Protein AF-S9V7A7-F1 (afdb_monomer)

Mean predicted aligned error: 20.31 Å

InterPro domains:
  IPR019026 Peptidase M64, IgA [PF09471] (30-205)
  IPR024079 Metallopeptidase, catalytic domain superfamily [G3DSA:3.40.390.10] (25-281)

Radius of gyration: 42.37 Å; Cα contacts (8 Å, |Δi|>4): 1374; chains: 1; bounding box: 94×101×123 Å

Nearest PDB structures (foldseek):
  8jj5-assembly1_A  TM=6.395E-01  e=7.047E-01  Sus scrofa
  4z36-assembly1_A  TM=2.264E-01  e=4.208E-02  Homo sapiens
  4wpc-assembly1_A  TM=1.582E-01  e=2.625E+00  Saccharomyces cerevisiae S288C

Structure (mmCIF, N/CA/C/O backbone):
data_AF-S9V7A7-F1
#
_entry.id   AF-S9V7A7-F1
#
loop_
_atom_site.group_PDB
_atom_site.id
_atom_site.type_symbol
_atom_site.label_atom_id
_atom_site.label_alt_id
_atom_site.label_comp_id
_atom_site.label_asym_id
_atom_site.label_entity_id
_atom_site.label_seq_id
_atom_site.pdbx_PDB_ins_code
_atom_site.Cartn_x
_atom_site.Cartn_y
_atom_site.Cartn_z
_atom_site.occupancy
_atom_site.B_iso_or_equiv
_atom_site.auth_seq_id
_atom_site.auth_comp_id
_atom_site.auth_asym_id
_atom_site.auth_atom_id
_atom_site.pdbx_PDB_model_num
ATOM 1 N N . MET A 1 1 ? -18.822 -24.108 35.065 1.00 36.00 1 MET A N 1
ATOM 2 C CA . MET A 1 1 ? -19.272 -23.096 34.082 1.00 36.00 1 MET A CA 1
ATOM 3 C C . MET A 1 1 ? -18.111 -22.284 33.508 1.00 36.00 1 MET A C 1
ATOM 5 O O . MET A 1 1 ? -17.996 -22.257 32.295 1.00 36.00 1 MET A O 1
ATOM 9 N N . SER A 1 2 ? -17.196 -21.731 34.315 1.00 33.19 2 SER A N 1
ATOM 10 C CA . SER A 1 2 ? -16.080 -20.902 33.811 1.00 33.19 2 SER A CA 1
ATOM 11 C C . SER A 1 2 ? -15.108 -21.592 32.840 1.00 33.19 2 SER A C 1
ATOM 13 O O . SER A 1 2 ? -14.665 -20.948 31.905 1.00 33.19 2 SER A O 1
ATOM 15 N N . CYS A 1 3 ? -14.848 -22.901 32.973 1.00 29.91 3 CYS A N 1
ATOM 16 C CA . CYS A 1 3 ? -13.953 -23.624 32.052 1.00 29.91 3 CYS A CA 1
ATOM 17 C C . CYS A 1 3 ? -14.520 -23.736 30.617 1.00 29.91 3 CYS A C 1
ATOM 19 O O . CYS A 1 3 ? -13.778 -23.681 29.643 1.00 29.91 3 CYS A O 1
ATOM 21 N N . LYS A 1 4 ? -15.854 -23.800 30.468 1.00 35.62 4 LYS A N 1
ATOM 22 C CA . LYS A 1 4 ? -16.508 -23.814 29.148 1.00 35.62 4 LYS A CA 1
ATOM 23 C C . LYS A 1 4 ? -16.469 -22.442 28.470 1.00 35.62 4 LYS A C 1
ATOM 25 O O . LYS A 1 4 ? -16.398 -22.386 27.254 1.00 35.62 4 LYS A O 1
ATOM 30 N N . ILE A 1 5 ? -16.472 -21.356 29.246 1.00 45.75 5 ILE A N 1
ATOM 31 C CA . ILE A 1 5 ? -16.416 -19.984 28.721 1.00 45.75 5 ILE A CA 1
ATOM 32 C C . ILE A 1 5 ? -15.007 -19.664 28.210 1.00 45.75 5 ILE A C 1
ATOM 34 O O . ILE A 1 5 ? -14.874 -19.069 27.151 1.00 45.75 5 ILE A O 1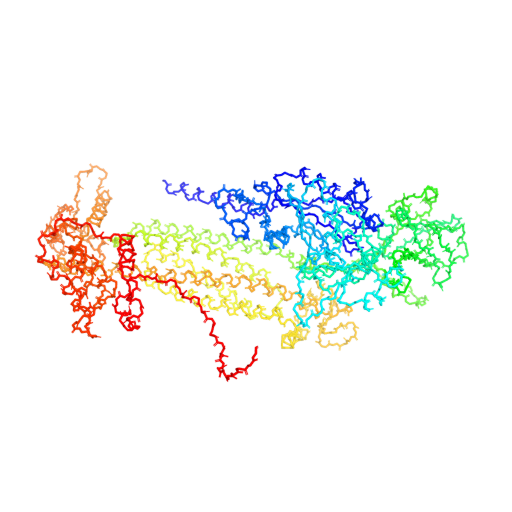
ATOM 38 N N . THR A 1 6 ? -13.950 -20.114 28.892 1.00 43.34 6 THR A N 1
ATOM 39 C CA . THR A 1 6 ? -12.568 -19.878 28.441 1.00 43.34 6 THR A CA 1
ATOM 40 C C . THR A 1 6 ? -12.225 -20.670 27.178 1.00 43.34 6 THR A C 1
ATOM 42 O O . THR A 1 6 ? -11.616 -20.114 26.272 1.00 43.34 6 THR A O 1
ATOM 45 N N . VAL A 1 7 ? -12.672 -21.929 27.068 1.00 50.16 7 VAL A N 1
ATOM 46 C CA . VAL A 1 7 ? -12.518 -22.718 25.830 1.00 50.16 7 VAL A CA 1
ATOM 47 C C . VAL A 1 7 ? -13.327 -22.106 24.686 1.00 50.16 7 VAL A C 1
ATOM 49 O O . VAL A 1 7 ? -12.831 -22.058 23.569 1.00 50.16 7 VAL A O 1
ATOM 52 N N . LEU A 1 8 ? -14.523 -21.570 24.960 1.00 48.81 8 LEU A N 1
ATOM 53 C CA . LEU A 1 8 ? -15.322 -20.860 23.958 1.00 48.81 8 LEU A CA 1
ATOM 54 C C . LEU A 1 8 ? -14.648 -19.555 23.507 1.00 48.81 8 LEU A C 1
ATOM 56 O O . LEU A 1 8 ? -14.650 -19.277 22.321 1.00 48.81 8 LEU A O 1
ATOM 60 N N . ILE A 1 9 ? -14.039 -18.785 24.418 1.00 52.78 9 ILE A N 1
ATOM 61 C CA . ILE A 1 9 ? -13.325 -17.539 24.088 1.00 52.78 9 ILE A CA 1
ATOM 62 C C . ILE A 1 9 ? -12.051 -17.833 23.294 1.00 52.78 9 ILE A C 1
ATOM 64 O O . ILE A 1 9 ? -11.796 -17.142 22.320 1.00 52.78 9 ILE A O 1
ATOM 68 N N . VAL A 1 10 ? -11.281 -18.865 23.655 1.00 49.06 10 VAL A N 1
ATOM 69 C CA . VAL A 1 10 ? -10.080 -19.272 22.903 1.00 49.06 10 VAL A CA 1
ATOM 70 C C . VAL A 1 10 ? -10.458 -19.864 21.543 1.00 49.06 10 VAL A C 1
ATOM 72 O O . VAL A 1 10 ? -9.814 -19.544 20.553 1.00 49.06 10 VAL A O 1
ATOM 75 N N . ALA A 1 11 ? -11.535 -20.651 21.456 1.00 47.72 11 ALA A N 1
ATOM 76 C CA . ALA A 1 11 ? -12.056 -21.152 20.185 1.00 47.72 11 ALA A CA 1
ATOM 77 C C . ALA A 1 11 ? -12.638 -20.029 19.309 1.00 47.72 11 ALA A C 1
ATOM 79 O O . ALA A 1 11 ? -12.420 -20.051 18.106 1.00 47.72 11 ALA A O 1
ATOM 80 N N . LEU A 1 12 ? -13.305 -19.026 19.894 1.00 47.62 12 LEU A N 1
ATOM 81 C CA . LEU A 1 12 ? -13.750 -17.810 19.200 1.00 47.62 12 LEU A CA 1
ATOM 82 C C . LEU A 1 12 ? -12.565 -16.948 18.755 1.00 47.62 12 LEU A C 1
ATOM 84 O O . LEU A 1 12 ? -12.621 -16.385 17.674 1.00 47.62 12 LEU A O 1
ATOM 88 N N . PHE A 1 13 ? -11.479 -16.882 19.531 1.00 46.88 13 PHE A N 1
ATOM 89 C CA . PHE A 1 13 ? -10.256 -16.175 19.139 1.00 46.88 13 PHE A CA 1
ATOM 90 C C . PHE A 1 13 ? -9.528 -16.898 18.000 1.00 46.88 13 PHE A C 1
ATOM 92 O O . PHE A 1 13 ? -9.123 -16.262 17.037 1.00 46.88 13 PHE A O 1
ATOM 99 N N . ILE A 1 14 ? -9.407 -18.228 18.054 1.00 43.44 14 ILE A N 1
ATOM 100 C CA . ILE A 1 14 ? -8.794 -19.024 16.978 1.00 43.44 14 ILE A CA 1
ATOM 101 C C . ILE A 1 14 ? -9.679 -18.992 15.720 1.00 43.44 14 ILE A C 1
ATOM 103 O O . ILE A 1 14 ? -9.168 -18.801 14.621 1.00 43.44 14 ILE A O 1
ATOM 107 N N . ALA A 1 15 ? -11.004 -19.080 15.867 1.00 43.41 15 ALA A N 1
ATOM 108 C CA . ALA A 1 15 ? -11.950 -18.959 14.757 1.00 43.41 15 ALA A CA 1
ATOM 109 C C . ALA A 1 15 ? -12.073 -17.527 14.202 1.00 43.41 15 ALA A C 1
ATOM 111 O O . ALA A 1 15 ? -12.492 -17.377 13.061 1.00 43.41 15 ALA A O 1
ATOM 112 N N . ALA A 1 16 ? -11.696 -16.491 14.961 1.00 44.34 16 ALA A N 1
ATOM 113 C CA . ALA A 1 16 ? -11.644 -15.104 14.490 1.00 44.34 16 ALA A CA 1
ATOM 114 C C . ALA A 1 16 ? -10.287 -14.725 13.873 1.00 44.34 16 ALA A C 1
ATOM 116 O O . ALA A 1 16 ? -10.241 -13.865 13.002 1.00 44.34 16 ALA A O 1
ATOM 117 N N . VAL A 1 17 ? -9.184 -15.362 14.278 1.00 42.03 17 VAL A N 1
ATOM 118 C CA . VAL A 1 17 ? -7.837 -15.045 13.766 1.00 42.03 17 VAL A CA 1
ATOM 119 C C . VAL A 1 17 ? -7.506 -15.813 12.480 1.00 42.03 17 VAL A C 1
ATOM 121 O O . VAL A 1 17 ? -6.776 -15.298 11.639 1.00 42.03 17 VAL A O 1
ATOM 124 N N . VAL A 1 18 ? -8.070 -17.008 12.271 1.00 38.97 18 VAL A N 1
ATOM 125 C CA . VAL A 1 18 ? -7.814 -17.811 11.057 1.00 38.97 18 VAL A CA 1
ATOM 126 C C . VAL A 1 18 ? -8.439 -17.221 9.772 1.00 38.97 18 VAL A C 1
ATOM 128 O O . VAL A 1 18 ? -7.773 -17.282 8.740 1.00 38.97 18 VAL A O 1
ATOM 131 N N . PRO A 1 19 ? -9.628 -16.580 9.777 1.00 39.31 19 PRO A N 1
ATOM 132 C CA . PRO A 1 19 ? -10.147 -15.886 8.594 1.00 39.31 19 PRO A CA 1
ATOM 133 C C . PRO A 1 19 ? -9.424 -14.566 8.292 1.00 39.31 19 PRO A C 1
ATOM 135 O O . PRO A 1 19 ? -9.436 -14.122 7.152 1.00 39.31 19 PRO A O 1
ATOM 138 N N . LEU A 1 20 ? -8.760 -13.947 9.278 1.00 37.41 20 LEU A N 1
ATOM 139 C CA . LEU A 1 20 ? -8.085 -12.652 9.102 1.00 37.41 20 LEU A CA 1
ATOM 140 C C . LEU A 1 20 ? -6.773 -12.726 8.295 1.00 37.41 20 LEU A C 1
ATOM 142 O O . LEU A 1 20 ? -6.173 -11.690 8.020 1.00 37.41 20 LEU A O 1
ATOM 146 N N . LEU A 1 21 ? -6.323 -13.925 7.909 1.00 38.72 21 LEU A N 1
ATOM 147 C CA . LEU A 1 21 ? -5.131 -14.129 7.072 1.00 38.72 21 LEU A CA 1
ATOM 148 C C . LEU A 1 21 ? -5.449 -14.622 5.653 1.00 38.72 21 LEU A C 1
ATOM 150 O O . LEU A 1 21 ? -4.530 -14.789 4.855 1.00 38.72 21 LEU A O 1
ATOM 154 N N . ALA A 1 22 ? -6.726 -14.821 5.319 1.00 38.47 22 ALA A N 1
ATOM 155 C CA . ALA A 1 22 ? -7.161 -15.034 3.946 1.00 38.47 22 ALA A CA 1
ATOM 156 C C . ALA A 1 22 ? -7.785 -13.730 3.437 1.00 38.47 22 ALA A C 1
ATOM 158 O O . ALA A 1 22 ? -8.997 -13.544 3.509 1.00 38.47 22 ALA A O 1
ATOM 159 N N . THR A 1 23 ? -6.958 -12.799 2.957 1.00 51.06 23 THR A N 1
ATOM 160 C CA . THR A 1 23 ? -7.456 -11.671 2.163 1.00 51.06 23 THR A CA 1
ATOM 161 C C . THR A 1 23 ? -8.184 -12.249 0.948 1.00 51.06 23 THR A C 1
ATOM 163 O O . THR A 1 23 ? -7.574 -12.899 0.104 1.00 51.06 23 THR A O 1
ATOM 166 N N . GLY A 1 24 ? -9.508 -12.079 0.893 1.00 70.31 24 GLY A N 1
ATOM 167 C CA . GLY A 1 24 ? -10.409 -12.677 -0.102 1.00 70.31 24 GLY A CA 1
ATOM 168 C C . GLY A 1 24 ? -10.296 -12.098 -1.518 1.00 70.31 24 GLY A C 1
ATOM 169 O O . GLY A 1 24 ? -11.250 -12.201 -2.288 1.00 70.31 24 GLY A O 1
ATOM 170 N N . ALA A 1 25 ? -9.164 -11.478 -1.856 1.00 89.00 25 ALA A N 1
ATOM 171 C CA . ALA A 1 25 ? -8.913 -10.895 -3.163 1.00 89.00 25 ALA A CA 1
ATOM 172 C C . ALA A 1 25 ? -8.370 -11.948 -4.141 1.00 89.00 25 ALA A C 1
ATOM 174 O O . ALA A 1 25 ? -7.433 -12.686 -3.831 1.00 89.00 25 ALA A O 1
ATOM 175 N N . ASN A 1 26 ? -8.937 -11.998 -5.344 1.00 94.00 26 ASN A N 1
ATOM 176 C CA . ASN A 1 26 ? -8.552 -12.931 -6.402 1.00 94.00 26 ASN A CA 1
ATOM 177 C C . ASN A 1 26 ? -7.945 -12.175 -7.588 1.00 94.00 26 ASN A C 1
ATOM 179 O O . ASN A 1 26 ? -8.522 -11.198 -8.060 1.00 94.00 26 ASN A O 1
ATOM 183 N N . LEU A 1 27 ? -6.802 -12.648 -8.089 1.00 95.56 27 LEU A N 1
ATOM 184 C CA . LEU A 1 27 ? -6.152 -12.133 -9.296 1.00 95.56 27 LEU A CA 1
ATOM 185 C C . LEU A 1 27 ? -6.562 -12.966 -10.517 1.00 95.56 27 LEU A C 1
ATOM 187 O O . LEU A 1 27 ? -6.441 -14.191 -10.511 1.00 95.56 27 LEU A O 1
ATOM 191 N N . TYR A 1 28 ? -6.950 -12.290 -11.593 1.00 96.25 28 TYR A N 1
ATOM 192 C CA . TYR A 1 28 ? -7.256 -12.876 -12.893 1.00 96.25 28 TYR A CA 1
ATOM 193 C C . TYR A 1 28 ? -6.355 -12.267 -13.964 1.00 96.25 28 TYR A C 1
ATOM 195 O O . TYR A 1 28 ? -6.323 -11.050 -14.146 1.00 96.25 28 TYR A O 1
ATOM 203 N N . THR A 1 29 ? -5.656 -13.113 -14.716 1.00 94.88 29 THR A N 1
ATOM 204 C CA . THR A 1 29 ? -4.895 -12.689 -15.896 1.00 94.88 29 THR A CA 1
ATOM 205 C C . THR A 1 29 ? -5.805 -12.741 -17.116 1.00 94.88 29 THR A C 1
ATOM 207 O O . THR A 1 29 ? -6.263 -13.816 -17.500 1.00 94.88 29 THR A O 1
ATOM 210 N N . LEU A 1 30 ? -6.081 -11.585 -17.721 1.00 93.50 30 LEU A N 1
ATOM 211 C CA . LEU A 1 30 ? -6.915 -11.475 -18.923 1.00 93.50 30 LEU A CA 1
ATOM 212 C C . LEU A 1 30 ? -6.074 -11.476 -20.198 1.00 93.50 30 LEU A C 1
ATOM 214 O O . LEU A 1 30 ? -6.485 -12.039 -21.209 1.00 93.50 30 LEU A O 1
ATOM 218 N N . GLN A 1 31 ? -4.892 -10.866 -20.132 1.00 90.69 31 GLN A N 1
ATOM 219 C CA . GLN A 1 31 ? -3.911 -10.841 -21.209 1.00 90.69 31 GLN A CA 1
ATOM 220 C C . GLN A 1 31 ? -2.520 -10.933 -20.576 1.00 90.69 31 GLN A C 1
ATOM 222 O O . GLN A 1 31 ? -2.130 -10.048 -19.823 1.00 90.69 31 GLN A O 1
ATOM 227 N N . GLY A 1 32 ? -1.794 -12.020 -20.831 1.00 81.19 32 GLY A N 1
ATOM 228 C CA . GLY A 1 32 ? -0.416 -12.211 -20.373 1.00 81.19 32 GLY A CA 1
ATOM 229 C C . GLY A 1 32 ? 0.481 -12.372 -21.587 1.00 81.19 32 GLY A C 1
ATOM 230 O O . GLY A 1 32 ? 0.605 -13.477 -22.105 1.00 81.19 32 GLY A O 1
ATOM 231 N N . THR A 1 33 ? 1.026 -11.268 -22.085 1.00 63.53 33 THR A N 1
ATOM 232 C CA . THR A 1 33 ? 1.845 -11.248 -23.300 1.00 63.53 33 THR A CA 1
ATOM 233 C C . THR A 1 33 ? 3.302 -11.573 -22.998 1.00 63.53 33 THR A C 1
ATOM 235 O O . THR A 1 33 ? 3.931 -12.210 -23.835 1.00 63.53 33 THR A O 1
ATOM 238 N N . ASN A 1 34 ? 3.821 -11.195 -21.814 1.00 65.56 34 ASN A N 1
ATOM 239 C CA . ASN A 1 34 ? 5.222 -11.391 -21.390 1.00 65.56 34 ASN A CA 1
ATOM 240 C C . ASN A 1 34 ? 5.424 -11.363 -19.875 1.00 65.56 34 ASN A C 1
ATOM 242 O O . ASN A 1 34 ? 4.511 -11.023 -19.118 1.00 65.56 34 ASN A O 1
ATOM 246 N N . SER A 1 35 ? 6.678 -11.584 -19.449 1.00 66.19 35 SER A N 1
ATOM 247 C CA . SER A 1 35 ? 7.138 -11.225 -18.106 1.00 66.19 35 SER A CA 1
ATOM 248 C C . SER A 1 35 ? 6.703 -9.792 -17.743 1.00 66.19 35 SER A C 1
ATOM 250 O O . SER A 1 35 ? 6.994 -8.860 -18.506 1.00 66.19 35 SER A O 1
ATOM 252 N N . PRO A 1 36 ? 6.067 -9.582 -16.573 1.00 61.34 36 PRO A N 1
ATOM 253 C CA . PRO A 1 36 ? 5.636 -8.266 -16.098 1.00 61.34 36 PRO A CA 1
ATOM 254 C C . PRO A 1 36 ? 6.752 -7.216 -16.028 1.00 61.34 36 PRO A C 1
ATOM 256 O O . PRO A 1 36 ? 6.461 -6.030 -16.065 1.00 61.34 36 PRO A O 1
ATOM 259 N N . SER A 1 37 ? 8.021 -7.632 -15.959 1.00 62.69 37 SER A N 1
ATOM 260 C CA . SER A 1 37 ? 9.177 -6.726 -15.958 1.00 62.69 37 SER A CA 1
ATOM 261 C C . SER A 1 37 ? 9.491 -6.112 -17.329 1.00 62.69 37 SER A C 1
ATOM 263 O O . SER A 1 37 ? 10.213 -5.124 -17.407 1.00 62.69 37 SER A O 1
ATOM 265 N N . THR A 1 38 ? 8.971 -6.687 -18.415 1.00 63.28 38 THR A N 1
ATOM 266 C CA . THR A 1 38 ? 9.334 -6.341 -19.808 1.00 63.28 38 THR A CA 1
ATOM 267 C C . THR A 1 38 ? 8.165 -5.790 -20.622 1.00 63.28 38 THR A C 1
ATOM 269 O O . THR A 1 38 ? 8.294 -5.525 -21.817 1.00 63.28 38 THR A O 1
ATOM 272 N N . SER A 1 39 ? 6.988 -5.652 -20.013 1.00 73.00 39 SER A N 1
ATOM 273 C CA . SER A 1 39 ? 5.774 -5.188 -20.684 1.00 73.00 39 SER A CA 1
ATOM 274 C C . SER A 1 39 ? 4.928 -4.347 -19.749 1.00 73.00 39 SER A C 1
ATOM 276 O O . SER A 1 39 ? 4.823 -4.643 -18.562 1.00 73.00 39 SER A O 1
ATOM 278 N N . ARG A 1 40 ? 4.283 -3.329 -20.322 1.00 81.69 40 ARG A N 1
ATOM 279 C CA . ARG A 1 40 ? 3.359 -2.449 -19.606 1.00 81.69 40 ARG A CA 1
ATOM 280 C C . ARG A 1 40 ? 2.186 -3.226 -19.044 1.00 81.69 40 ARG A C 1
ATOM 282 O O . ARG A 1 40 ? 1.734 -4.188 -19.657 1.00 81.69 40 ARG A O 1
ATOM 289 N N . THR A 1 41 ? 1.650 -2.777 -17.919 1.00 88.12 41 THR A N 1
ATOM 290 C CA . THR A 1 41 ? 0.571 -3.466 -17.213 1.00 88.12 41 THR A CA 1
ATOM 291 C C . THR A 1 41 ? -0.640 -2.566 -16.973 1.00 88.12 41 THR A C 1
ATOM 293 O O . THR A 1 41 ? -0.518 -1.412 -16.568 1.00 88.12 41 THR A O 1
ATOM 296 N N . LEU A 1 42 ? -1.831 -3.102 -17.231 1.00 92.88 42 LEU A N 1
ATOM 297 C CA . LEU A 1 42 ? -3.117 -2.462 -16.978 1.00 92.88 42 LEU A CA 1
ATOM 298 C C . LEU A 1 42 ? -3.889 -3.330 -15.985 1.00 92.88 42 LEU A C 1
ATOM 300 O O . LEU A 1 42 ? -4.300 -4.443 -16.314 1.00 92.88 42 LEU A O 1
ATOM 304 N N . THR A 1 43 ? -4.056 -2.845 -14.758 1.00 95.38 43 THR A N 1
ATOM 305 C CA . THR A 1 43 ? -4.721 -3.594 -13.686 1.00 95.38 43 THR A CA 1
ATOM 306 C C . THR A 1 43 ? -6.085 -2.995 -13.383 1.00 95.38 43 THR A C 1
ATOM 308 O O . THR A 1 43 ? -6.176 -1.839 -12.984 1.00 95.38 43 THR A O 1
ATOM 311 N N . PHE A 1 44 ? -7.138 -3.798 -13.504 1.00 98.06 44 PHE A N 1
ATOM 312 C CA . PHE A 1 44 ? -8.491 -3.435 -13.102 1.00 98.06 44 PHE A CA 1
ATOM 313 C C . PHE A 1 44 ? -8.765 -3.858 -11.656 1.00 98.06 44 PHE A C 1
ATOM 315 O O . PHE A 1 44 ? -8.462 -4.992 -11.293 1.00 98.06 44 PHE A O 1
ATOM 322 N N . LEU A 1 45 ? -9.360 -2.986 -10.844 1.00 98.12 45 LEU A N 1
ATOM 323 C CA . LEU A 1 45 ? -9.763 -3.265 -9.461 1.00 98.12 45 LEU A CA 1
ATOM 324 C C . LEU A 1 45 ? -11.284 -3.148 -9.320 1.00 98.12 45 LEU A C 1
ATOM 326 O O . LEU A 1 45 ? -11.892 -2.274 -9.943 1.00 98.12 45 LEU A O 1
ATOM 330 N N . SER A 1 46 ? -11.895 -4.003 -8.500 1.00 98.12 46 SER A N 1
ATOM 331 C CA . SER A 1 46 ? -13.339 -3.972 -8.248 1.00 98.12 46 SER A CA 1
ATOM 332 C C . SER A 1 46 ? -13.717 -3.051 -7.084 1.00 98.12 46 SER A C 1
ATOM 334 O O . SER A 1 46 ? -13.155 -3.164 -5.994 1.00 98.12 46 SER A O 1
ATOM 336 N N . SER A 1 47 ? -14.730 -2.207 -7.299 1.00 97.88 47 SER A N 1
ATOM 337 C CA . SER A 1 47 ? -15.464 -1.481 -6.255 1.00 97.88 47 SER A CA 1
ATOM 338 C C . SER A 1 47 ? -16.976 -1.543 -6.484 1.00 97.88 47 SER A C 1
ATOM 340 O O . SER A 1 47 ? -17.448 -1.414 -7.612 1.00 97.88 47 SER A O 1
ATOM 342 N N . GLY A 1 48 ? -17.756 -1.783 -5.431 1.00 97.38 48 GLY A N 1
ATOM 343 C CA . GLY A 1 48 ? -19.217 -1.917 -5.505 1.00 97.38 48 GLY A CA 1
ATOM 344 C C . GLY A 1 48 ? -19.695 -3.210 -6.186 1.00 97.38 48 GLY A C 1
ATOM 345 O O . GLY A 1 48 ? -20.877 -3.363 -6.492 1.00 97.38 48 GLY A O 1
ATOM 346 N N . TYR A 1 49 ? -18.803 -4.161 -6.471 1.00 98.06 49 TYR A N 1
ATOM 347 C CA . TYR A 1 49 ? -19.173 -5.457 -7.044 1.00 98.06 49 TYR A CA 1
ATOM 348 C C . TYR A 1 49 ? -19.351 -6.492 -5.939 1.00 98.06 49 TYR A C 1
ATOM 350 O O . TYR A 1 49 ? -18.403 -6.823 -5.235 1.00 98.06 49 TYR A O 1
ATOM 358 N N . THR A 1 50 ? -20.549 -7.062 -5.828 1.00 96.44 50 THR A N 1
ATOM 359 C CA . THR A 1 50 ? -20.837 -8.159 -4.888 1.00 96.44 50 THR A CA 1
ATOM 360 C C . THR A 1 50 ? -20.462 -9.536 -5.453 1.00 96.44 50 THR A C 1
ATOM 362 O O . THR A 1 50 ? -20.370 -10.508 -4.708 1.00 96.44 50 THR A O 1
ATOM 365 N N . GLY A 1 51 ? -20.222 -9.638 -6.767 1.00 95.44 51 GLY A N 1
ATOM 366 C CA . GLY A 1 51 ? -19.886 -10.884 -7.457 1.00 95.44 51 GLY A CA 1
ATOM 367 C C . GLY A 1 51 ? -18.886 -10.689 -8.598 1.00 95.44 51 GLY A C 1
ATOM 368 O O . GLY A 1 51 ? -18.907 -9.677 -9.300 1.00 95.44 51 GLY A O 1
ATOM 369 N N . VAL A 1 52 ? -18.018 -11.686 -8.788 1.00 97.19 52 VAL A N 1
ATOM 370 C CA . VAL A 1 52 ? -16.885 -11.624 -9.725 1.00 97.19 52 VAL A CA 1
ATOM 371 C C . VAL A 1 52 ? -17.293 -11.697 -11.196 1.00 97.19 52 VAL A C 1
ATOM 373 O O . VAL A 1 52 ? -16.638 -11.094 -12.042 1.00 97.19 52 VAL A O 1
ATOM 376 N N . ASP A 1 53 ? -18.384 -12.394 -11.520 1.00 97.69 53 ASP A N 1
ATOM 377 C CA . ASP A 1 53 ? -18.789 -12.617 -12.913 1.00 97.69 53 ASP A CA 1
ATOM 378 C C . ASP A 1 53 ? -19.164 -11.314 -13.624 1.00 97.69 53 ASP A C 1
ATOM 380 O O . ASP A 1 53 ? -18.757 -11.096 -14.767 1.00 97.69 53 ASP A O 1
ATOM 384 N N . LEU A 1 54 ? -19.894 -10.429 -12.934 1.00 96.75 54 LEU A N 1
ATOM 385 C CA . LEU A 1 54 ? -20.243 -9.108 -13.455 1.00 96.75 54 LEU A CA 1
ATOM 386 C C . LEU A 1 54 ? -18.989 -8.243 -13.618 1.00 96.75 54 LEU A C 1
ATOM 388 O O . LEU A 1 54 ? -18.766 -7.702 -14.694 1.00 96.75 54 LEU A O 1
ATOM 392 N N . PHE A 1 55 ? -18.115 -8.209 -12.607 1.00 98.25 55 PHE A N 1
ATOM 393 C CA . PHE A 1 55 ? -16.849 -7.479 -12.692 1.00 98.25 55 PHE A CA 1
ATOM 394 C C . PHE A 1 55 ? -16.006 -7.933 -13.892 1.00 98.25 55 PHE A C 1
ATOM 396 O O . PHE A 1 55 ? -15.582 -7.115 -14.701 1.00 98.25 55 PHE A O 1
ATOM 403 N N . LEU A 1 56 ? -15.803 -9.241 -14.075 1.00 98.25 56 LEU A N 1
ATOM 404 C CA . LEU A 1 56 ? -15.022 -9.757 -15.202 1.00 98.25 56 LEU A CA 1
ATOM 405 C C . LEU A 1 56 ? -15.704 -9.525 -16.556 1.00 98.25 56 LEU A C 1
ATOM 407 O O . LEU A 1 56 ? -15.010 -9.365 -17.561 1.00 98.25 56 LEU A O 1
ATOM 411 N N . LYS A 1 57 ? -17.041 -9.520 -16.619 1.00 97.94 57 LYS A N 1
ATOM 412 C CA . LYS A 1 57 ? -17.781 -9.131 -17.828 1.00 97.94 57 LYS A CA 1
ATOM 413 C C . LYS A 1 57 ? -17.482 -7.672 -18.186 1.00 97.94 57 LYS A C 1
ATOM 415 O O . LYS A 1 57 ? -17.126 -7.403 -19.334 1.00 97.94 57 LYS A O 1
ATOM 420 N N . ASP A 1 58 ? -17.553 -6.775 -17.212 1.00 98.06 58 ASP A N 1
ATOM 421 C CA . ASP A 1 58 ? -17.368 -5.339 -17.421 1.00 98.06 58 ASP A CA 1
ATOM 422 C C . ASP A 1 58 ? -15.910 -5.011 -17.752 1.00 98.06 58 ASP A C 1
ATOM 424 O O . ASP A 1 58 ? -15.648 -4.261 -18.691 1.00 98.06 58 ASP A O 1
ATOM 428 N N . VAL A 1 59 ? -14.943 -5.672 -17.101 1.00 97.88 59 VAL A N 1
ATOM 429 C CA . VAL A 1 59 ? -13.525 -5.557 -17.475 1.00 97.88 59 VAL A CA 1
ATOM 430 C C . VAL A 1 59 ? -13.297 -6.022 -18.915 1.00 97.88 59 VAL A C 1
ATOM 432 O O . VAL A 1 59 ? -12.605 -5.347 -19.675 1.00 97.88 59 VAL A O 1
ATOM 435 N N . ARG A 1 60 ? -13.883 -7.146 -19.347 1.00 97.38 60 ARG A N 1
ATOM 436 C CA . ARG A 1 60 ? -13.749 -7.599 -20.746 1.00 97.38 60 ARG A CA 1
ATOM 437 C C . ARG A 1 60 ? -14.365 -6.604 -21.725 1.00 97.38 60 ARG A C 1
ATOM 439 O O . ARG A 1 60 ? -13.781 -6.371 -22.782 1.00 97.38 60 ARG A O 1
ATOM 446 N N . PHE A 1 61 ? -15.502 -6.000 -21.383 1.00 96.38 61 PHE A N 1
ATOM 447 C CA . PHE A 1 61 ? -16.126 -4.971 -22.214 1.00 96.38 61 PHE A CA 1
ATOM 448 C C . PHE A 1 61 ? -15.266 -3.692 -22.278 1.00 96.38 61 PHE A C 1
ATOM 450 O O . PHE A 1 61 ? -15.017 -3.170 -23.371 1.00 96.38 61 PHE A O 1
ATOM 457 N N . ALA A 1 62 ? -14.696 -3.262 -21.150 1.00 96.50 62 ALA A N 1
ATOM 458 C CA . ALA A 1 62 ? -13.725 -2.171 -21.071 1.00 96.50 62 ALA A CA 1
ATOM 459 C C . ALA A 1 62 ? -12.498 -2.442 -21.959 1.00 96.50 62 ALA A C 1
ATOM 461 O O . ALA A 1 62 ? -12.184 -1.651 -22.848 1.00 96.50 62 ALA A O 1
ATOM 462 N N . VAL A 1 63 ? -11.860 -3.606 -21.809 1.00 96.12 63 VAL A N 1
ATOM 463 C CA . VAL A 1 63 ? -10.712 -4.012 -22.637 1.00 96.12 63 VAL A CA 1
ATOM 464 C C . VAL A 1 63 ? -11.092 -4.065 -24.117 1.00 96.12 63 VAL A C 1
ATOM 466 O O . VAL A 1 63 ? -10.360 -3.536 -24.948 1.00 96.12 63 VAL A O 1
ATOM 469 N N . SER A 1 64 ? -12.256 -4.622 -24.468 1.00 95.44 64 SER A N 1
ATOM 470 C CA . SER A 1 64 ? -12.723 -4.672 -25.861 1.00 95.44 64 SER A CA 1
ATOM 471 C C . SER A 1 64 ? -12.890 -3.280 -26.488 1.00 95.44 64 SER A C 1
ATOM 473 O O . SER A 1 64 ? -12.654 -3.110 -27.683 1.00 95.44 64 SER A O 1
ATOM 475 N N . SER A 1 65 ? -13.216 -2.267 -25.681 1.00 95.00 65 SER A N 1
ATOM 476 C CA . SER A 1 65 ? -13.336 -0.879 -26.135 1.00 95.00 65 SER A CA 1
ATOM 477 C C . SER A 1 65 ? -11.985 -0.283 -26.536 1.00 95.00 65 SER A C 1
ATOM 479 O O . SER A 1 65 ? -11.922 0.468 -27.504 1.00 95.00 65 SER A O 1
ATOM 481 N N . LEU A 1 66 ? -10.891 -0.673 -25.870 1.00 95.62 66 LEU A N 1
ATOM 482 C CA . LEU A 1 66 ? -9.526 -0.277 -26.252 1.00 95.62 66 LEU A CA 1
ATOM 483 C C . LEU A 1 66 ? -9.090 -0.892 -27.593 1.00 95.62 66 LEU A C 1
ATOM 485 O O . LEU A 1 66 ? -8.239 -0.337 -28.281 1.00 95.62 66 LEU A O 1
ATOM 489 N N . TYR A 1 67 ? -9.706 -2.009 -27.988 1.00 94.06 67 TYR A N 1
ATOM 490 C CA . TYR A 1 67 ? -9.558 -2.628 -29.308 1.00 94.06 67 TYR A CA 1
ATOM 491 C C . TYR A 1 67 ? -10.511 -2.042 -30.369 1.00 94.06 67 TYR A C 1
ATOM 493 O O . TYR A 1 67 ? -10.651 -2.632 -31.433 1.00 94.06 67 TYR A O 1
ATOM 501 N N . ASN A 1 68 ? -11.195 -0.922 -30.095 1.00 91.69 68 ASN A N 1
ATOM 502 C CA . ASN A 1 68 ? -12.245 -0.338 -30.948 1.00 91.69 68 ASN A CA 1
ATOM 503 C C . ASN A 1 68 ? -13.460 -1.254 -31.209 1.00 91.69 68 ASN A C 1
ATOM 505 O O . ASN A 1 68 ? -14.280 -0.961 -32.078 1.00 91.69 68 ASN A O 1
ATOM 509 N N . ASN A 1 69 ? -13.640 -2.337 -30.445 1.00 90.75 69 ASN A N 1
ATOM 510 C CA . ASN A 1 69 ? -14.715 -3.306 -30.695 1.00 90.75 69 ASN A CA 1
ATOM 511 C C . ASN A 1 69 ? -16.078 -2.882 -30.128 1.00 90.75 69 ASN A C 1
ATOM 513 O O . ASN A 1 69 ? -17.078 -3.547 -30.391 1.00 90.75 69 ASN A O 1
ATOM 517 N N . SER A 1 70 ? -16.149 -1.792 -29.357 1.00 87.06 70 SER A N 1
ATOM 518 C CA . SER A 1 70 ? -17.418 -1.290 -28.816 1.00 87.06 70 SER A CA 1
ATOM 519 C C . SER A 1 70 ? -18.273 -0.569 -29.863 1.00 87.06 70 SER A C 1
ATOM 521 O O . SER A 1 70 ? -19.475 -0.418 -29.666 1.00 87.06 70 SER A O 1
ATOM 523 N N . GLY A 1 71 ? -17.668 -0.095 -30.960 1.00 84.62 71 GLY A N 1
ATOM 524 C CA . GLY A 1 71 ? -18.342 0.646 -32.034 1.00 84.62 71 GLY A CA 1
ATOM 525 C C . GLY A 1 71 ? -18.811 2.061 -31.665 1.00 84.62 71 GLY A C 1
ATOM 526 O O . GLY A 1 71 ? -19.256 2.791 -32.546 1.00 84.62 71 GLY A O 1
ATOM 527 N N . VAL A 1 72 ? -18.703 2.460 -30.392 1.00 87.19 72 VAL A N 1
ATOM 528 C CA . VAL A 1 72 ? -19.187 3.757 -29.882 1.00 87.19 72 VAL A CA 1
ATOM 529 C C . VAL A 1 72 ? -18.062 4.779 -29.693 1.00 87.19 72 VAL A C 1
ATOM 531 O O . VAL A 1 72 ? -18.268 5.973 -29.907 1.00 87.19 72 VAL A O 1
ATOM 534 N N . VAL A 1 73 ? -16.854 4.321 -29.351 1.00 92.88 73 VAL A N 1
ATOM 535 C CA . VAL A 1 73 ? -15.659 5.158 -29.189 1.00 92.88 73 VAL A CA 1
ATOM 536 C C . VAL A 1 73 ? -14.569 4.683 -30.146 1.00 92.88 73 VAL A C 1
ATOM 538 O O . VAL A 1 73 ? -14.293 3.489 -30.247 1.00 92.88 73 VAL A O 1
ATOM 541 N N . ASN A 1 74 ? -13.939 5.624 -30.844 1.00 94.19 74 ASN A N 1
ATOM 542 C CA . ASN A 1 74 ? -12.687 5.399 -31.545 1.00 94.19 74 ASN A CA 1
ATOM 543 C C . ASN A 1 74 ? -11.528 5.648 -30.569 1.00 94.19 74 ASN A C 1
ATOM 545 O O . ASN A 1 74 ? -11.101 6.785 -30.343 1.00 94.19 74 ASN A O 1
ATOM 549 N N . ALA A 1 75 ? -11.028 4.562 -29.994 1.00 92.69 75 ALA A N 1
ATOM 550 C CA . ALA A 1 75 ? -9.908 4.536 -29.072 1.00 92.69 75 ALA A CA 1
ATOM 551 C C . ALA A 1 75 ? -8.538 4.672 -29.763 1.00 92.69 75 ALA A C 1
ATOM 553 O O . ALA A 1 75 ? -7.529 4.640 -29.065 1.00 92.69 75 ALA A O 1
ATOM 554 N N . ASP A 1 76 ? -8.445 4.850 -31.088 1.00 91.44 76 ASP A N 1
ATOM 555 C CA . ASP A 1 76 ? -7.161 5.033 -31.780 1.00 91.44 76 ASP A CA 1
ATOM 556 C C . ASP A 1 76 ? -6.297 6.107 -31.104 1.00 91.44 76 ASP A C 1
ATOM 558 O O . ASP A 1 76 ? -6.738 7.258 -31.043 1.00 91.44 76 ASP A O 1
ATOM 562 N N . PRO A 1 77 ? -5.048 5.802 -30.698 1.00 93.44 77 PRO A N 1
ATOM 563 C CA . PRO A 1 77 ? -4.245 4.655 -31.134 1.00 93.44 77 PRO A CA 1
ATOM 564 C C . PRO A 1 77 ? -4.234 3.413 -30.222 1.00 93.44 77 PRO A C 1
ATOM 566 O O . PRO A 1 77 ? -3.397 2.539 -30.438 1.00 93.44 77 PRO A O 1
ATOM 569 N N . TRP A 1 78 ? -5.102 3.286 -29.215 1.00 93.69 78 TRP A N 1
ATOM 570 C CA . TRP A 1 78 ? -5.080 2.165 -28.260 1.00 93.69 78 TRP A CA 1
ATOM 571 C C . TRP A 1 78 ? -5.027 0.792 -28.918 1.00 93.69 78 TRP A C 1
ATOM 573 O O . TRP A 1 78 ? -4.171 -0.010 -28.556 1.00 93.69 78 TRP A O 1
ATOM 583 N N . MET A 1 79 ? -5.853 0.548 -29.933 1.00 90.31 79 MET A N 1
ATOM 584 C CA . MET A 1 79 ? -5.911 -0.728 -30.655 1.00 90.31 79 MET A CA 1
ATOM 585 C C . MET A 1 79 ? -4.544 -1.162 -31.221 1.00 90.31 79 MET A C 1
ATOM 587 O O . MET A 1 79 ? -4.256 -2.355 -31.310 1.00 90.31 79 MET A O 1
ATOM 591 N N . ARG A 1 80 ? -3.668 -0.201 -31.550 1.00 89.81 80 ARG A N 1
ATOM 592 C CA . ARG A 1 80 ? -2.300 -0.447 -32.023 1.00 89.81 80 ARG A CA 1
ATOM 593 C C . ARG A 1 80 ? -1.375 -0.951 -30.912 1.00 89.81 80 ARG A C 1
ATOM 595 O O . ARG A 1 80 ? -0.461 -1.715 -31.202 1.00 89.81 80 ARG A O 1
ATOM 602 N N . TYR A 1 81 ? -1.571 -0.527 -29.666 1.00 90.44 81 TYR A N 1
ATOM 603 C CA . TYR A 1 81 ? -0.610 -0.742 -28.574 1.00 90.44 81 TYR A CA 1
ATOM 604 C C . TYR A 1 81 ? -1.120 -1.657 -27.465 1.00 90.44 81 TYR A C 1
ATOM 606 O O . TYR A 1 81 ? -0.311 -2.335 -26.841 1.00 90.44 81 TYR A O 1
ATOM 614 N N . ILE A 1 82 ? -2.433 -1.754 -27.253 1.00 90.94 82 ILE A N 1
ATOM 615 C CA . ILE A 1 82 ? -3.028 -2.593 -26.209 1.00 90.94 82 ILE A CA 1
ATOM 616 C C . ILE A 1 82 ? -2.644 -4.085 -26.296 1.00 90.94 82 ILE A C 1
ATOM 618 O O . ILE A 1 82 ? -2.498 -4.686 -25.232 1.00 90.94 82 ILE A O 1
ATOM 622 N N . PRO A 1 83 ? -2.359 -4.699 -27.473 1.00 88.31 83 PRO A N 1
ATOM 623 C CA . PRO A 1 83 ? -1.845 -6.073 -27.523 1.00 88.31 83 PRO A CA 1
ATOM 624 C C . PRO A 1 83 ? -0.478 -6.256 -26.850 1.00 88.31 83 PRO A C 1
ATOM 626 O O . PRO A 1 83 ? -0.079 -7.383 -26.589 1.00 88.31 83 PRO A O 1
ATOM 629 N N . LEU A 1 84 ? 0.260 -5.172 -26.598 1.00 86.31 84 LEU A N 1
ATOM 630 C CA . LEU A 1 84 ? 1.581 -5.196 -25.965 1.00 86.31 84 LEU A CA 1
ATOM 631 C C . LEU A 1 84 ? 1.512 -5.038 -24.434 1.00 86.31 84 LEU A C 1
ATOM 633 O O . LEU A 1 84 ? 2.545 -5.069 -23.768 1.00 86.31 84 LEU A O 1
ATOM 637 N N . PHE A 1 85 ? 0.314 -4.871 -23.864 1.00 88.88 85 PHE A N 1
ATOM 638 C CA . PHE A 1 85 ? 0.113 -4.742 -22.421 1.00 88.88 85 PHE A CA 1
ATOM 639 C C . PHE A 1 85 ? -0.189 -6.106 -21.792 1.00 88.88 85 PHE A C 1
ATOM 641 O O . PHE A 1 85 ? -0.868 -6.944 -22.379 1.00 88.88 85 PHE A O 1
ATOM 648 N N . ASN A 1 86 ? 0.241 -6.311 -20.556 1.00 90.56 86 ASN A N 1
ATOM 649 C CA . ASN A 1 86 ? -0.344 -7.315 -19.682 1.00 90.56 86 ASN A CA 1
ATOM 650 C C . ASN A 1 86 ? -1.588 -6.721 -19.012 1.00 90.56 86 ASN A C 1
ATOM 652 O O . ASN A 1 86 ? -1.537 -5.610 -18.487 1.00 90.56 86 ASN A O 1
ATOM 656 N N . ILE A 1 87 ? -2.698 -7.450 -19.005 1.00 94.12 87 ILE A N 1
ATOM 657 C CA . ILE A 1 87 ? -3.964 -6.988 -18.439 1.00 94.12 87 ILE A CA 1
ATOM 658 C C . ILE A 1 87 ? -4.397 -7.933 -17.325 1.00 94.12 87 ILE A C 1
ATOM 660 O O . ILE A 1 87 ? -4.583 -9.136 -17.545 1.00 94.12 87 ILE A O 1
ATOM 664 N N . TYR A 1 88 ? -4.598 -7.361 -16.143 1.00 96.19 88 TYR A N 1
ATOM 665 C CA . TYR A 1 88 ? -5.004 -8.066 -14.934 1.00 96.19 88 TYR A CA 1
ATOM 666 C C . TYR A 1 88 ? -6.322 -7.516 -14.404 1.00 96.19 88 TYR A C 1
ATOM 668 O O . TYR A 1 88 ? -6.631 -6.340 -14.584 1.00 96.19 88 TYR A O 1
ATOM 676 N N . ALA A 1 89 ? -7.077 -8.351 -13.702 1.00 97.75 89 ALA A N 1
ATOM 677 C CA . ALA A 1 89 ? -8.236 -7.944 -12.924 1.00 97.75 89 ALA A CA 1
ATOM 678 C C . ALA A 1 89 ? -8.100 -8.498 -11.503 1.00 97.75 89 ALA A C 1
ATOM 680 O O . ALA A 1 89 ? -7.896 -9.697 -11.324 1.00 97.75 89 ALA A O 1
ATOM 681 N N . VAL A 1 90 ? -8.195 -7.635 -10.496 1.00 97.50 90 VAL A N 1
ATOM 682 C CA . VAL A 1 90 ? -8.168 -8.008 -9.082 1.00 97.50 90 VAL A CA 1
ATOM 683 C C . VAL A 1 90 ? -9.556 -7.779 -8.510 1.00 97.50 90 VAL A C 1
ATOM 685 O O . VAL A 1 90 ? -10.057 -6.654 -8.500 1.00 97.50 90 VAL A O 1
ATOM 688 N N . PHE A 1 91 ? -10.174 -8.861 -8.055 1.00 97.88 91 PHE A N 1
ATOM 689 C CA . PHE A 1 91 ? -11.517 -8.842 -7.504 1.00 97.88 91 PHE A CA 1
ATOM 690 C C . PHE A 1 91 ? -11.489 -9.034 -5.994 1.00 97.88 91 PHE A C 1
ATOM 692 O O . PHE A 1 91 ? -10.999 -10.052 -5.508 1.00 97.88 91 PHE A O 1
ATOM 699 N N . GLU A 1 92 ? -12.106 -8.105 -5.284 1.00 96.56 92 GLU A N 1
ATOM 700 C CA . GLU A 1 92 ? -12.532 -8.231 -3.898 1.00 96.56 92 GLU A CA 1
ATOM 701 C C . GLU A 1 92 ? -14.009 -7.832 -3.819 1.00 96.56 92 GLU A C 1
ATOM 703 O O . GLU A 1 92 ? -14.422 -6.808 -4.371 1.00 96.56 92 GLU A O 1
ATOM 708 N N . ALA A 1 93 ? -14.816 -8.676 -3.176 1.00 95.75 93 ALA A N 1
ATOM 709 C CA . ALA A 1 93 ? -16.250 -8.448 -3.085 1.00 95.75 93 ALA A CA 1
ATOM 710 C C . ALA A 1 93 ? -16.554 -7.270 -2.148 1.00 95.75 93 ALA A C 1
ATOM 712 O O . ALA A 1 93 ? -16.085 -7.232 -1.012 1.00 95.75 93 ALA A O 1
ATOM 713 N N . SER A 1 94 ? -17.382 -6.337 -2.611 1.00 96.44 94 SER A N 1
ATOM 714 C CA . SER A 1 94 ? -18.033 -5.343 -1.755 1.00 96.44 94 SER A CA 1
ATOM 715 C C . SER A 1 94 ? -19.195 -5.959 -0.982 1.00 96.44 94 SER A C 1
ATOM 717 O O . SER A 1 94 ? -19.831 -6.903 -1.459 1.00 96.44 94 SER A O 1
ATOM 719 N N . VAL A 1 95 ? -19.503 -5.386 0.184 1.00 94.50 95 VAL A N 1
ATOM 720 C CA . VAL A 1 95 ? -20.714 -5.729 0.943 1.00 94.50 95 VAL A CA 1
ATOM 721 C C . VAL A 1 95 ? -21.943 -5.226 0.189 1.00 94.50 95 VAL A C 1
ATOM 723 O O . VAL A 1 95 ? -22.873 -5.994 -0.060 1.00 94.50 95 VAL A O 1
ATOM 726 N N . ASP A 1 96 ? -21.898 -3.966 -0.247 1.00 93.94 96 ASP A N 1
ATOM 727 C CA . ASP A 1 96 ? -22.972 -3.315 -0.987 1.00 93.94 96 ASP A CA 1
ATOM 728 C C . ASP A 1 96 ? -22.607 -3.046 -2.455 1.00 93.94 96 ASP A C 1
ATOM 730 O O . ASP A 1 96 ? -21.450 -2.856 -2.830 1.00 93.94 96 ASP A O 1
ATOM 734 N N . TYR A 1 97 ? -23.637 -2.991 -3.299 1.00 94.38 97 TYR A N 1
ATOM 735 C CA . TYR A 1 97 ? -23.536 -2.525 -4.683 1.00 94.38 97 TYR A CA 1
ATOM 736 C C . TYR A 1 97 ? -23.441 -0.991 -4.755 1.00 94.38 97 TYR A C 1
ATOM 738 O O . TYR A 1 97 ? -24.193 -0.318 -4.049 1.00 94.38 97 TYR A O 1
ATOM 746 N N . GLY A 1 98 ? -22.658 -0.429 -5.679 1.00 93.81 98 GLY A N 1
ATOM 747 C CA . GLY A 1 98 ? -22.631 1.021 -5.935 1.00 93.81 98 GLY A CA 1
ATOM 748 C C . GLY A 1 98 ? -21.540 1.797 -5.202 1.00 93.81 98 GLY A C 1
ATOM 749 O O . GLY A 1 98 ? -20.650 1.224 -4.573 1.00 93.81 98 GLY A O 1
ATOM 750 N N . ALA A 1 99 ? -21.644 3.126 -5.279 1.00 92.94 99 ALA A N 1
ATOM 751 C CA . ALA A 1 99 ? -20.814 4.077 -4.539 1.00 92.94 99 ALA A CA 1
ATOM 752 C C . ALA A 1 99 ? -21.657 4.967 -3.615 1.00 92.94 99 ALA A C 1
ATOM 754 O O . ALA A 1 99 ? -22.859 5.155 -3.818 1.00 92.94 99 ALA A O 1
ATOM 755 N N . SER A 1 100 ? -21.023 5.500 -2.569 1.00 90.50 100 SER A N 1
ATOM 756 C CA . SER A 1 100 ? -21.707 6.317 -1.563 1.00 90.50 100 SER A CA 1
ATOM 757 C C . SER A 1 100 ? -22.053 7.712 -2.094 1.00 90.50 100 SER A C 1
ATOM 759 O O . SER A 1 100 ? -21.302 8.299 -2.867 1.00 90.50 100 SER A O 1
ATOM 761 N N . ARG A 1 101 ? -23.170 8.280 -1.630 1.00 84.62 101 ARG A N 1
ATOM 762 C CA . ARG A 1 101 ? -23.619 9.655 -1.901 1.00 84.62 101 ARG A CA 1
ATOM 763 C C . ARG A 1 101 ? -23.692 10.413 -0.575 1.00 84.62 101 ARG A C 1
ATOM 765 O O . ARG A 1 101 ? -24.656 10.269 0.179 1.00 84.62 101 ARG A O 1
ATOM 772 N N . ALA A 1 102 ? -22.642 11.162 -0.241 1.00 65.81 102 ALA A N 1
ATOM 773 C CA . ALA A 1 102 ? -22.566 11.857 1.041 1.00 65.81 102 ALA A CA 1
ATOM 774 C C . ALA A 1 102 ? -23.524 13.064 1.100 1.00 65.81 102 ALA A C 1
ATOM 776 O O . ALA A 1 102 ? -23.680 13.825 0.151 1.00 65.81 102 ALA A O 1
ATOM 777 N N . HIS A 1 103 ? -24.149 13.255 2.264 1.00 52.19 103 HIS A N 1
ATOM 778 C CA . HIS A 1 103 ? -25.245 14.200 2.523 1.00 52.19 103 HIS A CA 1
ATOM 779 C C . HIS A 1 103 ? -24.876 15.702 2.448 1.00 52.19 103 HIS A C 1
ATOM 781 O O . HIS A 1 103 ? -25.754 16.537 2.662 1.00 52.19 103 HIS A O 1
ATOM 787 N N . LEU A 1 104 ? -23.603 16.060 2.233 1.00 49.03 104 LEU A N 1
ATOM 788 C CA . LEU A 1 104 ? -23.058 17.371 2.635 1.00 49.03 104 LEU A CA 1
ATOM 789 C C . LEU A 1 104 ? -22.242 18.120 1.571 1.00 49.03 104 LEU A C 1
ATOM 791 O O . LEU A 1 104 ? -21.931 19.288 1.782 1.00 49.03 104 LEU A O 1
ATOM 795 N N . THR A 1 105 ? -21.913 17.495 0.446 1.00 45.94 105 THR A N 1
ATOM 796 C CA . THR A 1 105 ? -21.078 18.087 -0.616 1.00 45.94 105 THR A CA 1
ATOM 797 C C . THR A 1 105 ? -21.918 18.829 -1.662 1.00 45.94 105 THR A C 1
ATOM 799 O O . THR A 1 105 ? -21.564 19.883 -2.184 1.00 45.94 105 THR A O 1
ATOM 802 N N . ASN A 1 106 ? -23.153 18.384 -1.891 1.00 44.81 106 ASN A N 1
ATOM 803 C CA . ASN A 1 106 ? -24.014 19.028 -2.871 1.00 44.81 106 ASN A CA 1
ATOM 804 C C . ASN A 1 106 ? -24.596 20.363 -2.349 1.00 44.81 106 ASN A C 1
ATOM 806 O O . ASN A 1 106 ? -25.688 20.410 -1.782 1.00 44.81 106 ASN A O 1
ATOM 810 N N . THR A 1 107 ? -23.894 21.475 -2.589 1.00 47.06 107 THR A N 1
ATOM 811 C CA . THR A 1 107 ? -24.370 22.847 -2.314 1.00 47.06 107 THR A CA 1
ATOM 812 C C . THR A 1 107 ? -25.671 23.208 -3.051 1.00 47.06 107 THR A C 1
ATOM 814 O O . THR A 1 107 ? -26.346 24.166 -2.658 1.00 47.06 107 THR A O 1
ATOM 817 N N . GLN A 1 108 ? -26.082 22.427 -4.061 1.00 44.66 108 GLN A N 1
ATOM 818 C CA . GLN A 1 108 ? -27.385 22.546 -4.725 1.00 44.66 108 GLN A CA 1
ATOM 819 C C . GLN A 1 108 ? -28.504 21.726 -4.042 1.00 44.66 108 GLN A C 1
ATOM 821 O O . GLN A 1 108 ? -29.681 22.022 -4.253 1.00 44.66 108 GLN A O 1
ATOM 826 N N . CYS A 1 109 ? -28.195 20.784 -3.139 1.00 51.25 109 CYS A N 1
ATOM 827 C CA . CYS A 1 109 ? -29.180 20.079 -2.297 1.00 51.25 109 CYS A CA 1
ATOM 828 C C . CYS A 1 109 ? -29.589 20.930 -1.078 1.00 51.25 109 CYS A C 1
ATOM 830 O O . CYS A 1 109 ? -29.394 20.549 0.074 1.00 51.25 109 CYS A O 1
ATOM 832 N N . ARG A 1 110 ? -30.200 22.101 -1.307 1.00 48.81 110 ARG A N 1
ATOM 833 C CA . ARG A 1 110 ? -30.777 22.929 -0.223 1.00 48.81 110 ARG A CA 1
ATOM 834 C C . ARG A 1 110 ? -32.116 22.415 0.313 1.00 48.81 110 ARG A C 1
ATOM 836 O O . ARG A 1 110 ? -32.586 22.915 1.331 1.00 48.81 110 ARG A O 1
ATOM 843 N N . VAL A 1 111 ? -32.739 21.444 -0.357 1.00 49.88 111 VAL A N 1
ATOM 844 C CA . VAL A 1 111 ? -34.047 20.901 0.031 1.00 49.88 111 VAL A CA 1
ATOM 845 C C . VAL A 1 111 ? -33.860 19.508 0.626 1.00 49.88 111 VAL A C 1
ATOM 847 O O . VAL A 1 111 ? -33.747 18.508 -0.083 1.00 49.88 111 VAL A O 1
ATOM 850 N N . THR A 1 112 ? -33.819 19.448 1.954 1.00 45.31 112 THR A N 1
ATOM 851 C CA . THR A 1 112 ? -33.852 18.207 2.731 1.00 45.31 112 THR A CA 1
ATOM 852 C C . THR A 1 112 ? -35.154 17.452 2.432 1.00 45.31 112 THR A C 1
ATOM 854 O O . THR A 1 112 ? -36.234 17.885 2.822 1.00 45.31 112 THR A O 1
ATOM 857 N N . GLY A 1 113 ? -35.064 16.339 1.694 1.00 49.62 113 GLY A N 1
ATOM 858 C CA . GLY A 1 113 ? -36.206 15.461 1.391 1.00 49.62 113 GLY A CA 1
ATOM 859 C C . GLY A 1 113 ? -36.308 14.947 -0.050 1.00 49.62 113 GLY A C 1
ATOM 860 O O . GLY A 1 113 ? -37.126 14.069 -0.299 1.00 49.62 113 GLY A O 1
ATOM 861 N N . ILE A 1 114 ? -35.500 15.463 -0.987 1.00 53.28 114 ILE A N 1
ATOM 862 C CA . ILE A 1 114 ? -35.519 15.043 -2.409 1.00 53.28 114 ILE A CA 1
ATOM 863 C C . ILE A 1 114 ? -34.221 14.321 -2.824 1.00 53.28 114 ILE A C 1
ATOM 865 O O . ILE A 1 114 ? -34.208 13.595 -3.812 1.00 53.28 114 ILE A O 1
ATOM 869 N N . CYS A 1 115 ? -33.129 14.481 -2.071 1.00 59.12 115 CYS A N 1
ATOM 870 C CA . CYS A 1 115 ? -31.830 13.916 -2.434 1.00 59.12 115 CYS A CA 1
ATOM 871 C C . CYS A 1 115 ? -31.690 12.470 -1.923 1.00 59.12 115 CYS A C 1
ATOM 873 O O . CYS A 1 115 ? -31.845 12.222 -0.727 1.00 59.12 115 CYS A O 1
ATOM 875 N N . ASP A 1 116 ? -31.400 11.538 -2.836 1.00 60.16 116 ASP A N 1
ATOM 876 C CA . ASP A 1 116 ? -31.148 10.122 -2.548 1.00 60.16 116 ASP A CA 1
ATOM 877 C C . ASP A 1 116 ? -29.817 9.969 -1.799 1.00 60.16 116 ASP A C 1
ATOM 879 O O . ASP A 1 116 ? -28.730 10.058 -2.379 1.00 60.16 116 ASP A O 1
ATOM 883 N N . THR A 1 117 ? -29.895 9.828 -0.478 1.00 69.19 117 THR A N 1
ATOM 884 C CA . THR A 1 117 ? -28.725 9.724 0.392 1.00 69.19 117 THR A CA 1
ATOM 885 C C . THR A 1 117 ? -28.419 8.273 0.673 1.00 69.19 117 THR A C 1
ATOM 887 O O . THR A 1 117 ? -28.797 7.674 1.680 1.00 69.19 117 THR A O 1
ATOM 890 N N . ARG A 1 118 ? -27.712 7.696 -0.290 1.00 77.75 118 ARG A N 1
ATOM 891 C CA . ARG A 1 118 ? -27.313 6.303 -0.269 1.00 77.75 118 ARG A CA 1
ATOM 892 C C . ARG A 1 118 ? -25.883 6.182 0.247 1.00 77.75 118 ARG A C 1
ATOM 894 O O . ARG A 1 118 ? -24.936 6.454 -0.482 1.00 77.75 118 ARG A O 1
ATOM 901 N N . VAL A 1 119 ? -25.718 5.774 1.501 1.00 83.62 119 VAL A N 1
ATOM 902 C CA . VAL A 1 119 ? -24.417 5.335 2.030 1.00 83.62 119 VAL A CA 1
ATOM 903 C C . VAL A 1 119 ? -24.306 3.837 1.774 1.00 83.62 119 VAL A C 1
ATOM 905 O O . VAL A 1 119 ? -25.193 3.088 2.177 1.00 83.62 119 VAL A O 1
ATOM 908 N N . VAL A 1 120 ? -23.255 3.417 1.075 1.00 86.81 120 VAL A N 1
ATOM 909 C CA . VAL A 1 120 ? -22.988 2.013 0.736 1.00 86.81 120 VAL A CA 1
ATOM 910 C C . VAL A 1 120 ? -21.607 1.611 1.234 1.00 86.81 120 VAL A C 1
ATOM 912 O O . VAL A 1 120 ? -20.642 2.368 1.097 1.00 86.81 120 VAL A O 1
ATOM 915 N N . ASP A 1 121 ? -21.516 0.407 1.782 1.00 88.44 121 ASP A N 1
ATOM 916 C CA . ASP A 1 121 ? -20.270 -0.212 2.222 1.00 88.44 121 ASP A CA 1
ATOM 917 C C . ASP A 1 121 ? -19.605 -0.951 1.047 1.00 88.44 121 ASP A C 1
ATOM 919 O O . ASP A 1 121 ? -19.786 -2.154 0.829 1.00 88.44 121 ASP A O 1
ATOM 923 N N . ASN A 1 122 ? -18.881 -0.197 0.217 1.00 93.81 122 ASN A N 1
ATOM 924 C CA . ASN A 1 122 ? -18.065 -0.765 -0.855 1.00 93.81 122 ASN A CA 1
ATOM 925 C C . ASN A 1 122 ? -16.602 -0.914 -0.408 1.00 93.81 122 ASN A C 1
ATOM 927 O O . ASN A 1 122 ? -16.082 -0.094 0.348 1.00 93.81 122 ASN A O 1
ATOM 931 N N . ASN A 1 123 ? -15.922 -1.951 -0.904 1.00 94.19 123 ASN A N 1
ATOM 932 C CA . ASN A 1 123 ? -14.607 -2.388 -0.412 1.00 94.19 123 ASN A CA 1
ATOM 933 C C . ASN A 1 123 ? -13.485 -1.346 -0.574 1.00 94.19 123 ASN A C 1
ATOM 935 O O . ASN A 1 123 ? -12.478 -1.434 0.125 1.00 94.19 123 ASN A O 1
ATOM 939 N N . LEU A 1 124 ? -13.648 -0.365 -1.471 1.00 96.00 124 LEU A N 1
ATOM 940 C CA . LEU A 1 124 ? -12.663 0.697 -1.707 1.00 96.00 124 LEU A CA 1
ATOM 941 C C . LEU A 1 124 ? -13.106 2.072 -1.178 1.00 96.00 124 LEU A C 1
ATOM 943 O O . LEU A 1 124 ? -12.454 3.076 -1.462 1.00 96.00 124 LEU A O 1
ATOM 947 N N . GLY A 1 125 ? -14.216 2.151 -0.437 1.00 93.94 125 GLY A N 1
ATOM 948 C CA . GLY A 1 125 ? -14.728 3.410 0.116 1.00 93.94 125 GLY A CA 1
ATOM 949 C C . GLY A 1 125 ? -15.095 4.462 -0.938 1.00 93.94 125 GLY A C 1
ATOM 950 O O . GLY A 1 125 ? -15.045 5.655 -0.658 1.00 93.94 125 GLY A O 1
ATOM 951 N N . CYS A 1 126 ? -15.437 4.041 -2.155 1.00 93.62 126 CYS A N 1
ATOM 952 C CA . CYS A 1 126 ? -15.783 4.920 -3.262 1.00 93.62 126 CYS A CA 1
ATOM 953 C C . CYS A 1 126 ? -17.082 5.698 -3.006 1.00 93.62 126 CYS A C 1
ATOM 955 O O . CYS A 1 126 ? -18.087 5.147 -2.540 1.00 93.62 126 CYS A O 1
ATOM 957 N N . SER A 1 127 ? -17.076 6.977 -3.362 1.00 91.50 127 SER A N 1
ATOM 958 C CA . SER A 1 127 ? -18.189 7.906 -3.205 1.00 91.50 127 SER A CA 1
ATOM 959 C C . SER A 1 127 ? -18.197 8.973 -4.300 1.00 91.50 127 SER A C 1
ATOM 961 O O . SER A 1 127 ? -17.187 9.207 -4.960 1.00 91.50 127 SER A O 1
ATOM 963 N N . PHE A 1 128 ? -19.350 9.604 -4.506 1.00 86.25 128 PHE A N 1
ATOM 964 C CA . PHE A 1 128 ? -19.481 10.782 -5.360 1.00 86.25 128 PHE A CA 1
ATOM 965 C C . PHE A 1 128 ? -19.127 12.051 -4.570 1.00 86.25 128 PHE A C 1
ATOM 967 O O . PHE A 1 128 ? -19.731 12.318 -3.525 1.00 86.25 128 PHE A O 1
ATOM 974 N N . GLY A 1 129 ? -18.164 12.818 -5.085 1.00 72.19 129 GLY A N 1
ATOM 975 C CA . GLY A 1 129 ? -17.735 14.123 -4.575 1.00 72.19 129 GLY A CA 1
ATOM 976 C C . GLY A 1 129 ? -18.671 15.277 -4.965 1.00 72.19 129 GLY A C 1
ATOM 977 O O . GLY A 1 129 ? -19.823 15.063 -5.355 1.00 72.19 129 GLY A O 1
ATOM 978 N N . ASP A 1 130 ? -18.188 16.520 -4.835 1.00 61.84 130 ASP A N 1
ATOM 979 C CA . ASP A 1 130 ? -18.941 17.732 -5.203 1.00 61.84 130 ASP A CA 1
ATOM 980 C C . ASP A 1 130 ? -19.416 17.670 -6.675 1.00 61.84 130 ASP A C 1
ATOM 982 O O . ASP A 1 130 ? -18.647 17.288 -7.551 1.00 61.84 130 ASP A O 1
ATOM 986 N N . PRO A 1 131 ? -20.666 18.061 -6.993 1.00 56.44 131 PRO A N 1
ATOM 987 C CA . PRO A 1 131 ? -21.336 17.747 -8.265 1.00 56.44 131 PRO A CA 1
ATOM 988 C C . PRO A 1 131 ? -20.910 18.605 -9.469 1.00 56.44 131 PRO A C 1
ATOM 990 O O . PRO A 1 131 ? -21.680 18.748 -10.418 1.00 56.44 131 PRO A O 1
ATOM 993 N N . ASN A 1 132 ? -19.729 19.224 -9.463 1.00 50.78 132 ASN A N 1
ATOM 994 C CA . ASN A 1 132 ? -19.342 20.097 -10.571 1.00 50.78 132 ASN A CA 1
ATOM 995 C C . ASN A 1 132 ? -17.850 19.999 -10.920 1.00 50.78 132 ASN A C 1
ATOM 997 O O . ASN A 1 132 ? -17.084 20.882 -10.522 1.00 50.78 132 ASN A O 1
ATOM 1001 N N . PRO A 1 133 ? -17.433 18.969 -11.689 1.00 55.09 133 PRO A N 1
ATOM 1002 C CA . PRO A 1 133 ? -18.202 17.821 -12.222 1.00 55.09 133 PRO A CA 1
ATOM 1003 C C . PRO A 1 133 ? -18.364 16.662 -11.214 1.00 55.09 133 PRO A C 1
ATOM 1005 O O . PRO A 1 133 ? -17.716 16.672 -10.180 1.00 55.09 133 PRO A O 1
ATOM 1008 N N . TYR A 1 134 ? -19.203 15.651 -11.504 1.00 66.62 134 TYR A N 1
ATOM 1009 C CA . TYR A 1 134 ? -19.353 14.436 -10.677 1.00 66.62 134 TYR A CA 1
ATOM 1010 C C . TYR A 1 134 ? -18.038 13.639 -10.595 1.00 66.62 134 TYR A C 1
ATOM 1012 O O . TYR A 1 134 ? -17.765 12.768 -11.423 1.00 66.62 134 TYR A O 1
ATOM 1020 N N . VAL A 1 135 ? -17.212 13.950 -9.597 1.00 80.31 135 VAL A N 1
ATOM 1021 C CA . VAL A 1 135 ? -15.929 13.282 -9.348 1.00 80.31 135 VAL A CA 1
ATOM 1022 C C . VAL A 1 135 ? -16.152 12.042 -8.481 1.00 80.31 135 VAL A C 1
ATOM 1024 O O . VAL A 1 135 ? -16.840 12.103 -7.465 1.00 80.31 135 VAL A O 1
ATOM 1027 N N . LEU A 1 136 ? -15.565 10.911 -8.876 1.00 88.69 136 LEU A N 1
ATOM 1028 C CA . LEU A 1 136 ? -15.472 9.729 -8.015 1.00 88.69 136 LEU A CA 1
ATOM 1029 C C . LEU A 1 136 ? -14.278 9.867 -7.071 1.00 88.69 136 LEU A C 1
ATOM 1031 O O . LEU A 1 136 ? -13.159 10.099 -7.517 1.00 88.69 136 LEU A O 1
ATOM 1035 N N . GLU A 1 137 ? -14.494 9.642 -5.783 1.00 89.19 137 GLU A N 1
ATOM 1036 C CA . GLU A 1 137 ? -13.440 9.614 -4.772 1.00 89.19 137 GLU A CA 1
ATOM 1037 C C . GLU A 1 137 ? -13.452 8.264 -4.063 1.00 89.19 137 GLU A C 1
ATOM 1039 O O . GLU A 1 137 ? -14.476 7.869 -3.515 1.00 89.19 137 GLU A O 1
ATOM 1044 N N . CYS A 1 138 ? -12.322 7.558 -4.064 1.00 91.81 138 CYS A N 1
ATOM 1045 C CA . CYS A 1 138 ? -12.137 6.295 -3.349 1.00 91.81 138 CYS A CA 1
ATOM 1046 C C . CYS A 1 138 ? -10.997 6.426 -2.335 1.00 91.81 138 CYS A C 1
ATOM 1048 O O . CYS A 1 138 ? -10.114 7.276 -2.483 1.00 91.81 138 CYS A O 1
ATOM 1050 N N . ASP A 1 139 ? -10.976 5.559 -1.326 1.00 92.19 139 ASP A N 1
ATOM 1051 C CA . ASP A 1 139 ? -9.887 5.522 -0.355 1.00 92.19 139 ASP A CA 1
ATOM 1052 C C . ASP A 1 139 ? -8.615 4.965 -1.015 1.00 92.19 139 ASP A C 1
ATOM 1054 O O . ASP A 1 139 ? -8.484 3.776 -1.309 1.00 92.19 139 ASP A O 1
ATOM 1058 N N . LEU A 1 140 ? -7.636 5.841 -1.239 1.00 88.69 140 LEU A N 1
ATOM 1059 C CA . LEU A 1 140 ? -6.374 5.477 -1.875 1.00 88.69 140 LEU A CA 1
ATOM 1060 C C . LEU A 1 140 ? -5.628 4.363 -1.119 1.00 88.69 140 LEU A C 1
ATOM 1062 O O . LEU A 1 140 ? -4.941 3.549 -1.740 1.00 88.69 140 LEU A O 1
ATOM 1066 N N . GLN A 1 141 ? -5.746 4.297 0.211 1.00 87.75 141 GLN A N 1
ATOM 1067 C CA . GLN A 1 141 ? -5.062 3.280 1.005 1.00 87.75 141 GLN A CA 1
ATOM 1068 C C . GLN A 1 141 ? -5.628 1.883 0.728 1.00 87.75 141 GLN A C 1
ATOM 1070 O O . GLN A 1 141 ? -4.854 0.929 0.599 1.00 87.75 141 GLN A O 1
ATOM 1075 N N . THR A 1 142 ? -6.949 1.754 0.599 1.00 92.06 142 THR A N 1
ATOM 1076 C CA . THR A 1 142 ? -7.604 0.475 0.274 1.00 92.06 142 THR A CA 1
ATOM 1077 C C . THR A 1 142 ? -7.373 0.090 -1.185 1.00 92.06 142 THR A C 1
ATOM 1079 O O . THR A 1 142 ? -7.050 -1.066 -1.460 1.00 92.06 142 THR A O 1
ATOM 1082 N N . VAL A 1 143 ? -7.387 1.061 -2.109 1.00 92.44 143 VAL A N 1
ATOM 1083 C CA . VAL A 1 143 ? -7.000 0.868 -3.521 1.00 92.44 143 VAL A CA 1
ATOM 1084 C C . VAL A 1 143 ? -5.593 0.273 -3.617 1.00 92.44 143 VAL A C 1
ATOM 1086 O O . VAL A 1 143 ? -5.386 -0.742 -4.284 1.00 92.44 143 VAL A O 1
ATOM 1089 N N . MET A 1 144 ? -4.623 0.848 -2.899 1.00 89.94 144 MET A N 1
ATOM 1090 C CA . MET A 1 144 ? -3.246 0.342 -2.863 1.00 89.94 144 MET A CA 1
ATOM 1091 C C . MET A 1 144 ? -3.127 -1.025 -2.187 1.00 89.94 144 MET A C 1
ATOM 1093 O O . MET A 1 144 ? -2.311 -1.852 -2.605 1.00 89.94 144 MET A O 1
ATOM 1097 N N . ALA A 1 145 ? -3.924 -1.276 -1.146 1.00 90.25 145 ALA A N 1
ATOM 1098 C CA . ALA A 1 145 ? -3.963 -2.569 -0.476 1.00 90.25 145 ALA A CA 1
ATOM 1099 C C . ALA A 1 145 ? -4.456 -3.672 -1.423 1.00 90.25 145 ALA A C 1
ATOM 1101 O O . ALA A 1 145 ? -3.804 -4.713 -1.524 1.00 90.25 145 ALA A O 1
ATOM 1102 N N . LEU A 1 146 ? -5.535 -3.425 -2.171 1.00 93.12 146 LEU A N 1
ATOM 1103 C CA . LEU A 1 146 ? -6.065 -4.374 -3.148 1.00 93.12 146 LEU A CA 1
ATOM 1104 C C . LEU A 1 146 ? -5.094 -4.573 -4.318 1.00 93.12 146 LEU A C 1
ATOM 1106 O O . LEU A 1 146 ? -4.784 -5.712 -4.677 1.00 93.12 146 LEU A O 1
ATOM 1110 N N . LEU A 1 147 ? -4.513 -3.485 -4.832 1.00 91.12 147 LEU A N 1
ATOM 1111 C CA . LEU A 1 147 ? -3.504 -3.505 -5.895 1.00 91.12 147 LEU A CA 1
ATOM 1112 C C . LEU A 1 147 ? -2.274 -4.360 -5.550 1.00 91.12 147 LEU A C 1
ATOM 1114 O O . LEU A 1 147 ? -1.606 -4.859 -6.457 1.00 91.12 147 LEU A O 1
ATOM 1118 N N . ASN A 1 148 ? -1.975 -4.585 -4.262 1.00 89.94 148 ASN A N 1
ATOM 1119 C CA . ASN A 1 148 ? -0.853 -5.438 -3.862 1.00 89.94 148 ASN A CA 1
ATOM 1120 C C . ASN A 1 148 ? -0.952 -6.889 -4.346 1.00 89.94 148 ASN A C 1
ATOM 1122 O O . ASN A 1 148 ? 0.071 -7.575 -4.377 1.00 89.94 148 ASN A O 1
ATOM 1126 N N . HIS A 1 149 ? -2.140 -7.334 -4.753 1.00 90.56 149 HIS A N 1
ATOM 1127 C CA . HIS A 1 149 ? -2.365 -8.658 -5.323 1.00 90.56 149 HIS A CA 1
ATOM 1128 C C . HIS A 1 149 ? -2.005 -8.741 -6.818 1.00 90.56 149 HIS A C 1
ATOM 1130 O O . HIS A 1 149 ? -1.950 -9.842 -7.359 1.00 90.56 149 HIS A O 1
ATOM 1136 N N . SER A 1 150 ? -1.739 -7.613 -7.490 1.00 89.19 150 SER A N 1
ATOM 1137 C CA . SER A 1 150 ? -1.304 -7.580 -8.892 1.00 89.19 150 SER A CA 1
ATOM 1138 C C . SER A 1 150 ? 0.226 -7.691 -9.020 1.00 89.19 150 SER A C 1
ATOM 1140 O O . SER A 1 150 ? 0.948 -7.058 -8.238 1.00 89.19 150 SER A O 1
ATOM 1142 N N . PRO A 1 151 ? 0.753 -8.458 -10.000 1.00 81.88 151 PRO A N 1
ATOM 1143 C CA . PRO A 1 151 ? 2.193 -8.657 -10.185 1.00 81.88 151 PRO A CA 1
ATOM 1144 C C . PRO A 1 151 ? 2.940 -7.401 -10.662 1.00 81.88 151 PRO A C 1
ATOM 1146 O O . PRO A 1 151 ? 4.148 -7.314 -10.459 1.00 81.88 151 PRO A O 1
ATOM 1149 N N . ALA A 1 152 ? 2.249 -6.438 -11.277 1.00 75.38 152 ALA A N 1
ATOM 1150 C CA . ALA A 1 152 ? 2.812 -5.171 -11.748 1.00 75.38 152 ALA A CA 1
ATOM 1151 C C . ALA A 1 152 ? 1.731 -4.076 -11.791 1.00 75.38 152 ALA A C 1
ATOM 1153 O O . ALA A 1 152 ? 0.536 -4.369 -11.718 1.00 75.38 152 ALA A O 1
ATOM 1154 N N . ARG A 1 153 ? 2.160 -2.807 -11.782 1.00 77.75 153 ARG A N 1
ATOM 1155 C CA . ARG A 1 153 ? 1.323 -1.672 -11.351 1.00 77.75 153 ARG A CA 1
ATOM 1156 C C . ARG A 1 153 ? 1.565 -0.392 -12.160 1.00 77.75 153 ARG A C 1
ATOM 1158 O O . ARG A 1 153 ? 1.657 0.682 -11.572 1.00 77.75 153 ARG A O 1
ATOM 1165 N N . ASP A 1 154 ? 1.703 -0.496 -13.483 1.00 83.25 154 ASP A N 1
ATOM 1166 C CA . ASP A 1 154 ? 1.933 0.701 -14.312 1.00 83.25 154 ASP A CA 1
ATOM 1167 C C . ASP A 1 154 ? 0.690 1.597 -14.357 1.00 83.25 154 ASP A C 1
ATOM 1169 O O . ASP A 1 154 ? 0.765 2.777 -14.011 1.00 83.25 154 ASP A O 1
ATOM 1173 N N . VAL A 1 155 ? -0.454 1.024 -14.754 1.00 89.69 155 VAL A N 1
ATOM 1174 C CA . VAL A 1 155 ? -1.748 1.713 -14.826 1.00 89.69 155 VAL A CA 1
ATOM 1175 C C . VAL A 1 155 ? -2.805 0.943 -14.058 1.00 89.69 155 VAL A C 1
ATOM 1177 O O . VAL A 1 155 ? -2.944 -0.274 -14.215 1.00 89.69 155 VAL A O 1
ATOM 1180 N N . VAL A 1 156 ? -3.585 1.663 -13.261 1.00 94.06 156 VAL A N 1
ATOM 1181 C CA . VAL A 1 156 ? -4.651 1.104 -12.431 1.00 94.06 156 VAL A CA 1
ATOM 1182 C C . VAL A 1 156 ? -5.987 1.701 -12.847 1.00 94.06 156 VAL A C 1
ATOM 1184 O O . VAL A 1 156 ? -6.119 2.916 -12.952 1.00 94.06 156 VAL A O 1
ATOM 1187 N N . VAL A 1 157 ? -6.987 0.849 -13.057 1.00 97.25 157 VAL A N 1
ATOM 1188 C CA . VAL A 1 157 ? -8.367 1.245 -13.345 1.00 97.25 157 VAL A CA 1
ATOM 1189 C C . VAL A 1 157 ? -9.274 0.655 -12.276 1.00 97.25 157 VAL A C 1
ATOM 1191 O O . VAL A 1 157 ? -9.515 -0.546 -12.238 1.00 97.25 157 VAL A O 1
ATOM 1194 N N . VAL A 1 158 ? -9.804 1.491 -11.399 1.00 97.81 158 VAL A N 1
ATOM 1195 C CA . VAL A 1 158 ? -10.871 1.113 -10.480 1.00 97.81 158 VAL A CA 1
ATOM 1196 C C . VAL A 1 158 ? -12.192 1.211 -11.231 1.00 97.81 158 VAL A C 1
ATOM 1198 O O . VAL A 1 158 ? -12.625 2.302 -11.606 1.00 97.81 158 VAL A O 1
ATOM 1201 N N . LEU A 1 159 ? -12.830 0.063 -11.454 1.00 98.25 159 LEU A N 1
ATOM 1202 C CA . LEU A 1 159 ? -14.204 0.022 -11.938 1.00 98.25 159 LEU A CA 1
ATOM 1203 C C . LEU A 1 159 ? -15.133 0.066 -10.734 1.00 98.25 159 LEU A C 1
ATOM 1205 O O . LEU A 1 159 ? -15.030 -0.763 -9.828 1.00 98.25 159 LEU A O 1
ATOM 1209 N N . VAL A 1 160 ? -16.053 1.018 -10.751 1.00 97.88 160 VAL A N 1
ATOM 1210 C CA . VAL A 1 160 ? -17.105 1.180 -9.754 1.00 97.88 160 VAL A CA 1
ATOM 1211 C C . VAL A 1 160 ? -18.411 0.687 -10.362 1.00 97.88 160 VAL A C 1
ATOM 1213 O O . VAL A 1 160 ? -18.792 1.112 -11.453 1.00 97.88 160 VAL A O 1
ATOM 1216 N N . ASN A 1 161 ? -19.081 -0.233 -9.679 1.00 97.62 161 ASN A N 1
ATOM 1217 C CA . ASN A 1 161 ? -20.334 -0.819 -10.140 1.00 97.62 161 ASN A CA 1
ATOM 1218 C C . ASN A 1 161 ? -21.507 0.148 -9.921 1.00 97.62 161 ASN A C 1
ATOM 1220 O O . ASN A 1 161 ? -22.211 0.060 -8.918 1.00 97.62 161 ASN A O 1
ATOM 1224 N N . GLU A 1 162 ? -21.665 1.114 -10.817 1.00 94.38 162 GLU A N 1
ATOM 1225 C CA . GLU A 1 162 ? -22.628 2.200 -10.729 1.00 94.38 162 GLU A CA 1
ATOM 1226 C C . GLU A 1 162 ? -23.124 2.624 -12.123 1.00 94.38 162 GLU A C 1
ATOM 1228 O O . GLU A 1 162 ? -22.386 2.695 -13.109 1.00 94.38 162 GLU A O 1
ATOM 1233 N N . THR A 1 163 ? -24.420 2.915 -12.197 1.00 90.25 163 THR A N 1
ATOM 1234 C CA . THR A 1 163 ? -25.146 3.217 -13.441 1.00 90.25 163 THR A CA 1
ATOM 1235 C C . THR A 1 163 ? -25.156 4.695 -13.814 1.00 90.25 163 THR A C 1
ATOM 1237 O O . THR A 1 163 ? -25.554 5.042 -14.924 1.00 90.25 163 THR A O 1
ATOM 1240 N N . GLU A 1 164 ? -24.753 5.569 -12.894 1.00 89.19 164 GLU A N 1
ATOM 1241 C CA . GLU A 1 164 ? -24.592 6.993 -13.166 1.00 89.19 164 GLU A CA 1
ATOM 1242 C C . GLU A 1 164 ? -23.185 7.256 -13.721 1.00 89.19 164 GLU A C 1
ATOM 1244 O O . GLU A 1 164 ? -22.215 6.837 -13.092 1.00 89.19 164 GLU A O 1
ATOM 1249 N N . PRO A 1 165 ? -23.042 7.932 -14.876 1.00 90.00 165 PRO A N 1
ATOM 1250 C CA . PRO A 1 165 ? -21.743 8.125 -15.502 1.00 90.00 165 PRO A CA 1
ATOM 1251 C C . PRO A 1 165 ? -20.883 9.104 -14.699 1.00 90.00 165 PRO A C 1
ATOM 1253 O O . PRO A 1 165 ? -21.186 10.295 -14.626 1.00 90.00 165 PRO A O 1
ATOM 1256 N N . ALA A 1 166 ? -19.772 8.615 -14.158 1.00 90.75 166 ALA A N 1
ATOM 1257 C CA . ALA A 1 166 ? -18.765 9.438 -13.505 1.00 90.75 166 ALA A CA 1
ATOM 1258 C C . ALA A 1 166 ? -17.363 8.846 -13.650 1.00 90.75 166 ALA A C 1
ATOM 1260 O O . ALA A 1 166 ? -17.172 7.646 -13.882 1.00 90.75 166 ALA A O 1
ATOM 1261 N N . GLY A 1 167 ? -16.364 9.707 -13.496 1.00 91.06 167 GLY A N 1
ATOM 1262 C CA . GLY A 1 167 ? -14.983 9.278 -13.473 1.00 91.06 167 GLY A CA 1
ATOM 1263 C C . GLY A 1 167 ? -14.021 10.380 -13.075 1.00 91.06 167 GLY A C 1
ATOM 1264 O O . GLY A 1 167 ? -14.363 11.559 -13.031 1.00 91.06 167 GLY A O 1
ATOM 1265 N N . VAL A 1 168 ? -12.802 9.972 -12.760 1.00 90.75 168 VAL A N 1
ATOM 1266 C CA . VAL A 1 168 ? -11.674 10.872 -12.551 1.00 90.75 168 VAL A CA 1
ATOM 1267 C C . VAL A 1 168 ? -10.382 10.116 -12.822 1.00 90.75 168 VAL A C 1
ATOM 1269 O O . VAL A 1 168 ? -10.311 8.892 -12.694 1.00 90.75 168 VAL A O 1
ATOM 1272 N N . ALA A 1 169 ? -9.346 10.852 -13.198 1.00 90.62 169 ALA A N 1
ATOM 1273 C CA . ALA A 1 169 ? -8.010 10.311 -13.351 1.00 90.62 169 ALA A CA 1
ATOM 1274 C C . ALA A 1 169 ? -6.978 11.187 -12.655 1.00 90.62 169 ALA A C 1
ATOM 1276 O O . ALA A 1 169 ? -7.048 12.420 -12.684 1.00 90.62 169 ALA A O 1
ATOM 1277 N N . SER A 1 170 ? -5.989 10.512 -12.094 1.00 85.44 170 SER A N 1
ATOM 1278 C CA . SER A 1 170 ? -4.721 11.061 -11.638 1.00 85.44 170 SER A CA 1
ATOM 1279 C C . SER A 1 170 ? -3.575 10.258 -12.264 1.00 85.44 170 SER A C 1
ATOM 1281 O O . SER A 1 170 ? -3.812 9.315 -13.021 1.00 85.44 170 SER A O 1
ATOM 1283 N N . ASP A 1 171 ? -2.330 10.645 -11.987 1.00 83.25 171 ASP A N 1
ATOM 1284 C CA . ASP A 1 171 ? -1.135 10.025 -12.568 1.00 83.25 171 ASP A CA 1
ATOM 1285 C C . ASP A 1 171 ? -1.122 8.497 -12.365 1.00 83.25 171 ASP A C 1
ATOM 1287 O O . ASP A 1 171 ? -0.869 7.994 -11.270 1.00 83.25 171 ASP A O 1
ATOM 1291 N N . GLY A 1 172 ? -1.407 7.748 -13.434 1.00 86.25 172 GLY A N 1
ATOM 1292 C CA . GLY A 1 172 ? -1.440 6.283 -13.450 1.00 86.25 172 GLY A CA 1
ATOM 1293 C C . GLY A 1 172 ? -2.637 5.605 -12.763 1.00 86.25 172 GLY A C 1
ATOM 1294 O O . GLY A 1 172 ? -2.676 4.371 -12.746 1.00 86.25 172 GLY A O 1
ATOM 1295 N N . VAL A 1 173 ? -3.617 6.347 -12.232 1.00 91.69 173 VAL A N 1
ATOM 1296 C CA . VAL A 1 173 ? -4.816 5.778 -11.583 1.00 91.69 173 VAL A CA 1
ATOM 1297 C C . VAL A 1 173 ? -6.091 6.400 -12.148 1.00 91.69 173 VAL A C 1
ATOM 1299 O O . VAL A 1 173 ? -6.236 7.617 -12.229 1.00 91.69 173 VAL A O 1
ATOM 1302 N N . VAL A 1 174 ? -7.038 5.545 -12.518 1.00 94.94 174 VAL A N 1
ATOM 1303 C CA . VAL A 1 174 ? -8.332 5.909 -13.098 1.00 94.94 174 VAL A CA 1
ATOM 1304 C C . VAL A 1 174 ? -9.446 5.336 -12.236 1.00 94.94 174 VAL A C 1
ATOM 1306 O O . VAL A 1 174 ? -9.404 4.159 -11.894 1.00 94.94 174 VAL A O 1
ATOM 1309 N N . TYR A 1 175 ? -10.469 6.132 -11.947 1.00 95.69 175 TYR A N 1
ATOM 1310 C CA . TYR A 1 175 ? -11.721 5.681 -11.340 1.00 95.69 175 TYR A CA 1
ATOM 1311 C C . TYR A 1 175 ? -12.845 5.955 -12.330 1.00 95.69 175 TYR A C 1
ATOM 1313 O O . TYR A 1 175 ? -12.993 7.093 -12.771 1.00 95.69 175 TYR A O 1
ATOM 1321 N N . ILE A 1 176 ? -13.626 4.941 -12.698 1.00 96.81 176 ILE A N 1
ATOM 1322 C CA . ILE A 1 176 ? -14.779 5.103 -13.597 1.00 96.81 176 ILE A CA 1
ATOM 1323 C C . ILE A 1 176 ? -15.941 4.214 -13.165 1.00 96.81 176 ILE A C 1
ATOM 1325 O O . ILE A 1 176 ? -15.745 3.122 -12.630 1.00 96.81 176 ILE A O 1
ATOM 1329 N N . THR A 1 177 ? -17.156 4.659 -13.454 1.00 96.38 177 THR A N 1
ATOM 1330 C CA . THR A 1 177 ? -18.374 3.851 -13.329 1.00 96.38 177 THR A CA 1
ATOM 1331 C C . THR A 1 177 ? -18.559 2.902 -14.519 1.00 96.38 177 THR A C 1
ATOM 1333 O O . THR A 1 177 ? -18.163 3.222 -15.642 1.00 96.38 177 THR A O 1
ATOM 1336 N N . ASN A 1 178 ? -19.223 1.764 -14.314 1.00 95.25 178 ASN A N 1
ATOM 1337 C CA . ASN A 1 178 ? -19.462 0.730 -15.335 1.00 95.25 178 ASN A CA 1
ATOM 1338 C C . ASN A 1 178 ? -20.742 0.924 -16.167 1.00 95.25 178 ASN A C 1
ATOM 1340 O O . ASN A 1 178 ? -21.295 -0.032 -16.700 1.00 95.25 178 ASN A O 1
ATOM 1344 N N . THR A 1 179 ? -21.234 2.152 -16.299 1.00 91.38 179 THR A N 1
ATOM 1345 C CA . THR A 1 179 ? -22.440 2.437 -17.086 1.00 91.38 179 THR A CA 1
ATOM 1346 C C . THR A 1 179 ? -22.250 2.038 -18.555 1.00 91.38 179 THR A C 1
ATOM 1348 O O . THR A 1 179 ? -21.544 2.734 -19.278 1.00 91.38 179 THR A O 1
ATOM 1351 N N . ASP A 1 180 ? -22.907 0.971 -19.025 1.00 87.38 180 ASP A N 1
ATOM 1352 C CA . ASP A 1 180 ? -22.680 0.355 -20.350 1.00 87.38 180 ASP A CA 1
ATOM 1353 C C . ASP A 1 180 ? -22.561 1.356 -21.521 1.00 87.38 180 ASP A C 1
ATOM 1355 O O . ASP A 1 180 ? -21.652 1.250 -22.344 1.00 87.38 180 ASP A O 1
ATOM 1359 N N . ALA A 1 181 ? -23.448 2.357 -21.592 1.00 89.12 181 ALA A N 1
ATOM 1360 C CA . ALA A 1 181 ? -23.465 3.339 -22.682 1.00 89.12 181 ALA A CA 1
ATOM 1361 C C . ALA A 1 181 ? -22.282 4.327 -22.657 1.00 89.12 181 ALA A C 1
ATOM 1363 O O . ALA A 1 181 ? -21.904 4.860 -23.699 1.00 89.12 181 ALA A O 1
ATOM 1364 N N . TYR A 1 182 ? -21.703 4.577 -21.479 1.00 92.62 182 TYR A N 1
ATOM 1365 C CA . TYR A 1 182 ? -20.674 5.598 -21.264 1.00 92.62 182 TYR A CA 1
ATOM 1366 C C . TYR A 1 182 ? -19.306 5.022 -20.904 1.00 92.62 182 TYR A C 1
ATOM 1368 O O . TYR A 1 182 ? -18.298 5.670 -21.170 1.00 92.62 182 TYR A O 1
ATOM 1376 N N . MET A 1 183 ? -19.241 3.809 -20.354 1.00 94.62 183 MET A N 1
ATOM 1377 C CA . MET A 1 183 ? -18.006 3.191 -19.875 1.00 94.62 183 MET A CA 1
ATOM 1378 C C . MET A 1 183 ? -16.900 3.155 -20.943 1.00 94.62 183 MET A C 1
ATOM 1380 O O . MET A 1 183 ? -15.774 3.507 -20.596 1.00 94.62 183 MET A O 1
ATOM 1384 N N . PRO A 1 184 ? -17.159 2.838 -22.232 1.00 95.56 184 PRO A N 1
ATOM 1385 C CA . PRO A 1 184 ? -16.128 2.933 -23.269 1.00 95.56 184 PRO A CA 1
ATOM 1386 C C . PRO A 1 184 ? -15.533 4.343 -23.402 1.00 95.56 184 PRO A C 1
ATOM 1388 O O . PRO A 1 184 ? -14.318 4.497 -23.521 1.00 95.56 184 PRO A O 1
ATOM 1391 N N . TYR A 1 185 ? -16.378 5.376 -23.349 1.00 95.81 185 TYR A N 1
ATOM 1392 C CA . TYR A 1 185 ? -15.950 6.770 -23.442 1.00 95.81 185 TYR A CA 1
ATOM 1393 C C . TYR A 1 185 ? -15.183 7.209 -22.194 1.00 95.81 185 TYR A C 1
ATOM 1395 O O . TYR A 1 185 ? -14.104 7.782 -22.329 1.00 95.81 185 TYR A O 1
ATOM 1403 N N . LEU A 1 186 ? -15.712 6.905 -21.001 1.00 95.50 186 LEU A N 1
ATOM 1404 C CA . LEU A 1 186 ? -15.087 7.224 -19.714 1.00 95.50 186 LEU A CA 1
ATOM 1405 C C . LEU A 1 186 ? -13.717 6.554 -19.601 1.00 95.50 186 LEU A C 1
ATOM 1407 O O . LEU A 1 186 ? -12.738 7.215 -19.264 1.00 95.50 186 LEU A O 1
ATOM 1411 N N . LEU A 1 187 ? -13.628 5.267 -19.950 1.00 96.25 187 LEU A N 1
ATOM 1412 C CA . LEU A 1 187 ? -12.374 4.524 -19.939 1.00 96.25 187 LEU A CA 1
ATOM 1413 C C . LEU A 1 187 ? -11.330 5.202 -20.815 1.00 96.25 187 LEU A C 1
ATOM 1415 O O . LEU A 1 187 ? -10.267 5.545 -20.315 1.00 96.25 187 LEU A O 1
ATOM 1419 N N . VAL A 1 188 ? -11.615 5.408 -22.103 1.00 96.62 188 VAL A N 1
ATOM 1420 C CA . VAL A 1 188 ? -10.623 5.984 -23.019 1.00 96.62 188 VAL A CA 1
ATOM 1421 C C . VAL A 1 188 ? -10.258 7.401 -22.570 1.00 96.62 188 VAL A C 1
ATOM 1423 O O . VAL A 1 188 ? -9.075 7.706 -22.453 1.00 96.62 188 VAL A O 1
ATOM 1426 N N . HIS A 1 189 ? -11.242 8.243 -22.245 1.00 95.69 189 HIS A N 1
ATOM 1427 C CA . HIS A 1 189 ? -11.026 9.620 -21.793 1.00 95.69 189 HIS A CA 1
ATOM 1428 C C . HIS A 1 189 ? -10.093 9.697 -20.571 1.00 95.69 189 HIS A C 1
ATOM 1430 O O . HIS A 1 189 ? -9.048 10.352 -20.626 1.00 95.69 189 HIS A O 1
ATOM 1436 N N . TYR A 1 190 ? -10.422 8.991 -19.487 1.00 95.44 190 TYR A N 1
ATOM 1437 C CA . TYR A 1 190 ? -9.665 9.072 -18.238 1.00 95.44 190 TYR A CA 1
ATOM 1438 C C . TYR A 1 190 ? -8.344 8.299 -18.284 1.00 95.44 190 TYR A C 1
ATOM 1440 O O . TYR A 1 190 ? -7.361 8.733 -17.685 1.00 95.44 190 TYR A O 1
ATOM 1448 N N . LEU A 1 191 ? -8.261 7.211 -19.052 1.00 95.00 191 LEU A N 1
ATOM 1449 C CA . LEU A 1 191 ? -7.008 6.481 -19.247 1.00 95.00 191 LEU A CA 1
ATOM 1450 C C . LEU A 1 191 ? -5.973 7.325 -19.999 1.00 95.00 191 LEU A C 1
ATOM 1452 O O . LEU A 1 191 ? -4.799 7.333 -19.632 1.00 95.00 191 LEU A O 1
ATOM 1456 N N . ASN A 1 192 ? -6.403 8.102 -20.997 1.00 94.19 192 ASN A N 1
ATOM 1457 C CA . ASN A 1 192 ? -5.506 9.022 -21.697 1.00 94.19 192 ASN A CA 1
ATOM 1458 C C . ASN A 1 192 ? -4.985 10.126 -20.770 1.00 94.19 192 ASN A C 1
ATOM 1460 O O . ASN A 1 192 ? -3.810 10.484 -20.843 1.00 94.19 192 ASN A O 1
ATOM 1464 N N . ARG A 1 193 ? -5.834 10.633 -19.869 1.00 92.00 193 ARG A N 1
ATOM 1465 C CA . ARG A 1 193 ? -5.430 11.590 -18.833 1.00 92.00 193 ARG A CA 1
ATOM 1466 C C . ARG A 1 193 ? -4.397 10.983 -17.879 1.00 92.00 193 ARG A C 1
ATOM 1468 O O . ARG A 1 193 ? -3.338 11.575 -17.699 1.00 92.00 193 ARG A O 1
ATOM 1475 N N . ALA A 1 194 ? -4.659 9.789 -17.347 1.00 90.81 194 ALA A N 1
ATOM 1476 C CA . ALA A 1 194 ? -3.774 9.123 -16.388 1.00 90.81 194 ALA A CA 1
ATOM 1477 C C . ALA A 1 194 ? -2.388 8.772 -16.953 1.00 90.81 194 ALA A C 1
ATOM 1479 O O . ALA A 1 194 ? -1.409 8.749 -16.211 1.00 90.81 194 ALA A O 1
ATOM 1480 N N . ILE A 1 195 ? -2.301 8.466 -18.250 1.00 90.00 195 ILE A N 1
ATOM 1481 C CA . ILE A 1 195 ? -1.068 7.969 -18.880 1.00 90.00 195 ILE A CA 1
ATOM 1482 C C . ILE A 1 195 ? -0.289 9.095 -19.555 1.00 90.00 195 ILE A C 1
ATOM 1484 O O . ILE A 1 195 ? 0.930 9.177 -19.411 1.00 90.00 195 ILE A O 1
ATOM 1488 N N . ALA A 1 196 ? -0.978 9.956 -20.304 1.00 90.94 196 ALA A N 1
ATOM 1489 C CA . ALA A 1 196 ? -0.343 10.967 -21.143 1.00 90.94 196 ALA A CA 1
ATOM 1490 C C . ALA A 1 196 ? -0.395 12.379 -20.542 1.00 90.94 196 ALA A C 1
ATOM 1492 O O . ALA A 1 196 ? 0.048 13.329 -21.188 1.00 90.94 196 ALA A O 1
ATOM 1493 N N . GLY A 1 197 ? -0.934 12.529 -19.325 1.00 89.19 197 GLY A N 1
ATOM 1494 C CA . GLY A 1 197 ? -1.046 13.822 -18.649 1.00 89.19 197 GLY A CA 1
ATOM 1495 C C . GLY A 1 197 ? -1.918 14.817 -19.416 1.00 89.19 197 GLY A C 1
ATOM 1496 O O . GLY A 1 197 ? -1.683 16.024 -19.358 1.00 89.19 197 GLY A O 1
ATOM 1497 N N . LEU A 1 198 ? -2.882 14.315 -20.196 1.00 92.31 198 LEU A N 1
ATOM 1498 C CA . LEU A 1 198 ? -3.818 15.160 -20.930 1.00 92.31 198 LEU A CA 1
ATOM 1499 C C . LEU A 1 198 ? -4.787 15.832 -19.964 1.00 92.31 198 LEU A C 1
ATOM 1501 O O . LEU A 1 198 ? -5.247 15.219 -19.004 1.00 92.31 198 LEU A O 1
ATOM 1505 N N . GLN A 1 199 ? -5.134 17.077 -20.253 1.00 91.50 199 GLN A N 1
ATOM 1506 C CA . GLN A 1 199 ? -6.161 17.812 -19.52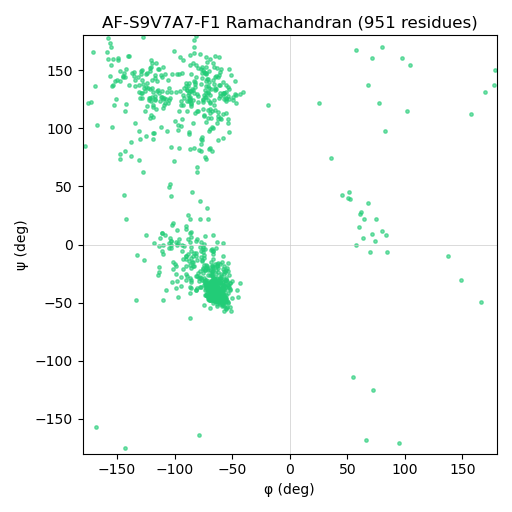9 1.00 91.50 199 GLN A CA 1
ATOM 1507 C C . GLN A 1 199 ? -7.506 17.708 -20.238 1.00 91.50 199 GLN A C 1
ATOM 1509 O O . GLN A 1 199 ? -7.595 17.367 -21.421 1.00 91.50 199 GLN A O 1
ATOM 1514 N N . GLU A 1 200 ? -8.558 17.997 -19.489 1.00 91.00 200 GLU A N 1
ATOM 1515 C CA . GLU A 1 200 ? -9.903 18.112 -20.029 1.00 91.00 200 GLU A CA 1
ATOM 1516 C C . GLU A 1 200 ? -10.004 19.395 -20.869 1.00 91.00 200 GLU A C 1
ATOM 1518 O O . GLU A 1 200 ? -9.497 20.449 -20.488 1.00 91.00 200 GLU A O 1
ATOM 1523 N N . GLU A 1 201 ? -10.634 19.298 -22.038 1.00 92.62 201 GLU A N 1
ATOM 1524 C CA . GLU A 1 201 ? -10.752 20.375 -23.035 1.00 92.62 201 GLU A CA 1
ATOM 1525 C C . GLU A 1 201 ? -12.140 21.049 -22.987 1.00 92.62 201 GLU A C 1
ATOM 1527 O O . GLU A 1 201 ? -12.563 21.659 -23.968 1.00 92.62 201 GLU A O 1
ATOM 1532 N N . TYR A 1 202 ? -12.884 20.886 -21.884 1.00 86.25 202 TYR A N 1
ATOM 1533 C CA . TYR A 1 202 ? -14.233 21.433 -21.712 1.00 86.25 202 TYR A CA 1
ATOM 1534 C C . TYR A 1 202 ? -14.261 22.967 -21.832 1.00 86.25 202 TYR A C 1
ATOM 1536 O O . TYR A 1 202 ? -13.321 23.659 -21.457 1.00 86.25 202 TYR A O 1
ATOM 1544 N N . ASP A 1 203 ? -15.392 23.510 -22.289 1.00 79.62 203 ASP A N 1
ATOM 1545 C CA . ASP A 1 203 ? -15.615 24.966 -22.387 1.00 79.62 203 ASP A CA 1
ATOM 1546 C C . ASP A 1 203 ? -15.952 25.609 -21.027 1.00 79.62 203 ASP A C 1
ATOM 1548 O O . ASP A 1 203 ? -16.161 26.818 -20.926 1.00 79.62 203 ASP A O 1
ATOM 1552 N N . MET A 1 204 ? -16.043 24.789 -19.978 1.00 71.88 204 MET A N 1
ATOM 1553 C CA . MET A 1 204 ? -16.426 25.167 -18.625 1.00 71.88 204 MET A CA 1
ATOM 1554 C C . MET A 1 204 ? -15.292 24.818 -17.662 1.00 71.88 204 MET A C 1
ATOM 1556 O O . MET A 1 204 ? -14.999 23.652 -17.423 1.00 71.88 204 MET A O 1
ATOM 1560 N N . GLY A 1 205 ? -14.660 25.852 -17.116 1.00 68.88 205 GLY A N 1
ATOM 1561 C CA . GLY A 1 205 ? -13.537 25.745 -16.193 1.00 68.88 205 GLY A CA 1
ATOM 1562 C C . GLY A 1 205 ? -13.437 26.992 -15.322 1.00 68.88 205 GLY A C 1
ATOM 1563 O O . GLY A 1 205 ? -14.167 27.966 -15.528 1.00 68.88 205 GLY A O 1
ATOM 1564 N N . PHE A 1 206 ? -12.541 26.972 -14.343 1.00 75.06 206 PHE A N 1
ATOM 1565 C CA . PHE A 1 206 ? -12.260 28.144 -13.511 1.00 75.06 206 PHE A CA 1
ATOM 1566 C C . PHE A 1 206 ? -11.189 29.012 -14.181 1.00 75.06 206 PHE A C 1
ATOM 1568 O O . PHE A 1 206 ? -10.385 28.514 -14.965 1.00 75.06 206 PHE A O 1
ATOM 1575 N N . GLU A 1 207 ? -11.158 30.312 -13.895 1.00 75.31 207 GLU A N 1
ATOM 1576 C CA . GLU A 1 207 ? -10.020 31.134 -14.314 1.00 75.31 207 GLU A CA 1
ATOM 1577 C C . GLU A 1 207 ? -8.816 30.827 -13.419 1.00 75.31 207 GLU A C 1
ATOM 1579 O O . GLU A 1 207 ? -8.917 30.854 -12.190 1.00 75.31 207 GLU A O 1
ATOM 1584 N N . GLU A 1 208 ? -7.669 30.533 -14.028 1.00 74.25 208 GLU A N 1
ATOM 1585 C CA . GLU A 1 208 ? -6.431 30.315 -13.284 1.00 74.25 208 GLU A CA 1
ATOM 1586 C C . GLU A 1 208 ? -5.938 31.641 -12.672 1.00 74.25 208 GLU A C 1
ATOM 1588 O O . GLU A 1 208 ? -5.597 32.600 -13.379 1.00 74.25 208 GLU A O 1
ATOM 1593 N N . ALA A 1 209 ? -5.893 31.709 -11.337 1.00 63.66 209 ALA A N 1
ATOM 1594 C CA . ALA A 1 209 ? -5.346 32.860 -10.626 1.00 63.66 209 ALA A CA 1
ATOM 1595 C C . ALA A 1 209 ? -3.836 32.970 -10.906 1.00 63.66 209 ALA A C 1
ATOM 1597 O O . ALA A 1 209 ? -3.083 32.020 -10.716 1.00 63.66 209 ALA A O 1
ATOM 1598 N N . HIS A 1 210 ? -3.403 34.131 -11.399 1.00 57.56 210 HIS A N 1
ATOM 1599 C CA . HIS A 1 210 ? -2.077 34.331 -11.987 1.00 57.56 210 HIS A CA 1
ATOM 1600 C C . HIS A 1 210 ? -0.917 33.940 -11.047 1.00 57.56 210 HIS A C 1
ATOM 1602 O O . HIS A 1 210 ? -0.795 34.493 -9.954 1.00 57.56 210 HIS A O 1
ATOM 1608 N N . GLY A 1 211 ? -0.017 33.064 -11.517 1.00 58.78 211 GLY A N 1
ATOM 1609 C CA . GLY A 1 211 ? 1.272 32.783 -10.871 1.00 58.78 211 GLY A CA 1
ATOM 1610 C C . GLY A 1 211 ? 1.969 31.522 -11.386 1.00 58.78 211 GLY A C 1
ATOM 1611 O O . GLY A 1 211 ? 3.127 31.593 -11.793 1.00 58.78 211 GLY A O 1
ATOM 1612 N N . ASP A 1 212 ? 1.239 30.409 -11.459 1.00 60.62 212 ASP A N 1
ATOM 1613 C CA . ASP A 1 212 ? 1.780 29.095 -11.818 1.00 60.62 212 ASP A CA 1
ATOM 1614 C C . ASP A 1 212 ? 1.125 28.596 -13.107 1.00 60.62 212 ASP A C 1
ATOM 1616 O O . ASP A 1 212 ? 0.037 28.044 -13.075 1.00 60.62 212 ASP A O 1
ATOM 1620 N N . VAL A 1 213 ? 1.770 28.813 -14.256 1.00 69.62 213 VAL A N 1
ATOM 1621 C CA . VAL A 1 213 ? 1.238 28.351 -15.549 1.00 69.62 213 VAL A CA 1
ATOM 1622 C C . VAL A 1 213 ? 1.278 26.823 -15.599 1.00 69.62 213 VAL A C 1
ATOM 1624 O O . VAL A 1 213 ? 2.355 26.231 -15.740 1.00 69.62 213 VAL A O 1
ATOM 1627 N N . VAL A 1 214 ? 0.115 26.174 -15.529 1.00 73.44 214 VAL A N 1
ATOM 1628 C CA . VAL A 1 214 ? 0.001 24.723 -15.708 1.00 73.44 214 VAL A CA 1
ATOM 1629 C C . VAL A 1 214 ? 0.162 24.376 -17.189 1.00 73.44 214 VAL A C 1
ATOM 1631 O O . VAL A 1 214 ? -0.685 24.675 -18.024 1.00 73.44 214 VAL A O 1
ATOM 1634 N N . PHE A 1 215 ? 1.258 23.710 -17.549 1.00 77.50 215 PHE A N 1
ATOM 1635 C CA . PHE A 1 215 ? 1.460 23.231 -18.917 1.00 77.50 215 PHE A CA 1
ATOM 1636 C C . PHE A 1 215 ? 0.952 21.801 -19.076 1.00 77.50 215 PHE A C 1
ATOM 1638 O O . PHE A 1 215 ? 1.488 20.882 -18.460 1.00 77.50 215 PHE A O 1
ATOM 1645 N N . ALA A 1 216 ? -0.017 21.608 -19.972 1.00 88.12 216 ALA A N 1
ATOM 1646 C CA . ALA A 1 216 ? -0.436 20.288 -20.422 1.00 88.12 216 ALA A CA 1
ATOM 1647 C C . ALA A 1 216 ? -0.278 20.149 -21.944 1.00 88.12 216 ALA A C 1
ATOM 1649 O O . ALA A 1 216 ? -0.373 21.140 -22.673 1.00 88.12 216 ALA A O 1
ATOM 1650 N N . PRO A 1 217 ? -0.052 18.933 -22.471 1.00 91.62 217 PRO A N 1
ATOM 1651 C CA . PRO A 1 217 ? 0.239 18.762 -23.893 1.00 91.62 217 PRO A CA 1
ATOM 1652 C C . PRO A 1 217 ? -0.887 19.227 -24.833 1.00 91.62 217 PRO A C 1
ATOM 1654 O O . PRO A 1 217 ? -0.618 19.691 -25.946 1.00 91.62 217 PRO A O 1
ATOM 1657 N N . ASN A 1 218 ? -2.137 19.121 -24.376 1.00 94.75 218 ASN A N 1
ATOM 1658 C CA . ASN A 1 218 ? -3.348 19.514 -25.094 1.00 94.75 218 ASN A CA 1
ATOM 1659 C C . ASN A 1 218 ? -4.054 20.746 -24.495 1.00 94.75 218 ASN A C 1
ATOM 1661 O O . ASN A 1 218 ? -5.155 21.053 -24.926 1.00 94.75 218 ASN A O 1
ATOM 1665 N N . CYS A 1 219 ? -3.447 21.462 -23.543 1.00 93.12 219 CYS A N 1
ATOM 1666 C CA . CYS A 1 219 ? -4.016 22.696 -22.992 1.00 93.12 219 CYS A CA 1
ATOM 1667 C C . CYS A 1 219 ? -2.914 23.717 -22.711 1.00 93.12 219 CYS A C 1
ATOM 1669 O O . CYS A 1 219 ? -1.995 23.456 -21.932 1.00 93.12 219 CYS A O 1
ATOM 1671 N N . VAL A 1 220 ? -3.002 24.894 -23.335 1.00 91.75 220 VAL A N 1
ATOM 1672 C CA . VAL A 1 220 ? -1.991 25.957 -23.192 1.00 91.75 220 VAL A CA 1
ATOM 1673 C C . VAL A 1 220 ? -2.617 27.330 -22.995 1.00 91.75 220 VAL A C 1
ATOM 1675 O O . VAL A 1 220 ? -3.628 27.652 -23.602 1.00 91.75 220 VAL A O 1
ATOM 1678 N N . HIS A 1 221 ? -1.971 28.176 -22.199 1.00 89.81 221 HIS A N 1
ATOM 1679 C CA . HIS A 1 221 ? -2.479 29.501 -21.826 1.00 89.81 221 HIS A CA 1
ATOM 1680 C C . HIS A 1 221 ? -2.438 30.554 -22.958 1.00 89.81 221 HIS A C 1
ATOM 1682 O O . HIS A 1 221 ? -3.093 31.587 -22.864 1.00 89.81 221 HIS A O 1
ATOM 1688 N N . THR A 1 222 ? -1.653 30.352 -24.028 1.00 89.00 222 THR A N 1
ATOM 1689 C CA . THR A 1 222 ? -1.509 31.334 -25.124 1.00 89.00 222 THR A CA 1
ATOM 1690 C C . THR A 1 222 ? -1.603 30.709 -26.511 1.00 89.00 222 THR A C 1
ATOM 1692 O O . THR A 1 222 ? -1.001 29.673 -26.797 1.00 89.00 222 THR A O 1
ATOM 1695 N N . ALA A 1 223 ? -2.253 31.423 -27.436 1.00 88.50 223 ALA A N 1
ATOM 1696 C CA . ALA A 1 223 ? -2.339 31.040 -28.847 1.00 88.50 223 ALA A CA 1
ATOM 1697 C C . ALA A 1 223 ? -0.962 30.948 -29.541 1.00 88.50 223 ALA A C 1
ATOM 1699 O O . ALA A 1 223 ? -0.779 30.168 -30.477 1.00 88.50 223 ALA A O 1
ATOM 1700 N N . ALA A 1 224 ? 0.027 31.730 -29.089 1.00 90.25 224 ALA A N 1
ATOM 1701 C CA . ALA A 1 224 ? 1.400 31.638 -29.584 1.00 90.25 224 ALA A CA 1
ATOM 1702 C C . ALA A 1 224 ? 2.028 30.279 -29.237 1.00 90.25 224 ALA A C 1
ATOM 1704 O O . ALA A 1 224 ? 2.603 29.634 -30.114 1.00 90.25 224 ALA A O 1
ATOM 1705 N N . LYS A 1 225 ? 1.848 29.809 -27.993 1.00 90.50 225 LYS A N 1
ATOM 1706 C CA . LYS A 1 225 ? 2.333 28.494 -27.566 1.00 90.50 225 LYS A CA 1
ATOM 1707 C C . LYS A 1 225 ? 1.563 27.354 -28.230 1.00 90.50 225 LYS A C 1
ATOM 1709 O O . LYS A 1 225 ? 2.180 26.378 -28.642 1.00 90.50 225 LYS A O 1
ATOM 1714 N N . ALA A 1 226 ? 0.250 27.508 -28.414 1.00 90.88 226 ALA A N 1
ATOM 1715 C CA . ALA A 1 226 ? -0.570 26.578 -29.197 1.00 90.88 226 ALA A CA 1
ATOM 1716 C C . ALA A 1 226 ? -0.008 26.402 -30.614 1.00 90.88 226 ALA A C 1
ATOM 1718 O O . ALA A 1 226 ? 0.214 25.282 -31.069 1.00 90.88 226 ALA A O 1
ATOM 1719 N N . ARG A 1 227 ? 0.326 27.513 -31.284 1.00 90.19 227 ARG A N 1
ATOM 1720 C CA . ARG A 1 227 ? 0.947 27.484 -32.615 1.00 90.19 227 ARG A CA 1
ATOM 1721 C C . ARG A 1 227 ? 2.309 26.803 -32.598 1.00 90.19 227 ARG A C 1
ATOM 1723 O O . ARG A 1 227 ? 2.579 25.984 -33.464 1.00 90.19 227 ARG A O 1
ATOM 1730 N N . GLU A 1 228 ? 3.150 27.109 -31.618 1.00 89.94 228 GLU A N 1
ATOM 1731 C CA . GLU A 1 228 ? 4.464 26.477 -31.479 1.00 89.94 228 GLU A CA 1
ATOM 1732 C C . GLU A 1 228 ? 4.355 24.948 -31.331 1.00 89.94 228 GLU A C 1
ATOM 1734 O O . GLU A 1 228 ? 5.057 24.205 -32.016 1.00 89.94 228 GLU A O 1
ATOM 1739 N N . LEU A 1 229 ? 3.455 24.467 -30.469 1.00 89.88 229 LEU A N 1
ATOM 1740 C CA . LEU A 1 229 ? 3.346 23.042 -30.156 1.00 89.88 229 LEU A CA 1
ATOM 1741 C C . LEU A 1 229 ? 2.564 22.254 -31.216 1.00 89.88 229 LEU A C 1
ATOM 1743 O O . LEU A 1 229 ? 2.914 21.107 -31.522 1.00 89.88 229 LEU A O 1
ATOM 1747 N N . TRP A 1 230 ? 1.515 22.840 -31.794 1.00 93.06 230 TRP A N 1
ATOM 1748 C CA . TRP A 1 230 ? 0.525 22.100 -32.580 1.00 93.06 230 TRP A CA 1
ATOM 1749 C C . TRP A 1 230 ? 0.561 22.377 -34.087 1.00 93.06 230 TRP A C 1
ATOM 1751 O O . TRP A 1 230 ? -0.085 21.642 -34.832 1.00 93.06 230 TRP A O 1
ATOM 1761 N N . ALA A 1 231 ? 1.346 23.354 -34.566 1.00 90.50 231 ALA A N 1
ATOM 1762 C CA . ALA A 1 231 ? 1.390 23.715 -35.991 1.00 90.50 231 ALA A CA 1
ATOM 1763 C C . ALA A 1 231 ? 1.719 22.544 -36.930 1.00 90.50 231 ALA A C 1
ATOM 1765 O O . ALA A 1 231 ? 1.226 22.516 -38.054 1.00 90.50 231 ALA A O 1
ATOM 1766 N N . TYR A 1 232 ? 2.509 21.564 -36.476 1.00 91.88 232 TYR A N 1
ATOM 1767 C CA . TYR A 1 232 ? 2.824 20.368 -37.267 1.00 91.88 232 TYR A CA 1
ATOM 1768 C C . TYR A 1 232 ? 1.566 19.626 -37.746 1.00 91.88 232 TYR A C 1
ATOM 1770 O O . TYR A 1 232 ? 1.532 19.130 -38.867 1.00 91.88 232 TYR A O 1
ATOM 1778 N N . TRP A 1 233 ? 0.519 19.585 -36.920 1.00 93.00 233 TRP A N 1
ATOM 1779 C CA . TRP A 1 233 ? -0.726 18.881 -37.228 1.00 93.00 233 TRP A CA 1
ATOM 1780 C C . TRP A 1 233 ? -1.666 19.674 -38.146 1.00 93.00 233 TRP A C 1
ATOM 1782 O O . TRP A 1 233 ? -2.785 19.232 -38.390 1.00 93.00 233 TRP A O 1
ATOM 1792 N N . GLY A 1 234 ? -1.236 20.838 -38.648 1.00 86.88 234 GLY A N 1
ATOM 1793 C CA . GLY A 1 234 ? -2.025 21.661 -39.567 1.00 86.88 234 GLY A CA 1
ATOM 1794 C C . GLY A 1 234 ? -3.314 22.212 -38.952 1.00 86.88 234 GLY A C 1
ATOM 1795 O O . GLY A 1 234 ? -4.246 22.533 -39.684 1.00 86.88 234 GLY A O 1
ATOM 1796 N N . LEU A 1 235 ? -3.387 22.294 -37.619 1.00 84.62 235 LEU A N 1
ATOM 1797 C CA . LEU A 1 235 ? -4.554 22.827 -36.919 1.00 84.62 235 LEU A CA 1
ATOM 1798 C C . LEU A 1 235 ? -4.672 24.335 -37.195 1.00 84.62 235 LEU A C 1
ATOM 1800 O O . LEU A 1 235 ? -3.675 25.062 -37.163 1.00 84.62 235 LEU A O 1
ATOM 1804 N N . SER A 1 236 ? -5.885 24.794 -37.514 1.00 68.81 236 SER A N 1
ATOM 1805 C CA . SER A 1 236 ? -6.186 26.199 -37.816 1.00 68.81 236 SER A CA 1
ATOM 1806 C C . SER A 1 236 ? -5.886 27.118 -36.630 1.00 68.81 236 SER A C 1
ATOM 1808 O O . SER A 1 236 ? -5.844 26.678 -35.487 1.00 68.81 236 SER A O 1
ATOM 1810 N N . SER A 1 237 ? -5.744 28.424 -36.882 1.00 65.69 237 SER A N 1
ATOM 1811 C CA . SER A 1 237 ? -5.612 29.429 -35.814 1.00 65.69 237 SER A CA 1
ATOM 1812 C C . SER A 1 237 ? -6.831 29.525 -34.888 1.00 65.69 237 SER A C 1
ATOM 1814 O O . SER A 1 237 ? -6.704 30.094 -33.807 1.00 65.69 237 SER A O 1
ATOM 1816 N N . ASP A 1 238 ? -7.973 28.969 -35.299 1.00 71.88 238 ASP A N 1
ATOM 1817 C CA . ASP A 1 238 ? -9.190 28.840 -34.491 1.00 71.88 238 ASP A CA 1
ATOM 1818 C C . ASP A 1 238 ? -9.076 27.639 -33.543 1.00 71.88 238 ASP A C 1
ATOM 1820 O O . ASP A 1 238 ? -9.751 26.618 -33.691 1.00 71.88 238 ASP A O 1
ATOM 1824 N N . TYR A 1 239 ? -8.154 27.744 -32.587 1.00 82.75 239 TYR A N 1
ATOM 1825 C CA . TYR A 1 239 ? -8.062 26.816 -31.464 1.00 82.75 239 TYR A CA 1
ATOM 1826 C C . TYR A 1 239 ? -9.348 26.884 -30.635 1.00 82.75 239 TYR A C 1
ATOM 1828 O O . TYR A 1 239 ? -9.941 27.954 -30.485 1.00 82.75 239 TYR A O 1
ATOM 1836 N N . GLY A 1 240 ? -9.774 25.755 -30.068 1.00 78.25 240 GLY A N 1
ATOM 1837 C CA . GLY A 1 240 ? -10.918 25.768 -29.160 1.00 78.25 240 GLY A CA 1
ATOM 1838 C C . GLY A 1 240 ? -10.577 26.569 -27.903 1.00 78.25 240 GLY A C 1
ATOM 1839 O O . GLY A 1 240 ? -9.496 26.393 -27.348 1.00 78.25 240 GLY A O 1
ATOM 1840 N N . SER A 1 241 ? -11.472 27.444 -27.451 1.00 81.19 241 SER A N 1
ATOM 1841 C CA . SER A 1 241 ? -11.312 28.184 -26.193 1.00 81.19 241 SER A CA 1
ATOM 1842 C C . SER A 1 241 ? -11.752 27.339 -25.003 1.00 81.19 241 SER A C 1
ATOM 1844 O O . SER A 1 241 ? -12.810 26.724 -25.069 1.00 81.19 241 SER A O 1
ATOM 1846 N N . GLY A 1 242 ? -11.009 27.363 -23.907 1.00 79.31 242 GLY A N 1
ATOM 1847 C CA . GLY A 1 242 ? -11.310 26.583 -22.712 1.00 79.31 242 GLY A CA 1
ATOM 1848 C C . GLY A 1 242 ? -10.518 25.281 -22.627 1.00 79.31 242 GLY A C 1
ATOM 1849 O O . GLY A 1 242 ? -9.950 24.805 -23.610 1.00 79.31 242 GLY A O 1
ATOM 1850 N N . CYS A 1 243 ? -10.456 24.780 -21.401 1.00 87.31 243 CYS A N 1
ATOM 1851 C CA . CYS A 1 243 ? -9.901 23.530 -20.897 1.00 87.31 243 CYS A CA 1
ATOM 1852 C C . CYS A 1 243 ? -10.413 23.402 -19.443 1.00 87.31 243 CYS A C 1
ATOM 1854 O O . CYS A 1 243 ? -11.350 24.101 -19.052 1.00 87.31 243 CYS A O 1
ATOM 1856 N N . THR A 1 244 ? -9.734 22.636 -18.583 1.00 82.38 244 THR A N 1
ATOM 1857 C CA . THR A 1 244 ? -9.845 22.761 -17.114 1.00 82.38 244 THR A CA 1
ATOM 1858 C C . THR A 1 244 ? -9.843 24.230 -16.646 1.00 82.38 244 THR A C 1
ATOM 1860 O O . THR A 1 244 ? -10.532 24.582 -15.687 1.00 82.38 244 THR A O 1
ATOM 1863 N N . PHE A 1 245 ? -9.116 25.096 -17.364 1.00 84.81 245 PHE A N 1
ATOM 1864 C CA . PHE A 1 245 ? -9.130 26.545 -17.188 1.00 84.81 245 PHE A CA 1
ATOM 1865 C C . PHE A 1 245 ? -9.774 27.260 -18.382 1.00 84.81 245 PHE A C 1
ATOM 1867 O O . PHE A 1 245 ? -9.426 27.006 -19.537 1.00 84.81 245 PHE A O 1
ATOM 1874 N N . SER A 1 246 ? -10.688 28.195 -18.118 1.00 85.62 246 SER A N 1
ATOM 1875 C CA . SER A 1 246 ? -11.452 28.899 -19.165 1.00 85.62 246 SER A CA 1
ATOM 1876 C C . SER A 1 246 ? -10.590 29.824 -20.037 1.00 85.62 246 SER A C 1
ATOM 1878 O O . SER A 1 246 ? -10.916 30.067 -21.197 1.00 85.62 246 SER A O 1
ATOM 1880 N N . ASN A 1 247 ? -9.462 30.307 -19.510 1.00 86.19 247 ASN A N 1
ATOM 1881 C CA . ASN A 1 247 ? -8.509 31.186 -20.194 1.00 86.19 247 ASN A CA 1
ATOM 1882 C C . ASN A 1 247 ? -7.440 30.438 -21.018 1.00 86.19 247 ASN A C 1
ATOM 1884 O O . ASN A 1 247 ? -6.470 31.052 -21.466 1.00 86.19 247 ASN A O 1
ATOM 1888 N N . TYR A 1 248 ? -7.591 29.126 -21.205 1.00 91.25 248 TYR A N 1
ATOM 1889 C CA . TYR A 1 248 ? -6.670 28.288 -21.972 1.00 91.25 248 TYR A CA 1
ATOM 1890 C C . TYR A 1 248 ? -7.202 27.994 -23.379 1.00 91.25 248 TYR A C 1
ATOM 1892 O O . TYR A 1 248 ? -8.362 28.237 -23.703 1.00 91.25 248 TYR A O 1
ATOM 1900 N N . TYR A 1 249 ? -6.322 27.475 -24.228 1.00 91.44 249 TYR A N 1
ATOM 1901 C CA . TYR A 1 249 ? -6.620 27.002 -25.571 1.00 91.44 249 TYR A CA 1
ATOM 1902 C C . TYR A 1 249 ? -6.487 25.481 -25.615 1.00 91.44 249 TYR A C 1
ATOM 1904 O O . TYR A 1 249 ? -5.559 24.930 -25.017 1.00 91.44 249 TYR A O 1
ATOM 1912 N N . ALA A 1 250 ? -7.356 24.845 -26.395 1.00 93.56 250 ALA A N 1
ATOM 1913 C CA . ALA A 1 250 ? -7.349 23.430 -26.746 1.00 93.56 250 ALA A CA 1
ATOM 1914 C C . ALA A 1 250 ? -7.076 23.243 -28.259 1.00 93.56 250 ALA A C 1
ATOM 1916 O O . ALA A 1 250 ? -7.459 24.104 -29.060 1.00 93.56 250 ALA A O 1
ATOM 1917 N N . PRO A 1 251 ? -6.467 22.120 -28.693 1.00 93.44 251 PRO A N 1
ATOM 1918 C CA . PRO A 1 251 ? -6.083 21.887 -30.084 1.00 93.44 251 PRO A CA 1
ATOM 1919 C C . PRO A 1 251 ? -7.235 22.003 -31.079 1.00 93.44 251 PRO A C 1
ATOM 1921 O O . PRO A 1 251 ? -7.051 22.502 -32.187 1.00 93.44 251 PRO A O 1
ATOM 1924 N N . THR A 1 252 ? -8.418 21.519 -30.699 1.00 90.81 252 THR A N 1
ATOM 1925 C CA . THR A 1 252 ? -9.580 21.411 -31.586 1.00 90.81 252 THR A CA 1
ATOM 1926 C C . THR A 1 252 ? -10.875 21.615 -30.812 1.00 90.81 252 THR A C 1
ATOM 1928 O O . THR A 1 252 ? -10.975 21.187 -29.665 1.00 90.81 252 THR A O 1
ATOM 1931 N N . ALA A 1 253 ? -11.910 22.150 -31.461 1.00 88.19 253 ALA A N 1
ATOM 1932 C CA . ALA A 1 253 ? -13.263 22.203 -30.896 1.00 88.19 253 ALA A CA 1
ATOM 1933 C C . ALA A 1 253 ? -13.933 20.815 -30.771 1.00 88.19 253 ALA A C 1
ATOM 1935 O O . ALA A 1 253 ? -14.936 20.665 -30.081 1.00 88.19 253 ALA A O 1
ATOM 1936 N N . THR A 1 254 ? -13.391 19.788 -31.431 1.00 89.38 254 THR A N 1
ATOM 1937 C CA . THR A 1 254 ? -13.953 18.433 -31.488 1.00 89.38 254 THR A CA 1
ATOM 1938 C C . THR A 1 254 ? -12.926 17.399 -31.029 1.00 89.38 254 THR A C 1
ATOM 1940 O O . THR A 1 254 ? -12.122 16.893 -31.807 1.00 89.38 254 THR A O 1
ATOM 1943 N N . CYS A 1 255 ? -12.957 17.061 -29.741 1.00 93.94 255 CYS A N 1
ATOM 1944 C CA . CYS A 1 255 ? -12.073 16.063 -29.143 1.00 93.94 255 CYS A CA 1
ATOM 1945 C C . CYS A 1 255 ? -12.822 15.277 -28.066 1.00 93.94 255 CYS A C 1
ATOM 1947 O O . CYS A 1 255 ? -13.649 15.842 -27.352 1.00 93.94 255 CYS A O 1
ATOM 1949 N N . LEU A 1 256 ? -12.481 13.999 -27.888 1.00 94.62 256 LEU A N 1
ATOM 1950 C CA . LEU A 1 256 ? -12.950 13.173 -26.772 1.00 94.62 256 LEU A CA 1
ATOM 1951 C C . LEU A 1 256 ? -12.633 13.805 -25.405 1.00 94.62 256 LEU A C 1
ATOM 1953 O O . LEU A 1 256 ? -13.395 13.626 -24.460 1.00 94.62 256 LEU A O 1
ATOM 1957 N N . MET A 1 257 ? -11.534 14.562 -25.305 1.00 94.19 257 MET A N 1
ATOM 1958 C CA . MET A 1 257 ? -11.167 15.289 -24.083 1.00 94.19 257 MET A CA 1
ATOM 1959 C C . MET A 1 257 ? -12.077 16.496 -23.809 1.00 94.19 257 MET A C 1
ATOM 1961 O O . MET A 1 257 ? -12.114 16.966 -22.678 1.00 94.19 257 MET A O 1
ATOM 1965 N N . ARG A 1 258 ? -12.814 16.987 -24.818 1.00 91.75 258 ARG A N 1
ATOM 1966 C CA . ARG A 1 258 ? -13.790 18.088 -24.708 1.00 91.75 258 ARG A CA 1
ATOM 1967 C C . ARG A 1 258 ? -15.219 17.583 -24.582 1.00 91.75 258 ARG A C 1
ATOM 1969 O O . ARG A 1 258 ? -16.041 18.211 -23.935 1.00 91.75 258 ARG A O 1
ATOM 1976 N N . ASN A 1 259 ? -15.577 16.512 -25.278 1.00 90.12 259 ASN A N 1
ATOM 1977 C CA . ASN A 1 259 ? -16.936 15.995 -25.249 1.00 90.12 259 ASN A CA 1
ATOM 1978 C C . ASN A 1 259 ? -16.926 14.497 -25.531 1.00 90.12 259 ASN A C 1
ATOM 1980 O O . ASN A 1 259 ? -16.515 14.060 -26.609 1.00 90.12 259 ASN A O 1
ATOM 1984 N N . LEU A 1 260 ? -17.428 13.717 -24.572 1.00 90.25 260 LEU A N 1
ATOM 1985 C CA . LEU A 1 260 ? -17.501 12.264 -24.687 1.00 90.25 260 LEU A CA 1
ATOM 1986 C C . LEU A 1 260 ? -18.285 11.826 -25.935 1.00 90.25 260 LEU A C 1
ATOM 1988 O O . LEU A 1 260 ? -17.898 10.849 -26.568 1.00 90.25 260 LEU A O 1
ATOM 1992 N N . SER A 1 261 ? -19.304 12.582 -26.367 1.00 88.00 261 SER A N 1
ATOM 1993 C CA . SER A 1 261 ? -20.109 12.238 -27.550 1.00 88.00 261 SER A CA 1
ATOM 1994 C C . SER A 1 261 ? -19.354 12.326 -28.880 1.00 88.00 261 SER A C 1
ATOM 1996 O O . SER A 1 261 ? -19.783 11.722 -29.860 1.00 88.00 261 SER A O 1
ATOM 1998 N N . VAL A 1 262 ? -18.219 13.037 -28.932 1.00 91.69 262 VAL A N 1
ATOM 1999 C CA . VAL A 1 262 ? -17.355 13.079 -30.126 1.00 91.69 262 VAL A CA 1
ATOM 2000 C C . VAL A 1 262 ? -16.708 11.715 -30.365 1.00 91.69 262 VAL A C 1
ATOM 2002 O O . VAL A 1 262 ? -16.434 11.345 -31.507 1.00 91.69 262 VAL A O 1
ATOM 2005 N N . GLY A 1 263 ? -16.432 10.965 -29.294 1.00 91.12 263 GLY A N 1
ATOM 2006 C CA . GLY A 1 263 ? -15.921 9.599 -29.374 1.00 91.12 263 GLY A CA 1
ATOM 2007 C C . GLY A 1 263 ? -14.541 9.438 -30.014 1.00 91.12 263 GLY A C 1
ATOM 2008 O O . GLY A 1 263 ? -14.125 8.307 -30.213 1.00 91.12 263 GLY A O 1
ATOM 2009 N N . THR A 1 264 ? -13.824 10.513 -30.359 1.00 94.25 264 THR A N 1
ATOM 2010 C CA . THR A 1 264 ? -12.531 10.450 -31.067 1.00 94.25 264 THR A CA 1
ATOM 2011 C C . THR A 1 264 ? -11.546 11.480 -30.516 1.00 94.25 264 THR A C 1
ATOM 2013 O O . THR A 1 264 ? -11.906 12.631 -30.280 1.00 94.25 264 THR A O 1
ATOM 2016 N N . MET A 1 265 ? -10.284 11.090 -30.331 1.00 95.06 265 MET A N 1
ATOM 2017 C CA . MET A 1 265 ? -9.205 12.001 -29.921 1.00 95.06 265 MET A CA 1
ATOM 2018 C C . MET A 1 265 ? -8.713 12.902 -31.062 1.00 95.06 265 MET A C 1
ATOM 2020 O O . MET A 1 265 ? -8.626 12.466 -32.212 1.00 95.06 265 MET A O 1
ATOM 2024 N N . CYS A 1 266 ? -8.292 14.127 -30.737 1.00 94.75 266 CYS A N 1
ATOM 2025 C CA . CYS A 1 266 ? -7.602 15.002 -31.686 1.00 94.75 266 CYS A CA 1
ATOM 2026 C C . CYS A 1 266 ? -6.153 14.523 -31.958 1.00 94.75 266 CYS A C 1
ATOM 2028 O O . CYS A 1 266 ? -5.594 13.767 -31.154 1.00 94.75 266 CYS A O 1
ATOM 2030 N N . PRO A 1 267 ? -5.502 14.955 -33.059 1.00 95.44 267 PRO A N 1
ATOM 2031 C CA . PRO A 1 267 ? -4.147 14.509 -33.411 1.00 95.44 267 PRO A CA 1
ATOM 2032 C C . PRO A 1 267 ? -3.093 14.763 -32.324 1.00 95.44 267 PRO A C 1
ATOM 2034 O O . PRO A 1 267 ? -2.222 13.923 -32.109 1.00 95.44 267 PRO A O 1
ATOM 2037 N N . VAL A 1 268 ? -3.206 15.878 -31.593 1.00 95.50 268 VAL A N 1
ATOM 2038 C CA . VAL A 1 268 ? -2.294 16.218 -30.487 1.00 95.50 268 VAL A CA 1
ATOM 2039 C C . VAL A 1 268 ? -2.427 15.211 -29.345 1.00 95.50 268 VAL A C 1
ATOM 2041 O O . VAL A 1 268 ? -1.422 14.676 -28.888 1.00 95.50 268 VAL A O 1
ATOM 2044 N N . CYS A 1 269 ? -3.651 14.894 -28.918 1.00 96.19 269 CYS A N 1
ATOM 2045 C CA . CYS A 1 269 ? -3.893 13.904 -27.866 1.00 96.19 269 CYS A CA 1
ATOM 2046 C C . CYS A 1 269 ? -3.389 12.511 -28.267 1.00 96.19 269 CYS A C 1
ATOM 2048 O O . CYS A 1 269 ? -2.754 11.833 -27.459 1.00 96.19 269 CYS A O 1
ATOM 2050 N N . LYS A 1 270 ? -3.591 12.113 -29.533 1.00 95.94 270 LYS A N 1
ATOM 2051 C CA . LYS A 1 270 ? -3.070 10.842 -30.058 1.00 95.94 270 LYS A CA 1
ATOM 2052 C C . LYS A 1 270 ? -1.540 10.792 -30.024 1.00 95.94 270 LYS A C 1
ATOM 2054 O O . LYS A 1 270 ? -0.986 9.806 -29.549 1.00 95.94 270 LYS A O 1
ATOM 2059 N N . GLU A 1 271 ? -0.860 11.846 -30.480 1.00 94.69 271 GLU A N 1
ATOM 2060 C CA . GLU A 1 271 ? 0.609 11.939 -30.456 1.00 94.69 271 GLU A CA 1
ATOM 2061 C C . GLU A 1 271 ? 1.167 11.771 -29.041 1.00 94.69 271 GLU A C 1
ATOM 2063 O O . GLU A 1 271 ? 2.109 11.010 -28.820 1.00 94.69 271 GLU A O 1
ATOM 2068 N N . GLN A 1 272 ? 0.569 12.466 -28.075 1.00 93.56 272 GLN A N 1
ATOM 2069 C CA . GLN A 1 272 ? 1.041 12.479 -26.692 1.00 93.56 272 GLN A CA 1
ATOM 2070 C C . GLN A 1 272 ? 0.797 11.145 -25.994 1.00 93.56 272 GLN A C 1
ATOM 2072 O O . GLN A 1 272 ? 1.672 10.674 -25.266 1.00 93.56 272 GLN A O 1
ATOM 2077 N N . LEU A 1 273 ? -0.319 10.478 -26.301 1.00 93.31 273 LEU A N 1
ATOM 2078 C CA . LEU A 1 273 ? -0.550 9.111 -25.852 1.00 93.31 273 LEU A CA 1
ATOM 2079 C C . LEU A 1 273 ? 0.537 8.159 -26.359 1.00 93.31 273 LEU A C 1
ATOM 2081 O O . LEU A 1 273 ? 1.143 7.450 -25.560 1.00 93.31 273 LEU A O 1
ATOM 2085 N N . VAL A 1 274 ? 0.867 8.185 -27.653 1.00 92.62 274 VAL A N 1
ATOM 2086 C CA . VAL A 1 274 ? 1.942 7.321 -28.169 1.00 92.62 274 VAL A CA 1
ATOM 2087 C C . VAL A 1 274 ? 3.286 7.661 -27.524 1.00 92.62 274 VAL A C 1
ATOM 2089 O O . VAL A 1 274 ? 4.008 6.761 -27.101 1.00 92.62 274 VAL A O 1
ATOM 2092 N N . LEU A 1 275 ? 3.621 8.948 -27.390 1.00 91.06 275 LEU A N 1
ATOM 2093 C CA . LEU A 1 275 ? 4.862 9.370 -26.735 1.00 91.06 275 LEU A CA 1
ATOM 2094 C C . LEU A 1 275 ? 4.960 8.852 -25.294 1.00 91.06 275 LEU A C 1
ATOM 2096 O O . LEU A 1 275 ? 6.047 8.449 -24.881 1.00 91.06 275 LEU A O 1
ATOM 2100 N N . SER A 1 276 ? 3.850 8.833 -24.552 1.00 88.62 276 SER A N 1
ATOM 2101 C CA . SER A 1 276 ? 3.808 8.349 -23.166 1.00 88.62 276 SER A CA 1
ATOM 2102 C C . SER A 1 276 ? 4.052 6.841 -23.034 1.00 88.62 276 SER A C 1
ATOM 2104 O O . SER A 1 276 ? 4.621 6.392 -22.040 1.00 88.62 276 SER A O 1
ATOM 2106 N N . PHE A 1 277 ? 3.729 6.044 -24.059 1.00 87.56 277 PHE A N 1
ATOM 2107 C CA . PHE A 1 277 ? 4.050 4.616 -24.049 1.00 87.56 277 PHE A CA 1
ATOM 2108 C C . PHE A 1 277 ? 5.570 4.366 -24.081 1.00 87.56 277 PHE A C 1
ATOM 2110 O O . PHE A 1 277 ? 6.059 3.468 -23.382 1.00 87.56 277 PHE A O 1
ATOM 2117 N N . TYR A 1 278 ? 6.320 5.194 -24.820 1.00 83.81 278 TYR A N 1
ATOM 2118 C CA . TYR A 1 278 ? 7.762 5.026 -25.058 1.00 83.81 278 TYR A CA 1
ATOM 2119 C C . TYR A 1 278 ? 8.679 5.865 -24.148 1.00 83.81 278 TYR A C 1
ATOM 2121 O O . TYR A 1 278 ? 9.793 5.439 -23.845 1.00 83.81 278 TYR A O 1
ATOM 2129 N N . LYS A 1 279 ? 8.272 7.059 -23.699 1.00 76.56 279 LYS A N 1
ATOM 2130 C CA . LYS A 1 279 ? 9.118 7.926 -22.856 1.00 76.56 279 LYS A CA 1
ATOM 2131 C C . LYS A 1 279 ? 9.090 7.487 -21.394 1.00 76.56 279 LYS A C 1
ATOM 2133 O O . LYS A 1 279 ? 8.056 7.626 -20.763 1.00 76.56 279 LYS A O 1
ATOM 2138 N N . GLY A 1 280 ? 10.229 7.036 -20.854 1.00 61.66 280 GLY A N 1
ATOM 2139 C CA . GLY A 1 280 ? 10.595 7.083 -19.422 1.00 61.66 280 GLY A CA 1
ATOM 2140 C C . GLY A 1 280 ? 9.677 6.414 -18.391 1.00 61.66 280 GLY A C 1
ATOM 2141 O O . GLY A 1 280 ? 10.001 6.470 -17.212 1.00 61.66 280 GLY A O 1
ATOM 2142 N N . GLY A 1 281 ? 8.562 5.813 -18.810 1.00 57.59 281 GLY A N 1
ATOM 2143 C CA . GLY A 1 281 ? 7.535 5.365 -17.884 1.00 57.59 281 GLY A CA 1
ATOM 2144 C C . GLY A 1 281 ? 6.287 6.231 -17.837 1.00 57.59 281 GLY A C 1
ATOM 2145 O O . GLY A 1 281 ? 6.352 7.428 -18.084 1.00 57.59 281 GLY A O 1
ATOM 2146 N N . ILE A 1 282 ? 5.157 5.635 -17.448 1.00 58.19 282 ILE A N 1
ATOM 2147 C CA . ILE A 1 282 ? 4.054 6.421 -16.881 1.00 58.19 282 ILE A CA 1
ATOM 2148 C C . ILE A 1 282 ? 4.579 6.967 -15.563 1.00 58.19 282 ILE A C 1
ATOM 2150 O O . ILE A 1 282 ? 4.994 6.187 -14.708 1.00 58.19 282 ILE A O 1
ATOM 2154 N N . ASN A 1 283 ? 4.625 8.286 -15.408 1.00 52.91 283 ASN A N 1
ATOM 2155 C CA . ASN A 1 283 ? 5.157 8.911 -14.204 1.00 52.91 283 ASN A CA 1
ATOM 2156 C C . ASN A 1 283 ? 4.161 8.725 -13.048 1.00 52.91 283 ASN A C 1
ATOM 2158 O O . ASN A 1 283 ? 3.429 9.639 -12.694 1.00 52.91 283 ASN A O 1
ATOM 2162 N N . ASN A 1 284 ? 4.069 7.509 -12.513 1.00 58.28 284 ASN A N 1
ATOM 2163 C CA . ASN A 1 284 ? 3.111 7.159 -11.481 1.00 58.28 284 ASN A CA 1
ATOM 2164 C C . ASN A 1 284 ? 3.673 7.578 -10.119 1.00 58.28 284 ASN A C 1
ATOM 2166 O O . ASN A 1 284 ? 4.298 6.797 -9.402 1.00 58.28 284 ASN A O 1
ATOM 2170 N N . THR A 1 285 ? 3.488 8.855 -9.786 1.00 59.44 285 THR A N 1
ATOM 2171 C CA . THR A 1 285 ? 3.909 9.436 -8.502 1.00 59.44 285 THR A CA 1
ATOM 2172 C C . THR A 1 285 ? 3.121 8.866 -7.320 1.00 59.44 285 THR A C 1
ATOM 2174 O O . THR A 1 285 ? 3.578 8.925 -6.178 1.00 59.44 285 THR A O 1
ATOM 2177 N N . ILE A 1 286 ? 1.954 8.280 -7.599 1.00 61.78 286 ILE A N 1
ATOM 2178 C CA . ILE A 1 286 ? 1.011 7.758 -6.614 1.00 61.78 286 ILE A CA 1
ATOM 2179 C C . ILE A 1 286 ? 1.375 6.313 -6.234 1.00 61.78 286 ILE A C 1
ATOM 2181 O O . ILE A 1 286 ? 1.380 5.962 -5.053 1.00 61.78 286 ILE A O 1
ATOM 2185 N N . VAL A 1 287 ? 1.750 5.470 -7.202 1.00 60.28 287 VAL A N 1
ATOM 2186 C CA . VAL A 1 287 ? 2.155 4.074 -6.979 1.00 60.28 287 VAL A CA 1
ATOM 2187 C C . VAL A 1 287 ? 3.653 3.989 -6.683 1.00 60.28 287 VAL A C 1
ATOM 2189 O O . VAL A 1 287 ? 4.503 3.886 -7.566 1.00 60.28 287 VAL A O 1
ATOM 2192 N N . THR A 1 288 ? 3.994 3.965 -5.395 1.00 56.38 288 THR A N 1
ATOM 2193 C CA . THR A 1 288 ? 5.381 3.768 -4.945 1.00 56.38 288 THR A CA 1
ATOM 2194 C C . THR A 1 288 ? 5.968 2.446 -5.475 1.00 56.38 288 THR A C 1
ATOM 2196 O O . THR A 1 288 ? 5.369 1.386 -5.279 1.00 56.38 288 THR A O 1
ATOM 2199 N N . ASN A 1 289 ? 7.173 2.499 -6.062 1.00 55.56 289 ASN A N 1
ATOM 2200 C CA . ASN A 1 289 ? 7.926 1.374 -6.658 1.00 55.56 289 ASN A CA 1
ATOM 2201 C C . ASN A 1 289 ? 7.427 0.850 -8.020 1.00 55.56 289 ASN A C 1
ATOM 2203 O O . ASN A 1 289 ? 7.738 -0.289 -8.370 1.00 55.56 289 ASN A O 1
ATOM 2207 N N . ALA A 1 290 ? 6.679 1.636 -8.798 1.00 56.88 290 ALA A N 1
ATOM 2208 C CA . ALA A 1 290 ? 6.443 1.297 -10.200 1.00 56.88 290 ALA A CA 1
ATOM 2209 C C . ALA A 1 290 ? 7.768 1.389 -10.992 1.00 56.88 290 ALA A C 1
ATOM 2211 O O . ALA A 1 290 ? 8.227 2.479 -11.331 1.00 56.88 290 ALA A O 1
ATOM 2212 N N . GLU A 1 291 ? 8.417 0.250 -11.255 1.00 56.25 291 GLU A N 1
ATOM 2213 C CA . GLU A 1 291 ? 9.504 0.165 -12.237 1.00 56.25 291 GLU A CA 1
ATOM 2214 C C . GLU A 1 291 ? 8.887 0.253 -13.625 1.00 56.25 291 GLU A C 1
ATOM 2216 O O . GLU A 1 291 ? 8.232 -0.673 -14.097 1.00 56.25 291 GLU A O 1
ATOM 2221 N N . THR A 1 292 ? 9.048 1.398 -14.269 1.00 60.19 292 THR A N 1
ATOM 2222 C CA . THR A 1 292 ? 8.357 1.674 -15.515 1.00 60.19 292 THR A CA 1
ATOM 2223 C C . THR A 1 292 ? 9.290 1.429 -16.694 1.00 60.19 292 THR A C 1
ATOM 2225 O O . THR A 1 292 ? 10.193 2.212 -16.982 1.00 60.19 292 THR A O 1
ATOM 2228 N N . THR A 1 293 ? 9.072 0.330 -17.413 1.00 67.62 293 THR A N 1
ATOM 2229 C CA . THR A 1 293 ? 9.836 0.020 -18.627 1.00 67.62 293 THR A CA 1
ATOM 2230 C C . THR A 1 293 ? 9.176 0.638 -19.861 1.00 67.62 293 THR A C 1
ATOM 2232 O O . THR A 1 293 ? 7.950 0.601 -19.981 1.00 67.62 293 THR A O 1
ATOM 2235 N N . PRO A 1 294 ? 9.940 1.255 -20.784 1.00 76.44 294 PRO A N 1
ATOM 2236 C CA . PRO A 1 294 ? 9.416 1.681 -22.079 1.00 76.44 294 PRO A CA 1
ATOM 2237 C C . PRO A 1 294 ? 8.688 0.541 -22.792 1.00 76.44 294 PRO A C 1
ATOM 2239 O O . PRO A 1 294 ? 9.085 -0.619 -22.684 1.00 76.44 294 PRO A O 1
ATOM 2242 N N . LEU A 1 295 ? 7.635 0.869 -23.544 1.00 81.38 295 LEU A N 1
ATOM 2243 C CA . LEU A 1 295 ? 6.954 -0.125 -24.364 1.00 81.38 295 LEU A CA 1
ATOM 2244 C C . LEU A 1 295 ? 7.930 -0.715 -25.394 1.00 81.38 295 LEU A C 1
ATOM 2246 O O . LEU A 1 295 ? 8.557 0.026 -26.148 1.00 81.38 295 LEU A O 1
ATOM 2250 N N . SER A 1 296 ? 8.028 -2.042 -25.443 1.00 82.75 296 SER A N 1
ATOM 2251 C CA . SER A 1 296 ? 8.832 -2.759 -26.433 1.00 82.75 296 SER A CA 1
ATOM 2252 C C . SER A 1 296 ? 7.927 -3.379 -27.498 1.00 82.75 296 SER A C 1
ATOM 2254 O O . SER A 1 296 ? 7.015 -4.144 -27.189 1.00 82.75 296 SER A O 1
ATOM 2256 N N . LEU A 1 297 ? 8.178 -3.059 -28.770 1.00 82.69 297 LEU A N 1
ATOM 2257 C CA . LEU A 1 297 ? 7.405 -3.561 -29.918 1.00 82.69 297 LEU A CA 1
ATOM 2258 C C . LEU A 1 297 ? 7.650 -5.040 -30.208 1.00 82.69 297 LEU A C 1
ATOM 2260 O O . LEU A 1 297 ? 6.838 -5.683 -30.880 1.00 82.69 297 LEU A O 1
ATOM 2264 N N . VAL A 1 298 ? 8.786 -5.555 -29.743 1.00 79.25 298 VAL A N 1
ATOM 2265 C CA . VAL A 1 298 ? 9.136 -6.971 -29.859 1.00 79.25 298 VAL A CA 1
ATOM 2266 C C . VAL A 1 298 ? 8.651 -7.773 -28.658 1.00 79.25 298 VAL A C 1
ATOM 2268 O O . VAL A 1 298 ? 8.667 -8.996 -28.725 1.00 79.25 298 VAL A O 1
ATOM 2271 N N . ALA A 1 299 ? 8.173 -7.131 -27.587 1.00 75.19 299 ALA A N 1
ATOM 2272 C CA . ALA A 1 299 ? 7.676 -7.841 -26.418 1.00 75.19 299 ALA A CA 1
ATOM 2273 C C . ALA A 1 299 ? 6.539 -8.797 -26.815 1.00 75.19 299 ALA A C 1
ATOM 2275 O O . ALA A 1 299 ? 5.547 -8.401 -27.427 1.00 75.19 299 ALA A O 1
ATOM 2276 N N . GLY A 1 300 ? 6.675 -10.077 -26.468 1.00 70.06 300 GLY A N 1
ATOM 2277 C CA . GLY A 1 300 ? 5.667 -11.125 -26.706 1.00 70.06 300 GLY A CA 1
ATOM 2278 C C . GLY A 1 300 ? 5.762 -11.726 -28.091 1.00 70.06 300 GLY A C 1
ATOM 2279 O O . GLY A 1 300 ? 5.087 -12.705 -28.395 1.00 70.06 300 GLY A O 1
ATOM 2280 N N . ARG A 1 301 ? 6.625 -11.143 -28.923 1.00 78.06 301 ARG A N 1
ATOM 2281 C CA . ARG A 1 301 ? 6.899 -11.575 -30.285 1.00 78.06 301 ARG A CA 1
ATOM 2282 C C . ARG A 1 301 ? 8.285 -12.151 -30.380 1.00 78.06 301 ARG A C 1
ATOM 2284 O O . ARG A 1 301 ? 8.413 -13.239 -30.898 1.00 78.06 301 ARG A O 1
ATOM 2291 N N . CYS A 1 302 ? 9.292 -11.478 -29.843 1.00 77.69 302 CYS A N 1
ATOM 2292 C CA . CYS A 1 302 ? 10.654 -11.969 -29.742 1.00 77.69 302 CYS A CA 1
ATOM 2293 C C . CYS A 1 302 ? 11.142 -11.829 -28.294 1.00 77.69 302 CYS A C 1
ATOM 2295 O O . CYS A 1 302 ? 10.729 -10.901 -27.594 1.00 77.69 302 CYS A O 1
ATOM 2297 N N . PRO A 1 303 ? 12.050 -12.709 -27.853 1.00 73.25 303 PRO A N 1
ATOM 2298 C CA . PRO A 1 303 ? 12.817 -12.489 -26.634 1.00 73.25 303 PRO A CA 1
ATOM 2299 C C . PRO A 1 303 ? 13.513 -11.123 -26.694 1.00 73.25 303 PRO A C 1
ATOM 2301 O O . PRO A 1 303 ? 14.061 -10.746 -27.732 1.00 73.25 303 PRO A O 1
ATOM 2304 N N . THR A 1 304 ? 13.466 -10.371 -25.596 1.00 67.06 304 THR A N 1
ATOM 2305 C CA . THR A 1 304 ? 14.226 -9.118 -25.457 1.00 67.06 304 THR A CA 1
ATOM 2306 C C . THR A 1 304 ? 15.689 -9.372 -25.107 1.00 67.06 304 THR A C 1
ATOM 2308 O O . THR A 1 304 ? 16.539 -8.538 -25.409 1.00 67.06 304 THR A O 1
ATOM 2311 N N . ASP A 1 305 ? 15.968 -10.524 -24.499 1.00 73.88 305 ASP A N 1
ATOM 2312 C CA . ASP A 1 305 ? 17.312 -10.990 -24.171 1.00 73.88 305 ASP A CA 1
ATOM 2313 C C . ASP A 1 305 ? 17.928 -11.737 -25.366 1.00 73.88 305 ASP A C 1
ATOM 2315 O O . ASP A 1 305 ? 17.217 -12.134 -26.297 1.00 73.88 305 ASP A O 1
ATOM 2319 N N . SER A 1 306 ? 19.254 -11.918 -25.368 1.00 78.69 306 SER A N 1
ATOM 2320 C CA . SER A 1 306 ? 19.915 -12.681 -26.429 1.00 78.69 306 SER A CA 1
ATOM 2321 C C . SER A 1 306 ? 19.463 -14.139 -26.395 1.00 78.69 306 SER A C 1
ATOM 2323 O O . SER A 1 306 ? 19.424 -14.777 -25.342 1.00 78.69 306 SER A O 1
ATOM 2325 N N . VAL A 1 307 ? 19.111 -14.678 -27.561 1.00 86.44 307 VAL A N 1
ATOM 2326 C CA . VAL A 1 307 ? 18.809 -16.104 -27.702 1.00 86.44 307 VAL A CA 1
ATOM 2327 C C . VAL A 1 307 ? 19.841 -16.770 -28.576 1.00 86.44 307 VAL A C 1
ATOM 2329 O O . VAL A 1 307 ? 20.098 -16.330 -29.699 1.00 86.44 307 VAL A O 1
ATOM 2332 N N . THR A 1 308 ? 20.370 -17.882 -28.078 1.00 90.31 308 THR A N 1
ATOM 2333 C CA . THR A 1 308 ? 21.258 -18.733 -28.848 1.00 90.31 308 THR A CA 1
ATOM 2334 C C . THR A 1 308 ? 20.443 -19.720 -29.679 1.00 90.31 308 THR A C 1
ATOM 2336 O O . THR A 1 308 ? 19.669 -20.527 -29.162 1.00 90.31 308 THR A O 1
ATOM 2339 N N . LEU A 1 309 ? 20.605 -19.642 -30.996 1.00 91.00 309 LEU A N 1
ATOM 2340 C CA . LEU A 1 309 ? 19.972 -20.504 -31.985 1.00 91.00 309 LEU A CA 1
ATOM 2341 C C . LEU A 1 309 ? 20.996 -21.493 -32.527 1.00 91.00 309 LEU A C 1
ATOM 2343 O O . LEU A 1 309 ? 22.084 -21.093 -32.916 1.00 91.00 309 LEU A O 1
ATOM 2347 N N . TYR A 1 310 ? 20.635 -22.763 -32.641 1.00 91.12 310 TYR A N 1
ATOM 2348 C CA . TYR A 1 310 ? 21.449 -23.784 -33.291 1.00 91.12 310 TYR A CA 1
ATOM 2349 C C . TYR A 1 310 ? 20.802 -24.181 -34.611 1.00 91.12 310 TYR A C 1
ATOM 2351 O O . TYR A 1 310 ? 19.663 -24.658 -34.627 1.00 91.12 310 TYR A O 1
ATOM 2359 N N . VAL A 1 311 ? 21.530 -23.995 -35.711 1.00 90.75 311 VAL A N 1
ATOM 2360 C CA . VAL A 1 311 ? 21.034 -24.221 -37.077 1.00 90.75 311 VAL A CA 1
ATOM 2361 C C . VAL A 1 311 ? 21.936 -25.186 -37.841 1.00 90.75 311 VAL A C 1
ATOM 2363 O O . VAL A 1 311 ? 23.149 -25.227 -37.632 1.00 90.75 311 VAL A O 1
ATOM 2366 N N . SER A 1 312 ? 21.341 -25.984 -38.724 1.00 87.12 312 SER A N 1
ATOM 2367 C CA . SER A 1 312 ? 22.080 -26.844 -39.653 1.00 87.12 312 SER A CA 1
ATOM 2368 C C . SER A 1 312 ? 22.733 -26.001 -40.750 1.00 87.12 312 SER A C 1
ATOM 2370 O O . SER A 1 312 ? 22.104 -25.092 -41.298 1.00 87.12 312 SER A O 1
ATOM 2372 N N . ARG A 1 313 ? 23.993 -26.305 -41.085 1.00 86.25 313 ARG A N 1
ATOM 2373 C CA . ARG A 1 313 ? 24.758 -25.549 -42.086 1.00 86.25 313 ARG A CA 1
ATOM 2374 C C . ARG A 1 313 ? 24.121 -25.626 -43.481 1.00 86.25 313 ARG A C 1
ATOM 2376 O O . ARG A 1 313 ? 24.098 -24.624 -44.201 1.00 86.25 313 ARG A O 1
ATOM 2383 N N . ASP A 1 314 ? 23.581 -26.796 -43.812 1.00 84.62 314 ASP A N 1
ATOM 2384 C CA . ASP A 1 314 ? 23.090 -27.140 -45.150 1.00 84.62 314 ASP A CA 1
ATOM 2385 C C . ASP A 1 314 ? 21.608 -26.791 -45.364 1.00 84.62 314 ASP A C 1
ATOM 2387 O O . ASP A 1 314 ? 21.199 -26.539 -46.496 1.00 84.62 314 ASP A O 1
ATOM 2391 N N . ASP A 1 315 ? 20.813 -26.728 -44.291 1.00 82.25 315 ASP A N 1
ATOM 2392 C CA . ASP A 1 315 ? 19.353 -26.556 -44.386 1.00 82.25 315 ASP A CA 1
ATOM 2393 C C . ASP A 1 315 ? 18.902 -25.085 -44.325 1.00 82.25 315 ASP A C 1
ATOM 2395 O O . ASP A 1 315 ? 17.744 -24.772 -44.607 1.00 82.25 315 ASP A O 1
ATOM 2399 N N . GLY A 1 316 ? 19.805 -24.171 -43.950 1.00 82.31 316 GLY A N 1
ATOM 2400 C CA . GLY A 1 316 ? 19.462 -22.771 -43.712 1.00 82.31 316 GLY A CA 1
ATOM 2401 C C . GLY A 1 316 ? 18.529 -22.581 -42.510 1.00 82.31 316 GLY A C 1
ATOM 2402 O O . GLY A 1 316 ? 18.330 -23.482 -41.694 1.00 82.31 316 GLY A O 1
ATOM 2403 N N . PHE A 1 317 ? 17.978 -21.375 -42.364 1.00 87.94 317 PHE A N 1
ATOM 2404 C CA . PHE A 1 317 ? 16.995 -21.066 -41.324 1.00 87.94 317 PHE A CA 1
ATOM 2405 C C . PHE A 1 317 ? 16.151 -19.837 -41.675 1.00 87.94 317 PHE A C 1
ATOM 2407 O O . PHE A 1 317 ? 16.498 -19.041 -42.551 1.00 87.94 317 PHE A O 1
ATOM 2414 N N . ALA A 1 318 ? 15.053 -19.651 -40.944 1.00 87.75 318 ALA A N 1
ATOM 2415 C CA . ALA A 1 318 ? 14.247 -18.442 -41.011 1.00 87.75 318 ALA A CA 1
ATOM 2416 C C . ALA A 1 318 ? 13.988 -17.876 -39.610 1.00 87.75 318 ALA A C 1
ATOM 2418 O O . ALA A 1 318 ? 13.900 -18.628 -38.644 1.00 87.75 318 ALA A O 1
ATOM 2419 N N . LEU A 1 319 ? 13.855 -16.555 -39.498 1.00 87.44 319 LEU A N 1
ATOM 2420 C CA . LEU A 1 319 ? 13.429 -15.862 -38.279 1.00 87.44 319 LEU A CA 1
ATOM 2421 C C . LEU A 1 319 ? 12.264 -14.944 -38.611 1.00 87.44 319 LEU A C 1
ATOM 2423 O O . LEU A 1 319 ? 12.304 -14.273 -39.637 1.00 87.44 319 LEU A O 1
ATOM 2427 N N . SER A 1 320 ? 11.240 -14.880 -37.761 1.00 86.81 320 SER A N 1
ATOM 2428 C CA . SER A 1 320 ? 10.166 -13.898 -37.914 1.00 86.81 320 SER A CA 1
ATOM 2429 C C . SER A 1 320 ? 10.208 -12.874 -36.787 1.00 86.81 320 SER A C 1
ATOM 2431 O O . SER A 1 320 ? 10.547 -13.189 -35.656 1.00 86.81 320 SER A O 1
ATOM 2433 N N . ALA A 1 321 ? 9.852 -11.630 -37.089 1.00 83.25 321 ALA A N 1
ATOM 2434 C CA . ALA A 1 321 ? 9.614 -10.604 -36.076 1.00 83.25 321 ALA A CA 1
ATOM 2435 C C . ALA A 1 321 ? 8.197 -10.709 -35.458 1.00 83.25 321 ALA A C 1
ATOM 2437 O O . ALA A 1 321 ? 7.814 -9.878 -34.635 1.00 83.25 321 ALA A O 1
ATOM 2438 N N . GLY A 1 322 ? 7.417 -11.722 -35.861 1.00 77.25 322 GLY A N 1
ATOM 2439 C CA . GLY A 1 322 ? 6.031 -11.941 -35.455 1.00 77.25 322 GLY A CA 1
ATOM 2440 C C . GLY A 1 322 ? 5.021 -11.067 -36.217 1.00 77.25 322 GLY A C 1
ATOM 2441 O O . GLY A 1 322 ? 5.397 -10.154 -36.961 1.00 77.25 322 GLY A O 1
ATOM 2442 N N . PRO A 1 323 ? 3.711 -11.336 -36.066 1.00 76.31 323 PRO A N 1
ATOM 2443 C CA . PRO A 1 323 ? 2.669 -10.515 -36.667 1.00 76.31 323 PRO A CA 1
ATOM 2444 C C . PRO A 1 323 ? 2.526 -9.184 -35.917 1.00 76.31 323 PRO A C 1
ATOM 2446 O O . PRO A 1 323 ? 2.299 -9.143 -34.705 1.00 76.31 323 PRO A O 1
ATOM 2449 N N . PHE A 1 324 ? 2.596 -8.080 -36.661 1.00 74.56 324 PHE A N 1
ATOM 2450 C CA . PHE A 1 324 ? 2.425 -6.729 -36.117 1.00 74.56 324 PHE A CA 1
ATOM 2451 C C . PHE A 1 324 ? 0.951 -6.299 -36.011 1.00 74.56 324 PHE A C 1
ATOM 2453 O O . PHE A 1 324 ? 0.638 -5.327 -35.325 1.00 74.56 324 PHE A O 1
ATOM 2460 N N . GLY A 1 325 ? 0.026 -7.079 -36.585 1.00 76.56 325 GLY A N 1
ATOM 2461 C CA . GLY A 1 325 ? -1.419 -6.894 -36.433 1.00 76.56 325 GLY A CA 1
ATOM 2462 C C . GLY A 1 325 ? -1.859 -5.485 -36.832 1.00 76.56 325 GLY A C 1
ATOM 2463 O O . GLY A 1 325 ? -1.723 -5.103 -37.985 1.00 76.56 325 GLY A O 1
ATOM 2464 N N . TYR A 1 326 ? -2.349 -4.708 -35.862 1.00 75.31 326 TYR A N 1
ATOM 2465 C CA . TYR A 1 326 ? -2.815 -3.324 -36.035 1.00 75.31 326 TYR A CA 1
ATOM 2466 C C . TYR A 1 326 ? -1.689 -2.279 -36.209 1.00 75.31 326 TYR A C 1
ATOM 2468 O O . TYR A 1 326 ? -1.962 -1.086 -36.339 1.00 75.31 326 TYR A O 1
ATOM 2476 N N . GLN A 1 327 ? -0.417 -2.690 -36.196 1.00 81.19 327 GLN A N 1
ATOM 2477 C CA . GLN A 1 327 ? 0.755 -1.819 -36.338 1.00 81.19 327 GLN A CA 1
ATOM 2478 C C . GLN A 1 327 ? 1.308 -1.871 -37.772 1.00 81.19 327 GLN A C 1
ATOM 2480 O O . GLN A 1 327 ? 2.371 -2.433 -38.020 1.00 81.19 327 GLN A O 1
ATOM 2485 N N . ASN A 1 328 ? 0.586 -1.276 -38.722 1.00 80.12 328 ASN A N 1
ATOM 2486 C CA . ASN A 1 328 ? 0.948 -1.335 -40.147 1.00 80.12 328 ASN A CA 1
ATOM 2487 C C . ASN A 1 328 ? 2.176 -0.480 -40.518 1.00 80.12 328 ASN A C 1
ATOM 2489 O O . ASN A 1 328 ? 2.805 -0.725 -41.541 1.00 80.12 328 ASN A O 1
ATOM 2493 N N . ASP A 1 329 ? 2.533 0.506 -39.692 1.00 87.62 329 ASP A N 1
ATOM 2494 C CA . ASP A 1 329 ? 3.653 1.425 -39.944 1.00 87.62 329 ASP A CA 1
ATOM 2495 C C . ASP A 1 329 ? 4.869 1.063 -39.084 1.00 87.62 329 ASP A C 1
ATOM 2497 O O . ASP A 1 329 ? 5.367 1.895 -38.324 1.00 87.62 329 ASP A O 1
ATOM 2501 N N . VAL A 1 330 ? 5.300 -0.194 -39.112 1.00 89.81 330 VAL A N 1
ATOM 2502 C CA . VAL A 1 330 ? 6.495 -0.644 -38.389 1.00 89.81 330 VAL A CA 1
ATOM 2503 C C . VAL A 1 330 ? 7.574 -0.991 -39.395 1.00 89.81 330 VAL A C 1
ATOM 2505 O O . VAL A 1 330 ? 7.350 -1.779 -40.307 1.00 89.81 330 VAL A O 1
ATOM 2508 N N . HIS A 1 331 ? 8.748 -0.398 -39.217 1.00 92.12 331 HIS A N 1
ATOM 2509 C CA . HIS A 1 331 ? 9.912 -0.666 -40.044 1.00 92.12 331 HIS A CA 1
ATOM 2510 C C . HIS A 1 331 ? 10.776 -1.740 -39.388 1.00 92.12 331 HIS A C 1
ATOM 2512 O O . HIS A 1 331 ? 11.189 -1.582 -38.237 1.00 92.12 331 HIS A O 1
ATOM 2518 N N . ILE A 1 332 ? 11.040 -2.827 -40.110 1.00 92.31 332 ILE A N 1
ATOM 2519 C CA . ILE A 1 332 ? 11.759 -3.993 -39.587 1.00 92.31 332 ILE A CA 1
ATOM 2520 C C . ILE A 1 332 ? 13.032 -4.204 -40.389 1.00 92.31 332 ILE A C 1
ATOM 2522 O O . ILE A 1 332 ? 12.966 -4.516 -41.574 1.00 92.31 332 ILE A O 1
ATOM 2526 N N . THR A 1 333 ? 14.181 -4.111 -39.733 1.00 94.44 333 THR A N 1
ATOM 2527 C CA . THR A 1 333 ? 15.478 -4.310 -40.382 1.00 94.44 333 THR A CA 1
ATOM 2528 C C . THR A 1 333 ? 16.279 -5.370 -39.637 1.00 94.44 333 THR A C 1
ATOM 2530 O O . THR A 1 333 ? 16.419 -5.324 -38.412 1.00 94.44 333 THR A O 1
ATOM 2533 N N . TRP A 1 334 ? 16.827 -6.320 -40.388 1.00 94.31 334 TRP A N 1
ATOM 2534 C CA . TRP A 1 334 ? 17.702 -7.376 -39.892 1.00 94.31 334 TRP A CA 1
ATOM 2535 C C . TRP A 1 334 ? 19.144 -7.041 -40.240 1.00 94.31 334 TRP A C 1
ATOM 2537 O O . TRP A 1 334 ? 19.444 -6.737 -41.393 1.00 94.31 334 TRP A O 1
ATOM 2547 N N . TYR A 1 335 ? 20.034 -7.131 -39.260 1.00 94.06 335 TYR A N 1
ATOM 2548 C CA . TYR A 1 335 ? 21.455 -6.843 -39.415 1.00 94.06 335 TYR A CA 1
ATOM 2549 C C . TYR A 1 335 ? 22.305 -8.057 -39.059 1.00 94.06 335 TYR A C 1
ATOM 2551 O O . TYR A 1 335 ? 21.939 -8.830 -38.169 1.00 94.06 335 TYR A O 1
ATOM 2559 N N . ASN A 1 336 ? 23.460 -8.189 -39.707 1.00 90.06 336 ASN A N 1
ATOM 2560 C CA . ASN A 1 336 ? 24.528 -9.072 -39.241 1.00 90.06 336 ASN A CA 1
ATOM 2561 C C . ASN A 1 336 ? 25.361 -8.391 -38.130 1.00 90.06 336 ASN A C 1
ATOM 2563 O O . ASN A 1 336 ? 25.132 -7.229 -37.784 1.00 90.06 336 ASN A O 1
ATOM 2567 N N . TYR A 1 337 ? 26.362 -9.104 -37.605 1.00 80.50 337 TYR A N 1
ATOM 2568 C CA . TYR A 1 337 ? 27.292 -8.591 -36.591 1.00 80.50 337 TYR A CA 1
ATOM 2569 C C . TYR A 1 337 ? 28.052 -7.325 -37.031 1.00 80.50 337 TYR A C 1
ATOM 2571 O O . TYR A 1 337 ? 28.263 -6.422 -36.226 1.00 80.50 337 TYR A O 1
ATOM 2579 N N . ASN A 1 338 ? 28.403 -7.214 -38.316 1.00 82.19 338 ASN A N 1
ATOM 2580 C CA . ASN A 1 338 ? 29.119 -6.055 -38.862 1.00 82.19 338 ASN A CA 1
ATOM 2581 C C . ASN A 1 338 ? 28.220 -4.817 -39.034 1.00 82.19 338 ASN A C 1
ATOM 2583 O O . ASN A 1 338 ? 28.709 -3.741 -39.378 1.00 82.19 338 ASN A O 1
ATOM 2587 N N . GLY A 1 339 ? 26.910 -4.954 -38.802 1.00 84.56 339 GLY A N 1
ATOM 2588 C CA . GLY A 1 339 ? 25.924 -3.904 -39.029 1.00 84.56 339 GLY A CA 1
ATOM 2589 C C . GLY A 1 339 ? 25.434 -3.807 -40.476 1.00 84.56 339 GLY A C 1
ATOM 2590 O O . GLY A 1 339 ? 24.685 -2.879 -40.784 1.00 84.56 339 GLY A O 1
ATOM 2591 N N . ASP A 1 340 ? 25.795 -4.752 -41.347 1.00 91.50 340 ASP A N 1
ATOM 2592 C CA . ASP A 1 340 ? 25.254 -4.830 -42.703 1.00 91.50 340 ASP A CA 1
ATOM 2593 C C . ASP A 1 340 ? 23.800 -5.301 -42.661 1.00 91.50 340 ASP A C 1
ATOM 2595 O O . ASP A 1 340 ? 23.431 -6.184 -41.880 1.00 91.50 340 ASP A O 1
ATOM 2599 N N . VAL A 1 341 ? 22.971 -4.733 -43.534 1.00 94.38 341 VAL A N 1
ATOM 2600 C CA . VAL A 1 341 ? 21.556 -5.092 -43.645 1.00 94.38 341 VAL A CA 1
ATOM 2601 C C . VAL A 1 341 ? 21.418 -6.433 -44.366 1.00 94.38 341 VAL A C 1
ATOM 2603 O O . VAL A 1 341 ? 21.758 -6.555 -45.540 1.00 94.38 341 VAL A O 1
ATOM 2606 N N . LEU A 1 342 ? 20.891 -7.434 -43.661 1.00 93.31 342 LEU A N 1
ATOM 2607 C CA . LEU A 1 342 ? 20.553 -8.751 -44.206 1.00 93.31 342 LEU A CA 1
ATOM 2608 C C . LEU A 1 342 ? 19.196 -8.740 -44.914 1.00 93.31 342 LEU A C 1
ATOM 2610 O O . LEU A 1 342 ? 19.029 -9.376 -45.951 1.00 93.31 342 LEU A O 1
ATOM 2614 N N . ALA A 1 343 ? 18.226 -8.022 -44.348 1.00 94.62 343 ALA A N 1
ATOM 2615 C CA . ALA A 1 343 ? 16.911 -7.812 -44.936 1.00 94.62 343 ALA A CA 1
ATOM 2616 C C . ALA A 1 343 ? 16.323 -6.497 -44.413 1.00 94.62 343 ALA A C 1
ATOM 2618 O O . ALA A 1 343 ? 16.414 -6.216 -43.216 1.00 94.62 343 ALA A O 1
ATOM 2619 N N . ASP A 1 344 ? 15.714 -5.713 -45.302 1.00 94.00 344 ASP A N 1
ATOM 2620 C CA . ASP A 1 344 ? 15.097 -4.431 -44.964 1.00 94.00 344 ASP A CA 1
ATOM 2621 C C . ASP A 1 344 ? 13.588 -4.460 -45.189 1.00 94.00 344 ASP A C 1
ATOM 2623 O O . ASP A 1 344 ? 13.103 -5.062 -46.148 1.00 94.00 344 ASP A O 1
ATOM 2627 N N . ASN A 1 345 ? 12.857 -3.824 -44.278 1.00 90.94 345 ASN A N 1
ATOM 2628 C CA . ASN A 1 345 ? 11.401 -3.847 -44.178 1.00 90.94 345 ASN A CA 1
ATOM 2629 C C . ASN A 1 345 ? 10.775 -5.254 -44.321 1.00 90.94 345 ASN A C 1
ATOM 2631 O O . ASN A 1 345 ? 9.772 -5.444 -45.013 1.00 90.94 345 ASN A O 1
ATOM 2635 N N . ALA A 1 346 ? 11.386 -6.259 -43.684 1.00 90.44 346 ALA A N 1
ATOM 2636 C CA . ALA A 1 346 ? 11.022 -7.666 -43.847 1.00 90.44 346 ALA A CA 1
ATOM 2637 C C . ALA A 1 346 ? 10.561 -8.303 -42.526 1.00 90.44 346 ALA A C 1
ATOM 2639 O O . ALA A 1 346 ? 11.327 -8.413 -41.570 1.00 90.44 346 ALA A O 1
ATOM 2640 N N . HIS A 1 347 ? 9.323 -8.808 -42.488 1.00 87.31 347 HIS A N 1
ATOM 2641 C CA . HIS A 1 347 ? 8.783 -9.532 -41.324 1.00 87.31 347 HIS A CA 1
ATOM 2642 C C . HIS A 1 347 ? 9.459 -10.882 -41.066 1.00 87.31 347 HIS A C 1
ATOM 2644 O O . HIS A 1 347 ? 9.374 -11.408 -39.954 1.00 87.31 347 HIS A O 1
ATOM 2650 N N . ILE A 1 348 ? 10.077 -11.461 -42.097 1.00 89.06 348 ILE A N 1
ATOM 2651 C CA . ILE A 1 348 ? 10.774 -12.741 -42.039 1.00 89.06 348 ILE A CA 1
ATOM 2652 C C . ILE A 1 348 ? 12.155 -12.555 -42.661 1.00 89.06 348 ILE A C 1
ATOM 2654 O O . ILE A 1 348 ? 12.267 -12.109 -43.802 1.00 89.06 348 ILE A O 1
ATOM 2658 N N . LEU A 1 349 ? 13.193 -12.925 -41.920 1.00 91.38 349 LEU A N 1
ATOM 2659 C CA . LEU A 1 349 ? 14.530 -13.145 -42.447 1.00 91.38 349 LEU A CA 1
ATOM 2660 C C . LEU A 1 349 ? 14.622 -14.597 -42.909 1.00 91.38 349 LEU A C 1
ATOM 2662 O O . LEU A 1 349 ? 14.400 -15.499 -42.108 1.00 91.38 349 LEU A O 1
ATOM 2666 N N . HIS A 1 350 ? 14.960 -14.824 -44.176 1.00 90.25 350 HIS A N 1
ATOM 2667 C CA . HIS A 1 350 ? 15.170 -16.161 -44.725 1.00 90.25 350 HIS A CA 1
ATOM 2668 C C . HIS A 1 350 ? 16.624 -16.314 -45.174 1.00 90.25 350 HIS A C 1
ATOM 2670 O O . HIS A 1 350 ? 17.071 -15.620 -46.087 1.00 90.25 350 HIS A O 1
ATOM 2676 N N . VAL A 1 351 ? 17.358 -17.232 -44.550 1.00 88.69 351 VAL A N 1
ATOM 2677 C CA . VAL A 1 351 ? 18.763 -17.517 -44.853 1.00 88.69 351 VAL A CA 1
ATOM 2678 C C . VAL A 1 351 ? 18.842 -18.911 -45.463 1.00 88.69 351 VAL A C 1
ATOM 2680 O O . VAL A 1 351 ? 18.761 -19.911 -44.761 1.00 88.69 351 VAL A O 1
ATOM 2683 N N . THR A 1 352 ? 18.973 -18.982 -46.789 1.00 83.75 352 THR A N 1
ATOM 2684 C CA . THR A 1 352 ? 18.933 -20.246 -47.553 1.00 83.75 352 THR A CA 1
ATOM 2685 C C . THR A 1 352 ? 20.224 -21.056 -47.493 1.00 83.75 352 THR A C 1
ATOM 2687 O O . THR A 1 352 ? 20.203 -22.240 -47.793 1.00 83.75 352 THR A O 1
ATOM 2690 N N . ASN A 1 353 ? 21.364 -20.425 -47.202 1.00 77.44 353 ASN A N 1
ATOM 2691 C CA . ASN A 1 353 ? 22.653 -21.106 -47.150 1.00 77.44 353 ASN A CA 1
ATOM 2692 C C . ASN A 1 353 ? 23.575 -20.405 -46.146 1.00 77.44 353 ASN A C 1
ATOM 2694 O O . ASN A 1 353 ? 23.829 -19.205 -46.268 1.00 77.44 353 ASN A O 1
ATOM 2698 N N . THR A 1 354 ? 24.089 -21.166 -45.179 1.00 85.38 354 THR A N 1
ATOM 2699 C CA . THR A 1 354 ? 25.043 -20.685 -44.168 1.00 85.38 354 THR A CA 1
ATOM 2700 C C . THR A 1 354 ? 26.442 -21.284 -44.343 1.00 85.38 354 THR A C 1
ATOM 2702 O O . THR A 1 354 ? 27.313 -21.070 -43.507 1.00 85.38 354 THR A O 1
ATOM 2705 N N . SER A 1 355 ? 26.714 -21.977 -45.460 1.00 84.31 355 SER A N 1
ATOM 2706 C CA . SER A 1 355 ? 27.991 -22.654 -45.741 1.00 84.31 355 SER A CA 1
ATOM 2707 C C . SER A 1 355 ? 29.213 -21.744 -45.629 1.00 84.31 355 SER A C 1
ATOM 2709 O O . SER A 1 355 ? 30.296 -22.204 -45.273 1.00 84.31 355 SER A O 1
ATOM 2711 N N . ASN A 1 356 ? 29.028 -20.457 -45.934 1.00 85.88 356 ASN A N 1
ATOM 2712 C CA . ASN A 1 356 ? 30.084 -19.446 -45.952 1.00 85.88 356 ASN A CA 1
ATOM 2713 C C . ASN A 1 356 ? 30.147 -18.624 -44.654 1.00 85.88 356 ASN A C 1
ATOM 2715 O O . ASN A 1 356 ? 30.939 -17.688 -44.573 1.00 85.88 356 ASN A O 1
ATOM 2719 N N . TRP A 1 357 ? 29.293 -18.913 -43.667 1.00 87.69 357 TRP A N 1
ATOM 2720 C CA . TRP A 1 357 ? 29.285 -18.208 -42.388 1.00 87.69 357 TRP A CA 1
ATOM 2721 C C . TRP A 1 357 ? 30.339 -18.798 -41.449 1.00 87.69 357 TRP A C 1
ATOM 2723 O O . TRP A 1 357 ? 30.533 -20.012 -41.378 1.00 87.69 357 TRP A O 1
ATOM 2733 N N . SER A 1 358 ? 31.013 -17.930 -40.700 1.00 89.81 358 SER A N 1
ATOM 2734 C CA . SER A 1 358 ? 31.874 -18.316 -39.584 1.00 89.81 358 SER A CA 1
ATOM 2735 C C . SER A 1 358 ? 31.070 -18.232 -38.287 1.00 89.81 358 SER A C 1
ATOM 2737 O O . SER A 1 358 ? 30.842 -17.135 -37.786 1.00 89.81 358 SER A O 1
ATOM 2739 N N . PHE A 1 359 ? 30.613 -19.371 -37.766 1.00 89.00 359 PHE A N 1
ATOM 2740 C CA . PHE A 1 359 ? 29.878 -19.424 -36.499 1.00 89.00 359 PHE A CA 1
ATOM 2741 C C . PHE A 1 359 ? 30.802 -19.193 -35.280 1.00 89.00 359 PHE A C 1
ATOM 2743 O O . PHE A 1 359 ? 31.951 -19.643 -35.320 1.00 89.00 359 PHE A O 1
ATOM 2750 N N . PRO A 1 360 ? 30.312 -18.566 -34.187 1.00 91.19 360 PRO A N 1
ATOM 2751 C CA . PRO A 1 360 ? 28.962 -18.016 -34.019 1.00 91.19 360 PRO A CA 1
ATOM 2752 C C . PRO A 1 360 ? 28.743 -16.697 -34.777 1.00 91.19 360 PRO A C 1
ATOM 2754 O O . PRO A 1 360 ? 29.669 -15.912 -34.961 1.00 91.19 360 PRO A O 1
ATOM 2757 N N . VAL A 1 361 ? 27.503 -16.445 -35.205 1.00 90.31 361 VAL A N 1
ATOM 2758 C CA . VAL A 1 361 ? 27.097 -15.203 -35.888 1.00 90.31 361 VAL A CA 1
ATOM 2759 C C . VAL A 1 361 ? 25.975 -14.531 -35.112 1.00 90.31 361 VAL A C 1
ATOM 2761 O O . VAL A 1 361 ? 24.933 -15.139 -34.889 1.00 90.31 361 VAL A O 1
ATOM 2764 N N . THR A 1 362 ? 26.134 -13.257 -34.763 1.00 91.94 362 THR A N 1
ATOM 2765 C CA . THR A 1 362 ? 25.050 -12.472 -34.161 1.00 91.94 362 THR A CA 1
ATOM 2766 C C . THR A 1 362 ? 24.184 -11.827 -35.237 1.00 91.94 362 THR A C 1
ATOM 2768 O O . THR A 1 362 ? 24.681 -11.153 -36.143 1.00 91.94 362 THR A O 1
ATOM 2771 N N . ILE A 1 363 ? 22.873 -11.998 -35.110 1.00 92.94 363 ILE A N 1
ATOM 2772 C CA . ILE A 1 363 ? 21.854 -11.332 -35.915 1.00 92.94 363 ILE A CA 1
ATOM 2773 C C . ILE A 1 363 ? 21.098 -10.372 -35.013 1.00 92.94 363 ILE A C 1
ATOM 2775 O O . ILE A 1 363 ? 20.572 -10.763 -33.971 1.00 92.94 363 ILE A O 1
ATOM 2779 N N . ARG A 1 364 ? 21.015 -9.110 -35.427 1.00 92.56 364 ARG A N 1
ATOM 2780 C CA . ARG A 1 364 ? 20.239 -8.086 -34.729 1.00 92.56 364 ARG A CA 1
ATOM 2781 C C . ARG A 1 364 ? 18.966 -7.794 -35.506 1.00 92.56 364 ARG A C 1
ATOM 2783 O O . ARG A 1 364 ? 19.022 -7.341 -36.647 1.00 92.56 364 ARG A O 1
ATOM 2790 N N . LEU A 1 365 ? 17.827 -7.981 -34.861 1.00 92.12 365 LEU A N 1
ATOM 2791 C CA . LEU A 1 365 ? 16.534 -7.481 -35.309 1.00 92.12 365 LEU A CA 1
ATOM 2792 C C . LEU A 1 365 ? 16.340 -6.066 -34.760 1.00 92.12 365 LEU A C 1
ATOM 2794 O O . LEU A 1 365 ? 16.478 -5.860 -33.559 1.00 92.12 365 LEU A O 1
ATOM 2798 N N . SER A 1 366 ? 16.004 -5.106 -35.617 1.00 91.31 366 SER A N 1
ATOM 2799 C CA . SER A 1 366 ? 15.558 -3.765 -35.232 1.00 91.31 366 SER A CA 1
ATOM 2800 C C . SER A 1 366 ? 14.133 -3.548 -35.716 1.00 91.31 366 SER A C 1
ATOM 2802 O O . SER A 1 366 ? 13.838 -3.749 -36.893 1.00 91.31 366 SER A O 1
ATOM 2804 N N . VAL A 1 367 ? 13.257 -3.129 -34.812 1.00 90.12 367 VAL A N 1
ATOM 2805 C CA . VAL A 1 367 ? 11.841 -2.878 -35.076 1.00 90.12 367 VAL A CA 1
ATOM 2806 C C . VAL A 1 367 ? 11.530 -1.461 -34.636 1.00 90.12 367 VAL A C 1
ATOM 2808 O O . VAL A 1 367 ? 11.621 -1.165 -33.450 1.00 90.12 367 VAL A O 1
ATOM 2811 N N . VAL A 1 368 ? 11.176 -0.584 -35.572 1.00 90.19 368 VAL A N 1
ATOM 2812 C CA . VAL A 1 368 ? 10.954 0.843 -35.310 1.00 90.19 368 VAL A CA 1
ATOM 2813 C C . VAL A 1 368 ? 9.525 1.230 -35.656 1.00 90.19 368 VAL A C 1
ATOM 2815 O O . VAL A 1 368 ? 9.060 1.010 -36.774 1.00 90.19 368 VAL A O 1
ATOM 2818 N N . ASP A 1 369 ? 8.830 1.849 -34.708 1.00 90.44 369 ASP A N 1
ATOM 2819 C CA . ASP A 1 369 ? 7.501 2.406 -34.927 1.00 90.44 369 ASP A CA 1
ATOM 2820 C C . ASP A 1 369 ? 7.577 3.703 -35.753 1.00 90.44 369 ASP A C 1
ATOM 2822 O O . ASP A 1 369 ? 8.044 4.747 -35.292 1.00 90.44 369 ASP A O 1
ATOM 2826 N N . MET A 1 370 ? 7.084 3.632 -36.990 1.00 89.75 370 MET A N 1
ATOM 2827 C CA . MET A 1 370 ? 7.027 4.732 -37.954 1.00 89.75 370 MET A CA 1
ATOM 2828 C C . MET A 1 370 ? 5.629 5.351 -38.070 1.00 89.75 370 MET A C 1
ATOM 2830 O O . MET A 1 370 ? 5.367 6.091 -39.024 1.00 89.75 370 MET A O 1
ATOM 2834 N N . SER A 1 371 ? 4.755 5.095 -37.088 1.00 87.38 371 SER A N 1
ATOM 2835 C CA . SER A 1 371 ? 3.380 5.593 -37.033 1.00 87.38 371 SER A CA 1
ATOM 2836 C C . SER A 1 371 ? 3.264 7.066 -37.432 1.00 87.38 371 SER A C 1
ATOM 2838 O O . SER A 1 371 ? 3.940 7.915 -36.837 1.00 87.38 371 SER A O 1
ATOM 2840 N N . PRO A 1 372 ? 2.355 7.427 -38.359 1.00 89.69 372 PRO A N 1
ATOM 2841 C CA . PRO A 1 372 ? 2.099 8.823 -38.709 1.00 89.69 372 PRO A CA 1
ATOM 2842 C C . PRO A 1 372 ? 1.473 9.621 -37.555 1.00 89.69 372 PRO A C 1
ATOM 2844 O O . PRO A 1 372 ? 1.317 10.829 -37.680 1.00 89.69 372 PRO A O 1
ATOM 2847 N N . ILE A 1 373 ? 1.137 8.965 -36.438 1.00 92.06 373 ILE A N 1
ATOM 2848 C CA . ILE A 1 373 ? 0.520 9.549 -35.237 1.00 92.06 373 ILE A CA 1
ATOM 2849 C C . ILE A 1 373 ? 1.525 10.351 -34.403 1.00 92.06 373 ILE A C 1
ATOM 2851 O O . ILE A 1 373 ? 1.128 11.214 -33.628 1.00 92.06 373 ILE A O 1
ATOM 2855 N N . VAL A 1 374 ? 2.827 10.111 -34.580 1.00 92.69 374 VAL A N 1
ATOM 2856 C CA . VAL A 1 374 ? 3.886 10.906 -33.948 1.00 92.69 374 VAL A CA 1
ATOM 2857 C C . VAL A 1 374 ? 4.682 11.621 -35.020 1.00 92.69 374 VAL A C 1
ATOM 2859 O O . VAL A 1 374 ? 5.117 11.003 -36.000 1.00 92.69 374 VAL A O 1
ATOM 2862 N N . ARG A 1 375 ? 4.909 12.924 -34.835 1.00 93.00 375 ARG A N 1
ATOM 2863 C CA . ARG A 1 375 ? 5.705 13.706 -35.780 1.00 93.00 375 ARG A CA 1
ATOM 2864 C C . ARG A 1 375 ? 7.148 13.190 -35.862 1.00 93.00 375 ARG A C 1
ATOM 2866 O O . ARG A 1 375 ? 7.716 12.825 -34.830 1.00 93.00 375 ARG A O 1
ATOM 2873 N N . PRO A 1 376 ? 7.788 13.209 -37.045 1.00 90.38 376 PRO A N 1
ATOM 2874 C CA . PRO A 1 376 ? 9.134 12.668 -37.233 1.00 90.38 376 PRO A CA 1
ATOM 2875 C C . PRO A 1 376 ? 10.173 13.198 -36.242 1.00 90.38 376 PRO A C 1
ATOM 2877 O O . PRO A 1 376 ? 10.978 12.425 -35.737 1.00 90.38 376 PRO A O 1
ATOM 2880 N N . SER A 1 377 ? 10.120 14.488 -35.890 1.00 88.56 377 SER A N 1
ATOM 2881 C CA . SER A 1 377 ? 11.086 15.106 -34.970 1.00 88.56 377 SER A CA 1
ATOM 2882 C C . SER A 1 377 ? 11.036 14.562 -33.539 1.00 88.56 377 SER A C 1
ATOM 2884 O O . SER A 1 377 ? 11.960 14.810 -32.770 1.00 88.56 377 SER A O 1
ATOM 2886 N N . TYR A 1 378 ? 9.960 13.870 -33.150 1.00 87.81 378 TYR A N 1
ATOM 2887 C CA . TYR A 1 378 ? 9.787 13.297 -31.810 1.00 87.81 378 TYR A CA 1
ATOM 2888 C C . TYR A 1 378 ? 9.985 11.780 -31.766 1.00 87.81 378 TYR A C 1
ATOM 2890 O O . TYR A 1 378 ? 9.963 11.201 -30.678 1.00 87.81 378 TYR A O 1
ATOM 2898 N N . ARG A 1 379 ? 10.220 11.139 -32.915 1.00 86.88 379 ARG A N 1
ATOM 2899 C CA . ARG A 1 379 ? 10.557 9.715 -32.992 1.00 86.88 379 ARG A CA 1
ATOM 2900 C C . ARG A 1 379 ? 12.022 9.543 -32.598 1.00 86.88 379 ARG A C 1
ATOM 2902 O O . ARG A 1 379 ? 12.925 9.686 -33.416 1.00 86.88 379 ARG A O 1
ATOM 2909 N N . THR A 1 380 ? 12.259 9.321 -31.311 1.00 81.56 380 THR A N 1
ATOM 2910 C CA . THR A 1 380 ? 13.595 9.027 -30.779 1.00 81.56 380 THR A CA 1
ATOM 2911 C C . THR A 1 380 ? 13.922 7.542 -30.942 1.00 81.56 380 THR A C 1
ATOM 2913 O O . THR A 1 380 ? 13.066 6.748 -31.330 1.00 81.56 380 THR A O 1
ATOM 2916 N N . SER A 1 381 ? 15.141 7.130 -30.583 1.00 76.56 381 SER A N 1
ATOM 2917 C CA . SER A 1 381 ? 15.520 5.709 -30.539 1.00 76.56 381 SER A CA 1
ATOM 2918 C C . SER A 1 381 ? 14.624 4.853 -29.631 1.00 76.56 381 SER A C 1
ATOM 2920 O O . SER A 1 381 ? 14.587 3.642 -29.810 1.00 76.56 381 SER A O 1
ATOM 2922 N N . LEU A 1 382 ? 13.864 5.461 -28.708 1.00 79.50 382 LEU A N 1
ATOM 2923 C CA . LEU A 1 382 ? 12.906 4.770 -27.833 1.00 79.50 382 LEU A CA 1
ATOM 2924 C C . LEU A 1 382 ? 11.708 4.176 -28.585 1.00 79.50 382 LEU A C 1
ATOM 2926 O O . LEU A 1 382 ? 11.059 3.280 -28.065 1.00 79.50 382 LEU A O 1
ATOM 2930 N N . PHE A 1 383 ? 11.415 4.661 -29.796 1.00 84.31 383 PHE A N 1
ATOM 2931 C CA . PHE A 1 383 ? 10.404 4.075 -30.688 1.00 84.31 383 PHE A CA 1
ATOM 2932 C C . PHE A 1 383 ? 10.912 2.805 -31.386 1.00 84.31 383 PHE A C 1
ATOM 2934 O O . PHE A 1 383 ? 10.169 2.162 -32.128 1.00 84.31 383 PHE A O 1
ATOM 2941 N N . GLY A 1 384 ? 12.190 2.476 -31.187 1.00 83.19 384 GLY A N 1
ATOM 2942 C CA . GLY A 1 384 ? 12.820 1.254 -31.642 1.00 83.19 384 GLY A CA 1
ATOM 2943 C C . GLY A 1 384 ? 12.889 0.213 -30.532 1.00 83.19 384 GLY A C 1
ATOM 2944 O O . GLY A 1 384 ? 13.088 0.526 -29.361 1.00 83.19 384 GLY A O 1
ATOM 2945 N N . SER A 1 385 ? 12.774 -1.052 -30.904 1.00 86.06 385 SER A N 1
ATOM 2946 C CA . SER A 1 385 ? 13.135 -2.181 -30.055 1.00 86.06 385 SER A CA 1
ATOM 2947 C C . SER A 1 385 ? 14.074 -3.094 -30.825 1.00 86.06 385 SER A C 1
ATOM 2949 O O . SER A 1 385 ? 13.904 -3.298 -32.028 1.00 86.06 385 SER A O 1
ATOM 2951 N N . THR A 1 386 ? 15.072 -3.636 -30.135 1.00 86.81 386 THR A N 1
ATOM 2952 C CA . THR A 1 386 ? 16.043 -4.550 -30.732 1.00 86.81 386 THR A CA 1
ATOM 2953 C C . THR A 1 386 ? 15.998 -5.901 -30.048 1.00 86.81 386 THR A C 1
ATOM 2955 O O . THR A 1 386 ? 15.876 -5.958 -28.828 1.00 86.81 386 THR A O 1
ATOM 2958 N N . ALA A 1 387 ? 16.139 -6.967 -30.827 1.00 88.56 387 ALA A N 1
ATOM 2959 C CA . ALA A 1 387 ? 16.367 -8.317 -30.323 1.00 88.56 387 ALA A CA 1
ATOM 2960 C C . ALA A 1 387 ? 17.650 -8.873 -30.946 1.00 88.56 387 ALA A C 1
ATOM 2962 O O . ALA A 1 387 ? 17.987 -8.541 -32.088 1.00 88.56 387 ALA A O 1
ATOM 2963 N N . PHE A 1 388 ? 18.362 -9.709 -30.197 1.00 89.38 388 PHE A N 1
ATOM 2964 C CA . PHE A 1 388 ? 19.627 -10.295 -30.624 1.00 89.38 388 PHE A CA 1
ATOM 2965 C C . PHE A 1 388 ? 19.516 -11.814 -30.656 1.00 89.38 388 PHE A C 1
ATOM 2967 O O . PHE A 1 388 ? 19.004 -12.434 -29.726 1.00 89.38 388 PHE A O 1
ATOM 2974 N N . PHE A 1 389 ? 20.021 -12.406 -31.730 1.00 91.19 389 PHE A N 1
ATOM 2975 C CA . PHE A 1 389 ? 20.067 -13.847 -31.919 1.00 91.19 389 PHE A CA 1
ATOM 2976 C C . PHE A 1 389 ? 21.510 -14.258 -32.171 1.00 91.19 389 PHE A C 1
ATOM 2978 O O . PHE A 1 389 ? 22.112 -13.820 -33.151 1.00 91.19 389 PHE A O 1
ATOM 2985 N N . THR A 1 390 ? 22.067 -15.099 -31.310 1.00 92.38 390 THR A N 1
ATOM 2986 C CA . THR A 1 390 ? 23.401 -15.670 -31.496 1.00 92.38 390 THR A CA 1
ATOM 2987 C C . THR A 1 390 ? 23.245 -17.013 -32.188 1.00 92.38 390 THR A C 1
ATOM 2989 O O . THR A 1 390 ? 22.748 -17.972 -31.614 1.00 92.38 390 THR A O 1
ATOM 2992 N N . VAL A 1 391 ? 23.618 -17.097 -33.456 1.00 92.06 391 VAL A N 1
ATOM 2993 C CA . VAL A 1 391 ? 23.458 -18.309 -34.256 1.00 92.06 391 VAL A CA 1
ATOM 2994 C C . VAL A 1 391 ? 24.728 -19.151 -34.166 1.00 92.06 391 VAL A C 1
ATOM 2996 O O . VAL A 1 391 ? 25.819 -18.669 -34.461 1.00 92.06 391 VAL A O 1
ATOM 2999 N N . HIS A 1 392 ? 24.577 -20.414 -33.789 1.00 93.19 392 HIS A N 1
ATOM 3000 C CA . HIS A 1 392 ? 25.601 -21.448 -33.720 1.00 93.19 392 HIS A CA 1
ATOM 3001 C C . HIS A 1 392 ? 25.296 -22.576 -34.709 1.00 93.19 392 HIS A C 1
ATOM 3003 O O . HIS A 1 392 ? 24.146 -22.832 -35.070 1.00 93.19 392 HIS A O 1
ATOM 3009 N N . GLU A 1 393 ? 26.339 -23.303 -35.100 1.00 92.06 393 GLU A N 1
ATOM 3010 C CA . GLU A 1 393 ? 26.184 -24.541 -35.857 1.00 92.06 393 GLU A CA 1
ATOM 3011 C C . GLU A 1 393 ? 25.613 -25.644 -34.959 1.00 92.06 393 GLU A C 1
ATOM 3013 O O . GLU A 1 393 ? 26.096 -25.889 -33.848 1.00 92.06 393 GLU A O 1
ATOM 3018 N N . ARG A 1 394 ? 24.573 -26.324 -35.443 1.00 88.94 394 ARG A N 1
ATOM 3019 C CA . ARG A 1 394 ? 23.991 -27.478 -34.765 1.00 88.94 394 ARG A CA 1
ATOM 3020 C C . ARG A 1 394 ? 24.834 -28.719 -35.040 1.00 88.94 394 ARG A C 1
ATOM 3022 O O . ARG A 1 394 ? 24.886 -29.210 -36.163 1.00 88.94 394 ARG A O 1
ATOM 3029 N N . LEU A 1 395 ? 25.442 -29.265 -33.992 1.00 87.69 395 LEU A N 1
ATOM 3030 C CA . LEU A 1 395 ? 26.155 -30.538 -34.039 1.00 87.69 395 LEU A CA 1
ATOM 3031 C C . LEU A 1 395 ? 25.204 -31.680 -33.653 1.00 87.69 395 LEU A C 1
ATOM 3033 O O . LEU A 1 395 ? 24.196 -31.475 -32.976 1.00 87.69 395 LEU A O 1
ATOM 3037 N N . ALA A 1 396 ? 25.529 -32.913 -34.049 1.00 81.81 396 ALA A N 1
ATOM 3038 C CA . ALA A 1 396 ? 24.688 -34.087 -33.780 1.00 81.81 396 ALA A CA 1
ATOM 3039 C C . ALA A 1 396 ? 24.410 -34.329 -32.278 1.00 81.81 396 ALA A C 1
ATOM 3041 O O . ALA A 1 396 ? 23.447 -35.005 -31.928 1.00 81.81 396 ALA A O 1
ATOM 3042 N N . ASN A 1 397 ? 25.248 -33.783 -31.393 1.00 82.19 397 ASN A N 1
ATOM 3043 C CA . ASN A 1 397 ? 25.163 -33.897 -29.938 1.00 82.19 397 ASN A CA 1
ATOM 3044 C C . ASN A 1 397 ? 24.628 -32.634 -29.235 1.00 82.19 397 ASN A C 1
ATOM 3046 O O . ASN A 1 397 ? 24.630 -32.596 -28.004 1.00 82.19 397 ASN A O 1
ATOM 3050 N N . THR A 1 398 ? 24.190 -31.602 -29.964 1.00 83.81 398 THR A N 1
ATOM 3051 C CA . THR A 1 398 ? 23.668 -30.372 -29.355 1.00 83.81 398 THR A CA 1
ATOM 3052 C C . THR A 1 398 ? 22.341 -30.648 -28.638 1.00 83.81 398 THR A C 1
ATOM 3054 O O . THR A 1 398 ? 21.338 -30.976 -29.273 1.00 83.81 398 THR A O 1
ATOM 3057 N N . SER A 1 399 ? 22.324 -30.500 -27.309 1.00 81.75 399 SER A N 1
ATOM 3058 C CA . SER A 1 399 ? 21.097 -30.510 -26.505 1.00 81.75 399 SER A CA 1
ATOM 3059 C C . SER A 1 399 ? 20.483 -29.113 -26.475 1.00 81.75 399 SER A C 1
ATOM 3061 O O . SER A 1 399 ? 21.130 -28.166 -26.037 1.00 81.75 399 SER A O 1
ATOM 3063 N N . CYS A 1 400 ? 19.241 -28.985 -26.922 1.00 83.44 400 CYS A N 1
ATOM 3064 C CA . CYS A 1 400 ? 18.568 -27.702 -27.091 1.00 83.44 400 CYS A CA 1
ATOM 3065 C C . CYS A 1 400 ? 17.048 -27.900 -27.086 1.00 83.44 400 CYS A C 1
ATOM 3067 O O . CYS A 1 400 ? 16.546 -29.003 -27.332 1.00 83.44 400 CYS A O 1
ATOM 3069 N N . THR A 1 401 ? 16.310 -26.829 -26.814 1.00 84.56 401 THR A N 1
ATOM 3070 C CA . THR A 1 401 ? 14.846 -26.835 -26.794 1.00 84.56 401 THR A CA 1
ATOM 3071 C C . THR A 1 401 ? 14.298 -26.710 -28.213 1.00 84.56 401 THR A C 1
ATOM 3073 O O . THR A 1 401 ? 14.872 -26.027 -29.064 1.00 84.56 401 THR A O 1
ATOM 3076 N N . SER A 1 402 ? 13.177 -27.384 -28.484 1.00 81.12 402 SER A N 1
ATOM 3077 C CA . SER A 1 402 ? 12.505 -27.303 -29.784 1.00 81.12 402 SER A CA 1
ATOM 3078 C C . SER A 1 402 ? 12.133 -25.862 -30.121 1.00 81.12 402 SER A C 1
ATOM 3080 O O . SER A 1 402 ? 11.455 -25.194 -29.344 1.00 81.12 402 SER A O 1
ATOM 3082 N N . ILE A 1 403 ? 12.512 -25.424 -31.321 1.00 79.12 403 ILE A N 1
ATOM 3083 C CA . ILE A 1 403 ? 12.307 -24.066 -31.834 1.00 79.12 403 ILE A CA 1
ATOM 3084 C C . ILE A 1 403 ? 10.830 -23.622 -31.845 1.00 79.12 403 ILE A C 1
ATOM 3086 O O . ILE A 1 403 ? 10.540 -22.431 -31.778 1.00 79.12 403 ILE A O 1
ATOM 3090 N N . ALA A 1 404 ? 9.889 -24.573 -31.858 1.00 74.81 404 ALA A N 1
ATOM 3091 C CA . ALA A 1 404 ? 8.448 -24.313 -31.859 1.00 74.81 404 ALA A CA 1
ATOM 3092 C C . ALA A 1 404 ? 7.942 -23.581 -30.599 1.00 74.81 404 ALA A C 1
ATOM 3094 O O . ALA A 1 404 ? 6.847 -23.024 -30.615 1.00 74.81 404 ALA A O 1
ATOM 3095 N N . GLN A 1 405 ? 8.718 -23.594 -29.510 1.00 74.75 405 GLN A N 1
ATOM 3096 C CA . GLN A 1 405 ? 8.381 -22.900 -28.264 1.00 74.75 405 GLN A CA 1
ATOM 3097 C C . GLN A 1 405 ? 8.817 -21.428 -28.254 1.00 74.75 405 GLN A C 1
ATOM 3099 O O . GLN A 1 405 ? 8.377 -20.678 -27.385 1.00 74.75 405 GLN A O 1
ATOM 3104 N N . LEU A 1 406 ? 9.630 -20.992 -29.224 1.00 75.44 406 LEU A N 1
ATOM 3105 C CA . LEU A 1 406 ? 10.091 -19.612 -29.303 1.00 75.44 406 LEU A CA 1
ATOM 3106 C C . LEU A 1 406 ? 8.989 -18.716 -29.916 1.00 75.44 406 LEU 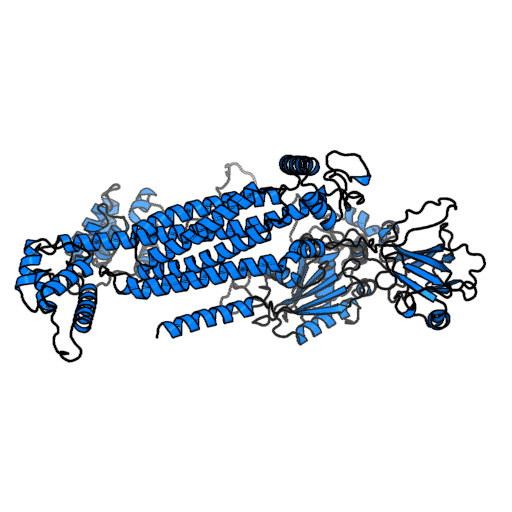A C 1
ATOM 3108 O O . LEU A 1 406 ? 8.563 -18.970 -31.050 1.00 75.44 406 LEU A O 1
ATOM 3112 N N . PRO A 1 407 ? 8.528 -17.649 -29.226 1.00 71.38 407 PRO A N 1
ATOM 3113 C CA . PRO A 1 407 ? 7.412 -16.816 -29.694 1.00 71.38 407 PRO A CA 1
ATOM 3114 C C . PRO A 1 407 ? 7.610 -16.222 -31.094 1.00 71.38 407 PRO A C 1
ATOM 3116 O O . PRO A 1 407 ? 6.650 -16.104 -31.855 1.00 71.38 407 PRO A O 1
ATOM 3119 N N . CYS A 1 408 ? 8.858 -15.933 -31.478 1.00 70.50 408 CYS A N 1
ATOM 3120 C CA . CYS A 1 408 ? 9.180 -15.310 -32.764 1.00 70.50 408 CYS A CA 1
ATOM 3121 C C . CYS A 1 408 ? 9.082 -16.266 -33.950 1.00 70.50 408 CYS A C 1
ATOM 3123 O O . CYS A 1 408 ? 9.244 -15.849 -35.093 1.00 70.50 408 CYS A O 1
ATOM 3125 N N . LEU A 1 409 ? 8.804 -17.546 -33.700 1.00 67.50 409 LEU A N 1
ATOM 3126 C CA . LEU A 1 409 ? 8.850 -18.605 -34.707 1.00 67.50 409 LEU A CA 1
ATOM 3127 C C . LEU A 1 409 ? 7.544 -19.407 -34.789 1.00 67.50 409 LEU A C 1
ATOM 3129 O O . LEU A 1 409 ? 7.314 -20.095 -35.780 1.00 67.50 409 LEU A O 1
ATOM 3133 N N . SER A 1 410 ? 6.644 -19.260 -33.812 1.00 58.50 410 SER A N 1
ATOM 3134 C CA . SER A 1 410 ? 5.434 -20.084 -33.659 1.00 58.50 410 SER A CA 1
ATOM 3135 C C . SER A 1 410 ? 4.295 -19.799 -34.654 1.00 58.50 410 SER A C 1
ATOM 3137 O O . SER A 1 410 ? 3.333 -20.561 -34.705 1.00 58.50 410 SER A O 1
ATOM 3139 N N . SER A 1 411 ? 4.374 -18.730 -35.456 1.00 58.12 411 SER A N 1
ATOM 3140 C CA . SER A 1 411 ? 3.241 -18.239 -36.266 1.00 58.12 411 SER A CA 1
ATOM 3141 C C . SER A 1 411 ? 3.402 -18.351 -37.788 1.00 58.12 411 SER A C 1
ATOM 3143 O O . SER A 1 411 ? 2.468 -18.008 -38.513 1.00 58.12 411 SER A O 1
ATOM 3145 N N . SER A 1 412 ? 4.536 -18.844 -38.302 1.00 66.00 412 SER A N 1
ATOM 3146 C CA . SER A 1 412 ? 4.778 -18.919 -39.752 1.00 66.00 412 SER A CA 1
ATOM 3147 C C . SER A 1 412 ? 4.743 -20.363 -40.280 1.00 66.00 412 SER A C 1
ATOM 3149 O O . SER A 1 412 ? 5.506 -21.203 -39.804 1.00 66.00 412 SER A O 1
ATOM 3151 N N . PRO A 1 413 ? 3.921 -20.673 -41.302 1.00 67.31 413 PRO A N 1
ATOM 3152 C CA . PRO A 1 413 ? 3.860 -22.011 -41.894 1.00 67.31 413 PRO A CA 1
ATOM 3153 C C . PRO A 1 413 ? 5.171 -22.423 -42.583 1.00 67.31 413 PRO A C 1
ATOM 3155 O O . PRO A 1 413 ? 5.522 -23.595 -42.556 1.00 67.31 413 PRO A O 1
ATOM 3158 N N . VAL A 1 414 ? 5.940 -21.465 -43.115 1.00 65.94 414 VAL A N 1
ATOM 3159 C CA . VAL A 1 414 ? 7.273 -21.712 -43.707 1.00 65.94 414 VAL A CA 1
ATOM 3160 C C . VAL A 1 414 ? 8.275 -22.177 -42.641 1.00 65.94 414 VAL A C 1
ATOM 3162 O O . VAL A 1 414 ? 9.165 -22.979 -42.903 1.00 65.94 414 VAL A O 1
ATOM 3165 N N . LEU A 1 415 ? 8.103 -21.711 -41.404 1.00 65.38 415 LEU A N 1
ATOM 3166 C CA . LEU A 1 415 ? 8.945 -22.087 -40.272 1.00 65.38 415 LEU A CA 1
ATOM 3167 C C . LEU A 1 415 ? 8.649 -23.492 -39.744 1.00 65.38 415 LEU A C 1
ATOM 3169 O O . LEU A 1 415 ? 9.545 -24.123 -39.194 1.00 65.38 415 LEU A O 1
ATOM 3173 N N . ALA A 1 416 ? 7.439 -24.017 -39.959 1.00 66.19 416 ALA A N 1
ATOM 3174 C CA . ALA A 1 416 ? 7.099 -25.389 -39.585 1.00 66.19 416 ALA A CA 1
ATOM 3175 C C . ALA A 1 416 ? 7.884 -26.433 -40.403 1.00 66.19 416 ALA A C 1
ATOM 3177 O O . ALA A 1 416 ? 8.203 -27.498 -39.878 1.00 66.19 416 ALA A O 1
ATOM 3178 N N . GLU A 1 417 ? 8.234 -26.119 -41.655 1.00 70.25 417 GLU A N 1
ATOM 3179 C CA . GLU A 1 417 ? 9.027 -27.001 -42.524 1.00 70.25 417 GLU A CA 1
ATOM 3180 C C . GLU A 1 417 ? 10.514 -27.031 -42.127 1.00 70.25 417 GLU A C 1
ATOM 3182 O O . GLU A 1 417 ? 11.143 -28.085 -42.189 1.00 70.25 417 GLU A O 1
ATOM 3187 N N . LEU A 1 418 ? 11.057 -25.903 -41.651 1.00 69.19 418 LEU A N 1
ATOM 3188 C CA . LEU A 1 418 ? 12.456 -25.765 -41.208 1.00 69.19 418 LEU A CA 1
ATOM 3189 C C . LEU A 1 418 ? 12.659 -26.066 -39.711 1.00 69.19 418 LEU A C 1
ATOM 3191 O O . LEU A 1 418 ? 13.787 -26.215 -39.246 1.00 69.19 418 LEU A O 1
ATOM 3195 N N . ALA A 1 419 ? 11.581 -26.206 -38.936 1.00 66.88 419 ALA A N 1
ATOM 3196 C CA . ALA A 1 419 ? 11.642 -26.476 -37.502 1.00 66.88 419 ALA A CA 1
ATOM 3197 C C . ALA A 1 419 ? 12.484 -27.707 -37.082 1.00 66.88 419 ALA A C 1
ATOM 3199 O O . ALA A 1 419 ? 13.120 -27.633 -36.029 1.00 66.88 419 ALA A O 1
ATOM 3200 N N . PRO A 1 420 ? 12.547 -28.828 -37.838 1.00 71.88 420 PRO A N 1
ATOM 3201 C CA . PRO A 1 420 ? 13.321 -30.002 -37.427 1.00 71.88 420 PRO A CA 1
ATOM 3202 C C . PRO A 1 420 ? 14.836 -29.766 -37.391 1.00 71.88 420 PRO A C 1
ATOM 3204 O O . PRO A 1 420 ? 15.530 -30.418 -36.605 1.00 71.88 420 PRO A O 1
ATOM 3207 N N . SER A 1 421 ? 15.355 -28.849 -38.215 1.00 77.12 421 SER A N 1
ATOM 3208 C CA . SER A 1 421 ? 16.790 -28.550 -38.333 1.00 77.12 421 SER A CA 1
ATOM 3209 C C . SER A 1 421 ? 17.259 -27.472 -37.350 1.00 77.12 421 SER A C 1
ATOM 3211 O O . SER A 1 421 ? 18.465 -27.327 -37.142 1.00 77.12 421 SER A O 1
ATOM 3213 N N . MET A 1 422 ? 16.338 -26.820 -36.633 1.00 85.31 422 MET A N 1
ATOM 3214 C CA . MET A 1 422 ? 16.630 -25.750 -35.678 1.00 85.31 422 MET A CA 1
ATOM 3215 C C . MET A 1 422 ? 16.288 -26.121 -34.235 1.00 85.31 422 MET A C 1
ATOM 3217 O O . MET A 1 422 ? 15.355 -26.870 -33.948 1.00 85.31 422 MET A O 1
ATOM 3221 N N . CYS A 1 423 ? 17.017 -25.533 -33.298 1.00 86.88 423 CYS A N 1
ATOM 3222 C CA . CYS A 1 423 ? 16.660 -25.529 -31.886 1.00 86.88 423 CYS A CA 1
ATOM 3223 C C . CYS A 1 423 ? 17.303 -24.329 -31.189 1.00 86.88 423 CYS A C 1
ATOM 3225 O O . CYS A 1 423 ? 18.129 -23.643 -31.787 1.00 86.88 423 CYS A O 1
ATOM 3227 N N . TYR A 1 424 ? 16.921 -24.043 -29.948 1.00 88.75 424 TYR A N 1
ATOM 3228 C CA . TYR A 1 424 ? 17.436 -22.878 -29.230 1.00 88.75 424 TYR A CA 1
ATOM 3229 C C . TYR A 1 424 ? 17.738 -23.174 -27.767 1.00 88.75 424 TYR A C 1
ATOM 3231 O O . TYR A 1 424 ? 17.249 -24.150 -27.189 1.00 88.75 424 TYR A O 1
ATOM 3239 N N . THR A 1 425 ? 18.532 -22.296 -27.174 1.00 84.44 425 THR A N 1
ATOM 3240 C CA . THR A 1 425 ? 18.716 -22.162 -25.732 1.00 84.44 425 THR A CA 1
ATOM 3241 C C . THR A 1 425 ? 18.554 -20.689 -25.385 1.00 84.44 425 THR A C 1
ATOM 3243 O O . THR A 1 425 ? 19.134 -19.826 -26.043 1.00 84.44 425 THR A O 1
ATOM 3246 N N . GLU A 1 426 ? 17.750 -20.382 -24.372 1.00 75.94 426 GLU A N 1
ATOM 3247 C CA . GLU A 1 426 ? 17.762 -19.040 -23.787 1.00 75.94 426 GLU A CA 1
ATOM 3248 C C . GLU A 1 426 ? 19.098 -18.892 -23.064 1.00 75.94 426 GLU A C 1
ATOM 3250 O O . GLU A 1 426 ? 19.445 -19.746 -22.240 1.00 75.94 426 GLU A O 1
ATOM 3255 N N . ASP A 1 427 ? 19.885 -17.876 -23.425 1.00 58.75 427 ASP A N 1
ATOM 3256 C CA . ASP A 1 427 ? 21.166 -17.647 -22.771 1.00 58.75 427 ASP A CA 1
ATOM 3257 C C . ASP A 1 427 ? 20.895 -17.345 -21.298 1.00 58.75 427 ASP A C 1
ATOM 3259 O O . ASP A 1 427 ? 20.427 -16.268 -20.931 1.00 58.75 427 ASP A O 1
ATOM 3263 N N . ALA A 1 428 ? 21.216 -18.290 -20.419 1.00 50.25 428 ALA A N 1
ATOM 3264 C CA . ALA A 1 428 ? 21.370 -17.990 -19.009 1.00 50.25 428 ALA A CA 1
ATOM 3265 C C . ALA A 1 428 ? 22.655 -17.159 -18.853 1.00 50.25 428 ALA A C 1
ATOM 3267 O O . ALA A 1 428 ? 23.706 -17.721 -18.572 1.00 50.25 428 ALA A O 1
ATOM 3268 N N . ASN A 1 429 ? 22.572 -15.841 -19.094 1.00 41.66 429 ASN A N 1
ATOM 3269 C CA . ASN A 1 429 ? 23.644 -14.848 -18.942 1.00 41.66 429 ASN A CA 1
ATOM 3270 C C . ASN A 1 429 ? 25.040 -15.378 -19.319 1.00 41.66 429 ASN A C 1
ATOM 3272 O O . ASN A 1 429 ? 25.878 -15.623 -18.446 1.00 41.66 429 ASN A O 1
ATOM 3276 N N . VAL A 1 430 ? 25.312 -15.528 -20.616 1.00 39.28 430 VAL A N 1
ATOM 3277 C CA . VAL A 1 430 ? 26.682 -15.755 -21.091 1.00 39.28 430 VAL A CA 1
ATOM 3278 C C . VAL A 1 430 ? 27.466 -14.455 -20.882 1.00 39.28 430 VAL A C 1
ATOM 3280 O O . VAL A 1 430 ? 27.360 -13.507 -21.652 1.00 39.28 430 VAL A O 1
ATOM 3283 N N . SER A 1 431 ? 28.206 -14.394 -19.774 1.00 35.16 431 SER A N 1
ATOM 3284 C CA . SER A 1 431 ? 29.229 -13.380 -19.524 1.00 35.16 431 SER A CA 1
ATOM 3285 C C . SER A 1 431 ? 30.315 -13.521 -20.584 1.00 35.16 431 SER A C 1
ATOM 3287 O O . SER A 1 431 ? 31.064 -14.495 -20.589 1.00 35.16 431 SER A O 1
ATOM 3289 N N . GLU A 1 432 ? 30.384 -12.542 -21.475 1.00 39.97 432 GLU A N 1
ATOM 3290 C CA . GLU A 1 432 ? 31.399 -12.384 -22.509 1.00 39.97 432 GLU A CA 1
ATOM 3291 C C . GLU A 1 432 ? 32.763 -12.067 -21.865 1.00 39.97 432 GLU A C 1
ATOM 3293 O O . GLU A 1 432 ? 33.178 -10.917 -21.766 1.00 39.97 432 GLU A O 1
ATOM 3298 N N . THR A 1 433 ? 33.453 -13.095 -21.370 1.00 40.75 433 THR A N 1
ATOM 3299 C CA . THR A 1 433 ? 34.883 -13.047 -21.033 1.00 40.75 433 THR A CA 1
ATOM 3300 C C . THR A 1 433 ? 35.507 -14.414 -21.290 1.00 40.75 433 THR A C 1
ATOM 3302 O O . THR A 1 433 ? 35.735 -15.169 -20.354 1.00 40.75 433 THR A O 1
ATOM 3305 N N . ASP A 1 434 ? 35.784 -14.723 -22.553 1.00 35.34 434 ASP A N 1
ATOM 3306 C CA . ASP A 1 434 ? 36.799 -15.714 -22.922 1.00 35.34 434 ASP A CA 1
ATOM 3307 C C . ASP A 1 434 ? 37.596 -15.154 -24.104 1.00 35.34 434 ASP A C 1
ATOM 3309 O O . ASP A 1 434 ? 37.268 -15.331 -25.278 1.00 35.34 434 ASP A O 1
ATOM 3313 N N . GLU A 1 435 ? 38.646 -14.408 -23.763 1.00 37.88 435 GLU A N 1
ATOM 3314 C CA . GLU A 1 435 ? 39.705 -14.046 -24.695 1.00 37.88 435 GLU A CA 1
ATOM 3315 C C . GLU A 1 435 ? 40.666 -15.243 -24.820 1.00 37.88 435 GLU A C 1
ATOM 3317 O O . GLU A 1 435 ? 41.101 -15.846 -23.839 1.00 37.88 435 GLU A O 1
ATOM 3322 N N . VAL A 1 436 ? 40.943 -15.611 -26.067 1.00 39.88 436 VAL A N 1
ATOM 3323 C CA . VAL A 1 436 ? 41.645 -16.815 -26.528 1.00 39.88 436 VAL A CA 1
ATOM 3324 C C . VAL A 1 436 ? 43.038 -16.990 -25.894 1.00 39.88 436 VAL A C 1
ATOM 3326 O O . VAL A 1 436 ? 43.915 -16.148 -26.079 1.00 39.88 436 VAL A O 1
ATOM 3329 N N . ALA A 1 437 ? 43.295 -18.147 -25.268 1.00 35.91 437 ALA A N 1
ATOM 3330 C CA . ALA A 1 437 ? 44.639 -18.623 -24.907 1.00 35.91 437 ALA A CA 1
ATOM 3331 C C . ALA A 1 437 ? 44.996 -19.942 -25.646 1.00 35.91 437 ALA A C 1
ATOM 3333 O O . ALA A 1 437 ? 44.105 -20.751 -25.913 1.00 35.91 437 ALA A O 1
ATOM 3334 N N . PRO A 1 438 ? 46.276 -20.173 -26.019 1.00 40.78 438 PRO A N 1
ATOM 3335 C CA . PRO A 1 438 ? 46.686 -21.221 -26.963 1.00 40.78 438 PRO A CA 1
ATOM 3336 C C . PRO A 1 438 ? 46.841 -22.614 -26.313 1.00 40.78 438 PRO A C 1
ATOM 3338 O O . PRO A 1 438 ? 46.932 -22.721 -25.088 1.00 40.78 438 PRO A O 1
ATOM 3341 N N . PRO A 1 439 ? 46.914 -23.701 -27.114 1.00 51.78 439 PRO A N 1
ATOM 3342 C CA . PRO A 1 439 ? 46.868 -25.062 -26.598 1.00 51.78 439 PRO A CA 1
ATOM 3343 C C . PRO A 1 439 ? 48.258 -25.536 -26.162 1.00 51.78 439 PRO A C 1
ATOM 3345 O O . PRO A 1 439 ? 49.228 -25.366 -26.899 1.00 51.78 439 PRO A O 1
ATOM 3348 N N . ASN A 1 440 ? 48.341 -26.145 -24.975 1.00 38.69 440 ASN A N 1
ATOM 3349 C CA . ASN A 1 440 ? 49.125 -27.347 -24.643 1.00 38.69 440 ASN A CA 1
ATOM 3350 C C . ASN A 1 440 ? 49.409 -27.386 -23.135 1.00 38.69 440 ASN A C 1
ATOM 3352 O O . ASN A 1 440 ? 50.224 -26.617 -22.634 1.00 38.69 440 ASN A O 1
ATOM 3356 N N . THR A 1 441 ? 48.829 -28.342 -22.411 1.00 34.31 441 THR A N 1
ATOM 3357 C CA . THR A 1 441 ? 49.555 -29.473 -21.802 1.00 34.31 441 THR A CA 1
ATOM 3358 C C . THR A 1 441 ? 48.598 -30.359 -21.009 1.00 34.31 441 THR A C 1
ATOM 3360 O O . THR A 1 441 ? 47.540 -29.958 -20.540 1.00 34.31 441 THR A O 1
ATOM 3363 N N . THR A 1 442 ? 48.980 -31.623 -20.990 1.00 37.06 442 THR A N 1
ATOM 3364 C CA . THR A 1 442 ? 48.253 -32.824 -20.620 1.00 37.06 442 THR A CA 1
ATOM 3365 C C . THR A 1 442 ? 48.091 -33.037 -19.116 1.00 37.06 442 THR A C 1
ATOM 3367 O O . THR A 1 442 ? 48.996 -32.764 -18.339 1.00 37.06 442 THR A O 1
ATOM 3370 N N . GLU A 1 443 ? 46.978 -33.707 -18.812 1.00 35.69 443 GLU A N 1
ATOM 3371 C CA . GLU A 1 443 ? 46.748 -34.678 -17.733 1.00 35.69 443 GLU A CA 1
ATOM 3372 C C . GLU A 1 443 ? 46.526 -34.238 -16.271 1.00 35.69 443 GLU A C 1
ATOM 3374 O O . GLU A 1 443 ? 47.407 -33.774 -15.560 1.00 35.69 443 GLU A O 1
ATOM 3379 N N . SER A 1 444 ? 45.341 -34.672 -15.811 1.00 31.55 444 SER A N 1
ATOM 3380 C CA . SER A 1 444 ? 44.993 -35.158 -14.470 1.00 31.55 444 SER A CA 1
ATOM 3381 C C . SER A 1 444 ? 44.666 -34.132 -13.378 1.00 31.55 444 SER A C 1
ATOM 3383 O O . SER A 1 444 ? 45.521 -33.756 -12.585 1.00 31.55 444 SER A O 1
ATOM 3385 N N . ALA A 1 445 ? 43.367 -33.887 -13.170 1.00 29.94 445 ALA A N 1
ATOM 3386 C CA . ALA A 1 445 ? 42.634 -34.555 -12.082 1.00 29.94 445 ALA A CA 1
ATOM 3387 C C . ALA A 1 445 ? 41.137 -34.199 -12.113 1.00 29.94 445 ALA A C 1
ATOM 3389 O O . ALA A 1 445 ? 40.736 -33.046 -11.994 1.00 29.94 445 ALA A O 1
ATOM 3390 N N . ALA A 1 446 ? 40.302 -35.228 -12.234 1.00 43.16 446 ALA A N 1
ATOM 3391 C CA . ALA A 1 446 ? 38.866 -35.146 -12.038 1.00 43.16 446 ALA A CA 1
ATOM 3392 C C . ALA A 1 446 ? 38.531 -35.047 -10.541 1.00 43.16 446 ALA A C 1
ATOM 3394 O O . ALA A 1 446 ? 38.909 -35.943 -9.784 1.00 43.16 446 ALA A O 1
ATOM 3395 N N . ARG A 1 447 ? 37.774 -34.011 -10.144 1.00 31.95 447 ARG A N 1
ATOM 3396 C CA . ARG A 1 447 ? 36.628 -34.051 -9.205 1.00 31.95 447 ARG A CA 1
ATOM 3397 C C . ARG A 1 447 ? 36.195 -32.633 -8.807 1.00 31.95 447 ARG A C 1
ATOM 3399 O O . ARG A 1 447 ? 37.000 -31.896 -8.254 1.00 31.95 447 ARG A O 1
ATOM 3406 N N . THR A 1 448 ? 34.879 -32.389 -8.910 1.00 32.22 448 THR A N 1
ATOM 3407 C CA . THR A 1 448 ? 34.096 -31.297 -8.271 1.00 32.22 448 THR A CA 1
ATOM 3408 C C . THR A 1 448 ? 34.400 -29.879 -8.793 1.00 32.22 448 THR A C 1
ATOM 3410 O O . THR A 1 448 ? 35.546 -29.537 -8.996 1.00 32.22 448 THR A O 1
ATOM 3413 N N . ALA A 1 449 ? 33.458 -28.973 -9.047 1.00 32.19 449 ALA A N 1
ATOM 3414 C CA . ALA A 1 449 ? 32.041 -28.915 -8.736 1.00 32.19 449 ALA A CA 1
ATOM 3415 C C . ALA A 1 449 ? 31.328 -27.989 -9.740 1.00 32.19 449 ALA A C 1
ATOM 3417 O O . ALA A 1 449 ? 31.856 -26.970 -10.172 1.00 32.19 449 ALA A O 1
ATOM 3418 N N . THR A 1 450 ? 30.096 -28.361 -10.058 1.00 39.72 450 THR A N 1
ATOM 3419 C CA . THR A 1 450 ? 29.022 -27.512 -10.572 1.00 39.72 450 THR A CA 1
ATOM 3420 C C . THR A 1 450 ? 28.790 -26.302 -9.663 1.00 39.72 450 THR A C 1
ATOM 3422 O O . THR A 1 450 ? 28.228 -26.468 -8.582 1.00 39.72 450 THR A O 1
ATOM 3425 N N . ALA A 1 451 ? 29.178 -25.103 -10.095 1.00 38.84 451 ALA A N 1
ATOM 3426 C CA . ALA A 1 451 ? 28.675 -23.833 -9.567 1.00 38.84 451 ALA A CA 1
ATOM 3427 C C . ALA A 1 451 ? 29.086 -22.685 -10.500 1.00 38.84 451 ALA A C 1
ATOM 3429 O O . ALA A 1 451 ? 30.238 -22.277 -10.476 1.00 38.84 451 ALA A O 1
ATOM 3430 N N . SER A 1 452 ? 28.161 -22.176 -11.318 1.00 34.66 452 SER A N 1
ATOM 3431 C CA . SER A 1 452 ? 28.163 -20.783 -11.796 1.00 34.66 452 SER A CA 1
ATOM 3432 C C . SER A 1 452 ? 26.933 -20.545 -12.677 1.00 34.66 452 SER A C 1
ATOM 3434 O O . SER A 1 452 ? 26.964 -20.681 -13.894 1.00 34.66 452 SER A O 1
ATOM 3436 N N . SER A 1 453 ? 25.812 -20.236 -12.030 1.00 33.25 453 SER A N 1
ATOM 3437 C CA . SER A 1 453 ? 24.699 -19.516 -12.642 1.00 33.25 453 SER A CA 1
ATOM 3438 C C . SER A 1 453 ? 24.362 -18.387 -11.676 1.00 33.25 453 SER A C 1
ATOM 3440 O O . SER A 1 453 ? 23.613 -18.577 -10.713 1.00 33.25 453 SER A O 1
ATOM 3442 N N . THR A 1 454 ? 24.974 -17.222 -11.860 1.00 39.22 454 THR A N 1
ATOM 3443 C CA . THR A 1 454 ? 24.597 -15.993 -11.156 1.00 39.22 454 THR A CA 1
ATOM 3444 C C . THR A 1 454 ? 23.284 -15.483 -11.743 1.00 39.22 454 THR A C 1
ATOM 3446 O O . THR A 1 454 ? 23.214 -14.507 -12.486 1.00 39.22 454 THR A O 1
ATOM 3449 N N . ALA A 1 455 ? 22.201 -16.167 -11.372 1.00 34.81 455 ALA A N 1
ATOM 3450 C CA . ALA A 1 455 ? 20.899 -15.536 -11.291 1.00 34.81 455 ALA A CA 1
ATOM 3451 C C . ALA A 1 455 ? 21.062 -14.289 -10.412 1.00 34.81 455 ALA A C 1
ATOM 3453 O O . ALA A 1 455 ? 21.667 -14.372 -9.338 1.00 34.81 455 ALA A O 1
ATOM 3454 N N . ARG A 1 456 ? 20.518 -13.140 -10.835 1.00 38.59 456 ARG A N 1
ATOM 3455 C CA . ARG A 1 456 ? 20.173 -12.077 -9.883 1.00 38.59 456 ARG A CA 1
ATOM 3456 C C . ARG A 1 456 ? 19.198 -12.712 -8.902 1.00 38.59 456 ARG A C 1
ATOM 3458 O O . ARG A 1 456 ? 18.003 -12.779 -9.171 1.00 38.59 456 ARG A O 1
ATOM 3465 N N . LEU A 1 457 ? 19.737 -13.247 -7.809 1.00 41.44 457 LEU A N 1
ATOM 3466 C CA . LEU A 1 457 ? 18.962 -13.753 -6.697 1.00 41.44 457 LEU A CA 1
ATOM 3467 C C . LEU A 1 457 ? 18.078 -12.592 -6.279 1.00 41.44 457 LEU A C 1
ATOM 3469 O O . LEU A 1 457 ? 18.561 -11.548 -5.831 1.00 41.44 457 LEU A O 1
ATOM 3473 N N . SER A 1 458 ? 16.774 -12.763 -6.486 1.00 45.84 458 SER A N 1
ATOM 3474 C CA . SER A 1 458 ? 15.790 -11.876 -5.900 1.00 45.84 458 SER A CA 1
ATOM 3475 C C . SER A 1 458 ? 16.157 -11.730 -4.430 1.00 45.84 458 SER A C 1
ATOM 3477 O O . SER A 1 458 ? 16.550 -12.703 -3.785 1.00 45.84 458 SER A O 1
ATOM 3479 N N . MET A 1 459 ? 16.026 -10.537 -3.856 1.00 49.81 459 MET A N 1
ATOM 3480 C CA . MET A 1 459 ? 16.281 -10.359 -2.426 1.00 49.81 459 MET A CA 1
ATOM 3481 C C . MET A 1 459 ? 15.457 -11.354 -1.583 1.00 49.81 459 MET A C 1
ATOM 3483 O O . MET A 1 459 ? 15.865 -11.710 -0.480 1.00 49.81 459 MET A O 1
ATOM 3487 N N . LYS A 1 460 ? 14.343 -11.880 -2.125 1.00 51.69 460 LYS A N 1
ATOM 3488 C CA . LYS A 1 460 ? 13.588 -13.008 -1.560 1.00 51.69 460 LYS A CA 1
ATOM 3489 C C . LYS A 1 460 ? 14.388 -14.312 -1.472 1.00 51.69 460 LYS A C 1
ATOM 3491 O O . LYS A 1 460 ? 14.260 -14.984 -0.458 1.00 51.69 460 LYS A O 1
ATOM 3496 N N . ASP A 1 461 ? 15.216 -14.643 -2.456 1.00 50.75 461 ASP A N 1
ATOM 3497 C CA . ASP A 1 461 ? 16.036 -15.860 -2.471 1.00 50.75 461 ASP A CA 1
ATOM 3498 C C . ASP A 1 461 ? 17.264 -15.748 -1.565 1.00 50.75 461 ASP A C 1
ATOM 3500 O O . ASP A 1 461 ? 17.621 -16.702 -0.878 1.00 50.75 461 ASP A O 1
ATOM 3504 N N . VAL A 1 462 ? 17.878 -14.563 -1.485 1.00 53.47 462 VAL A N 1
ATOM 3505 C CA . VAL A 1 462 ? 18.920 -14.290 -0.478 1.00 53.47 462 VAL A CA 1
ATOM 3506 C C . VAL A 1 462 ? 18.313 -14.386 0.924 1.00 53.47 462 VAL A C 1
ATOM 3508 O O . VAL A 1 462 ? 18.858 -15.057 1.797 1.00 53.47 462 VAL A O 1
ATOM 3511 N N . THR A 1 463 ? 17.132 -13.788 1.132 1.00 52.88 463 THR A N 1
ATOM 3512 C CA . THR A 1 463 ? 16.426 -13.862 2.420 1.00 52.88 463 THR A CA 1
ATOM 3513 C C . THR A 1 463 ? 15.998 -15.294 2.748 1.00 52.88 463 THR A C 1
ATOM 3515 O O . THR A 1 463 ? 16.090 -15.670 3.909 1.00 52.88 463 THR A O 1
ATOM 3518 N N . SER A 1 464 ? 15.574 -16.102 1.768 1.00 52.78 464 SER A N 1
ATOM 3519 C CA . SER A 1 464 ? 15.151 -17.493 1.989 1.00 52.78 464 SER A CA 1
ATOM 3520 C C . SER A 1 464 ? 16.327 -18.431 2.279 1.00 52.78 464 SER A C 1
ATOM 3522 O O . SER A 1 464 ? 16.201 -19.319 3.123 1.00 52.78 464 SER A O 1
ATOM 3524 N N . ARG A 1 465 ? 17.491 -18.200 1.652 1.00 55.59 465 ARG A N 1
ATOM 3525 C CA . ARG A 1 465 ? 18.736 -18.935 1.933 1.00 55.59 465 ARG A CA 1
ATOM 3526 C C . ARG A 1 465 ? 19.291 -18.601 3.317 1.00 55.59 465 ARG A C 1
ATOM 3528 O O . ARG A 1 465 ? 19.578 -19.520 4.083 1.00 55.59 465 ARG A O 1
ATOM 3535 N N . LEU A 1 466 ? 19.346 -17.314 3.677 1.00 52.31 466 LEU A N 1
ATOM 3536 C CA . LEU A 1 466 ? 19.725 -16.868 5.026 1.00 52.31 466 LEU A CA 1
ATOM 3537 C C . LEU A 1 466 ? 18.687 -17.249 6.095 1.00 52.31 466 LEU A C 1
ATOM 3539 O O . LEU A 1 466 ? 19.051 -17.422 7.253 1.00 52.31 466 LEU A O 1
ATOM 3543 N N . SER A 1 467 ? 17.411 -17.422 5.731 1.00 48.78 467 SER A N 1
ATOM 3544 C CA . SER A 1 467 ? 16.370 -17.897 6.649 1.00 48.78 467 SER A CA 1
ATOM 3545 C C . SER A 1 467 ? 16.240 -19.418 6.704 1.00 48.78 467 SER A C 1
ATOM 3547 O O . SER A 1 467 ? 15.305 -19.896 7.344 1.00 48.78 467 SER A O 1
ATOM 3549 N N . SER A 1 468 ? 17.096 -20.198 6.027 1.00 43.28 468 SER A N 1
ATOM 3550 C CA . SER A 1 468 ? 16.932 -21.661 5.973 1.00 43.28 468 SER A CA 1
ATOM 3551 C C . SER A 1 468 ? 17.131 -22.360 7.329 1.00 43.28 468 SER A C 1
ATOM 3553 O O . SER A 1 468 ? 16.647 -23.476 7.505 1.00 43.28 468 SER A O 1
ATOM 3555 N N . ASP A 1 469 ? 17.590 -21.635 8.354 1.00 50.41 469 ASP A N 1
ATOM 3556 C CA . ASP A 1 469 ? 17.423 -21.976 9.777 1.00 50.41 469 ASP A CA 1
ATOM 3557 C C . ASP A 1 469 ? 15.970 -21.799 10.286 1.00 50.41 469 ASP A C 1
ATOM 3559 O O . ASP A 1 469 ? 15.707 -21.534 11.462 1.00 50.41 469 ASP A O 1
ATOM 3563 N N . THR A 1 470 ? 14.978 -22.004 9.415 1.00 49.16 470 THR A N 1
ATOM 3564 C CA . THR A 1 470 ? 13.558 -22.144 9.783 1.00 49.16 470 THR A CA 1
ATOM 3565 C C . THR A 1 470 ? 13.358 -23.162 10.910 1.00 49.16 470 THR A C 1
ATOM 3567 O O . THR A 1 470 ? 12.492 -22.964 11.762 1.00 49.16 470 THR A O 1
ATOM 3570 N N . ALA A 1 471 ? 14.200 -24.198 10.986 1.00 53.00 471 ALA A N 1
ATOM 3571 C CA . ALA A 1 471 ? 14.214 -25.151 12.092 1.00 53.00 471 ALA A CA 1
ATOM 3572 C C . ALA A 1 471 ? 14.505 -24.473 13.444 1.00 53.00 471 ALA A C 1
ATOM 3574 O O . ALA A 1 471 ? 13.782 -24.709 14.410 1.00 53.00 471 ALA A O 1
ATOM 3575 N N . SER A 1 472 ? 15.491 -23.576 13.513 1.00 55.75 472 SER A N 1
ATOM 3576 C CA . SER A 1 472 ? 15.850 -22.842 14.733 1.00 55.75 472 SER A CA 1
ATOM 3577 C C . SER A 1 472 ? 14.734 -21.888 15.165 1.00 55.75 472 SER A C 1
ATOM 3579 O O . SER A 1 472 ? 14.402 -21.821 16.348 1.00 55.75 472 SER A O 1
ATOM 3581 N N . VAL A 1 473 ? 14.081 -21.211 14.215 1.00 57.28 473 VAL A N 1
ATOM 3582 C CA . VAL A 1 473 ? 12.953 -20.305 14.502 1.00 57.28 473 VAL A CA 1
ATOM 3583 C C . VAL A 1 473 ? 11.736 -21.071 15.024 1.00 57.28 473 VAL A C 1
ATOM 3585 O O . VAL A 1 473 ? 11.121 -20.659 16.010 1.00 57.28 473 VAL A O 1
ATOM 3588 N N . VAL A 1 474 ? 11.406 -22.213 14.413 1.00 60.22 474 VAL A N 1
ATOM 3589 C CA . VAL A 1 474 ? 10.292 -23.069 14.849 1.00 60.22 474 VAL A CA 1
ATOM 3590 C C . VAL A 1 474 ? 10.585 -23.699 16.213 1.00 60.22 474 VAL A C 1
ATOM 3592 O O . VAL A 1 474 ? 9.702 -23.728 17.072 1.00 60.22 474 VAL A O 1
ATOM 3595 N N . VAL A 1 475 ? 11.818 -24.150 16.464 1.00 67.75 475 VAL A N 1
ATOM 3596 C CA . VAL A 1 475 ? 12.226 -24.710 17.764 1.00 67.75 475 VAL A CA 1
ATOM 3597 C C . VAL A 1 475 ? 12.191 -23.641 18.857 1.00 67.75 475 VAL A C 1
ATOM 3599 O O . VAL A 1 475 ? 11.596 -23.870 19.905 1.00 67.75 475 VAL A O 1
ATOM 3602 N N . VAL A 1 476 ? 12.735 -22.445 18.622 1.00 62.16 476 VAL A N 1
ATOM 3603 C CA . VAL A 1 476 ? 12.700 -21.356 19.614 1.00 62.16 476 VAL A CA 1
ATOM 3604 C C . VAL A 1 476 ? 11.263 -20.896 19.875 1.00 62.16 476 VAL A C 1
ATOM 3606 O O . VAL A 1 476 ? 10.858 -20.789 21.031 1.00 62.16 476 VAL A O 1
ATOM 3609 N N . SER A 1 477 ? 10.455 -20.701 18.828 1.00 63.75 477 SER A N 1
ATOM 3610 C CA . SER A 1 477 ? 9.049 -20.296 18.966 1.00 63.75 477 SER A CA 1
ATOM 3611 C C . SER A 1 477 ? 8.215 -21.335 19.726 1.00 63.75 477 SER A C 1
ATOM 3613 O O . SER A 1 477 ? 7.430 -20.980 20.613 1.00 63.75 477 SER A O 1
ATOM 3615 N N . SER A 1 478 ? 8.414 -22.623 19.427 1.00 67.31 478 SER A N 1
ATOM 3616 C CA . SER A 1 478 ? 7.722 -23.721 20.109 1.00 67.31 478 SER A CA 1
ATOM 3617 C C . SER A 1 478 ? 8.172 -23.868 21.561 1.00 67.31 478 SER A C 1
ATOM 3619 O O . SER A 1 478 ? 7.316 -23.978 22.436 1.00 67.31 478 SER A O 1
ATOM 3621 N N . VAL A 1 479 ? 9.472 -23.770 21.859 1.00 73.38 479 VAL A N 1
ATOM 3622 C CA . VAL A 1 479 ? 9.984 -23.782 23.240 1.00 73.38 479 VAL A CA 1
ATOM 3623 C C . VAL A 1 479 ? 9.450 -22.587 24.030 1.00 73.38 479 VAL A C 1
ATOM 3625 O O . VAL A 1 479 ? 8.934 -22.777 25.130 1.00 73.38 479 VAL A O 1
ATOM 3628 N N . CYS A 1 480 ? 9.483 -21.371 23.474 1.00 65.56 480 CYS A N 1
ATOM 3629 C CA . CYS A 1 480 ? 8.927 -20.183 24.128 1.00 65.56 480 CYS A CA 1
ATOM 3630 C C . CYS A 1 480 ? 7.422 -20.326 24.391 1.00 65.56 480 CYS A C 1
ATOM 3632 O O . CYS A 1 480 ? 6.961 -20.003 25.485 1.00 65.56 480 CYS A O 1
ATOM 3634 N N . SER A 1 481 ? 6.668 -20.866 23.432 1.00 68.75 481 SER A N 1
ATOM 3635 C CA . SER A 1 481 ? 5.221 -21.070 23.557 1.00 68.75 481 SER A CA 1
ATOM 3636 C C . SER A 1 481 ? 4.865 -22.184 24.550 1.00 68.75 481 SER A C 1
ATOM 3638 O O . SER A 1 481 ? 3.933 -22.023 25.337 1.00 68.75 481 SER A O 1
ATOM 3640 N N . ILE A 1 482 ? 5.624 -23.285 24.589 1.00 73.81 482 ILE A N 1
ATOM 3641 C CA . ILE A 1 482 ? 5.450 -24.367 25.572 1.00 73.81 482 ILE A CA 1
ATOM 3642 C C . ILE A 1 482 ? 5.797 -23.868 26.977 1.00 73.81 482 ILE A C 1
ATOM 3644 O O . ILE A 1 482 ? 5.018 -24.082 27.905 1.00 73.81 482 ILE A O 1
ATOM 3648 N N . CYS A 1 483 ? 6.914 -23.156 27.145 1.00 71.31 483 CYS A N 1
ATOM 3649 C CA . CYS A 1 483 ? 7.284 -22.540 28.420 1.00 71.31 483 CYS A CA 1
ATOM 3650 C C . CYS A 1 483 ? 6.214 -21.544 28.888 1.00 71.31 483 CYS A C 1
ATOM 3652 O O . CYS A 1 483 ? 5.817 -21.586 30.052 1.00 71.31 483 CYS A O 1
ATOM 3654 N N . ALA A 1 484 ? 5.688 -20.715 27.981 1.00 71.12 484 ALA A N 1
ATOM 3655 C CA . ALA A 1 484 ? 4.601 -19.789 28.280 1.00 71.12 484 ALA A CA 1
ATOM 3656 C C . ALA A 1 484 ? 3.322 -20.515 28.714 1.00 71.12 484 ALA A C 1
ATOM 3658 O O . ALA A 1 484 ? 2.716 -20.162 29.726 1.00 71.12 484 ALA A O 1
ATOM 3659 N N . ALA A 1 485 ? 2.934 -21.574 28.000 1.00 72.81 485 ALA A N 1
ATOM 3660 C CA . ALA A 1 485 ? 1.762 -22.376 28.332 1.00 72.81 485 ALA A CA 1
ATOM 3661 C C . ALA A 1 485 ? 1.916 -23.083 29.688 1.00 72.81 485 ALA A C 1
ATOM 3663 O O . ALA A 1 485 ? 1.018 -23.004 30.526 1.00 72.81 485 ALA A O 1
ATOM 3664 N N . LEU A 1 486 ? 3.060 -23.727 29.943 1.00 74.69 486 LEU A N 1
ATOM 3665 C CA . LEU A 1 486 ? 3.349 -24.392 31.218 1.00 74.69 486 LEU A CA 1
ATOM 3666 C C . LEU A 1 486 ? 3.369 -23.399 32.384 1.00 74.69 486 LEU A C 1
ATOM 3668 O O . LEU A 1 486 ? 2.861 -23.710 33.462 1.00 74.69 486 LEU A O 1
ATOM 3672 N N . PHE A 1 487 ? 3.898 -22.194 32.168 1.00 70.06 487 PHE A N 1
ATOM 3673 C CA . PHE A 1 487 ? 3.911 -21.145 33.181 1.00 70.06 487 PHE A CA 1
ATOM 3674 C C . PHE A 1 487 ? 2.513 -20.563 33.433 1.00 70.06 487 PHE A C 1
ATOM 3676 O O . PHE A 1 487 ? 2.126 -20.352 34.578 1.00 70.06 487 PHE A O 1
ATOM 3683 N N . LEU A 1 488 ? 1.692 -20.371 32.397 1.00 71.75 488 LEU A N 1
ATOM 3684 C CA . LEU A 1 488 ? 0.289 -19.978 32.576 1.00 71.75 488 LEU A CA 1
ATOM 3685 C C . LEU A 1 488 ? -0.506 -21.056 33.323 1.00 71.75 488 LEU A C 1
ATOM 3687 O O . LEU A 1 488 ? -1.298 -20.727 34.207 1.00 71.75 488 LEU A O 1
ATOM 3691 N N . ILE A 1 489 ? -0.265 -22.338 33.030 1.00 76.81 489 ILE A N 1
ATOM 3692 C CA . ILE A 1 489 ? -0.866 -23.465 33.758 1.00 76.81 489 ILE A CA 1
ATOM 3693 C C . ILE A 1 489 ? -0.397 -23.476 35.218 1.00 76.81 489 ILE A C 1
ATOM 3695 O O . ILE A 1 489 ? -1.212 -23.711 36.113 1.00 76.81 489 ILE A O 1
ATOM 3699 N N . SER A 1 490 ? 0.880 -23.189 35.490 1.00 73.19 490 SER A N 1
ATOM 3700 C CA . SER A 1 490 ? 1.401 -23.124 36.858 1.00 73.19 490 SER A CA 1
ATOM 3701 C C . SER A 1 490 ? 0.836 -21.924 37.623 1.00 73.19 490 SER A C 1
ATOM 3703 O O . SER A 1 490 ? 0.367 -22.119 38.743 1.00 73.19 490 SER A O 1
ATOM 3705 N N . ILE A 1 491 ? 0.742 -20.731 37.014 1.00 68.69 491 ILE A N 1
ATOM 3706 C CA . ILE A 1 491 ? 0.042 -19.571 37.592 1.00 68.69 491 ILE A CA 1
ATOM 3707 C C . ILE A 1 491 ? -1.410 -19.939 37.885 1.00 68.69 491 ILE A C 1
ATOM 3709 O O . ILE A 1 491 ? -1.899 -19.653 38.973 1.00 68.69 491 ILE A O 1
ATOM 3713 N N . TYR A 1 492 ? -2.110 -20.575 36.944 1.00 74.06 492 TYR A N 1
ATOM 3714 C CA . TYR A 1 492 ? -3.511 -20.949 37.122 1.00 74.06 492 TYR A CA 1
ATOM 3715 C C . TYR A 1 492 ? -3.673 -21.959 38.261 1.00 74.06 492 TYR A C 1
ATOM 3717 O O . TYR A 1 492 ? -4.538 -21.797 39.122 1.00 74.06 492 TYR A O 1
ATOM 3725 N N . SER A 1 493 ? -2.799 -22.965 38.321 1.00 73.56 493 SER A N 1
ATOM 3726 C CA . SER A 1 493 ? -2.758 -23.955 39.396 1.00 73.56 493 SER A CA 1
ATOM 3727 C C . SER A 1 493 ? -2.475 -23.301 40.749 1.00 73.56 493 SER A C 1
ATOM 3729 O O . SER A 1 493 ? -3.209 -23.534 41.709 1.00 73.56 493 SER A O 1
ATOM 3731 N N . VAL A 1 494 ? -1.481 -22.414 40.832 1.00 72.56 494 VAL A N 1
ATOM 3732 C CA . VAL A 1 494 ? -1.120 -21.668 42.046 1.00 72.56 494 VAL A CA 1
ATOM 3733 C C . VAL A 1 494 ? -2.254 -20.718 42.452 1.00 72.56 494 VAL A C 1
ATOM 3735 O O . VAL A 1 494 ? -2.664 -20.716 43.611 1.00 72.56 494 VAL A O 1
ATOM 3738 N N . PHE A 1 495 ? -2.881 -20.014 41.510 1.00 70.44 495 PHE A N 1
ATOM 3739 C CA . PHE A 1 495 ? -4.045 -19.162 41.758 1.00 70.44 495 PHE A CA 1
ATOM 3740 C C . PHE A 1 495 ? -5.239 -19.952 42.309 1.00 70.44 495 PHE A C 1
ATOM 3742 O O . PHE A 1 495 ? -5.869 -19.527 43.280 1.00 70.44 495 PHE A O 1
ATOM 3749 N N . PHE A 1 496 ? -5.540 -21.126 41.752 1.00 68.44 496 PHE A N 1
ATOM 3750 C CA . PHE A 1 496 ? -6.623 -21.972 42.258 1.00 68.44 496 PHE A CA 1
ATOM 3751 C C . PHE A 1 496 ? -6.278 -22.640 43.593 1.00 68.44 496 PHE A C 1
ATOM 3753 O O . PHE A 1 496 ? -7.144 -22.760 44.460 1.00 68.44 496 PHE A O 1
ATOM 3760 N N . THR A 1 497 ? -5.029 -23.050 43.804 1.00 70.81 497 THR A N 1
ATOM 3761 C CA . THR A 1 497 ? -4.617 -23.757 45.029 1.00 70.81 497 THR A CA 1
ATOM 3762 C C . THR A 1 497 ? -4.339 -22.815 46.200 1.00 70.81 497 THR A C 1
ATOM 3764 O O . THR A 1 497 ? -4.727 -23.129 47.326 1.00 70.81 497 THR A O 1
ATOM 3767 N N . ALA A 1 498 ? -3.727 -21.656 45.958 1.00 62.47 498 ALA A N 1
ATOM 3768 C CA . ALA A 1 498 ? -3.344 -20.670 46.969 1.00 62.47 498 ALA A CA 1
ATOM 3769 C C . ALA A 1 498 ? -4.220 -19.404 46.943 1.00 62.47 498 ALA A C 1
ATOM 3771 O O . ALA A 1 498 ? -4.606 -18.912 48.002 1.00 62.47 498 ALA A O 1
ATOM 3772 N N . GLY A 1 499 ? -4.611 -18.901 45.769 1.00 57.81 499 GLY A N 1
ATOM 3773 C CA . GLY A 1 499 ? -5.422 -17.679 45.636 1.00 57.81 499 GLY A CA 1
ATOM 3774 C C . GLY A 1 499 ? -6.875 -17.815 46.118 1.00 57.81 499 GLY A C 1
ATOM 3775 O O . GLY A 1 499 ? -7.458 -16.819 46.549 1.00 57.81 499 GLY A O 1
ATOM 3776 N N . LEU A 1 500 ? -7.443 -19.029 46.107 1.00 57.56 500 LEU A N 1
ATOM 3777 C CA . LEU A 1 500 ? -8.726 -19.351 46.764 1.00 57.56 500 LEU A CA 1
ATOM 3778 C C . LEU A 1 500 ? -8.592 -19.584 48.278 1.00 57.56 500 LEU A C 1
ATOM 3780 O O . LEU A 1 500 ? -9.601 -19.657 48.980 1.00 57.56 500 LEU A O 1
ATOM 3784 N N . ARG A 1 501 ? -7.364 -19.748 48.785 1.00 56.53 501 ARG A N 1
ATOM 3785 C CA . ARG A 1 501 ? -7.089 -19.968 50.212 1.00 56.53 501 ARG A CA 1
ATOM 3786 C C . ARG A 1 501 ? -6.668 -18.698 50.941 1.00 56.53 501 ARG A C 1
ATOM 3788 O O . ARG A 1 501 ? -6.751 -18.684 52.163 1.00 56.53 501 ARG A O 1
ATOM 3795 N N . GLN A 1 502 ? -6.227 -17.663 50.228 1.00 52.00 502 GLN A N 1
ATOM 3796 C CA . GLN A 1 502 ? -5.814 -16.424 50.868 1.00 52.00 502 GLN A CA 1
ATOM 3797 C C . GLN A 1 502 ? -7.008 -15.563 51.308 1.00 52.00 502 GLN A C 1
ATOM 3799 O O . GLN A 1 502 ? -7.969 -15.403 50.545 1.00 52.00 502 GLN A O 1
ATOM 3804 N N . PRO A 1 503 ? -6.924 -14.975 52.513 1.00 50.62 503 PRO A N 1
ATOM 3805 C CA . PRO A 1 503 ? -7.803 -13.910 52.960 1.00 50.62 503 PRO A CA 1
ATOM 3806 C C . PRO A 1 503 ? -7.915 -12.788 51.938 1.00 50.62 503 PRO A C 1
ATOM 3808 O O . PRO A 1 503 ? -6.899 -12.252 51.500 1.00 50.62 503 PRO A O 1
ATOM 3811 N N . ARG A 1 504 ? -9.134 -12.413 51.549 1.00 65.31 504 ARG A N 1
ATOM 3812 C CA . ARG A 1 504 ? -9.352 -11.228 50.715 1.00 65.31 504 ARG A CA 1
ATOM 3813 C C . ARG A 1 504 ? -10.182 -10.240 51.499 1.00 65.31 504 ARG A C 1
ATOM 3815 O O . ARG A 1 504 ? -11.297 -10.569 51.900 1.00 65.31 504 ARG A O 1
ATOM 3822 N N . GLU A 1 505 ? -9.656 -9.028 51.625 1.00 70.25 505 GLU A N 1
ATOM 3823 C CA . GLU A 1 505 ? -10.450 -7.901 52.084 1.00 70.25 505 GLU A CA 1
ATOM 3824 C C . GLU A 1 505 ? -11.681 -7.771 51.179 1.00 70.25 505 GLU A C 1
ATOM 3826 O O . GLU A 1 505 ? -11.571 -7.709 49.942 1.00 70.25 505 GLU A O 1
ATOM 3831 N N . VAL A 1 506 ? -12.870 -7.801 51.780 1.00 74.88 506 VAL A N 1
ATOM 3832 C CA . VAL A 1 506 ? -14.125 -7.668 51.038 1.00 74.88 506 VAL A CA 1
ATOM 3833 C C . VAL A 1 506 ? -14.318 -6.195 50.694 1.00 74.88 506 VAL A C 1
ATOM 3835 O O . VAL A 1 506 ? -14.962 -5.445 51.413 1.00 74.88 506 VAL A O 1
ATOM 3838 N N . LEU A 1 507 ? -13.733 -5.787 49.569 1.00 74.81 507 LEU A N 1
ATOM 3839 C CA . LEU A 1 507 ? -13.892 -4.446 49.014 1.00 74.81 507 LEU A CA 1
ATOM 3840 C C . LEU A 1 507 ? -15.085 -4.395 48.050 1.00 74.81 507 LEU A C 1
ATOM 3842 O O . LEU A 1 507 ? -15.279 -5.280 47.197 1.00 74.81 507 LEU A O 1
ATOM 3846 N N . GLN A 1 508 ? -15.887 -3.337 48.147 1.00 74.31 508 GLN A N 1
ATOM 3847 C CA . GLN A 1 508 ? -16.895 -3.019 47.144 1.00 74.31 508 GLN A CA 1
ATOM 3848 C C . GLN A 1 508 ? -16.232 -2.402 45.908 1.00 74.31 508 GLN A C 1
ATOM 3850 O O . GLN A 1 508 ? -16.031 -1.198 45.816 1.00 74.31 508 GLN A O 1
ATOM 3855 N N . LEU A 1 509 ? -15.899 -3.256 44.942 1.00 75.88 509 LEU A N 1
ATOM 3856 C CA . LEU A 1 509 ? -15.411 -2.810 43.639 1.00 75.88 509 LEU A CA 1
ATOM 3857 C C . LEU A 1 509 ? -16.563 -2.271 42.793 1.00 75.88 509 LEU A C 1
ATOM 3859 O O . LEU A 1 509 ? -17.538 -2.996 42.539 1.00 75.88 509 LEU A O 1
ATOM 3863 N N . ARG A 1 510 ? -16.420 -1.028 42.327 1.00 79.69 510 ARG A N 1
ATOM 3864 C CA . ARG A 1 510 ? -17.307 -0.407 41.342 1.00 79.69 510 ARG A CA 1
ATOM 3865 C C . ARG A 1 510 ? -17.178 -1.155 40.011 1.00 79.69 510 ARG A C 1
ATOM 3867 O O . ARG A 1 510 ? -16.228 -1.901 39.767 1.00 79.69 510 ARG A O 1
ATOM 3874 N N . TRP A 1 511 ? -18.153 -0.971 39.121 1.00 80.25 511 TRP A N 1
ATOM 3875 C CA . TRP A 1 511 ? -18.106 -1.588 37.790 1.00 80.25 511 TRP A CA 1
ATOM 3876 C C . TRP A 1 511 ? -16.847 -1.172 37.008 1.00 80.25 511 TRP A C 1
ATOM 3878 O O . TRP A 1 511 ? -16.214 -2.021 36.383 1.00 80.25 511 TRP A O 1
ATOM 3888 N N . ARG A 1 512 ? -16.423 0.093 37.150 1.00 80.62 512 ARG A N 1
ATOM 3889 C CA . ARG A 1 512 ? -15.185 0.629 36.561 1.00 80.62 512 ARG A CA 1
ATOM 3890 C C . ARG A 1 512 ? -13.946 -0.156 37.008 1.00 80.62 512 ARG A C 1
ATOM 3892 O O . ARG A 1 512 ? -13.150 -0.539 36.164 1.00 80.62 512 ARG A O 1
ATOM 3899 N N . ASP A 1 513 ? -13.830 -0.498 38.291 1.00 82.44 513 ASP A N 1
ATOM 3900 C CA . ASP A 1 513 ? -12.672 -1.238 38.821 1.00 82.44 513 ASP A CA 1
ATOM 3901 C C . ASP A 1 513 ? -12.597 -2.662 38.253 1.00 82.44 513 ASP A C 1
ATOM 3903 O O . ASP A 1 513 ? -11.521 -3.172 37.942 1.00 82.44 513 ASP A O 1
ATOM 3907 N N . LYS A 1 514 ? -13.759 -3.312 38.083 1.00 83.19 514 LYS A N 1
ATOM 3908 C CA . LYS A 1 514 ? -13.845 -4.636 37.449 1.00 83.19 514 LYS A CA 1
ATOM 3909 C C . LYS A 1 514 ? -13.462 -4.564 35.976 1.00 83.19 514 LYS A C 1
ATOM 3911 O O . LYS A 1 514 ? -12.757 -5.445 35.498 1.00 83.19 514 LYS A O 1
ATOM 3916 N N . PHE A 1 515 ? -13.923 -3.531 35.275 1.00 84.94 515 PHE A N 1
ATOM 3917 C CA .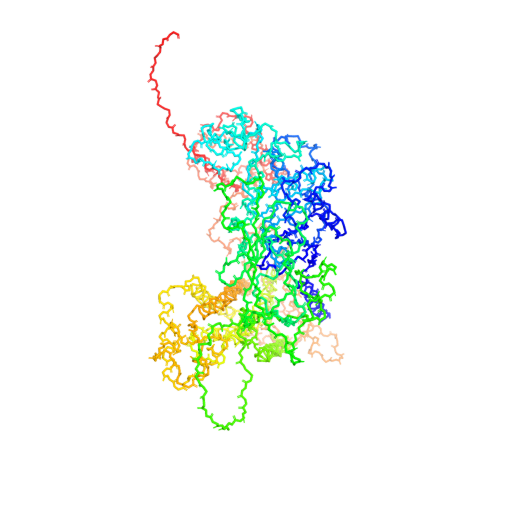 PHE A 1 515 ? -13.564 -3.301 33.882 1.00 84.94 515 PHE A CA 1
ATOM 3918 C C . PHE A 1 515 ? -12.053 -3.092 33.728 1.00 84.94 515 PHE A C 1
ATOM 3920 O O . PHE A 1 515 ? -11.438 -3.795 32.933 1.00 84.94 515 PHE A O 1
ATOM 3927 N N . VAL A 1 516 ? -11.444 -2.222 34.545 1.00 86.31 516 VAL A N 1
ATOM 3928 C CA . VAL A 1 516 ? -9.988 -1.987 34.547 1.00 86.31 516 VAL A CA 1
ATOM 3929 C C . VAL A 1 516 ? -9.225 -3.283 34.817 1.00 86.31 516 VAL A C 1
ATOM 3931 O O . VAL A 1 516 ? -8.270 -3.579 34.109 1.00 86.31 516 VAL A O 1
ATOM 3934 N N . PHE A 1 517 ? -9.675 -4.102 35.772 1.00 89.06 517 PHE A N 1
ATOM 3935 C CA . PHE A 1 517 ? -9.069 -5.409 36.038 1.00 89.06 517 PHE A CA 1
ATOM 3936 C C . PHE A 1 517 ? -9.119 -6.348 34.819 1.00 89.06 517 PHE A C 1
ATOM 3938 O O . PHE A 1 517 ? -8.106 -6.943 34.460 1.00 89.06 517 PHE A O 1
ATOM 3945 N N . TYR A 1 518 ? -10.275 -6.483 34.159 1.00 87.50 518 TYR A N 1
ATOM 3946 C CA . TYR A 1 518 ? -10.389 -7.352 32.983 1.00 87.50 518 TYR A CA 1
ATOM 3947 C C . TYR A 1 518 ? -9.601 -6.822 31.783 1.00 87.50 518 TYR A C 1
ATOM 3949 O O . TYR A 1 518 ? -8.953 -7.611 31.095 1.00 87.50 518 TYR A O 1
ATOM 3957 N N . ALA A 1 519 ? -9.614 -5.505 31.565 1.00 84.12 519 ALA A N 1
ATOM 3958 C CA . ALA A 1 519 ? -8.815 -4.851 30.536 1.00 84.12 519 ALA A CA 1
ATOM 3959 C C . ALA A 1 519 ? -7.314 -5.077 30.775 1.00 84.12 519 ALA A C 1
ATOM 3961 O O . ALA A 1 519 ? -6.599 -5.429 29.841 1.00 84.12 519 ALA A O 1
ATOM 3962 N N . LEU A 1 520 ? -6.856 -4.976 32.027 1.00 92.06 520 LEU A N 1
ATOM 3963 C CA . LEU A 1 520 ? -5.483 -5.291 32.418 1.00 92.06 520 LEU A CA 1
ATOM 3964 C C . LEU A 1 520 ? -5.109 -6.741 32.132 1.00 92.06 520 LEU A C 1
ATOM 3966 O O . LEU A 1 520 ? -4.070 -6.991 31.530 1.00 92.06 520 LEU A O 1
ATOM 3970 N N . CYS A 1 521 ? -5.951 -7.703 32.517 1.00 88.81 521 CYS A N 1
ATOM 3971 C CA . CYS A 1 521 ? -5.686 -9.109 32.219 1.00 88.81 521 CYS A CA 1
ATOM 3972 C C . CYS A 1 521 ? -5.598 -9.366 30.708 1.00 88.81 521 CYS A C 1
ATOM 3974 O O . CYS A 1 521 ? -4.691 -10.069 30.268 1.00 88.81 521 CYS A O 1
ATOM 3976 N N . ALA A 1 522 ? -6.511 -8.793 29.918 1.00 84.56 522 ALA A N 1
ATOM 3977 C CA . ALA A 1 522 ? -6.511 -8.943 28.466 1.00 84.56 522 ALA A CA 1
ATOM 3978 C C . ALA A 1 522 ? -5.263 -8.314 27.829 1.00 84.56 522 ALA A C 1
ATOM 3980 O O . ALA A 1 522 ? -4.566 -8.975 27.060 1.00 84.56 522 ALA A O 1
ATOM 3981 N N . LEU A 1 523 ? -4.934 -7.072 28.195 1.00 91.06 523 LEU A N 1
ATOM 3982 C CA . LEU A 1 523 ? -3.768 -6.375 27.658 1.00 91.06 523 LEU A CA 1
ATOM 3983 C C . LEU A 1 523 ? -2.459 -7.059 28.063 1.00 91.06 523 LEU A C 1
ATOM 3985 O O . LEU A 1 523 ? -1.547 -7.154 27.251 1.00 91.06 523 LEU A O 1
ATOM 3989 N N . ASN A 1 524 ? -2.367 -7.601 29.278 1.00 94.06 524 ASN A N 1
ATOM 3990 C CA . ASN A 1 524 ? -1.180 -8.327 29.725 1.00 94.06 524 ASN A CA 1
ATOM 3991 C C . ASN A 1 524 ? -0.955 -9.614 28.903 1.00 94.06 524 ASN A C 1
ATOM 3993 O O . ASN A 1 524 ? 0.174 -9.898 28.515 1.00 94.06 524 ASN A O 1
ATOM 3997 N N . ILE A 1 525 ? -2.021 -10.335 28.525 1.00 87.75 525 ILE A N 1
ATOM 3998 C CA . ILE A 1 525 ? -1.926 -11.476 27.592 1.00 87.75 525 ILE A CA 1
ATOM 3999 C C . ILE A 1 525 ? -1.404 -11.026 26.219 1.00 87.75 525 ILE A C 1
ATOM 4001 O O . ILE A 1 525 ? -0.533 -11.686 25.651 1.00 87.75 525 ILE A O 1
ATOM 4005 N N . VAL A 1 526 ? -1.889 -9.893 25.701 1.00 87.88 526 VAL A N 1
ATOM 4006 C CA . VAL A 1 526 ? -1.401 -9.319 24.434 1.00 87.88 526 VAL A CA 1
ATOM 4007 C C . VAL A 1 526 ? 0.079 -8.938 24.540 1.00 87.88 526 VAL A C 1
ATOM 4009 O O . VAL A 1 526 ? 0.867 -9.297 23.667 1.00 87.88 526 VAL A O 1
ATOM 4012 N N . CYS A 1 527 ? 0.493 -8.286 25.629 1.00 93.31 527 CYS A N 1
ATOM 4013 C CA . CYS A 1 527 ? 1.896 -7.952 25.879 1.00 93.31 527 CYS A CA 1
ATOM 4014 C C . CYS A 1 527 ? 2.774 -9.204 26.018 1.00 93.31 527 CYS A C 1
ATOM 4016 O O . CYS A 1 527 ? 3.895 -9.217 25.513 1.00 93.31 527 CYS A O 1
ATOM 4018 N N . LEU A 1 528 ? 2.275 -10.275 26.645 1.00 91.00 528 LEU A N 1
ATOM 4019 C CA . LEU A 1 528 ? 2.977 -11.559 26.727 1.00 91.00 528 LEU A CA 1
ATOM 4020 C C . LEU A 1 528 ? 3.201 -12.148 25.334 1.00 91.00 528 LEU A C 1
ATOM 4022 O O . LEU A 1 528 ? 4.337 -12.484 25.004 1.00 91.00 528 LEU A O 1
ATOM 4026 N N . ALA A 1 529 ? 2.171 -12.191 24.487 1.00 86.50 529 ALA A N 1
ATOM 4027 C CA . ALA A 1 529 ? 2.312 -12.640 23.103 1.00 86.50 529 ALA A CA 1
ATOM 4028 C C . ALA A 1 529 ? 3.327 -11.781 22.329 1.00 86.50 529 ALA A C 1
ATOM 4030 O O . ALA A 1 529 ? 4.233 -12.313 21.688 1.00 86.50 529 ALA A O 1
ATOM 4031 N N . MET A 1 530 ? 3.251 -10.456 22.460 1.00 91.19 530 MET A N 1
ATOM 4032 C CA . MET A 1 530 ? 4.185 -9.544 21.796 1.00 91.19 530 MET A CA 1
ATOM 4033 C C . MET A 1 530 ? 5.619 -9.667 22.309 1.00 91.19 530 MET A C 1
ATOM 4035 O O . MET A 1 530 ? 6.548 -9.568 21.516 1.00 91.19 530 MET A O 1
ATOM 4039 N N . SER A 1 531 ? 5.833 -9.945 23.596 1.00 92.81 531 SER A N 1
ATOM 4040 C CA . SER A 1 531 ? 7.176 -10.215 24.126 1.00 92.81 531 SER A CA 1
ATOM 4041 C C . SER A 1 531 ? 7.772 -11.518 23.575 1.00 92.81 531 SER A C 1
ATOM 4043 O O . SER A 1 531 ? 8.970 -11.563 23.307 1.00 92.81 531 SER A O 1
ATOM 4045 N N . VAL A 1 532 ? 6.948 -12.543 23.305 1.00 87.69 532 VAL A N 1
ATOM 4046 C CA . VAL A 1 532 ? 7.387 -13.755 22.587 1.00 87.69 532 VAL A CA 1
ATOM 4047 C C . VAL A 1 532 ? 7.736 -13.426 21.140 1.00 87.69 532 VAL A C 1
ATOM 4049 O O . VAL A 1 532 ? 8.756 -13.907 20.652 1.00 87.69 532 VAL A O 1
ATOM 4052 N N . VAL A 1 533 ? 6.942 -12.588 20.463 1.00 86.62 533 VAL A N 1
ATOM 4053 C CA . VAL A 1 533 ? 7.257 -12.120 19.102 1.00 86.62 533 VAL A CA 1
ATOM 4054 C C . VAL A 1 533 ? 8.579 -11.364 19.095 1.00 86.62 533 VAL A C 1
ATOM 4056 O O . VAL A 1 533 ? 9.439 -11.707 18.295 1.00 86.62 533 VAL A O 1
ATOM 4059 N N . ILE A 1 534 ? 8.782 -10.407 20.008 1.00 89.19 534 ILE A N 1
ATOM 4060 C CA . ILE A 1 534 ? 10.046 -9.673 20.160 1.00 89.19 534 ILE A CA 1
ATOM 4061 C C . ILE A 1 534 ? 11.199 -10.656 20.352 1.00 89.19 534 ILE A C 1
ATOM 4063 O O . ILE A 1 534 ? 12.138 -10.617 19.574 1.00 89.19 534 ILE A O 1
ATOM 4067 N N . LEU A 1 535 ? 11.115 -11.576 21.317 1.00 88.94 535 LEU A N 1
ATOM 4068 C CA . LEU A 1 535 ? 12.178 -12.548 21.589 1.00 88.94 535 LEU A CA 1
ATOM 4069 C C . LEU A 1 535 ? 12.461 -13.465 20.399 1.00 88.94 535 LEU A C 1
ATOM 4071 O O . LEU A 1 535 ? 13.616 -13.658 20.037 1.00 88.94 535 LEU A O 1
ATOM 4075 N N . THR A 1 536 ? 11.417 -14.001 19.771 1.00 83.38 536 THR A N 1
ATOM 4076 C CA . THR A 1 536 ? 11.554 -14.887 18.609 1.00 83.38 536 THR A CA 1
ATOM 4077 C C . THR A 1 536 ? 12.169 -14.129 17.444 1.00 83.38 536 THR A C 1
ATOM 4079 O O . THR A 1 536 ? 13.059 -14.651 16.790 1.00 83.38 536 THR A O 1
ATOM 4082 N N . PHE A 1 537 ? 11.744 -12.887 17.209 1.00 82.19 537 PHE A N 1
ATOM 4083 C CA . PHE A 1 537 ? 12.291 -12.033 16.165 1.00 82.19 537 PHE A CA 1
ATOM 4084 C C . PHE A 1 537 ? 13.750 -11.683 16.474 1.00 82.19 537 PHE A C 1
ATOM 4086 O O . PHE A 1 537 ? 14.622 -11.882 15.640 1.00 82.19 537 PHE A O 1
ATOM 4093 N N . THR A 1 538 ? 14.064 -11.251 17.694 1.00 83.12 538 THR A N 1
ATOM 4094 C CA . THR A 1 538 ? 15.443 -10.966 18.096 1.00 83.12 538 THR A CA 1
ATOM 4095 C C . THR A 1 538 ? 16.325 -12.201 17.943 1.00 83.12 538 THR A C 1
ATOM 4097 O O . THR A 1 538 ? 17.403 -12.066 17.395 1.00 83.12 538 THR A O 1
ATOM 4100 N N . VAL A 1 539 ? 15.884 -13.399 18.337 1.00 81.56 539 VAL A N 1
ATOM 4101 C CA . VAL A 1 539 ? 16.672 -14.639 18.193 1.00 81.56 539 VAL A CA 1
ATOM 4102 C C . VAL A 1 539 ? 16.777 -15.103 16.739 1.00 81.56 539 VAL A C 1
ATOM 4104 O O . VAL A 1 539 ? 17.859 -15.483 16.316 1.00 81.56 539 VAL A O 1
ATOM 4107 N N . ALA A 1 540 ? 15.696 -15.037 15.961 1.00 74.69 540 ALA A N 1
ATOM 4108 C CA . ALA A 1 540 ? 15.689 -15.424 14.547 1.00 74.69 540 ALA A CA 1
ATOM 4109 C C . ALA A 1 540 ? 16.562 -14.509 13.680 1.00 74.69 540 ALA A C 1
ATOM 4111 O O . ALA A 1 540 ? 17.120 -14.947 12.679 1.00 74.69 540 ALA A O 1
ATOM 4112 N N . PHE A 1 541 ? 16.651 -13.232 14.057 1.00 71.50 541 PHE A N 1
ATOM 4113 C CA . PHE A 1 541 ? 17.430 -12.221 13.351 1.00 71.50 541 PHE A CA 1
ATOM 4114 C C . PHE A 1 541 ? 18.755 -11.890 14.030 1.00 71.50 541 PHE A C 1
ATOM 4116 O O . PHE A 1 541 ? 19.488 -11.074 13.480 1.00 71.50 541 PHE A O 1
ATOM 4123 N N . ILE A 1 542 ? 19.085 -12.510 15.171 1.00 68.56 542 ILE A N 1
ATOM 4124 C CA . ILE A 1 542 ? 20.475 -12.690 15.593 1.00 68.56 542 ILE A CA 1
ATOM 4125 C C . ILE A 1 542 ? 21.032 -13.666 14.561 1.00 68.56 542 ILE A C 1
ATOM 4127 O O . ILE A 1 542 ? 20.729 -14.858 14.638 1.00 68.56 542 ILE A O 1
ATOM 4131 N N . PRO A 1 543 ? 21.792 -13.203 13.552 1.00 54.78 543 PRO A N 1
ATOM 4132 C CA . PRO A 1 543 ? 22.441 -14.144 12.669 1.00 54.78 543 PRO A CA 1
ATOM 4133 C C . PRO A 1 543 ? 23.360 -14.955 13.577 1.00 54.78 543 PRO A C 1
ATOM 4135 O O . PRO A 1 543 ? 24.053 -14.392 14.430 1.00 54.78 543 PRO A O 1
ATOM 4138 N N . THR A 1 544 ? 23.414 -16.266 13.390 1.00 51.09 544 THR A N 1
ATOM 4139 C CA . THR A 1 544 ? 24.355 -17.160 14.083 1.00 51.09 544 THR A CA 1
ATOM 4140 C C . THR A 1 544 ? 25.830 -16.774 13.846 1.00 51.09 544 THR A C 1
ATOM 4142 O O . THR A 1 544 ? 26.734 -17.416 14.372 1.00 51.09 544 THR A O 1
ATOM 4145 N N . ARG A 1 545 ? 26.089 -15.699 13.083 1.00 52.91 545 ARG A N 1
ATOM 4146 C CA . ARG A 1 545 ? 27.374 -15.212 12.577 1.00 52.91 545 ARG A CA 1
ATOM 4147 C C . ARG A 1 545 ? 27.493 -13.708 12.872 1.00 52.91 545 ARG A C 1
ATOM 4149 O O . ARG A 1 545 ? 26.909 -12.854 12.206 1.00 52.91 545 ARG A O 1
ATOM 4156 N N . PHE A 1 546 ? 28.189 -13.422 13.967 1.00 55.81 546 PHE A N 1
ATOM 4157 C CA . PHE A 1 546 ? 28.227 -12.157 14.698 1.00 55.81 546 PHE A CA 1
ATOM 4158 C C . PHE A 1 546 ? 29.219 -11.161 14.112 1.00 55.81 546 PHE A C 1
ATOM 4160 O O . PHE A 1 546 ? 30.412 -11.251 14.395 1.00 55.81 546 PHE A O 1
ATOM 4167 N N . VAL A 1 547 ? 28.740 -10.136 13.411 1.00 58.50 547 VAL A N 1
ATOM 4168 C CA . VAL A 1 547 ? 29.637 -9.024 13.072 1.00 58.50 547 VAL A CA 1
ATOM 4169 C C . VAL A 1 547 ? 29.003 -7.663 13.336 1.00 58.50 547 VAL A C 1
ATOM 4171 O O . VAL A 1 547 ? 29.589 -6.851 14.042 1.00 58.50 547 VAL A O 1
ATOM 4174 N N . PHE A 1 548 ? 27.767 -7.410 12.904 1.00 63.06 548 PHE A N 1
ATOM 4175 C CA . PHE A 1 548 ? 27.232 -6.043 12.894 1.00 63.06 548 PHE A CA 1
ATOM 4176 C C . PHE A 1 548 ? 26.085 -5.838 13.885 1.00 63.06 548 PHE A C 1
ATOM 4178 O O . PHE A 1 548 ? 25.069 -6.524 13.841 1.00 63.06 548 PHE A O 1
ATOM 4185 N N . GLY A 1 549 ? 26.238 -4.866 14.790 1.00 67.06 549 GLY A N 1
ATOM 4186 C CA . GLY A 1 549 ? 25.147 -4.407 15.657 1.00 67.06 549 GLY A CA 1
ATOM 4187 C C . GLY A 1 549 ? 24.839 -5.275 16.885 1.00 67.06 549 GLY A C 1
ATOM 4188 O O . GLY A 1 549 ? 23.836 -5.012 17.547 1.00 67.06 549 GLY A O 1
ATOM 4189 N N . TRP A 1 550 ? 25.691 -6.249 17.247 1.00 74.81 550 TRP A N 1
ATOM 4190 C CA . TRP A 1 550 ? 25.474 -7.171 18.384 1.00 74.81 550 TRP A CA 1
ATOM 4191 C C . TRP A 1 550 ? 25.012 -6.477 19.670 1.00 74.81 550 TRP A C 1
ATOM 4193 O O . TRP A 1 550 ? 24.131 -6.975 20.359 1.00 74.81 550 TRP A O 1
ATOM 4203 N N . ARG A 1 551 ? 25.549 -5.290 19.979 1.00 82.88 551 ARG A N 1
ATOM 4204 C CA . ARG A 1 551 ? 25.165 -4.530 21.180 1.00 82.88 551 ARG A CA 1
ATOM 4205 C C . ARG A 1 551 ? 23.672 -4.194 21.210 1.00 82.88 551 ARG A C 1
ATOM 4207 O O . ARG A 1 551 ? 23.053 -4.296 22.260 1.00 82.88 551 ARG A O 1
ATOM 4214 N N . ILE A 1 552 ? 23.086 -3.832 20.070 1.00 81.69 552 ILE A N 1
ATOM 4215 C CA . ILE A 1 552 ? 21.665 -3.470 19.973 1.00 81.69 552 ILE A CA 1
ATOM 4216 C C . ILE A 1 552 ? 20.796 -4.719 20.105 1.00 81.69 552 ILE A C 1
ATOM 4218 O O . ILE A 1 552 ? 19.821 -4.705 20.854 1.00 81.69 552 ILE A O 1
ATOM 4222 N N . PHE A 1 553 ? 21.178 -5.811 19.440 1.00 82.44 553 PHE A N 1
ATOM 4223 C CA . PHE A 1 553 ? 20.475 -7.090 19.543 1.00 82.44 553 PHE A CA 1
ATOM 4224 C C . PHE A 1 553 ? 20.555 -7.679 20.950 1.00 82.44 553 PHE A C 1
ATOM 4226 O O . PHE A 1 553 ? 19.536 -8.106 21.480 1.00 82.44 553 PHE A O 1
ATOM 4233 N N . ALA A 1 554 ? 21.722 -7.628 21.592 1.00 86.00 554 ALA A N 1
ATOM 4234 C CA . ALA A 1 554 ? 21.906 -8.056 22.973 1.00 86.00 554 ALA A CA 1
ATOM 4235 C C . ALA A 1 554 ? 21.056 -7.215 23.934 1.00 86.00 554 ALA A C 1
ATOM 4237 O O . ALA A 1 554 ? 20.358 -7.774 24.776 1.00 86.00 554 ALA A O 1
ATOM 4238 N N . CYS A 1 555 ? 21.034 -5.886 23.771 1.00 89.56 555 CYS A N 1
ATOM 4239 C CA . CYS A 1 555 ? 20.142 -5.019 24.542 1.00 89.56 555 CYS A CA 1
ATOM 4240 C C . CYS A 1 555 ? 18.666 -5.380 24.321 1.00 89.56 555 CYS A C 1
ATOM 4242 O O . CYS A 1 555 ? 17.921 -5.486 25.291 1.00 89.56 555 CYS A O 1
ATOM 4244 N N . CYS A 1 556 ? 18.247 -5.614 23.074 1.00 90.69 556 CYS A N 1
ATOM 4245 C CA . CYS A 1 556 ? 16.877 -6.007 22.740 1.00 90.69 556 CYS A CA 1
ATOM 4246 C C . CYS A 1 556 ? 16.512 -7.380 23.327 1.00 90.69 556 CYS A C 1
ATOM 4248 O O . CYS A 1 556 ? 15.430 -7.536 23.884 1.00 90.69 556 CYS A O 1
ATOM 4250 N N . LEU A 1 557 ? 17.435 -8.346 23.289 1.00 90.31 557 LEU A N 1
ATOM 4251 C CA . LEU A 1 557 ? 17.253 -9.691 23.835 1.00 90.31 557 LEU A CA 1
ATOM 4252 C C . LEU A 1 557 ? 17.144 -9.665 25.361 1.00 90.31 557 LEU A C 1
ATOM 4254 O O . LEU A 1 557 ? 16.237 -10.276 25.927 1.00 90.31 557 LEU A O 1
ATOM 4258 N N . VAL A 1 558 ? 18.039 -8.936 26.033 1.00 93.25 558 VAL A N 1
ATOM 4259 C CA . VAL A 1 558 ? 18.005 -8.762 27.492 1.00 93.25 558 VAL A CA 1
ATOM 4260 C C . VAL A 1 558 ? 16.714 -8.059 27.899 1.00 93.25 558 VAL A C 1
ATOM 4262 O O . VAL A 1 558 ? 16.001 -8.555 28.770 1.00 93.25 558 VAL A O 1
ATOM 4265 N N . LEU A 1 559 ? 16.357 -6.957 27.233 1.00 95.12 559 LEU A N 1
ATOM 4266 C CA . LEU A 1 559 ? 15.133 -6.210 27.520 1.00 95.12 559 LEU A CA 1
ATOM 4267 C C . LEU A 1 559 ? 13.873 -7.051 27.256 1.00 95.12 559 LEU A C 1
ATOM 4269 O O . LEU A 1 559 ? 12.961 -7.076 28.082 1.00 95.12 559 LEU A O 1
ATOM 4273 N N . GLY A 1 560 ? 13.837 -7.793 26.148 1.00 93.56 560 GLY A N 1
ATOM 4274 C CA . GLY A 1 560 ? 12.774 -8.740 25.806 1.00 93.56 560 GLY A CA 1
ATOM 4275 C C . GLY A 1 560 ? 12.624 -9.849 26.842 1.00 93.56 560 GLY A C 1
ATOM 4276 O O . GLY A 1 560 ? 11.514 -10.150 27.268 1.00 93.56 560 GLY A O 1
ATOM 4277 N N . THR A 1 561 ? 13.734 -10.408 27.325 1.00 91.38 561 THR A N 1
ATOM 4278 C CA . THR A 1 561 ? 13.715 -11.512 28.298 1.00 91.38 561 THR A CA 1
ATOM 4279 C C . THR A 1 561 ? 13.251 -11.024 29.664 1.00 91.38 561 THR A C 1
ATOM 4281 O O . THR A 1 561 ? 12.372 -11.627 30.283 1.00 91.38 561 THR A O 1
ATOM 4284 N N . VAL A 1 562 ? 13.806 -9.901 30.127 1.00 95.38 562 VAL A N 1
ATOM 4285 C CA . VAL A 1 562 ? 13.444 -9.307 31.418 1.00 95.38 562 VAL A CA 1
ATOM 4286 C C . VAL A 1 562 ? 11.983 -8.859 31.403 1.00 95.38 562 VAL A C 1
ATOM 4288 O O . VAL A 1 562 ? 11.253 -9.176 32.341 1.00 95.38 562 VAL A O 1
ATOM 4291 N N . SER A 1 563 ? 11.521 -8.201 30.333 1.00 95.69 563 SER A N 1
ATOM 4292 C CA . SER A 1 563 ? 10.111 -7.804 30.205 1.00 95.69 563 SER A CA 1
ATOM 4293 C C . SER A 1 563 ? 9.168 -9.009 30.137 1.00 95.69 563 SER A C 1
ATOM 4295 O O . SER A 1 563 ? 8.128 -8.985 30.791 1.00 95.69 563 SER A O 1
ATOM 4297 N N . HIS A 1 564 ? 9.544 -10.092 29.447 1.00 93.75 564 HIS A N 1
ATOM 4298 C CA . HIS A 1 564 ? 8.751 -11.323 29.388 1.00 93.75 564 HIS A CA 1
ATOM 4299 C C . HIS A 1 564 ? 8.551 -11.945 30.777 1.00 93.75 564 HIS A C 1
ATOM 4301 O O . HIS A 1 564 ? 7.421 -12.220 31.183 1.00 93.75 564 HIS A O 1
ATOM 4307 N N . VAL A 1 565 ? 9.631 -12.103 31.551 1.00 91.00 565 VAL A N 1
ATOM 4308 C CA . VAL A 1 565 ? 9.557 -12.601 32.936 1.00 91.00 565 VAL A CA 1
ATOM 4309 C C . VAL A 1 565 ? 8.738 -11.651 33.814 1.00 91.00 565 VAL A C 1
ATOM 4311 O O . VAL A 1 565 ? 7.913 -12.094 34.616 1.00 91.00 565 VAL A O 1
ATOM 4314 N N . TRP A 1 566 ? 8.922 -10.341 33.647 1.00 95.56 566 TRP A N 1
ATOM 4315 C CA . TRP A 1 566 ? 8.223 -9.338 34.444 1.00 95.56 566 TRP A CA 1
ATOM 4316 C C . TRP A 1 566 ? 6.711 -9.324 34.199 1.00 95.56 566 TRP A C 1
ATOM 4318 O O . TRP A 1 566 ? 5.938 -9.202 35.148 1.00 95.56 566 TRP A O 1
ATOM 4328 N N . LEU A 1 567 ? 6.267 -9.504 32.951 1.00 94.81 567 LEU A N 1
ATOM 4329 C CA . LEU A 1 567 ? 4.845 -9.591 32.610 1.00 94.81 567 LEU A CA 1
ATOM 4330 C C . LEU A 1 567 ? 4.147 -10.733 33.355 1.00 94.81 567 LEU A C 1
ATOM 4332 O O . LEU A 1 567 ? 3.052 -10.541 33.885 1.00 94.81 567 LEU A O 1
ATOM 4336 N N . TYR A 1 568 ? 4.798 -11.891 33.490 1.00 89.19 568 TYR A N 1
ATOM 4337 C CA . TYR A 1 568 ? 4.263 -12.993 34.290 1.00 89.19 568 TYR A CA 1
ATOM 4338 C C . TYR A 1 568 ? 4.128 -12.650 35.771 1.00 89.19 568 TYR A C 1
ATOM 4340 O O . TYR A 1 568 ? 3.105 -12.962 36.388 1.00 89.19 568 TYR A O 1
ATOM 4348 N N . LEU A 1 569 ? 5.142 -11.998 36.346 1.00 90.75 569 LEU A N 1
ATOM 4349 C CA . LEU A 1 569 ? 5.078 -11.527 37.729 1.00 90.75 569 LEU A CA 1
ATOM 4350 C C . LEU A 1 569 ? 3.961 -10.493 37.904 1.00 90.75 569 LEU A C 1
ATOM 4352 O O . LEU A 1 569 ? 3.281 -10.497 38.929 1.00 90.75 569 LEU A O 1
ATOM 4356 N N . ASN A 1 570 ? 3.712 -9.667 36.887 1.00 94.19 570 ASN A N 1
ATOM 4357 C CA . ASN A 1 570 ? 2.608 -8.719 36.895 1.00 94.19 570 ASN A CA 1
ATOM 4358 C C . ASN A 1 570 ? 1.240 -9.424 36.849 1.00 94.19 570 ASN A C 1
ATOM 4360 O O . ASN A 1 570 ? 0.368 -9.114 37.656 1.00 94.19 570 ASN A O 1
ATOM 4364 N N . VAL A 1 571 ? 1.054 -10.442 35.994 1.00 90.94 571 VAL A N 1
ATOM 4365 C CA . VAL A 1 571 ? -0.171 -11.273 36.001 1.00 90.94 571 VAL A CA 1
ATOM 4366 C C . VAL A 1 571 ? -0.386 -11.895 37.379 1.00 90.94 571 VAL A C 1
ATOM 4368 O O . VAL A 1 571 ? -1.495 -11.855 37.916 1.00 90.94 571 VAL A O 1
ATOM 4371 N N . PHE A 1 572 ? 0.675 -12.436 37.977 1.00 87.25 572 PHE A N 1
ATOM 4372 C CA . PHE A 1 572 ? 0.621 -12.977 39.328 1.00 87.25 572 PHE A CA 1
ATOM 4373 C C . PHE A 1 572 ? 0.191 -11.900 40.336 1.00 87.25 572 PHE A C 1
ATOM 4375 O O . PHE A 1 572 ? -0.774 -12.095 41.073 1.00 87.25 572 PHE A O 1
ATOM 4382 N N . ALA A 1 573 ? 0.820 -10.728 40.330 1.00 90.44 573 ALA A N 1
ATOM 4383 C CA . ALA A 1 573 ? 0.469 -9.637 41.232 1.00 90.44 573 ALA A CA 1
ATOM 4384 C C . ALA A 1 573 ? -0.981 -9.159 41.065 1.00 90.44 573 ALA A C 1
ATOM 4386 O O . ALA A 1 573 ? -1.664 -8.960 42.071 1.00 90.44 573 ALA A O 1
ATOM 4387 N N . LEU A 1 574 ? -1.486 -9.055 39.833 1.00 89.88 574 LEU A N 1
ATOM 4388 C CA . LEU A 1 574 ? -2.878 -8.698 39.550 1.00 89.88 574 LEU A CA 1
ATOM 4389 C C . LEU A 1 574 ? -3.852 -9.737 40.119 1.00 89.88 574 LEU A C 1
ATOM 4391 O O . LEU A 1 574 ? -4.802 -9.386 40.826 1.00 89.88 574 LEU A O 1
ATOM 4395 N N . LEU A 1 575 ? -3.591 -11.024 39.878 1.00 86.31 575 LEU A N 1
ATOM 4396 C CA . LEU A 1 575 ? -4.426 -12.126 40.363 1.00 86.31 575 LEU A CA 1
ATOM 4397 C C . LEU A 1 575 ? -4.444 -12.217 41.897 1.00 86.31 575 LEU A C 1
ATOM 4399 O O . LEU A 1 575 ? -5.499 -12.458 42.494 1.00 86.31 575 LEU A O 1
ATOM 4403 N N . TYR A 1 576 ? -3.299 -11.982 42.538 1.00 83.38 576 TYR A N 1
ATOM 4404 C CA . TYR A 1 576 ? -3.158 -11.969 43.998 1.00 83.38 576 TYR A CA 1
ATOM 4405 C C . TYR A 1 576 ? -3.490 -10.619 44.641 1.00 83.38 576 TYR A C 1
ATOM 4407 O O . TYR A 1 576 ? -3.484 -10.512 45.865 1.00 83.38 576 TYR A O 1
ATOM 4415 N N . ARG A 1 577 ? -3.826 -9.599 43.840 1.00 85.50 577 ARG A N 1
ATOM 4416 C CA . ARG A 1 577 ? -4.056 -8.216 44.287 1.00 85.50 577 ARG A CA 1
ATOM 4417 C C . ARG A 1 577 ? -2.896 -7.660 45.115 1.00 85.50 577 ARG A C 1
ATOM 4419 O O . ARG A 1 577 ? -3.101 -6.943 46.094 1.00 85.50 577 ARG A O 1
ATOM 4426 N N . TRP A 1 578 ? -1.665 -7.972 44.722 1.00 89.75 578 TRP A N 1
ATOM 4427 C CA . TRP A 1 578 ? -0.470 -7.448 45.367 1.00 89.75 578 TRP A CA 1
ATOM 4428 C C . TRP A 1 578 ? -0.205 -6.011 44.895 1.00 89.75 578 TRP A C 1
ATOM 4430 O O . TRP A 1 578 ? 0.591 -5.763 43.992 1.00 89.75 578 TRP A O 1
ATOM 4440 N N . LEU A 1 579 ? -0.916 -5.055 45.500 1.00 88.62 579 LEU A N 1
ATOM 4441 C CA . LEU A 1 579 ? -0.992 -3.664 45.031 1.00 88.62 579 LEU A CA 1
ATOM 4442 C C . LEU A 1 579 ? 0.375 -2.976 44.914 1.00 88.62 579 LEU A C 1
ATOM 4444 O O . LEU A 1 579 ? 0.651 -2.349 43.897 1.00 88.62 579 LEU A O 1
ATOM 4448 N N . TYR A 1 580 ? 1.256 -3.144 45.904 1.00 90.38 580 TYR A N 1
ATOM 4449 C CA . TYR A 1 580 ? 2.607 -2.572 45.855 1.00 90.38 580 TYR A CA 1
ATOM 4450 C C . TYR A 1 580 ? 3.432 -3.114 44.682 1.00 90.38 580 TYR A C 1
ATOM 4452 O O . TYR A 1 580 ? 4.154 -2.359 44.038 1.00 90.38 580 TYR A O 1
ATOM 4460 N N . PHE A 1 581 ? 3.282 -4.402 44.358 1.00 93.00 581 PHE A N 1
ATOM 4461 C CA . PHE A 1 581 ? 3.958 -4.990 43.207 1.00 93.00 581 PHE A CA 1
ATOM 4462 C C . PHE A 1 581 ? 3.355 -4.505 41.883 1.00 93.00 581 PHE A C 1
ATOM 4464 O O . PHE A 1 581 ? 4.096 -4.308 40.925 1.00 93.00 581 PHE A O 1
ATOM 4471 N N . CYS A 1 582 ? 2.043 -4.247 41.823 1.00 91.94 582 CYS A N 1
ATOM 4472 C CA . CYS A 1 582 ? 1.411 -3.633 40.647 1.00 91.94 582 CYS A CA 1
ATOM 4473 C C . CYS A 1 582 ? 1.959 -2.213 40.406 1.00 91.94 582 CYS A C 1
ATOM 4475 O O . CYS A 1 582 ? 2.278 -1.863 39.276 1.00 91.94 582 CYS A O 1
ATOM 4477 N N . ALA A 1 583 ? 2.167 -1.419 41.466 1.00 94.00 583 ALA A N 1
ATOM 4478 C CA . ALA A 1 583 ? 2.805 -0.102 41.359 1.00 94.00 583 ALA A CA 1
ATOM 4479 C C . ALA A 1 583 ? 4.266 -0.196 40.881 1.00 94.00 583 ALA A C 1
ATOM 4481 O O . ALA A 1 583 ? 4.673 0.533 39.978 1.00 94.00 583 ALA A O 1
ATOM 4482 N N . MET A 1 584 ? 5.047 -1.131 41.437 1.00 95.88 584 MET A N 1
ATOM 4483 C CA . MET A 1 584 ? 6.405 -1.409 40.948 1.00 95.88 584 MET A CA 1
ATOM 4484 C C . MET A 1 584 ? 6.398 -1.877 39.487 1.00 95.88 584 MET A C 1
ATOM 4486 O O . MET A 1 584 ? 7.278 -1.499 38.716 1.00 95.88 584 MET A O 1
ATOM 4490 N N . SER A 1 585 ? 5.399 -2.672 39.099 1.00 95.06 585 SER A N 1
ATOM 4491 C CA . SER A 1 585 ? 5.246 -3.165 37.731 1.00 95.06 585 SER A CA 1
ATOM 4492 C C . SER A 1 585 ? 4.904 -2.053 36.759 1.00 95.06 585 SER A C 1
ATOM 4494 O O . SER A 1 585 ? 5.521 -1.996 35.704 1.00 95.06 585 SER A O 1
ATOM 4496 N N . SER A 1 586 ? 4.032 -1.119 37.139 1.00 96.69 586 SER A N 1
ATOM 4497 C CA . SER A 1 586 ? 3.759 0.093 36.363 1.00 96.69 586 SER A CA 1
ATOM 4498 C C . SER A 1 586 ? 5.049 0.865 36.054 1.00 96.69 586 SER A C 1
ATOM 4500 O O . SER A 1 586 ? 5.336 1.147 34.891 1.00 96.69 586 SER A O 1
ATOM 4502 N N . ALA A 1 587 ? 5.889 1.114 37.067 1.00 97.12 587 ALA A N 1
ATOM 4503 C CA . ALA A 1 587 ? 7.167 1.799 36.874 1.00 97.12 587 ALA A CA 1
ATOM 4504 C C . ALA A 1 587 ? 8.134 1.008 35.972 1.00 97.12 587 ALA A C 1
ATOM 4506 O O . ALA A 1 587 ? 8.722 1.573 35.052 1.00 97.12 587 ALA A O 1
ATOM 4507 N N . MET A 1 588 ? 8.280 -0.304 36.186 1.00 97.38 588 MET A N 1
ATOM 4508 C CA . MET A 1 588 ? 9.172 -1.139 35.368 1.00 97.38 588 MET A CA 1
ATOM 4509 C C . MET A 1 588 ? 8.703 -1.267 33.916 1.00 97.38 588 MET A C 1
ATOM 4511 O O . MET A 1 588 ? 9.519 -1.166 33.003 1.00 97.38 588 MET A O 1
ATOM 4515 N N . LEU A 1 589 ? 7.399 -1.421 33.678 1.00 97.19 589 LEU A N 1
ATOM 4516 C CA . LEU A 1 589 ? 6.822 -1.464 32.332 1.00 97.19 589 LEU A CA 1
ATOM 4517 C C . LEU A 1 589 ? 7.011 -0.135 31.592 1.00 97.19 589 LEU A C 1
ATOM 4519 O O . LEU A 1 589 ? 7.285 -0.139 30.392 1.00 97.19 589 LEU A O 1
ATOM 4523 N N . PHE A 1 590 ? 6.949 0.993 32.304 1.00 97.69 590 PHE A N 1
ATOM 4524 C CA . PHE A 1 590 ? 7.292 2.300 31.747 1.00 97.69 590 PHE A CA 1
ATOM 4525 C C . PHE A 1 590 ? 8.771 2.376 31.331 1.00 97.69 590 PHE A C 1
ATOM 4527 O O . PHE A 1 590 ? 9.076 2.811 30.221 1.00 97.69 590 PHE A O 1
ATOM 4534 N N . PHE A 1 591 ? 9.697 1.873 32.156 1.00 97.75 591 PHE A N 1
ATOM 4535 C CA . PHE A 1 591 ? 11.113 1.791 31.776 1.00 97.75 591 PHE A CA 1
ATOM 4536 C C . PHE A 1 591 ? 11.355 0.857 30.583 1.00 97.75 591 PHE A C 1
ATOM 4538 O O . PHE A 1 591 ? 12.141 1.200 29.698 1.00 97.75 591 PHE A O 1
ATOM 4545 N N . PHE A 1 592 ? 10.663 -0.285 30.502 1.00 97.25 592 PHE A N 1
ATOM 4546 C CA . PHE A 1 592 ? 10.736 -1.153 29.322 1.00 97.25 592 PHE A CA 1
ATOM 4547 C C . PHE A 1 592 ? 10.215 -0.449 28.073 1.00 97.25 592 PHE A C 1
ATOM 4549 O O . PHE A 1 592 ? 10.852 -0.539 27.026 1.00 97.25 592 PHE A O 1
ATOM 4556 N N . SER A 1 593 ? 9.111 0.294 28.183 1.00 97.44 593 SER A N 1
ATOM 4557 C CA . SER A 1 593 ? 8.567 1.097 27.086 1.00 97.44 593 SER A CA 1
ATOM 4558 C C . SER A 1 593 ? 9.603 2.091 26.549 1.00 97.44 593 SER A C 1
ATOM 4560 O O . SER A 1 593 ? 9.886 2.086 25.352 1.00 97.44 593 SER A O 1
ATOM 4562 N N . ILE A 1 594 ? 10.273 2.846 27.430 1.00 97.62 594 ILE A N 1
ATOM 4563 C CA . ILE A 1 594 ? 11.366 3.756 27.044 1.00 97.62 594 ILE A CA 1
ATOM 4564 C C . ILE A 1 594 ? 12.524 2.993 26.385 1.00 97.62 594 ILE A C 1
ATOM 4566 O O . ILE A 1 594 ? 13.049 3.436 25.364 1.00 97.62 594 ILE A O 1
ATOM 4570 N N . GLY A 1 595 ? 12.918 1.841 26.935 1.00 96.56 595 GLY A N 1
ATOM 4571 C CA . GLY A 1 595 ? 13.982 1.011 26.365 1.00 96.56 595 GLY A CA 1
ATOM 4572 C C . GLY A 1 595 ? 13.661 0.536 24.944 1.00 96.56 595 GLY A C 1
ATOM 4573 O O . GLY A 1 595 ? 14.494 0.661 24.044 1.00 96.56 595 GLY A O 1
ATOM 4574 N N . PHE A 1 596 ? 12.437 0.055 24.712 1.00 96.50 596 PHE A N 1
ATOM 4575 C CA . PHE A 1 596 ? 11.982 -0.358 23.384 1.00 96.50 596 PHE A CA 1
ATOM 4576 C C . PHE A 1 596 ? 11.839 0.823 22.426 1.00 96.50 596 PHE A C 1
ATOM 4578 O O . PHE A 1 596 ? 12.179 0.680 21.253 1.00 96.50 596 PHE A O 1
ATOM 4585 N N . LEU A 1 597 ? 11.413 1.993 22.911 1.00 96.94 597 LEU A N 1
ATOM 4586 C CA . LEU A 1 597 ? 11.375 3.214 22.111 1.00 96.94 597 LEU A CA 1
ATOM 4587 C C . LEU A 1 597 ? 12.776 3.633 21.668 1.00 96.94 597 LEU A C 1
ATOM 4589 O O . LEU A 1 597 ? 12.966 3.948 20.500 1.00 96.94 597 LEU A O 1
ATOM 4593 N N . ALA A 1 598 ? 13.763 3.600 22.566 1.00 96.12 598 ALA A N 1
ATOM 4594 C CA . ALA A 1 598 ? 15.142 3.955 22.240 1.00 96.12 598 ALA A CA 1
ATOM 4595 C C . ALA A 1 598 ? 15.733 3.012 21.178 1.00 96.12 598 ALA A C 1
ATOM 4597 O O . ALA A 1 598 ? 16.313 3.474 20.195 1.00 96.12 598 ALA A O 1
ATOM 4598 N N . ILE A 1 599 ? 15.528 1.696 21.326 1.00 94.50 599 ILE A N 1
ATOM 4599 C CA . ILE A 1 599 ? 15.962 0.694 20.338 1.00 94.50 599 ILE A CA 1
ATOM 4600 C C . ILE A 1 599 ? 15.215 0.883 19.010 1.00 94.50 599 ILE A C 1
ATOM 4602 O O . ILE A 1 599 ? 15.831 0.872 17.942 1.00 94.50 599 ILE A O 1
ATOM 4606 N N . GLY A 1 600 ? 13.896 1.077 19.062 1.00 94.69 600 GLY A N 1
ATOM 4607 C CA . GLY A 1 600 ? 13.048 1.268 17.888 1.00 94.69 600 GLY A CA 1
ATOM 4608 C C . GLY A 1 600 ? 13.388 2.541 17.114 1.00 94.69 600 GLY A C 1
ATOM 4609 O O . GLY A 1 600 ? 13.553 2.496 15.900 1.00 94.69 600 GLY A O 1
ATOM 4610 N N . ALA A 1 601 ? 13.580 3.661 17.809 1.00 95.12 601 ALA A N 1
ATOM 4611 C CA . ALA A 1 601 ? 13.977 4.933 17.214 1.00 95.12 601 ALA A CA 1
ATOM 4612 C C . ALA A 1 601 ? 15.384 4.862 16.611 1.00 95.12 601 ALA A C 1
ATOM 4614 O O . ALA A 1 601 ? 15.588 5.328 15.492 1.00 95.12 601 ALA A O 1
ATOM 4615 N N . TYR A 1 602 ? 16.339 4.232 17.306 1.00 93.50 602 TYR A N 1
ATOM 4616 C CA . TYR A 1 602 ? 17.692 4.039 16.783 1.00 93.50 602 TYR A CA 1
ATOM 4617 C C . TYR A 1 602 ? 17.694 3.180 15.512 1.00 93.50 602 TYR A C 1
ATOM 4619 O O . TYR A 1 602 ? 18.301 3.554 14.511 1.00 93.50 602 TYR A O 1
ATOM 4627 N N . THR A 1 603 ? 16.997 2.040 15.527 1.00 90.94 603 THR A N 1
ATOM 4628 C CA . THR A 1 603 ? 16.920 1.138 14.363 1.00 90.94 603 THR A CA 1
ATOM 4629 C C . THR A 1 603 ? 16.154 1.770 13.202 1.00 90.94 603 THR A C 1
ATOM 4631 O O . THR A 1 603 ? 16.574 1.637 12.053 1.00 90.94 603 THR A O 1
ATOM 4634 N N . LEU A 1 604 ? 15.098 2.543 13.479 1.00 92.94 604 LEU A N 1
ATOM 4635 C CA . LEU A 1 604 ? 14.390 3.314 12.460 1.00 92.94 604 LEU A CA 1
ATOM 4636 C C . LEU A 1 604 ? 15.301 4.374 11.836 1.00 92.94 604 LEU A C 1
ATOM 4638 O O . LEU A 1 604 ? 15.403 4.429 10.612 1.00 92.94 604 LEU A O 1
ATOM 4642 N N . TRP A 1 605 ? 16.002 5.157 12.659 1.00 94.19 605 TRP A N 1
ATOM 4643 C CA . TRP A 1 605 ? 16.969 6.155 12.201 1.00 94.19 605 TRP A CA 1
ATOM 4644 C C . TRP A 1 605 ? 18.077 5.524 11.354 1.00 94.19 605 TRP A C 1
ATOM 4646 O O . TRP A 1 605 ? 18.385 6.031 10.276 1.00 94.19 605 TRP A O 1
ATOM 4656 N N . ALA A 1 606 ? 18.633 4.393 11.793 1.00 88.19 606 ALA A N 1
ATOM 4657 C CA . ALA A 1 606 ? 19.655 3.668 11.047 1.00 88.19 606 ALA A CA 1
ATOM 4658 C C . ALA A 1 606 ? 19.118 3.143 9.704 1.00 88.19 606 ALA A C 1
ATOM 4660 O O . ALA A 1 606 ? 19.838 3.160 8.709 1.00 88.19 606 ALA A O 1
ATOM 4661 N N . SER A 1 607 ? 17.845 2.730 9.647 1.00 89.12 607 SER A N 1
ATOM 4662 C CA . SER A 1 607 ? 17.207 2.283 8.402 1.00 89.12 607 SER A CA 1
ATOM 4663 C C . SER A 1 607 ? 16.953 3.430 7.413 1.00 89.12 607 SER A C 1
ATOM 4665 O O . SER A 1 607 ? 17.160 3.266 6.212 1.00 89.12 607 SER A O 1
ATOM 4667 N N . THR A 1 608 ? 16.541 4.610 7.887 1.00 88.56 608 THR A N 1
ATOM 4668 C CA . THR A 1 608 ? 16.267 5.766 7.017 1.00 88.56 608 THR A CA 1
ATOM 4669 C C . THR A 1 608 ? 17.546 6.463 6.565 1.00 88.56 608 THR A C 1
ATOM 4671 O O . THR A 1 608 ? 17.594 7.004 5.464 1.00 88.56 608 THR A O 1
ATOM 4674 N N . ASN A 1 609 ? 18.613 6.392 7.363 1.00 89.19 609 ASN A N 1
ATOM 4675 C CA . ASN A 1 609 ? 19.905 7.018 7.086 1.00 89.19 609 ASN A CA 1
ATOM 4676 C C . ASN A 1 609 ? 20.952 6.011 6.588 1.00 89.19 609 ASN A C 1
ATOM 4678 O O . ASN A 1 609 ? 22.121 6.085 6.968 1.00 89.19 609 ASN A O 1
ATOM 4682 N N . ARG A 1 610 ? 20.558 5.081 5.707 1.00 82.19 610 ARG A N 1
ATOM 4683 C CA . ARG A 1 610 ? 21.446 4.021 5.187 1.00 82.19 610 ARG A CA 1
ATOM 4684 C C . ARG A 1 610 ? 22.715 4.536 4.492 1.00 82.19 610 ARG A C 1
ATOM 4686 O O . ARG A 1 610 ? 23.719 3.836 4.462 1.00 82.19 610 ARG A O 1
ATOM 4693 N N . TYR A 1 611 ? 22.674 5.762 3.965 1.00 82.75 611 TYR A N 1
ATOM 4694 C CA . TYR A 1 611 ? 23.810 6.432 3.316 1.00 82.75 611 TYR A CA 1
ATOM 4695 C C . TYR A 1 611 ? 24.587 7.371 4.246 1.00 82.75 611 TYR A C 1
ATOM 4697 O O . TYR A 1 611 ? 25.495 8.066 3.794 1.00 82.75 611 TYR A O 1
ATOM 4705 N N . SER A 1 612 ? 24.248 7.419 5.538 1.00 86.94 612 SER A N 1
ATOM 4706 C CA . SER A 1 612 ? 25.017 8.200 6.503 1.00 86.94 612 SER A CA 1
ATOM 4707 C C . SER A 1 612 ? 26.447 7.678 6.566 1.00 86.94 612 SER A C 1
ATOM 4709 O O . SER A 1 612 ? 26.672 6.492 6.820 1.00 86.94 612 SER A O 1
ATOM 4711 N N . LEU A 1 613 ? 27.406 8.587 6.379 1.00 82.31 613 LEU A N 1
ATOM 4712 C CA . LEU A 1 613 ? 28.836 8.301 6.498 1.00 82.31 613 LEU A CA 1
ATOM 4713 C C . LEU A 1 613 ? 29.160 7.622 7.832 1.00 82.31 613 LEU A C 1
ATOM 4715 O O . LEU A 1 613 ? 29.927 6.673 7.844 1.00 82.31 613 LEU A O 1
ATOM 4719 N N . VAL A 1 614 ? 28.500 8.023 8.923 1.00 83.44 614 VAL A N 1
ATOM 4720 C CA . VAL A 1 614 ? 28.727 7.466 10.267 1.00 83.44 614 VAL A CA 1
ATOM 4721 C C . VAL A 1 614 ? 28.329 5.989 10.350 1.00 83.44 614 VAL A C 1
ATOM 4723 O O . VAL A 1 614 ? 29.049 5.177 10.931 1.00 83.44 614 VAL A O 1
ATOM 4726 N N . LEU A 1 615 ? 27.179 5.621 9.772 1.00 82.00 615 LEU A N 1
ATOM 4727 C CA . LEU A 1 615 ? 26.713 4.233 9.778 1.00 82.00 615 LEU A CA 1
ATOM 4728 C C . LEU A 1 615 ? 27.572 3.378 8.845 1.00 82.00 615 LEU A C 1
ATOM 4730 O O . LEU A 1 615 ? 27.998 2.292 9.233 1.00 82.00 615 LEU A O 1
ATOM 4734 N N . ALA A 1 616 ? 27.860 3.890 7.646 1.00 81.88 616 ALA A N 1
ATOM 4735 C CA . ALA A 1 616 ? 28.726 3.221 6.687 1.00 81.88 616 ALA A CA 1
ATOM 4736 C C . ALA A 1 616 ? 30.128 2.995 7.271 1.00 81.88 616 ALA A C 1
ATOM 4738 O O . ALA A 1 616 ? 30.618 1.877 7.212 1.00 81.88 616 ALA A O 1
ATOM 4739 N N . GLU A 1 617 ? 30.739 3.996 7.906 1.00 87.12 617 GLU A N 1
ATOM 4740 C CA . GLU A 1 617 ? 32.063 3.900 8.532 1.00 87.12 617 GLU A CA 1
ATOM 4741 C C . GLU A 1 617 ? 32.076 2.910 9.702 1.00 87.12 617 GLU A C 1
ATOM 4743 O O . GLU A 1 617 ? 32.961 2.062 9.785 1.00 87.12 617 GLU A O 1
ATOM 4748 N N . SER A 1 618 ? 31.056 2.930 10.567 1.00 85.81 618 SER A N 1
ATOM 4749 C CA . SER A 1 618 ? 30.939 1.942 11.646 1.00 85.81 618 SER A CA 1
ATOM 4750 C C . SER A 1 618 ? 30.829 0.513 11.109 1.00 85.81 618 SER A C 1
ATOM 4752 O O . SER A 1 618 ? 31.398 -0.406 11.705 1.00 85.81 618 SER A O 1
ATOM 4754 N N . VAL A 1 619 ? 30.099 0.310 10.008 1.00 86.81 619 VAL A N 1
ATOM 4755 C CA . VAL A 1 619 ? 29.991 -0.996 9.346 1.00 86.81 619 VAL A CA 1
ATOM 4756 C C . VAL A 1 619 ? 31.320 -1.358 8.681 1.00 86.81 619 VAL A C 1
ATOM 4758 O O . VAL A 1 619 ? 31.823 -2.441 8.925 1.00 86.81 619 VAL A O 1
ATOM 4761 N N . VAL A 1 620 ? 31.966 -0.459 7.939 1.00 88.94 620 VAL A N 1
ATOM 4762 C CA . VAL A 1 620 ? 33.282 -0.712 7.319 1.00 88.94 620 VAL A CA 1
ATOM 4763 C C . VAL A 1 620 ? 34.322 -1.115 8.363 1.00 88.94 620 VAL A C 1
ATOM 4765 O O . VAL A 1 620 ? 35.031 -2.100 8.169 1.00 88.94 620 VAL A O 1
ATOM 4768 N N . ASN A 1 621 ? 34.403 -0.388 9.479 1.00 88.06 621 ASN A N 1
ATOM 4769 C CA . ASN A 1 621 ? 35.381 -0.655 10.534 1.00 88.06 621 ASN A CA 1
ATOM 4770 C C . ASN A 1 621 ? 35.152 -2.032 11.155 1.00 88.06 621 ASN A C 1
ATOM 4772 O O . ASN A 1 621 ? 36.086 -2.812 11.294 1.00 88.06 621 ASN A O 1
ATOM 4776 N N . THR A 1 622 ? 33.895 -2.370 11.446 1.00 86.12 622 THR A N 1
ATOM 4777 C CA . THR A 1 622 ? 33.559 -3.681 12.016 1.00 86.12 622 THR A CA 1
ATOM 4778 C C . THR A 1 622 ? 33.786 -4.810 11.003 1.00 86.12 622 THR A C 1
ATOM 4780 O O . THR A 1 622 ? 34.224 -5.894 11.373 1.00 86.12 622 THR A O 1
ATOM 4783 N N . TRP A 1 623 ? 33.549 -4.549 9.713 1.00 88.31 623 TRP A N 1
ATOM 4784 C CA . TRP A 1 623 ? 33.804 -5.496 8.627 1.00 88.31 623 TRP A CA 1
ATOM 4785 C C . TRP A 1 623 ? 35.294 -5.791 8.503 1.00 88.31 623 TRP A C 1
ATOM 4787 O O . TRP A 1 623 ? 35.693 -6.948 8.447 1.00 88.31 623 TRP A O 1
ATOM 4797 N N . THR A 1 624 ? 36.110 -4.739 8.504 1.00 87.56 624 THR A N 1
ATOM 4798 C CA . THR A 1 624 ? 37.570 -4.827 8.397 1.00 87.56 624 THR A CA 1
ATOM 4799 C C . THR A 1 624 ? 38.162 -5.527 9.620 1.00 87.56 624 THR A C 1
ATOM 4801 O O . THR A 1 624 ? 38.970 -6.439 9.475 1.00 87.56 624 THR A O 1
ATOM 4804 N N . ASP A 1 625 ? 37.700 -5.179 10.825 1.00 86.06 625 ASP A N 1
ATOM 4805 C CA . ASP A 1 625 ? 38.119 -5.837 12.066 1.00 86.06 625 ASP A CA 1
ATOM 4806 C C . ASP A 1 625 ? 37.816 -7.341 12.062 1.00 86.06 625 ASP A C 1
ATOM 4808 O O . ASP A 1 625 ? 38.605 -8.122 12.596 1.00 86.06 625 ASP A O 1
ATOM 4812 N N . THR A 1 626 ? 36.685 -7.759 11.486 1.00 83.81 626 THR A N 1
ATOM 4813 C CA . THR A 1 626 ? 36.343 -9.182 11.365 1.00 83.81 626 THR A CA 1
ATOM 4814 C C . THR A 1 626 ? 37.098 -9.872 10.241 1.00 83.81 626 THR A C 1
ATOM 4816 O O . THR A 1 626 ? 37.496 -11.015 10.426 1.00 83.81 626 THR A O 1
ATOM 4819 N N . ALA A 1 627 ? 37.335 -9.198 9.114 1.00 85.00 627 ALA A N 1
ATOM 4820 C CA . ALA A 1 627 ? 38.129 -9.746 8.015 1.00 85.00 627 ALA A CA 1
ATOM 4821 C C . ALA A 1 627 ? 39.563 -10.084 8.461 1.00 85.00 627 ALA A C 1
ATOM 4823 O O . ALA A 1 627 ? 40.101 -11.111 8.064 1.00 85.00 627 ALA A O 1
ATOM 4824 N N . ILE A 1 628 ? 40.150 -9.249 9.330 1.00 83.75 628 ILE A N 1
ATOM 4825 C CA . ILE A 1 628 ? 41.512 -9.426 9.863 1.00 83.75 628 ILE A CA 1
ATOM 4826 C C . ILE A 1 628 ? 41.577 -10.499 10.967 1.00 83.75 628 ILE A C 1
ATOM 4828 O O . ILE A 1 628 ? 42.621 -11.118 11.181 1.00 83.75 628 ILE A O 1
ATOM 4832 N N . LYS A 1 629 ? 40.491 -10.718 11.718 1.00 79.75 629 LYS A N 1
ATOM 4833 C CA . LYS A 1 629 ? 40.443 -11.728 12.789 1.00 79.75 629 LYS A CA 1
ATOM 4834 C C . LYS A 1 629 ? 40.171 -13.122 12.210 1.00 79.75 629 LYS A C 1
ATOM 4836 O O . LYS A 1 629 ? 39.504 -13.264 11.196 1.00 79.75 629 LYS A O 1
ATOM 4841 N N . SER A 1 630 ? 40.601 -14.176 12.911 1.00 56.88 630 SER A N 1
ATOM 4842 C CA . SER A 1 630 ? 40.410 -15.585 12.500 1.00 56.88 630 SER A CA 1
ATOM 4843 C C . SER A 1 630 ? 38.945 -16.058 12.423 1.00 56.88 630 SER A C 1
ATOM 4845 O O . SER A 1 630 ? 38.703 -17.227 12.143 1.00 56.88 630 SER A O 1
ATOM 4847 N N . ASP A 1 631 ? 37.972 -15.176 12.674 1.00 64.31 631 ASP A N 1
ATOM 4848 C CA . ASP A 1 631 ? 36.531 -15.415 12.501 1.00 64.31 631 ASP A CA 1
ATOM 4849 C C . ASP A 1 631 ? 36.056 -15.111 11.062 1.00 64.31 631 ASP A C 1
ATOM 4851 O O . ASP A 1 631 ? 34.862 -14.898 10.814 1.00 64.31 631 ASP A O 1
ATOM 4855 N N . SER A 1 632 ? 36.979 -15.136 10.092 1.00 71.50 632 SER A N 1
ATOM 4856 C CA . SER A 1 632 ? 36.735 -14.957 8.655 1.00 71.50 632 SER A CA 1
ATOM 4857 C C . SER A 1 632 ? 35.659 -15.891 8.094 1.00 71.50 632 SER A C 1
ATOM 4859 O O . SER A 1 632 ? 34.958 -15.519 7.159 1.00 71.50 632 SER A O 1
ATOM 4861 N N . VAL A 1 633 ? 35.443 -17.058 8.713 1.00 79.69 633 VAL A N 1
ATOM 4862 C CA . VAL A 1 633 ? 34.396 -18.028 8.337 1.00 79.69 633 VAL A CA 1
ATOM 4863 C C . VAL A 1 633 ? 32.996 -17.398 8.369 1.00 79.69 633 VAL A C 1
ATOM 4865 O O . VAL A 1 633 ? 32.133 -17.717 7.552 1.00 79.69 633 VAL A O 1
ATOM 4868 N N . SER A 1 634 ? 32.747 -16.481 9.307 1.00 77.25 634 SER A N 1
ATOM 4869 C CA . SER A 1 634 ? 31.463 -15.781 9.410 1.00 77.25 634 SER A CA 1
ATOM 4870 C C . SER A 1 634 ? 31.254 -14.780 8.278 1.00 77.25 634 SER A C 1
ATOM 4872 O O . SER A 1 634 ? 30.168 -14.710 7.704 1.00 77.25 634 SER A O 1
ATOM 4874 N N . LEU A 1 635 ? 32.313 -14.051 7.933 1.00 84.81 635 LEU A N 1
ATOM 4875 C CA . LEU A 1 635 ? 32.315 -13.082 6.850 1.00 84.81 635 LEU A CA 1
ATOM 4876 C C . LEU A 1 635 ? 32.194 -13.778 5.495 1.00 84.81 635 LEU A C 1
ATOM 4878 O O . LEU A 1 635 ? 31.440 -13.318 4.645 1.00 84.81 635 LEU A O 1
ATOM 4882 N N . CYS A 1 636 ? 32.857 -14.923 5.350 1.00 85.94 636 CYS A N 1
ATOM 4883 C CA . CYS A 1 636 ? 32.799 -15.757 4.165 1.00 85.94 636 CYS A CA 1
ATOM 4884 C C . CYS A 1 636 ? 31.395 -16.228 3.836 1.00 85.94 636 CYS A C 1
ATOM 4886 O O . CYS A 1 636 ? 30.953 -16.079 2.705 1.00 85.94 636 CYS A O 1
ATOM 4888 N N . GLU A 1 637 ? 30.657 -16.730 4.823 1.00 83.31 637 GLU A N 1
ATOM 4889 C CA . GLU A 1 637 ? 29.279 -17.154 4.576 1.00 83.31 637 GLU A CA 1
ATOM 4890 C C . GLU A 1 637 ? 28.351 -15.988 4.256 1.00 83.31 637 GLU A C 1
ATOM 4892 O O . GLU A 1 637 ? 27.431 -16.142 3.459 1.00 83.31 637 GLU A O 1
ATOM 4897 N N . ILE A 1 638 ? 28.588 -14.811 4.844 1.00 83.88 638 ILE A N 1
ATOM 4898 C CA . ILE A 1 638 ? 27.827 -13.602 4.506 1.00 83.88 638 ILE A CA 1
ATOM 4899 C C . ILE A 1 638 ? 28.106 -13.197 3.054 1.00 83.88 638 ILE A C 1
ATOM 4901 O O . ILE A 1 638 ? 27.169 -12.950 2.296 1.00 83.88 638 ILE A O 1
ATOM 4905 N N . GLN A 1 639 ? 29.381 -13.149 2.669 1.00 88.69 639 GLN A N 1
ATOM 4906 C CA . GLN A 1 639 ? 29.831 -12.838 1.313 1.00 88.69 639 GLN A CA 1
ATOM 4907 C C . GLN A 1 639 ? 29.298 -13.854 0.292 1.00 88.69 639 GLN A C 1
ATOM 4909 O O . GLN A 1 639 ? 28.775 -13.471 -0.753 1.00 88.69 639 GLN A O 1
ATOM 4914 N N . GLU A 1 640 ? 29.327 -15.143 0.628 1.00 87.00 640 GLU A N 1
ATOM 4915 C CA . GLU A 1 640 ? 28.803 -16.224 -0.206 1.00 87.00 640 GLU A CA 1
ATOM 4916 C C . GLU A 1 640 ? 27.278 -16.165 -0.340 1.00 87.00 640 GLU A C 1
ATOM 4918 O O . GLU A 1 640 ? 26.750 -16.229 -1.451 1.00 87.00 640 GLU A O 1
ATOM 4923 N N . ALA A 1 641 ? 26.558 -15.955 0.766 1.00 82.19 641 ALA A N 1
ATOM 4924 C CA . ALA A 1 641 ? 25.102 -15.835 0.759 1.00 82.19 641 ALA A CA 1
ATOM 4925 C C . ALA A 1 641 ? 24.614 -14.609 -0.026 1.00 82.19 641 ALA A C 1
ATOM 4927 O O . ALA A 1 641 ? 23.545 -14.655 -0.638 1.00 82.19 641 ALA A O 1
ATOM 4928 N N . MET A 1 642 ? 25.385 -13.518 -0.011 1.00 84.88 642 MET A N 1
ATOM 4929 C CA . MET A 1 642 ? 25.077 -12.280 -0.732 1.00 84.88 642 MET A CA 1
ATOM 4930 C C . MET A 1 642 ? 25.723 -12.205 -2.119 1.00 84.88 642 MET A C 1
ATOM 4932 O O . MET A 1 642 ? 25.494 -11.230 -2.836 1.00 84.88 642 MET A O 1
ATOM 4936 N N . THR A 1 643 ? 26.489 -13.223 -2.524 1.00 88.69 643 THR A N 1
ATOM 4937 C CA . THR A 1 643 ? 27.200 -13.281 -3.814 1.00 88.69 643 THR A CA 1
ATOM 4938 C C . THR A 1 643 ? 28.051 -12.031 -4.092 1.00 88.69 643 THR A C 1
ATOM 4940 O O . THR A 1 643 ? 28.002 -11.443 -5.173 1.00 88.69 643 THR A O 1
ATOM 4943 N N . CYS A 1 644 ? 28.797 -11.582 -3.084 1.00 89.75 644 CYS A N 1
ATOM 4944 C CA . CYS A 1 644 ? 29.637 -10.383 -3.125 1.00 89.75 644 CYS A CA 1
ATOM 4945 C C . CYS A 1 644 ? 30.963 -10.630 -2.390 1.00 89.75 644 CYS A C 1
ATOM 4947 O O . CYS A 1 644 ? 31.055 -11.558 -1.592 1.00 89.75 644 CYS A O 1
ATOM 4949 N N . SER A 1 645 ? 31.988 -9.808 -2.624 1.00 91.12 645 SER A N 1
ATOM 4950 C CA . SER A 1 645 ? 33.269 -9.889 -1.905 1.00 91.12 645 SER A CA 1
ATOM 4951 C C . SER A 1 645 ? 33.758 -8.507 -1.487 1.00 91.12 645 SER A C 1
ATOM 4953 O O . SER A 1 645 ? 33.478 -7.512 -2.151 1.00 91.12 645 SER A O 1
ATOM 4955 N N . GLY A 1 646 ? 34.466 -8.438 -0.359 1.00 87.62 646 GLY A N 1
ATOM 4956 C CA . GLY A 1 646 ? 34.904 -7.186 0.265 1.00 87.62 646 GLY A CA 1
ATOM 4957 C C . GLY A 1 646 ? 33.748 -6.232 0.601 1.00 87.62 646 GLY A C 1
ATOM 4958 O O . GLY A 1 646 ? 32.604 -6.426 0.195 1.00 87.62 646 GLY A O 1
ATOM 4959 N N . PHE A 1 647 ? 34.000 -5.188 1.394 1.00 89.25 647 PHE A N 1
ATOM 4960 C CA . PHE A 1 647 ? 32.928 -4.240 1.712 1.00 89.25 647 PHE A CA 1
ATOM 4961 C C . PHE A 1 647 ? 32.806 -3.143 0.656 1.00 89.25 647 PHE A C 1
ATOM 4963 O O . PHE A 1 647 ? 31.780 -3.048 -0.010 1.00 89.25 647 PHE A O 1
ATOM 4970 N N . ASN A 1 648 ? 33.842 -2.313 0.488 1.00 85.94 648 ASN A N 1
ATOM 4971 C CA . ASN A 1 648 ? 33.800 -1.192 -0.458 1.00 85.94 648 ASN A CA 1
ATOM 4972 C C . ASN A 1 648 ? 34.192 -1.599 -1.881 1.00 85.94 648 ASN A C 1
ATOM 4974 O O . ASN A 1 648 ? 33.599 -1.113 -2.842 1.00 85.94 648 ASN A O 1
ATOM 4978 N N . THR A 1 649 ? 35.169 -2.494 -2.004 1.00 81.94 649 THR A N 1
ATOM 4979 C CA . THR A 1 649 ? 35.710 -2.996 -3.271 1.00 81.94 649 THR A CA 1
ATOM 4980 C C . THR A 1 649 ? 35.735 -4.518 -3.250 1.00 81.94 649 THR A C 1
ATOM 4982 O O . THR A 1 649 ? 35.946 -5.108 -2.192 1.00 81.94 649 THR A O 1
ATOM 4985 N N . GLY A 1 650 ? 35.521 -5.137 -4.414 1.00 83.56 650 GLY A N 1
ATOM 4986 C CA . GLY A 1 650 ? 35.647 -6.584 -4.579 1.00 83.56 650 GLY A CA 1
ATOM 4987 C C . GLY A 1 650 ? 37.066 -7.064 -4.273 1.00 83.56 650 GLY A C 1
ATOM 4988 O O . GLY A 1 650 ? 38.041 -6.446 -4.707 1.00 83.56 650 GLY A O 1
ATOM 4989 N N . CYS A 1 651 ? 37.182 -8.179 -3.558 1.00 82.94 651 CYS A N 1
ATOM 4990 C CA . CYS A 1 651 ? 38.449 -8.823 -3.209 1.00 82.94 651 CYS A CA 1
ATOM 4991 C C . CYS A 1 651 ? 39.221 -9.308 -4.435 1.00 82.94 651 CYS A C 1
ATOM 4993 O O . CYS A 1 651 ? 40.448 -9.264 -4.450 1.00 82.94 651 CYS A O 1
ATOM 4995 N N . PHE A 1 652 ? 38.509 -9.647 -5.511 1.00 72.19 652 PHE A N 1
ATOM 4996 C CA . PHE A 1 652 ? 39.114 -9.965 -6.800 1.00 72.19 652 PHE A CA 1
ATOM 4997 C C . PHE A 1 652 ? 39.921 -8.798 -7.401 1.00 72.19 652 PHE A C 1
ATOM 4999 O O . PHE A 1 652 ? 40.928 -9.018 -8.069 1.00 72.19 652 PHE A O 1
ATOM 5006 N N . MET A 1 653 ? 39.503 -7.547 -7.167 1.00 54.88 653 MET A N 1
ATOM 5007 C CA . MET A 1 653 ? 40.139 -6.373 -7.782 1.00 54.88 653 MET A CA 1
ATOM 5008 C C . MET A 1 653 ? 41.348 -5.850 -6.997 1.00 54.88 653 MET A C 1
ATOM 5010 O O . MET A 1 653 ? 42.157 -5.107 -7.552 1.00 54.88 653 MET A O 1
ATOM 5014 N N . THR A 1 654 ? 41.471 -6.182 -5.708 1.00 64.25 654 THR A N 1
ATOM 5015 C CA . THR A 1 654 ? 42.497 -5.608 -4.824 1.00 64.25 654 THR A CA 1
ATOM 5016 C C . THR A 1 654 ? 42.843 -6.547 -3.668 1.00 64.25 654 THR A C 1
ATOM 5018 O O . THR A 1 654 ? 41.938 -7.022 -2.988 1.00 64.25 654 THR A O 1
ATOM 5021 N N . LEU A 1 655 ? 44.137 -6.696 -3.351 1.00 62.06 655 LEU A N 1
ATOM 5022 C CA . LEU A 1 655 ? 44.605 -7.226 -2.061 1.00 62.06 655 LEU A CA 1
ATOM 5023 C C . LEU A 1 655 ? 44.290 -6.197 -0.960 1.00 62.06 655 LEU A C 1
ATOM 5025 O O . LEU A 1 655 ? 45.110 -5.341 -0.630 1.00 62.06 655 LEU A O 1
ATOM 5029 N N . SER A 1 656 ? 43.055 -6.223 -0.462 1.00 64.81 656 SER A N 1
ATOM 5030 C CA . SER A 1 656 ? 42.532 -5.297 0.545 1.00 64.81 656 S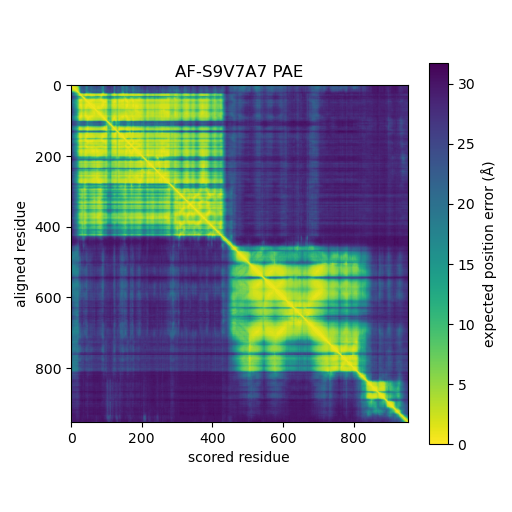ER A CA 1
ATOM 5031 C C . SER A 1 656 ? 42.422 -5.992 1.900 1.00 64.81 656 SER A C 1
ATOM 5033 O O . SER A 1 656 ? 41.981 -7.133 1.975 1.00 64.81 656 SER A O 1
ATOM 5035 N N . SER A 1 657 ? 42.726 -5.283 2.992 1.00 72.38 657 SER A N 1
ATOM 5036 C CA . SER A 1 657 ? 42.503 -5.768 4.368 1.00 72.38 657 SER A CA 1
ATOM 5037 C C . SER A 1 657 ? 41.021 -5.988 4.719 1.00 72.38 657 SER A C 1
ATOM 5039 O O . SER A 1 657 ? 40.703 -6.424 5.821 1.00 72.38 657 SER A O 1
ATOM 5041 N N . GLN A 1 658 ? 40.104 -5.673 3.798 1.00 74.94 658 GLN A N 1
ATOM 5042 C CA . GLN A 1 658 ? 38.662 -5.924 3.908 1.00 74.94 658 GLN A CA 1
ATOM 5043 C C . GLN A 1 658 ? 38.254 -7.326 3.420 1.00 74.94 658 GLN A C 1
ATOM 5045 O O . GLN A 1 658 ? 37.057 -7.634 3.399 1.00 74.94 658 GLN A O 1
ATOM 5050 N N . CYS A 1 659 ? 39.227 -8.140 3.008 1.00 82.19 659 CYS A N 1
ATOM 5051 C CA . CYS A 1 659 ? 39.036 -9.471 2.452 1.00 82.19 659 CYS A CA 1
ATOM 5052 C C . CYS A 1 659 ? 39.529 -10.532 3.441 1.00 82.19 659 CYS A C 1
ATOM 5054 O O . CYS A 1 659 ? 40.665 -10.427 3.904 1.00 82.19 659 CYS A O 1
ATOM 5056 N N . PRO A 1 660 ? 38.684 -11.507 3.809 1.00 82.69 660 PRO A N 1
ATOM 5057 C CA . PRO A 1 660 ? 39.114 -12.629 4.627 1.00 82.69 660 PRO A CA 1
ATOM 5058 C C . PRO A 1 660 ? 40.106 -13.516 3.863 1.00 82.69 660 PRO A C 1
ATOM 5060 O O . PRO A 1 660 ? 39.916 -13.778 2.683 1.00 82.69 660 PRO A O 1
ATOM 5063 N N . ASP A 1 661 ? 41.133 -14.035 4.537 1.00 77.81 661 ASP A N 1
ATOM 5064 C CA . ASP A 1 661 ? 42.039 -14.998 3.905 1.00 77.81 661 ASP A CA 1
ATOM 5065 C C . ASP A 1 661 ? 41.282 -16.289 3.547 1.00 77.81 661 ASP A C 1
ATOM 5067 O O . ASP A 1 661 ? 40.596 -16.872 4.393 1.00 77.81 661 ASP A O 1
ATOM 5071 N N . SER A 1 662 ? 41.481 -16.791 2.323 1.00 75.50 662 SER A N 1
ATOM 5072 C CA . SER A 1 662 ? 41.022 -18.107 1.836 1.00 75.50 662 SER A CA 1
ATOM 5073 C C . SER A 1 662 ? 39.505 -18.296 1.685 1.00 75.50 662 SER A C 1
ATOM 5075 O O . SER A 1 662 ? 38.989 -19.399 1.886 1.00 75.50 662 SER A O 1
ATOM 5077 N N . CYS A 1 663 ? 38.780 -17.252 1.281 1.00 82.75 663 CYS A N 1
ATOM 5078 C CA . CYS A 1 663 ? 37.343 -17.336 1.075 1.00 82.75 663 CYS A CA 1
ATOM 5079 C C . CYS A 1 663 ? 36.959 -17.752 -0.352 1.00 82.75 663 CYS A C 1
ATOM 5081 O O . CYS A 1 663 ? 37.404 -17.152 -1.327 1.00 82.75 663 CYS A O 1
ATOM 5083 N N . THR A 1 664 ? 36.037 -18.707 -0.510 1.00 83.62 664 THR A N 1
ATOM 5084 C CA . THR A 1 664 ? 35.436 -19.011 -1.829 1.00 83.62 664 THR A CA 1
ATOM 5085 C C . THR A 1 664 ? 34.659 -17.823 -2.394 1.00 83.62 664 THR A C 1
ATOM 5087 O O . THR A 1 664 ? 34.496 -17.706 -3.605 1.00 83.62 664 THR A O 1
ATOM 5090 N N . ALA A 1 665 ? 34.198 -16.917 -1.532 1.00 82.88 665 ALA A N 1
ATOM 5091 C CA . ALA A 1 665 ? 33.499 -15.717 -1.949 1.00 82.88 665 ALA A CA 1
ATOM 5092 C C . ALA A 1 665 ? 34.431 -14.634 -2.521 1.00 82.88 665 ALA A C 1
ATOM 5094 O O . ALA A 1 665 ? 33.942 -13.732 -3.194 1.00 82.88 665 ALA A O 1
ATOM 5095 N N . ASP A 1 666 ? 35.757 -14.721 -2.343 1.00 83.62 666 ASP A N 1
ATOM 5096 C CA . ASP A 1 666 ? 36.697 -13.699 -2.838 1.00 83.62 666 ASP A CA 1
ATOM 5097 C C . ASP A 1 666 ? 36.702 -13.573 -4.371 1.00 83.62 666 ASP A C 1
ATOM 5099 O O . ASP A 1 666 ? 37.108 -12.542 -4.910 1.00 83.62 666 ASP A O 1
ATOM 5103 N N . TYR A 1 667 ? 36.190 -14.588 -5.074 1.00 78.81 667 TYR A N 1
ATOM 5104 C CA . TYR A 1 667 ? 36.028 -14.593 -6.528 1.00 78.81 667 TYR A CA 1
ATOM 5105 C C . TYR A 1 667 ? 34.867 -13.716 -7.031 1.00 78.81 667 TYR A C 1
ATOM 5107 O O . TYR A 1 667 ? 34.780 -13.460 -8.232 1.00 78.81 667 TYR A O 1
ATOM 5115 N N . TYR A 1 668 ? 33.971 -13.228 -6.162 1.00 80.31 668 TYR A N 1
ATOM 5116 C CA . TYR A 1 668 ? 32.898 -12.326 -6.593 1.00 80.31 668 TYR A CA 1
ATOM 5117 C C . TYR A 1 668 ? 33.446 -10.932 -6.927 1.00 80.31 668 TYR A C 1
ATOM 5119 O O . TYR A 1 668 ? 34.143 -10.313 -6.130 1.00 80.31 668 TYR A O 1
ATOM 5127 N N . VAL A 1 669 ? 33.085 -10.399 -8.096 1.00 76.81 669 VAL A N 1
ATOM 5128 C CA . VAL A 1 669 ? 33.570 -9.092 -8.585 1.00 76.81 669 VAL A CA 1
ATOM 5129 C C . VAL A 1 669 ? 32.903 -7.912 -7.859 1.00 76.81 669 VAL A C 1
ATOM 5131 O O . VAL A 1 669 ? 33.514 -6.860 -7.671 1.00 76.81 669 VAL A O 1
ATOM 5134 N N . ASN A 1 670 ? 31.649 -8.083 -7.434 1.00 79.25 670 ASN A N 1
ATOM 5135 C CA . ASN A 1 670 ? 30.838 -7.017 -6.843 1.00 79.25 670 ASN A CA 1
ATOM 5136 C C . ASN A 1 670 ? 31.142 -6.817 -5.354 1.00 79.25 670 ASN A C 1
ATOM 5138 O O . ASN A 1 670 ? 31.260 -7.789 -4.606 1.00 79.25 670 ASN A O 1
ATOM 5142 N N . SER A 1 671 ? 31.183 -5.556 -4.914 1.00 88.50 671 SER A N 1
ATOM 5143 C CA . SER A 1 671 ? 31.357 -5.219 -3.500 1.00 88.50 671 SER A CA 1
ATOM 5144 C C . SER A 1 671 ? 30.088 -5.467 -2.681 1.00 88.50 671 SER A C 1
ATOM 5146 O O . SER A 1 671 ? 28.966 -5.321 -3.176 1.00 88.50 671 SER A O 1
ATOM 5148 N N . CYS A 1 672 ? 30.241 -5.828 -1.404 1.00 89.56 672 CYS A N 1
ATOM 5149 C CA . CYS A 1 672 ? 29.096 -6.124 -0.542 1.00 89.56 672 CYS A CA 1
ATOM 5150 C C . CYS A 1 672 ? 28.336 -4.888 -0.051 1.00 89.56 672 CYS A C 1
ATOM 5152 O O . CYS A 1 672 ? 27.233 -5.043 0.465 1.00 89.56 672 CYS A O 1
ATOM 5154 N N . ARG A 1 673 ? 28.872 -3.669 -0.190 1.00 89.56 673 ARG A N 1
ATOM 5155 C CA . ARG A 1 673 ? 28.310 -2.456 0.430 1.00 89.56 673 ARG A CA 1
ATOM 5156 C C . ARG A 1 673 ? 26.818 -2.252 0.169 1.00 89.56 673 ARG A C 1
ATOM 5158 O O . ARG A 1 673 ? 26.061 -2.127 1.127 1.00 89.56 673 ARG A O 1
ATOM 5165 N N . GLU A 1 674 ? 26.390 -2.188 -1.091 1.00 86.00 674 GLU A N 1
ATOM 5166 C CA . GLU A 1 674 ? 24.992 -1.860 -1.417 1.00 86.00 674 GLU A CA 1
ATOM 5167 C C . GLU A 1 674 ? 24.033 -2.977 -0.986 1.00 86.00 674 GLU A C 1
ATOM 5169 O O . GLU A 1 674 ? 23.055 -2.720 -0.282 1.00 86.00 674 GLU A O 1
ATOM 5174 N N . VAL A 1 675 ? 24.356 -4.233 -1.319 1.00 85.00 675 VAL A N 1
ATOM 5175 C CA . VAL A 1 675 ? 23.530 -5.403 -0.973 1.00 85.00 675 VAL A CA 1
ATOM 5176 C C . VAL A 1 675 ? 23.421 -5.562 0.548 1.00 85.00 675 VAL A C 1
ATOM 5178 O O . VAL A 1 675 ? 22.329 -5.767 1.086 1.00 85.00 675 VAL A O 1
ATOM 5181 N N . PHE A 1 676 ? 24.534 -5.388 1.263 1.00 87.44 676 PHE A N 1
ATOM 5182 C CA . PHE A 1 676 ? 24.591 -5.504 2.715 1.00 87.44 676 PHE A CA 1
ATOM 5183 C C . PHE A 1 676 ? 23.854 -4.359 3.423 1.00 87.44 676 PHE A C 1
ATOM 5185 O O . PHE A 1 676 ? 23.086 -4.603 4.357 1.00 87.44 676 PHE A O 1
ATOM 5192 N N . LEU A 1 677 ? 24.016 -3.107 2.975 1.00 86.31 677 LEU A N 1
ATOM 5193 C CA . LEU A 1 677 ? 23.286 -1.966 3.543 1.00 86.31 677 LEU A CA 1
ATOM 5194 C C . LEU A 1 677 ? 21.781 -2.063 3.270 1.00 86.31 677 LEU A C 1
ATOM 5196 O O . LEU A 1 677 ? 20.977 -1.719 4.143 1.00 86.31 677 LEU A O 1
ATOM 5200 N N . GLN A 1 678 ? 21.374 -2.572 2.106 1.00 83.62 678 GLN A N 1
ATOM 5201 C CA . GLN A 1 678 ? 19.966 -2.830 1.801 1.00 83.62 678 GLN A CA 1
ATOM 5202 C C . GLN A 1 678 ? 19.390 -3.937 2.696 1.00 83.62 678 GLN A C 1
ATOM 5204 O O . GLN A 1 678 ? 18.277 -3.795 3.223 1.00 83.62 678 GLN A O 1
ATOM 5209 N N . PHE A 1 679 ? 20.154 -5.010 2.923 1.00 84.38 679 PHE A N 1
ATOM 5210 C CA . PHE A 1 679 ? 19.798 -6.068 3.867 1.00 84.38 679 PHE A CA 1
ATOM 5211 C C . PHE A 1 679 ? 19.628 -5.509 5.286 1.00 84.38 679 PHE A C 1
ATOM 5213 O O . PHE A 1 679 ? 18.551 -5.656 5.869 1.00 84.38 679 PHE A O 1
ATOM 5220 N N . LEU A 1 680 ? 20.625 -4.784 5.809 1.00 83.06 680 LEU A N 1
ATOM 5221 C CA . LEU A 1 680 ? 20.562 -4.152 7.132 1.00 83.06 680 LEU A CA 1
ATOM 5222 C C . LEU A 1 680 ? 19.368 -3.205 7.266 1.00 83.06 680 LEU A C 1
ATOM 5224 O O . LEU A 1 680 ? 18.644 -3.271 8.256 1.00 83.06 680 LEU A O 1
ATOM 5228 N N . THR A 1 681 ? 19.118 -2.370 6.256 1.00 83.00 681 THR A N 1
ATOM 5229 C CA . THR A 1 681 ? 17.980 -1.437 6.233 1.00 83.00 681 THR A CA 1
ATOM 5230 C C . THR A 1 681 ? 16.657 -2.182 6.384 1.00 83.00 681 THR A C 1
ATOM 5232 O O . THR A 1 681 ? 15.793 -1.789 7.172 1.00 83.00 681 THR A O 1
ATOM 5235 N N . THR A 1 682 ? 16.509 -3.290 5.657 1.00 82.88 682 THR A N 1
ATOM 5236 C CA . THR A 1 682 ? 15.297 -4.113 5.691 1.00 82.88 682 THR A CA 1
ATOM 5237 C C . THR A 1 682 ? 15.100 -4.751 7.065 1.00 82.88 682 THR A C 1
ATOM 5239 O O . THR A 1 682 ? 13.988 -4.716 7.597 1.00 82.88 682 THR A O 1
ATOM 5242 N N . GLN A 1 683 ? 16.165 -5.278 7.677 1.00 82.62 683 GLN A N 1
ATOM 5243 C CA . GLN A 1 683 ? 16.073 -5.892 9.005 1.00 82.62 683 GLN A CA 1
ATOM 5244 C C . GLN A 1 683 ? 15.823 -4.861 10.107 1.00 82.62 683 GLN A C 1
ATOM 5246 O O . GLN A 1 683 ? 14.918 -5.037 10.924 1.00 82.62 683 GLN A O 1
ATOM 5251 N N . TYR A 1 684 ? 16.553 -3.745 10.100 1.00 86.94 684 TYR A N 1
ATOM 5252 C CA . TYR A 1 684 ? 16.388 -2.674 11.083 1.00 86.94 684 TYR A CA 1
ATOM 5253 C C . TYR A 1 684 ? 14.993 -2.062 11.036 1.00 86.94 684 TYR A C 1
ATOM 5255 O O . TYR A 1 684 ? 14.409 -1.818 12.089 1.00 86.94 684 TYR A O 1
ATOM 5263 N N . ARG A 1 685 ? 14.403 -1.905 9.845 1.00 86.75 685 ARG A N 1
ATOM 5264 C CA . ARG A 1 685 ? 13.019 -1.435 9.715 1.00 86.75 685 ARG A CA 1
ATOM 5265 C C . ARG A 1 685 ? 12.021 -2.384 10.382 1.00 86.75 685 ARG A C 1
ATOM 5267 O O . ARG A 1 685 ? 11.102 -1.924 11.054 1.00 86.75 685 ARG A O 1
ATOM 5274 N N . ARG A 1 686 ? 12.187 -3.702 10.227 1.00 85.38 686 ARG A N 1
ATOM 5275 C CA . ARG A 1 686 ? 11.290 -4.686 10.859 1.00 85.38 686 ARG A CA 1
ATOM 5276 C C . ARG A 1 686 ? 11.429 -4.682 12.382 1.00 85.38 686 ARG A C 1
ATOM 5278 O O . ARG A 1 686 ? 10.417 -4.648 13.077 1.00 85.38 686 ARG A O 1
ATOM 5285 N N . ILE A 1 687 ? 12.663 -4.642 12.892 1.00 86.44 687 ILE A N 1
ATOM 5286 C CA . ILE A 1 687 ? 12.937 -4.534 14.335 1.00 86.44 687 ILE A CA 1
ATOM 5287 C C . ILE A 1 687 ? 12.332 -3.246 14.896 1.00 86.44 687 ILE A C 1
ATOM 5289 O O . ILE A 1 687 ? 11.680 -3.284 15.937 1.00 86.44 687 ILE A O 1
ATOM 5293 N N . ALA A 1 688 ? 12.492 -2.126 14.187 1.00 90.75 688 ALA A N 1
ATOM 5294 C CA . ALA A 1 688 ? 11.925 -0.848 14.587 1.00 90.75 688 ALA A CA 1
ATOM 5295 C C . ALA A 1 688 ? 10.407 -0.935 14.772 1.00 90.75 688 ALA A C 1
ATOM 5297 O O . ALA A 1 688 ? 9.899 -0.538 15.817 1.00 90.75 688 ALA A O 1
ATOM 5298 N N . ILE A 1 689 ? 9.693 -1.515 13.801 1.00 88.25 689 ILE A N 1
ATOM 5299 C CA . ILE A 1 689 ? 8.234 -1.685 13.864 1.00 88.25 689 ILE A CA 1
ATOM 5300 C C . ILE A 1 689 ? 7.837 -2.513 15.092 1.00 88.25 689 ILE A C 1
ATOM 5302 O O . ILE A 1 689 ? 6.994 -2.080 15.878 1.00 88.25 689 ILE A O 1
ATOM 5306 N N . VAL A 1 690 ? 8.468 -3.673 15.296 1.00 91.75 690 VAL A N 1
ATOM 5307 C CA . VAL A 1 690 ? 8.137 -4.574 16.411 1.00 91.75 690 VAL A CA 1
ATOM 5308 C C . VAL A 1 690 ? 8.423 -3.913 17.769 1.00 91.75 690 VAL A C 1
ATOM 5310 O O . VAL A 1 690 ? 7.578 -3.963 18.665 1.00 91.75 690 VAL A O 1
ATOM 5313 N N . CYS A 1 691 ? 9.565 -3.235 17.917 1.00 93.75 691 CYS A N 1
ATOM 5314 C CA . CYS A 1 691 ? 9.930 -2.521 19.144 1.00 93.75 691 CYS A CA 1
ATOM 5315 C C . CYS A 1 691 ? 9.006 -1.326 19.429 1.00 93.75 691 CYS A C 1
ATOM 5317 O O . CYS A 1 691 ? 8.614 -1.126 20.576 1.00 93.75 691 CYS A O 1
ATOM 5319 N N . ILE A 1 692 ? 8.617 -0.552 18.410 1.00 93.81 692 ILE A N 1
ATOM 5320 C CA . ILE A 1 692 ? 7.710 0.596 18.572 1.00 93.81 692 ILE A CA 1
ATOM 5321 C C . ILE A 1 692 ? 6.310 0.126 18.992 1.00 93.81 692 ILE A C 1
ATOM 5323 O O . ILE A 1 692 ? 5.735 0.681 19.930 1.00 93.81 692 ILE A O 1
ATOM 5327 N N . ILE A 1 693 ? 5.779 -0.934 18.372 1.00 92.06 693 ILE A N 1
ATOM 5328 C CA . ILE A 1 693 ? 4.497 -1.530 18.787 1.00 92.06 693 ILE A CA 1
ATOM 5329 C C . ILE A 1 693 ? 4.593 -2.039 20.231 1.00 92.06 693 ILE A C 1
ATOM 5331 O O . ILE A 1 693 ? 3.726 -1.733 21.053 1.00 92.06 693 ILE A O 1
ATOM 5335 N N . GLY A 1 694 ? 5.668 -2.761 20.565 1.00 93.56 694 GLY A N 1
ATOM 5336 C CA . GLY A 1 694 ? 5.936 -3.213 21.931 1.00 93.56 694 GLY A CA 1
ATOM 5337 C C . GLY A 1 694 ? 5.953 -2.056 22.933 1.00 93.56 694 GLY A C 1
ATOM 5338 O O . GLY A 1 694 ? 5.292 -2.130 23.966 1.00 93.56 694 GLY A O 1
ATOM 5339 N N . CYS A 1 695 ? 6.631 -0.954 22.602 1.00 96.94 695 CYS A N 1
ATOM 5340 C CA . CYS A 1 695 ? 6.688 0.260 23.416 1.00 96.94 695 CYS A CA 1
ATOM 5341 C C . CYS A 1 695 ? 5.294 0.794 23.772 1.00 96.94 695 CYS A C 1
ATOM 5343 O O . CYS A 1 695 ? 5.026 1.031 24.953 1.00 96.94 695 CYS A O 1
ATOM 5345 N N . PHE A 1 696 ? 4.404 0.959 22.787 1.00 95.69 696 PHE A N 1
ATOM 5346 C CA . PHE A 1 696 ? 3.054 1.476 23.032 1.00 95.69 696 PHE A CA 1
ATOM 5347 C C . PHE A 1 696 ? 2.212 0.532 23.893 1.00 95.69 696 PHE A C 1
ATOM 5349 O O . PHE A 1 696 ? 1.508 0.988 24.795 1.00 95.69 696 PHE A O 1
ATOM 5356 N N . LEU A 1 697 ? 2.320 -0.778 23.669 1.00 95.44 697 LEU A N 1
ATOM 5357 C CA . LEU A 1 697 ? 1.608 -1.775 24.469 1.00 95.44 697 LEU A CA 1
ATOM 5358 C C . LEU A 1 697 ? 2.096 -1.799 25.923 1.00 95.44 697 LEU A C 1
ATOM 5360 O O . LEU A 1 697 ? 1.279 -1.801 26.846 1.00 95.44 697 LEU A O 1
ATOM 5364 N N . PHE A 1 698 ? 3.413 -1.747 26.146 1.00 96.81 698 PHE A N 1
ATOM 5365 C CA . PHE A 1 698 ? 3.985 -1.661 27.491 1.00 96.81 698 PHE A CA 1
ATOM 5366 C C . PHE A 1 698 ? 3.613 -0.357 28.201 1.00 96.81 698 PHE A C 1
ATOM 5368 O O . PHE A 1 698 ? 3.313 -0.392 29.393 1.00 96.81 698 PHE A O 1
ATOM 5375 N N . LEU A 1 699 ? 3.567 0.770 27.483 1.00 97.56 699 LEU A N 1
ATOM 5376 C CA . LEU A 1 699 ? 3.127 2.053 28.036 1.00 97.56 699 LEU A CA 1
ATOM 5377 C C . LEU A 1 699 ? 1.657 2.006 28.460 1.00 97.56 699 LEU A C 1
ATOM 5379 O O . LEU A 1 699 ? 1.321 2.414 29.570 1.00 97.56 699 LEU A O 1
ATOM 5383 N N . ALA A 1 700 ? 0.784 1.474 27.602 1.00 94.81 700 ALA A N 1
ATOM 5384 C CA . ALA A 1 700 ? -0.632 1.318 27.915 1.00 94.81 700 ALA A CA 1
ATOM 5385 C C . ALA A 1 700 ? -0.838 0.420 29.147 1.00 94.81 700 ALA A C 1
ATOM 5387 O O . ALA A 1 700 ? -1.620 0.761 30.037 1.00 94.81 700 ALA A O 1
ATOM 5388 N N . LEU A 1 701 ? -0.089 -0.686 29.242 1.00 96.94 701 LEU A N 1
ATOM 5389 C CA . LEU A 1 701 ? -0.134 -1.579 30.400 1.00 96.94 701 LEU A CA 1
ATOM 5390 C C . LEU A 1 701 ? 0.382 -0.890 31.671 1.00 96.94 701 LEU A C 1
ATOM 5392 O O . LEU A 1 701 ? -0.265 -0.983 32.712 1.00 96.94 701 LEU A O 1
ATOM 5396 N N . ALA A 1 702 ? 1.479 -0.133 31.574 1.00 97.56 702 ALA A N 1
ATOM 5397 C CA . ALA A 1 702 ? 2.031 0.641 32.683 1.00 97.56 702 ALA A CA 1
ATOM 5398 C C . ALA A 1 702 ? 1.020 1.653 33.241 1.00 97.56 702 ALA A C 1
ATOM 5400 O O . ALA A 1 702 ? 0.835 1.737 34.458 1.00 97.56 702 ALA A O 1
ATOM 5401 N N . VAL A 1 703 ? 0.335 2.397 32.366 1.00 95.94 703 VAL A N 1
ATOM 5402 C CA . VAL A 1 703 ? -0.697 3.369 32.758 1.00 95.94 703 VAL A CA 1
ATOM 5403 C C . VAL A 1 703 ? -1.870 2.667 33.434 1.00 95.94 703 VAL A C 1
ATOM 5405 O O . VAL A 1 703 ? -2.302 3.093 34.506 1.00 95.94 703 VAL A O 1
ATOM 5408 N N . LEU A 1 704 ? -2.369 1.573 32.853 1.00 94.19 704 LEU A N 1
ATOM 5409 C CA . LEU A 1 704 ? -3.483 0.830 33.438 1.00 94.19 704 LEU A CA 1
ATOM 5410 C C . LEU A 1 704 ? -3.123 0.216 34.799 1.00 94.19 704 LEU A C 1
ATOM 5412 O O . LEU A 1 704 ? -3.961 0.254 35.698 1.00 94.19 704 LEU A O 1
ATOM 5416 N N . ASP A 1 705 ? -1.896 -0.280 34.993 1.00 95.50 705 ASP A N 1
ATOM 5417 C CA . ASP A 1 705 ? -1.434 -0.792 36.293 1.00 95.50 705 ASP A CA 1
ATOM 5418 C C . ASP A 1 705 ? -1.370 0.324 37.340 1.00 95.50 705 ASP A C 1
ATOM 5420 O O . ASP A 1 705 ? -1.786 0.134 38.487 1.00 95.50 705 ASP A O 1
ATOM 5424 N N . GLY A 1 706 ? -0.910 1.515 36.944 1.00 94.56 706 GLY A N 1
ATOM 5425 C CA . GLY A 1 706 ? -0.891 2.701 37.802 1.00 94.56 706 GLY A CA 1
ATOM 5426 C C . GLY A 1 706 ? -2.299 3.160 38.197 1.00 94.56 706 GLY A C 1
ATOM 5427 O O . GLY A 1 706 ? -2.552 3.470 39.368 1.00 94.56 706 GLY A O 1
ATOM 5428 N N . LEU A 1 707 ? -3.244 3.139 37.251 1.00 92.94 707 LEU A N 1
ATOM 5429 C CA . LEU A 1 707 ? -4.658 3.431 37.506 1.00 92.94 707 LEU A CA 1
ATOM 5430 C C . LEU A 1 707 ? -5.289 2.383 38.424 1.00 92.94 707 LEU A C 1
ATOM 5432 O O . LEU A 1 707 ? -5.966 2.737 39.389 1.00 92.94 707 LEU A O 1
ATOM 5436 N N . TYR A 1 708 ? -5.032 1.099 38.174 1.00 93.00 708 TYR A N 1
ATOM 5437 C CA . TYR A 1 708 ? -5.514 0.005 39.012 1.00 93.00 708 TYR A CA 1
ATOM 5438 C C . TYR A 1 708 ? -4.986 0.113 40.440 1.00 93.00 708 TYR A C 1
ATOM 5440 O O . TYR A 1 708 ? -5.776 0.041 41.382 1.00 93.00 708 TYR A O 1
ATOM 5448 N N . TYR A 1 709 ? -3.684 0.359 40.611 1.00 94.56 709 TYR A N 1
ATOM 5449 C CA . TYR A 1 709 ? -3.090 0.625 41.918 1.00 94.56 709 TYR A CA 1
ATOM 5450 C C . TYR A 1 709 ? -3.778 1.801 42.614 1.00 94.56 709 TYR A C 1
ATOM 5452 O O . TYR A 1 709 ? -4.189 1.667 43.764 1.00 94.56 709 TYR A O 1
ATOM 5460 N N . SER A 1 710 ? -3.959 2.924 41.916 1.00 89.44 710 SER A N 1
ATOM 5461 C CA . SER A 1 710 ? -4.568 4.131 42.484 1.00 89.44 710 SER A CA 1
ATOM 5462 C C . SER A 1 710 ? -6.010 3.884 42.933 1.00 89.44 710 SER A C 1
ATOM 5464 O O . SER A 1 710 ? -6.353 4.170 44.080 1.00 89.44 710 SER A O 1
ATOM 5466 N N . PHE A 1 711 ? -6.842 3.275 42.081 1.00 88.00 711 PHE A N 1
ATOM 5467 C CA . PHE A 1 711 ? -8.239 2.974 42.406 1.00 88.00 711 PHE A CA 1
ATOM 5468 C C . PHE A 1 711 ? -8.370 1.976 43.555 1.00 88.00 711 PHE A C 1
ATOM 5470 O O . PHE A 1 711 ? -9.145 2.200 44.487 1.00 88.00 711 PHE A O 1
ATOM 5477 N N . PHE A 1 712 ? -7.587 0.896 43.542 1.00 86.56 712 PHE A N 1
ATOM 5478 C CA . PHE A 1 712 ? -7.640 -0.090 44.619 1.00 86.56 712 PHE A CA 1
ATOM 5479 C C . PHE A 1 712 ? -7.058 0.436 45.928 1.00 86.56 712 PHE A C 1
ATOM 5481 O O . PHE A 1 712 ? -7.586 0.108 46.990 1.00 86.56 712 PHE A O 1
ATOM 5488 N N . ASN A 1 713 ? -6.007 1.256 45.884 1.00 86.75 713 ASN A N 1
ATOM 5489 C CA . ASN A 1 713 ? -5.447 1.875 47.080 1.00 86.75 713 ASN A CA 1
ATOM 5490 C C . ASN A 1 713 ? -6.448 2.857 47.706 1.00 86.75 713 ASN A C 1
ATOM 5492 O O . ASN A 1 713 ? -6.658 2.817 48.915 1.00 86.75 713 ASN A O 1
ATOM 5496 N N . LEU A 1 714 ? -7.144 3.663 46.896 1.00 85.44 714 LEU A N 1
ATOM 5497 C CA . LEU A 1 714 ? -8.232 4.525 47.374 1.00 85.44 714 LEU A CA 1
ATOM 5498 C C . LEU A 1 714 ? -9.373 3.711 47.999 1.00 85.44 714 LEU A C 1
ATOM 5500 O O . LEU A 1 714 ? -9.827 4.034 49.098 1.00 85.44 714 LEU A O 1
ATOM 5504 N N . ALA A 1 715 ? -9.790 2.614 47.359 1.00 84.44 715 ALA A N 1
ATOM 5505 C CA . ALA A 1 715 ? -10.805 1.717 47.912 1.00 84.44 715 ALA A CA 1
ATOM 5506 C C . ALA A 1 715 ? -10.357 1.084 49.244 1.00 84.44 715 ALA A C 1
ATOM 5508 O O . ALA A 1 715 ? -11.144 1.013 50.190 1.00 84.44 715 ALA A O 1
ATOM 5509 N N . ALA A 1 716 ? -9.089 0.678 49.352 1.00 83.88 716 ALA A N 1
ATOM 5510 C CA . ALA A 1 716 ? -8.515 0.129 50.578 1.00 83.88 716 ALA A CA 1
ATOM 5511 C C . ALA A 1 716 ? -8.408 1.183 51.695 1.00 83.88 716 ALA A C 1
ATOM 5513 O O . ALA A 1 716 ? -8.747 0.896 52.842 1.00 83.88 716 ALA A O 1
ATOM 5514 N N . ILE A 1 717 ? -7.989 2.413 51.378 1.00 84.12 717 ILE A N 1
ATOM 5515 C CA . ILE A 1 717 ? -7.936 3.532 52.334 1.00 84.12 717 ILE A CA 1
ATOM 5516 C C . ILE A 1 717 ? -9.343 3.867 52.835 1.00 84.12 717 ILE A C 1
ATOM 5518 O O . ILE A 1 717 ? -9.544 3.988 54.043 1.00 84.12 717 ILE A O 1
ATOM 5522 N N . SER A 1 718 ? -10.325 3.959 51.934 1.00 81.19 718 SER A N 1
ATOM 5523 C CA . SER A 1 718 ? -11.732 4.183 52.290 1.00 81.19 718 SER A CA 1
ATOM 5524 C C . SER A 1 718 ? -12.271 3.057 53.181 1.00 81.19 718 SER A C 1
ATOM 5526 O O . SER A 1 718 ? -12.883 3.317 54.218 1.00 81.19 718 SER A O 1
ATOM 5528 N N . GLY A 1 719 ? -11.967 1.797 52.847 1.00 81.44 719 GLY A N 1
ATOM 5529 C CA . GLY A 1 719 ? -12.280 0.633 53.678 1.00 81.44 719 GLY A CA 1
ATOM 5530 C C . GLY A 1 719 ? -11.695 0.738 55.088 1.00 81.44 719 GLY A C 1
ATOM 5531 O O . GLY A 1 719 ? -12.430 0.585 56.064 1.00 81.44 719 GLY A O 1
ATOM 5532 N N . ARG A 1 720 ? -10.401 1.059 55.211 1.00 83.56 720 ARG A N 1
ATOM 5533 C CA . ARG A 1 720 ? -9.729 1.235 56.511 1.00 83.56 720 ARG A CA 1
ATOM 5534 C C . ARG A 1 720 ? -10.315 2.389 57.318 1.00 83.56 720 ARG A C 1
ATOM 5536 O O . ARG A 1 720 ? -10.555 2.210 58.507 1.00 83.56 720 ARG A O 1
ATOM 5543 N N . ARG A 1 721 ? -10.588 3.541 56.691 1.00 82.12 721 ARG A N 1
ATOM 5544 C CA . ARG A 1 721 ? -11.221 4.685 57.371 1.00 82.12 721 ARG A CA 1
ATOM 5545 C C . ARG A 1 721 ? -12.589 4.302 57.932 1.00 82.12 721 ARG A C 1
ATOM 5547 O O . ARG A 1 721 ? -12.816 4.510 59.115 1.00 82.12 721 ARG A O 1
ATOM 5554 N N . ARG A 1 722 ? -13.460 3.663 57.139 1.00 79.25 722 ARG A N 1
ATOM 5555 C CA . ARG A 1 722 ? -14.789 3.209 57.604 1.00 79.25 722 ARG A CA 1
ATOM 5556 C C . ARG A 1 722 ? -14.706 2.271 58.810 1.00 79.25 722 ARG A C 1
ATOM 5558 O O . ARG A 1 722 ? -15.499 2.392 59.737 1.00 79.25 722 ARG A O 1
ATOM 5565 N N . ARG A 1 723 ? -13.701 1.390 58.842 1.00 82.12 723 ARG A N 1
ATOM 5566 C CA . ARG A 1 723 ? -13.458 0.490 59.981 1.00 82.12 723 ARG A CA 1
ATOM 5567 C C . ARG A 1 723 ? -12.871 1.189 61.202 1.00 82.12 723 ARG A C 1
ATOM 5569 O O . ARG A 1 723 ? -13.188 0.789 62.316 1.00 82.12 723 ARG A O 1
ATOM 5576 N N . MET A 1 724 ? -12.061 2.229 61.018 1.00 83.50 724 MET A N 1
ATOM 5577 C CA . MET A 1 724 ? -11.513 3.015 62.128 1.00 83.50 724 MET A CA 1
ATOM 5578 C C . MET A 1 724 ? -12.625 3.660 62.971 1.00 83.50 724 MET A C 1
ATOM 5580 O O . MET A 1 724 ? -12.496 3.730 64.188 1.00 83.50 724 MET A O 1
ATOM 5584 N N . TYR A 1 725 ? -13.747 4.029 62.344 1.00 82.38 725 TYR A N 1
ATOM 5585 C CA . TYR A 1 725 ? -14.925 4.587 63.017 1.00 82.38 725 TYR A CA 1
ATOM 5586 C C . TYR A 1 725 ? -15.957 3.533 63.468 1.00 82.38 725 TYR A C 1
ATOM 5588 O O . TYR A 1 725 ? -17.070 3.886 63.840 1.00 82.38 725 TYR A O 1
ATOM 5596 N N . ARG A 1 726 ? -15.631 2.228 63.475 1.00 83.06 726 ARG A N 1
ATOM 5597 C CA . ARG A 1 726 ? -16.609 1.161 63.804 1.00 83.06 726 ARG A CA 1
ATOM 5598 C C . ARG A 1 726 ? -17.157 1.200 65.236 1.00 83.06 726 ARG A C 1
ATOM 5600 O O . ARG A 1 726 ? -18.202 0.611 65.498 1.00 83.06 726 ARG A O 1
ATOM 5607 N N . LEU A 1 727 ? -16.426 1.839 66.149 1.00 82.88 727 LEU A N 1
ATOM 5608 C CA . LEU A 1 727 ? -16.800 2.015 67.557 1.00 82.88 727 LEU A CA 1
ATOM 5609 C C . LEU A 1 727 ? -17.317 3.431 67.854 1.00 82.88 727 LEU A C 1
ATOM 5611 O O . LEU A 1 727 ? -17.581 3.740 69.011 1.00 82.88 727 LEU A O 1
ATOM 5615 N N . ASP A 1 728 ? -17.433 4.292 66.843 1.00 80.44 728 ASP A N 1
ATOM 5616 C CA . ASP A 1 728 ? -17.999 5.627 67.006 1.00 80.44 728 ASP A CA 1
ATOM 5617 C C . ASP A 1 728 ? -19.531 5.540 66.858 1.00 80.44 728 ASP A C 1
ATOM 5619 O O . ASP A 1 728 ? -20.000 4.995 65.853 1.00 80.44 728 ASP A O 1
ATOM 5623 N N . PRO A 1 729 ? -20.329 6.022 67.830 1.00 78.19 729 PRO A N 1
ATOM 5624 C CA . PRO A 1 729 ? -21.784 6.069 67.702 1.00 78.19 729 PRO A CA 1
ATOM 5625 C C . PRO A 1 729 ? -22.268 7.053 66.624 1.00 78.19 729 PRO A C 1
ATOM 5627 O O . PRO A 1 729 ? -23.371 6.867 66.112 1.00 78.19 729 PRO A O 1
ATOM 5630 N N . ASN A 1 730 ? -21.460 8.057 66.255 1.00 77.75 730 ASN A N 1
ATOM 5631 C CA . ASN A 1 730 ? -21.775 9.067 65.238 1.00 77.75 730 ASN A CA 1
ATOM 5632 C C . ASN A 1 730 ? -20.652 9.159 64.187 1.00 77.75 730 ASN A C 1
ATOM 5634 O O . ASN A 1 730 ? -20.007 10.203 64.049 1.00 77.75 730 ASN A O 1
ATOM 5638 N N . PRO A 1 731 ? -20.385 8.077 63.434 1.00 72.81 731 PRO A N 1
ATOM 5639 C CA . PRO A 1 731 ? -19.238 8.033 62.551 1.00 72.81 731 PRO A CA 1
ATOM 5640 C C . PRO A 1 731 ? -19.448 8.984 61.357 1.00 72.81 731 PRO A C 1
ATOM 5642 O O . PRO A 1 731 ? -20.530 8.994 60.764 1.00 72.81 731 PRO A O 1
ATOM 5645 N N . PRO A 1 732 ? -18.413 9.721 60.912 1.00 72.12 732 PRO A N 1
ATOM 5646 C CA . PRO A 1 732 ? -18.500 10.590 59.735 1.00 72.12 732 PRO A CA 1
ATOM 5647 C C . PRO A 1 732 ? -18.653 9.803 58.423 1.00 72.12 732 PRO A C 1
ATOM 5649 O O . PRO A 1 732 ? -18.788 10.387 57.357 1.00 72.12 732 PRO A O 1
ATOM 5652 N N . VAL A 1 733 ? -18.588 8.470 58.474 1.00 73.19 733 VAL A N 1
ATOM 5653 C CA . VAL A 1 733 ? -18.738 7.564 57.334 1.00 73.19 733 VAL A CA 1
ATOM 5654 C C . VAL A 1 733 ? -19.478 6.301 57.762 1.00 73.19 733 VAL A C 1
ATOM 5656 O O . VAL A 1 733 ? -19.267 5.784 58.855 1.00 73.19 733 VAL A O 1
ATOM 5659 N N . THR A 1 734 ? -20.313 5.746 56.882 1.00 68.88 734 THR A N 1
ATOM 5660 C CA . THR A 1 734 ? -21.022 4.487 57.162 1.00 68.88 734 THR A CA 1
ATOM 5661 C C . THR A 1 734 ? -20.026 3.335 57.405 1.00 68.88 734 THR A C 1
ATOM 5663 O O . THR A 1 734 ? -19.158 3.139 56.545 1.00 68.88 734 THR A O 1
ATOM 5666 N N . PRO A 1 735 ? -20.146 2.539 58.489 1.00 69.56 735 PRO A N 1
ATOM 5667 C CA . PRO A 1 735 ? -19.131 1.547 58.874 1.00 69.56 735 PRO A CA 1
ATOM 5668 C C . PRO A 1 735 ? -18.955 0.383 57.882 1.00 69.56 735 PRO A C 1
ATOM 5670 O O . PRO A 1 735 ? -17.832 -0.057 57.634 1.00 69.56 735 PRO A O 1
ATOM 5673 N N . ILE A 1 736 ? -20.055 -0.121 57.308 1.00 80.12 736 ILE A N 1
ATOM 5674 C CA . ILE A 1 736 ? -20.070 -1.194 56.300 1.00 80.12 736 ILE A CA 1
ATOM 5675 C C . ILE A 1 736 ? -21.299 -1.043 55.394 1.00 80.12 736 ILE A C 1
ATOM 5677 O O . ILE A 1 736 ? -22.379 -0.697 55.873 1.00 80.12 736 ILE A O 1
ATOM 5681 N N . THR A 1 737 ? -21.171 -1.283 54.085 1.00 75.81 737 THR A N 1
ATOM 5682 C CA . THR A 1 737 ? -22.330 -1.208 53.172 1.00 75.81 737 THR A CA 1
ATOM 5683 C C . THR A 1 737 ? -23.133 -2.514 53.153 1.00 75.81 737 THR A C 1
ATOM 5685 O O . THR A 1 737 ? -22.595 -3.592 53.398 1.00 75.81 737 THR A O 1
ATOM 5688 N N . ASN A 1 738 ? -24.422 -2.460 52.792 1.00 76.19 738 ASN A N 1
ATOM 5689 C CA . ASN A 1 738 ? -25.272 -3.661 52.686 1.00 76.19 738 ASN A CA 1
ATOM 5690 C C . ASN A 1 738 ? -24.720 -4.704 51.694 1.00 76.19 738 ASN A C 1
ATOM 5692 O O . ASN A 1 738 ? -24.830 -5.909 51.918 1.00 76.19 738 ASN A O 1
ATOM 5696 N N . GLU A 1 739 ? -24.099 -4.258 50.598 1.00 78.12 739 GLU A N 1
ATOM 5697 C CA . GLU A 1 739 ? -23.456 -5.160 49.636 1.00 78.12 739 GLU A CA 1
ATOM 5698 C C . GLU A 1 739 ? -22.187 -5.808 50.194 1.00 78.12 739 GLU A C 1
ATOM 5700 O O . GLU A 1 739 ? -21.915 -6.979 49.910 1.00 78.12 739 GLU A O 1
ATOM 5705 N N . GLU A 1 740 ? -21.399 -5.059 50.970 1.00 78.75 740 GLU A N 1
ATOM 5706 C CA . GLU A 1 740 ? -20.245 -5.595 51.691 1.00 78.75 740 GLU A CA 1
ATOM 5707 C C . GLU A 1 740 ? -20.719 -6.622 52.718 1.00 78.75 740 GLU A C 1
ATOM 5709 O O . GLU A 1 740 ? -20.284 -7.770 52.653 1.00 78.75 740 GLU A O 1
ATOM 5714 N N . ALA A 1 741 ? -21.700 -6.282 53.557 1.00 83.50 741 ALA A N 1
ATOM 5715 C CA . ALA A 1 741 ? -22.289 -7.191 54.537 1.00 83.50 741 ALA A CA 1
ATOM 5716 C C . ALA A 1 741 ? -22.830 -8.480 53.892 1.00 83.50 741 ALA A C 1
ATOM 5718 O O . ALA A 1 741 ? -22.541 -9.573 54.374 1.00 83.50 741 ALA A O 1
ATOM 5719 N N . ALA A 1 742 ? -23.531 -8.393 52.755 1.00 82.94 742 ALA A N 1
ATOM 5720 C CA . ALA A 1 742 ? -24.024 -9.567 52.031 1.00 82.94 742 ALA A CA 1
ATOM 5721 C C . ALA A 1 742 ? -22.888 -10.470 51.510 1.00 82.94 742 ALA A C 1
ATOM 5723 O O . ALA A 1 742 ? -22.980 -11.702 51.574 1.00 82.94 742 ALA A O 1
ATOM 5724 N N . LYS A 1 743 ? -21.791 -9.883 51.011 1.00 84.06 743 LYS A N 1
ATOM 5725 C CA . LYS A 1 743 ? -20.601 -10.642 50.583 1.00 84.06 743 LYS A CA 1
ATOM 5726 C C . LYS A 1 743 ? -19.888 -11.279 51.769 1.00 84.06 743 LYS A C 1
ATOM 5728 O O . LYS A 1 743 ? -19.526 -12.451 51.680 1.00 84.06 743 LYS A O 1
ATOM 5733 N N . VAL A 1 744 ? -19.721 -10.534 52.861 1.00 87.56 744 VAL A N 1
ATOM 5734 C CA . VAL A 1 744 ? -19.120 -11.022 54.106 1.00 87.56 744 VAL A CA 1
ATOM 5735 C C . VAL A 1 744 ? -19.952 -12.181 54.670 1.00 87.56 744 VAL A C 1
ATOM 5737 O O . VAL A 1 744 ? -19.393 -13.234 54.966 1.00 87.56 744 VAL A O 1
ATOM 5740 N N . LYS A 1 745 ? -21.287 -12.066 54.675 1.00 89.19 745 LYS A N 1
ATOM 5741 C CA . LYS A 1 745 ? -22.231 -13.128 55.071 1.00 89.19 745 LYS A CA 1
ATOM 5742 C C . LYS A 1 745 ? -22.091 -14.385 54.214 1.00 89.19 745 LYS A C 1
ATOM 5744 O O . LYS A 1 745 ? -21.997 -15.496 54.729 1.00 89.19 745 LYS A O 1
ATOM 5749 N N . LYS A 1 746 ? -21.997 -14.233 52.889 1.00 87.56 746 LYS A N 1
ATOM 5750 C CA . LYS A 1 746 ? -21.758 -15.366 51.977 1.00 87.56 746 LYS A CA 1
ATOM 5751 C C . LYS A 1 746 ? -20.422 -16.062 52.263 1.00 87.56 746 LYS A C 1
ATOM 5753 O O . LYS A 1 746 ? -20.338 -17.286 52.179 1.00 87.56 746 LYS A O 1
ATOM 5758 N N . TRP A 1 747 ? -19.389 -15.290 52.593 1.00 85.94 747 TRP A N 1
ATOM 5759 C CA . TRP A 1 747 ? -18.067 -15.811 52.944 1.00 85.94 747 TRP A CA 1
ATOM 5760 C C . TRP A 1 747 ? -18.069 -16.529 54.298 1.00 85.94 747 TRP A C 1
ATOM 5762 O O . TRP A 1 747 ? -17.460 -17.590 54.430 1.00 85.94 747 TRP A O 1
ATOM 5772 N N . PHE A 1 748 ? -18.821 -16.005 55.265 1.00 90.50 748 PHE A N 1
ATOM 5773 C CA . PHE A 1 748 ? -19.047 -16.632 56.564 1.00 90.50 748 PHE A CA 1
ATOM 5774 C C . PHE A 1 748 ? -19.667 -18.023 56.397 1.00 90.50 748 PHE A C 1
ATOM 5776 O O . PHE A 1 748 ? -19.087 -19.013 56.836 1.00 90.50 748 PHE A O 1
ATOM 5783 N N . TYR A 1 749 ? -20.766 -18.135 55.643 1.00 88.69 749 TYR A N 1
ATOM 5784 C CA . TYR A 1 749 ? -21.405 -19.430 55.380 1.00 88.69 749 TYR A CA 1
ATOM 5785 C C . TYR A 1 749 ? -20.517 -20.405 54.601 1.00 88.69 749 TYR A C 1
ATOM 5787 O O . TYR A 1 749 ? -20.594 -21.620 54.799 1.00 88.69 749 TYR A O 1
ATOM 5795 N N . TYR A 1 750 ? -19.657 -19.901 53.713 1.00 86.31 750 TYR A N 1
ATOM 5796 C CA . TYR A 1 750 ? -18.660 -20.734 53.044 1.00 86.31 750 TYR A CA 1
ATOM 5797 C C . TYR A 1 750 ? -17.642 -21.315 54.041 1.00 86.31 750 TYR A C 1
ATOM 5799 O O . TYR A 1 750 ? -17.334 -22.506 53.968 1.00 86.31 750 TYR A O 1
ATOM 5807 N N . MET A 1 751 ? -17.162 -20.510 54.996 1.00 86.81 751 MET A N 1
ATOM 5808 C CA . MET A 1 751 ? -16.281 -20.966 56.079 1.00 86.81 751 MET A CA 1
ATOM 5809 C C . MET A 1 751 ? -16.971 -21.983 56.994 1.00 86.81 751 MET A C 1
ATOM 5811 O O . MET A 1 751 ? -16.374 -23.026 57.265 1.00 86.81 751 MET A O 1
ATOM 5815 N N . CYS A 1 752 ? -18.232 -21.750 57.379 1.00 86.81 752 CYS A N 1
ATOM 5816 C CA . CYS A 1 752 ? -19.017 -22.718 58.153 1.00 86.81 752 CYS A CA 1
ATOM 5817 C C . CYS A 1 752 ? -19.072 -24.068 57.429 1.00 86.81 752 CYS A C 1
ATOM 5819 O O . CYS A 1 752 ? -18.601 -25.072 57.960 1.00 86.81 752 CYS A O 1
ATOM 5821 N N . ASN A 1 753 ? -19.518 -24.073 56.166 1.00 84.44 753 ASN A N 1
ATOM 5822 C CA . ASN A 1 753 ? -19.645 -25.286 55.352 1.00 84.44 753 ASN A CA 1
ATOM 5823 C C . ASN A 1 753 ? -18.324 -26.047 55.169 1.00 84.44 753 ASN A C 1
ATOM 5825 O O . ASN A 1 753 ? -18.329 -27.276 55.074 1.00 84.44 753 ASN A O 1
ATOM 5829 N N . ARG A 1 754 ? -17.194 -25.334 55.092 1.00 84.50 754 ARG A N 1
ATOM 5830 C CA . ARG A 1 754 ? -15.867 -25.938 54.917 1.00 84.50 754 ARG A CA 1
ATOM 5831 C C . ARG A 1 754 ? -15.371 -26.647 56.178 1.00 84.50 754 ARG A C 1
ATOM 5833 O O . ARG A 1 754 ? -14.661 -27.644 56.054 1.00 84.50 754 ARG A O 1
ATOM 5840 N N . HIS A 1 755 ? -15.712 -26.137 57.360 1.00 83.25 755 HIS A N 1
ATOM 5841 C CA . HIS A 1 755 ? -15.208 -26.642 58.640 1.00 83.25 755 HIS A CA 1
ATOM 5842 C C . HIS A 1 755 ? -16.202 -27.546 59.389 1.00 83.25 755 HIS A C 1
ATOM 5844 O O . HIS A 1 755 ? -15.785 -28.317 60.254 1.00 83.25 755 HIS A O 1
ATOM 5850 N N . THR A 1 756 ? -17.487 -27.555 59.023 1.00 77.69 756 THR A N 1
ATOM 5851 C CA . THR A 1 756 ? -18.452 -28.549 59.521 1.00 77.69 756 THR A CA 1
ATOM 5852 C C . THR A 1 756 ? -18.217 -29.928 58.899 1.00 77.69 756 THR A C 1
ATOM 5854 O O . THR A 1 756 ? -18.202 -30.084 57.676 1.00 77.69 756 THR A O 1
ATOM 5857 N N . LYS A 1 757 ? -18.078 -30.969 59.735 1.00 75.94 757 LYS A N 1
ATOM 5858 C CA . LYS A 1 757 ? -18.014 -32.368 59.274 1.00 75.94 757 LYS A CA 1
ATOM 5859 C C . LYS A 1 757 ? -19.280 -32.721 58.480 1.00 75.94 757 LYS A C 1
ATOM 5861 O O . LYS A 1 757 ? -20.388 -32.357 58.876 1.00 75.94 757 LYS A O 1
ATOM 5866 N N . LYS A 1 758 ? -19.118 -33.474 57.381 1.00 62.69 758 LYS A N 1
ATOM 5867 C CA . LYS A 1 758 ? -20.213 -34.056 56.576 1.00 62.69 758 LYS A CA 1
ATOM 5868 C C . LYS A 1 758 ? -21.154 -34.850 57.500 1.00 62.69 758 LYS A C 1
ATOM 5870 O O . LYS A 1 758 ? -20.860 -35.988 57.839 1.00 62.69 758 LYS A O 1
ATOM 5875 N N . GLY A 1 759 ? -22.247 -34.228 57.936 1.00 67.31 759 GLY A N 1
ATOM 5876 C CA . GLY A 1 759 ? -23.207 -34.803 58.884 1.00 67.31 759 GLY A CA 1
ATOM 5877 C C . GLY A 1 759 ? -23.879 -33.756 59.774 1.00 67.31 759 GLY A C 1
ATOM 5878 O O . GLY A 1 759 ? -25.056 -33.897 60.079 1.00 67.31 759 GLY A O 1
ATOM 5879 N N . ASP A 1 760 ? -23.188 -32.656 60.086 1.00 67.00 760 ASP A N 1
ATOM 5880 C CA . ASP A 1 760 ? -23.672 -31.616 61.009 1.00 67.00 760 ASP A CA 1
ATOM 5881 C C . ASP A 1 760 ? -24.127 -30.349 60.245 1.00 67.00 760 ASP A C 1
ATOM 5883 O O . ASP A 1 760 ? -23.710 -29.226 60.516 1.00 67.00 760 ASP A O 1
ATOM 5887 N N . ARG A 1 761 ? -24.961 -30.543 59.209 1.00 55.94 761 ARG A N 1
ATOM 5888 C CA . ARG A 1 761 ? -25.362 -29.533 58.195 1.00 55.94 761 ARG A CA 1
ATOM 5889 C C . ARG A 1 761 ? -26.212 -28.354 58.714 1.00 55.94 761 ARG A C 1
ATOM 5891 O O . ARG A 1 761 ? -26.720 -27.593 57.900 1.00 55.94 761 ARG A O 1
ATOM 5898 N N . LYS A 1 762 ? -26.405 -28.206 60.028 1.00 57.72 762 LYS A N 1
ATOM 5899 C CA . LYS A 1 762 ? -27.314 -27.208 60.627 1.00 57.72 762 LYS A CA 1
ATOM 5900 C C . LYS A 1 762 ? -26.633 -26.088 61.426 1.00 57.72 762 LYS A C 1
ATOM 5902 O O . LYS A 1 762 ? -27.341 -25.294 62.035 1.00 57.72 762 LYS A O 1
ATOM 5907 N N . ARG A 1 763 ? -25.300 -25.995 61.452 1.00 64.50 763 ARG A N 1
ATOM 5908 C CA . ARG A 1 763 ? -24.621 -24.915 62.191 1.00 64.50 763 ARG A CA 1
ATOM 5909 C C . ARG A 1 763 ? -24.238 -23.755 61.278 1.00 64.50 763 ARG A C 1
ATOM 5911 O O . ARG A 1 763 ? -23.185 -23.767 60.650 1.00 64.50 763 ARG A O 1
ATOM 5918 N N . ASP A 1 764 ? -25.078 -22.726 61.286 1.00 86.06 764 ASP A N 1
ATOM 5919 C CA . ASP A 1 764 ? -24.796 -21.382 60.764 1.00 86.06 764 ASP A CA 1
ATOM 5920 C C . ASP A 1 764 ? -23.918 -20.566 61.741 1.00 86.06 764 ASP A C 1
ATOM 5922 O O . ASP A 1 764 ? -24.116 -19.367 61.935 1.00 86.06 764 ASP A O 1
ATOM 5926 N N . THR A 1 765 ? -22.958 -21.224 62.399 1.00 89.69 765 THR A N 1
ATOM 5927 C CA . THR A 1 765 ? -22.125 -20.641 63.459 1.00 89.69 765 THR A CA 1
ATOM 5928 C C . THR A 1 765 ? -20.656 -21.035 63.304 1.00 89.69 765 THR A C 1
ATOM 5930 O O . THR A 1 765 ? -20.342 -22.127 62.824 1.00 89.69 765 THR A O 1
ATOM 5933 N N . LEU A 1 766 ? -19.749 -20.141 63.708 1.00 91.00 766 LEU A N 1
ATOM 5934 C CA . LEU A 1 766 ? -18.306 -20.396 63.794 1.00 91.00 766 LEU A CA 1
ATOM 5935 C C . LEU A 1 766 ? -17.884 -20.501 65.263 1.00 91.00 766 LEU A C 1
ATOM 5937 O O . LEU A 1 766 ? -18.439 -19.812 66.115 1.00 91.00 766 LEU A O 1
ATOM 5941 N N . ASP A 1 767 ? -16.891 -21.340 65.562 1.00 90.56 767 ASP A N 1
ATOM 5942 C CA . ASP A 1 767 ? -16.234 -21.289 66.872 1.00 90.56 767 ASP A CA 1
ATOM 5943 C C . ASP A 1 767 ? -15.396 -20.005 67.016 1.00 90.56 767 ASP A C 1
ATOM 5945 O O . ASP A 1 767 ? -15.016 -19.382 66.020 1.00 90.56 767 ASP A O 1
ATOM 5949 N N . GLY A 1 768 ? -15.080 -19.612 68.251 1.00 88.56 768 GLY A N 1
ATOM 5950 C CA . GLY A 1 768 ? -14.314 -18.393 68.526 1.00 88.56 768 GLY A CA 1
ATOM 5951 C C . GLY A 1 768 ? -12.975 -18.284 67.777 1.00 88.56 768 GLY A C 1
ATOM 5952 O O . GLY A 1 768 ? -12.621 -17.203 67.308 1.00 88.56 768 GLY A O 1
ATOM 5953 N N . ARG A 1 769 ? -12.237 -19.390 67.577 1.00 90.38 769 ARG A N 1
ATOM 5954 C CA . ARG A 1 769 ? -10.959 -19.368 66.830 1.00 90.38 769 ARG A CA 1
ATOM 5955 C C . ARG A 1 769 ? -11.178 -19.119 65.339 1.00 90.38 769 ARG A C 1
ATOM 5957 O O . ARG A 1 769 ? -10.442 -18.338 64.734 1.00 90.38 769 ARG A O 1
ATOM 5964 N N . LEU A 1 770 ? -12.172 -19.769 64.746 1.00 90.81 770 LEU A N 1
ATOM 5965 C CA . LEU A 1 770 ? -12.554 -19.601 63.348 1.00 90.81 770 LEU A CA 1
ATOM 5966 C C . LEU A 1 770 ? -13.189 -18.230 63.105 1.00 90.81 770 LEU A C 1
ATOM 5968 O O . LEU A 1 770 ? -12.964 -17.661 62.041 1.00 90.81 770 LEU A O 1
ATOM 5972 N N . ALA A 1 771 ? -13.916 -17.676 64.077 1.00 91.56 771 ALA A N 1
ATOM 5973 C CA . ALA A 1 771 ? -14.472 -16.326 64.029 1.00 91.56 771 ALA A CA 1
ATOM 5974 C C . ALA A 1 771 ? -13.373 -15.248 64.064 1.00 91.56 771 ALA A C 1
ATOM 5976 O O . ALA A 1 771 ? -13.396 -14.328 63.247 1.00 91.56 771 ALA A O 1
ATOM 5977 N N . ILE A 1 772 ? -12.358 -15.399 64.928 1.00 92.06 772 ILE A N 1
ATOM 5978 C CA . ILE A 1 772 ? -11.155 -14.543 64.920 1.00 92.06 772 ILE A CA 1
ATOM 5979 C C . ILE A 1 772 ? -10.468 -14.632 63.558 1.00 92.06 772 ILE A C 1
ATOM 5981 O O . ILE A 1 772 ? -10.219 -13.608 62.924 1.00 92.06 772 ILE A O 1
ATOM 5985 N N . HIS A 1 773 ? -10.215 -15.856 63.077 1.00 90.44 773 HIS A N 1
ATOM 5986 C CA . HIS A 1 773 ? -9.583 -16.058 61.777 1.00 90.44 773 HIS A CA 1
ATOM 5987 C C . HIS A 1 773 ? -10.409 -15.439 60.645 1.00 90.44 773 HIS A C 1
ATOM 5989 O O . HIS A 1 773 ? -9.839 -14.817 59.754 1.00 90.44 773 HIS A O 1
ATOM 5995 N N . PHE A 1 774 ? -11.736 -15.564 60.695 1.00 91.31 774 PHE A N 1
ATOM 5996 C CA . PHE A 1 774 ? -12.665 -14.965 59.744 1.00 91.31 774 PHE A CA 1
ATOM 5997 C C . PHE A 1 774 ? -12.575 -13.439 59.729 1.00 91.31 774 PHE A C 1
ATOM 5999 O O . PHE A 1 774 ? -12.409 -12.869 58.655 1.00 91.31 774 PHE A O 1
ATOM 6006 N N . LEU A 1 775 ? -12.650 -12.779 60.887 1.00 90.56 775 LEU A N 1
ATOM 6007 C CA . LEU A 1 775 ? -12.615 -11.317 60.983 1.00 90.56 775 LEU A CA 1
ATOM 6008 C C . LEU A 1 775 ? -11.264 -10.747 60.541 1.00 90.56 775 LEU A C 1
ATOM 6010 O O . LEU A 1 775 ? -11.231 -9.842 59.706 1.00 90.56 775 LEU A O 1
ATOM 6014 N N . GLU A 1 776 ? -10.154 -11.318 61.022 1.00 88.56 776 GLU A N 1
ATOM 6015 C CA . GLU A 1 776 ? -8.809 -10.903 60.593 1.00 88.56 776 GLU A CA 1
ATOM 6016 C C . GLU A 1 776 ? -8.621 -11.097 59.086 1.00 88.56 776 GLU A C 1
ATOM 6018 O O . GLU A 1 776 ? -7.947 -10.312 58.418 1.00 88.56 776 GLU A O 1
ATOM 6023 N N . THR A 1 777 ? -9.268 -12.122 58.535 1.00 84.62 777 THR A N 1
ATOM 6024 C CA . THR A 1 777 ? -9.219 -12.443 57.114 1.00 84.62 777 THR A CA 1
ATOM 6025 C C . THR A 1 777 ? -10.051 -11.487 56.260 1.00 84.62 777 THR A C 1
ATOM 6027 O O . THR A 1 777 ? -9.565 -10.960 55.259 1.00 84.62 777 THR A O 1
ATOM 6030 N N . VAL A 1 778 ? -11.317 -11.286 56.617 1.00 86.38 778 VAL A N 1
ATOM 6031 C CA . VAL A 1 778 ? -12.287 -10.517 55.828 1.00 86.38 778 VAL A CA 1
ATOM 6032 C C . VAL A 1 778 ? -11.982 -9.025 55.850 1.00 86.38 778 VAL A C 1
ATOM 6034 O O . VAL A 1 778 ? -12.218 -8.342 54.852 1.00 86.38 778 VAL A O 1
ATOM 6037 N N . PHE A 1 779 ? -11.469 -8.518 56.972 1.00 85.75 779 PHE A N 1
ATOM 6038 C CA . PHE A 1 779 ? -11.191 -7.094 57.160 1.00 85.75 779 PHE A CA 1
ATOM 6039 C C . PHE A 1 779 ? -9.706 -6.739 57.034 1.00 85.75 779 PHE A C 1
ATOM 6041 O O . PHE A 1 779 ? -9.366 -5.555 57.073 1.00 85.75 779 PHE A O 1
ATOM 6048 N N . ALA A 1 780 ? -8.843 -7.744 56.834 1.00 81.56 780 ALA A N 1
ATOM 6049 C CA . ALA A 1 780 ? -7.393 -7.594 56.698 1.00 81.56 780 ALA A CA 1
ATOM 6050 C C . ALA A 1 780 ? -6.772 -6.752 57.832 1.00 81.56 780 ALA A C 1
ATOM 6052 O O . ALA A 1 780 ? -5.889 -5.923 57.609 1.00 81.56 780 ALA A O 1
ATOM 6053 N N . GLU A 1 781 ? -7.254 -6.953 59.058 1.00 83.69 781 GLU A N 1
ATOM 6054 C CA . GLU A 1 781 ? -6.880 -6.179 60.240 1.00 83.69 781 GLU A CA 1
ATOM 6055 C C . GLU A 1 781 ? -6.533 -7.124 61.392 1.00 83.69 781 GLU A C 1
ATOM 6057 O O . GLU A 1 781 ? -7.228 -8.110 61.620 1.00 83.69 781 GLU A O 1
ATOM 6062 N N . LYS A 1 782 ? -5.456 -6.831 62.131 1.00 87.69 782 LYS A N 1
ATOM 6063 C CA . LYS A 1 782 ? -5.128 -7.576 63.352 1.00 87.69 782 LYS A CA 1
ATOM 6064 C C . LYS A 1 782 ? -6.067 -7.143 64.471 1.00 87.69 782 LYS A C 1
ATOM 6066 O O . LYS A 1 782 ? -6.092 -5.967 64.825 1.00 87.69 782 LYS A O 1
ATOM 6071 N N . LEU A 1 783 ? -6.789 -8.095 65.057 1.00 90.00 783 LEU A N 1
ATOM 6072 C CA . LEU A 1 783 ? -7.649 -7.823 66.210 1.00 90.00 783 LEU A CA 1
ATOM 6073 C C . LEU A 1 783 ? -6.801 -7.590 67.471 1.00 90.00 783 LEU A C 1
ATOM 6075 O O . LEU A 1 783 ? -5.743 -8.209 67.633 1.00 90.00 783 LEU A O 1
ATOM 6079 N N . SER A 1 784 ? -7.264 -6.720 68.373 1.00 92.12 784 SER A N 1
ATOM 6080 C CA . SER A 1 784 ? -6.614 -6.513 69.672 1.00 92.12 784 SER A CA 1
ATOM 6081 C C . SER A 1 784 ? -6.649 -7.798 70.509 1.00 92.12 784 SER A C 1
ATOM 6083 O O . SER A 1 784 ? -7.541 -8.633 70.347 1.00 92.12 784 SER A O 1
ATOM 6085 N N . ALA A 1 785 ? -5.666 -7.979 71.397 1.00 92.81 785 ALA A N 1
ATOM 6086 C CA . ALA A 1 785 ? -5.571 -9.181 72.230 1.00 92.81 785 ALA A CA 1
ATOM 6087 C C . ALA A 1 785 ? -6.835 -9.394 73.084 1.00 92.81 785 ALA A C 1
ATOM 6089 O O . ALA A 1 785 ? -7.370 -10.497 73.115 1.00 92.81 785 ALA A O 1
ATOM 6090 N N . GLU A 1 786 ? -7.359 -8.317 73.668 1.00 92.19 786 GLU A N 1
ATOM 6091 C CA . GLU A 1 786 ? -8.596 -8.312 74.458 1.00 92.19 786 GLU A CA 1
ATOM 6092 C C . GLU A 1 786 ? -9.813 -8.769 73.637 1.00 92.19 786 GLU A C 1
ATOM 6094 O O . GLU A 1 786 ? -10.596 -9.611 74.072 1.00 92.19 786 GLU A O 1
ATOM 6099 N N . TYR A 1 787 ? -9.932 -8.299 72.393 1.00 92.00 787 TYR A N 1
ATOM 6100 C CA . TYR A 1 787 ? -11.033 -8.683 71.512 1.00 92.00 787 TYR A CA 1
ATOM 6101 C C . TYR A 1 787 ? -10.928 -10.141 71.035 1.00 92.00 787 TYR A C 1
ATOM 6103 O O . TYR A 1 787 ? -11.938 -10.827 70.869 1.00 92.00 787 TYR A O 1
ATOM 6111 N N . LYS A 1 788 ? -9.703 -10.655 70.851 1.00 94.25 788 LYS A N 1
ATOM 6112 C CA . LYS A 1 788 ? -9.473 -12.084 70.579 1.00 94.25 788 LYS A CA 1
ATOM 6113 C C . LYS A 1 788 ? -9.887 -12.950 71.762 1.00 94.25 788 LYS A C 1
ATOM 6115 O O . LYS A 1 788 ? -10.482 -14.005 71.556 1.00 94.25 788 LYS A O 1
ATOM 6120 N N . GLU A 1 789 ? -9.585 -12.516 72.979 1.00 92.38 789 GLU A N 1
ATOM 6121 C CA . GLU A 1 789 ? -9.968 -13.238 74.187 1.00 92.38 789 GLU A CA 1
ATOM 6122 C C . GLU A 1 789 ? -11.493 -13.292 74.340 1.00 92.38 789 GLU A C 1
ATOM 6124 O O . GLU A 1 789 ? -12.041 -14.389 74.478 1.00 92.38 789 GLU A O 1
ATOM 6129 N N . LEU A 1 790 ? -12.181 -12.160 74.143 1.00 92.38 790 LEU A N 1
ATOM 6130 C CA . LEU A 1 790 ? -13.646 -12.074 74.117 1.00 92.38 790 LEU A CA 1
ATOM 6131 C C . LEU A 1 790 ? -14.264 -13.093 73.140 1.00 92.38 790 LEU A C 1
ATOM 6133 O O . LEU A 1 790 ? -15.098 -13.918 73.521 1.00 92.38 790 LEU A O 1
ATOM 6137 N N . LEU A 1 791 ? -13.816 -13.088 71.880 1.00 92.25 791 LEU A N 1
ATOM 6138 C CA . LEU A 1 791 ? -14.337 -13.998 70.854 1.00 92.25 791 LEU A CA 1
ATOM 6139 C C . LEU A 1 791 ? -14.016 -15.464 71.158 1.00 92.25 791 LEU A C 1
ATOM 6141 O O . LEU A 1 791 ? -14.827 -16.342 70.874 1.00 92.25 791 LEU A O 1
ATOM 6145 N N . SER A 1 792 ? -12.857 -15.747 71.758 1.00 91.31 792 SER A N 1
ATOM 6146 C CA . SER A 1 792 ? -12.472 -17.114 72.121 1.00 91.31 792 SER A CA 1
ATOM 6147 C C . SER A 1 792 ? -13.347 -17.713 73.228 1.00 91.31 792 SER A C 1
ATOM 6149 O O . SER A 1 792 ? -13.581 -18.922 73.224 1.00 91.31 792 SER A O 1
ATOM 6151 N N . GLN A 1 793 ? -13.873 -16.876 74.129 1.00 90.94 793 GLN A N 1
ATOM 6152 C CA . GLN A 1 793 ? -14.748 -17.284 75.233 1.00 90.94 793 GLN A CA 1
ATOM 6153 C C . GLN A 1 793 ? -16.227 -17.416 74.821 1.00 90.94 793 GLN A C 1
ATOM 6155 O O . GLN A 1 793 ? -16.991 -18.103 75.494 1.00 90.94 793 GLN A O 1
ATOM 6160 N N . SER A 1 794 ? -16.632 -16.816 73.698 1.00 84.31 794 SER A N 1
ATOM 6161 C CA . SER A 1 794 ? -18.039 -16.702 73.270 1.00 84.31 794 SER A CA 1
ATOM 6162 C C . SER A 1 794 ? -18.664 -17.994 72.704 1.00 84.31 794 SER A C 1
ATOM 6164 O O . SER A 1 794 ? -19.846 -18.026 72.377 1.00 84.31 794 SER A O 1
ATOM 6166 N N . GLY A 1 795 ? -17.910 -19.094 72.594 1.00 86.56 795 GLY A N 1
ATOM 6167 C CA . GLY A 1 795 ? -18.443 -20.376 72.119 1.00 86.56 795 GLY A CA 1
ATOM 6168 C C . GLY A 1 795 ? -18.743 -20.400 70.610 1.00 86.56 795 GLY A C 1
ATOM 6169 O O . GLY A 1 795 ? -17.840 -20.187 69.800 1.00 86.56 795 GLY A O 1
ATOM 6170 N N . LEU A 1 796 ? -19.982 -20.745 70.229 1.00 90.00 796 LEU A N 1
ATOM 6171 C CA . LEU A 1 796 ? -20.455 -20.774 68.835 1.00 90.00 796 LEU A CA 1
ATOM 6172 C C . LEU A 1 796 ? -21.168 -19.461 68.507 1.00 90.00 796 LEU A C 1
ATOM 6174 O O . LEU A 1 796 ? -22.242 -19.212 69.040 1.00 90.00 796 LEU A O 1
ATOM 6178 N N . ILE A 1 797 ? -20.608 -18.680 67.589 1.00 91.31 797 ILE A N 1
ATOM 6179 C CA . ILE A 1 797 ? -21.081 -17.330 67.266 1.00 91.31 797 ILE A CA 1
ATOM 6180 C C . ILE A 1 797 ? -21.798 -17.347 65.913 1.00 91.31 797 ILE A C 1
ATOM 6182 O O . ILE A 1 797 ? -21.278 -17.898 64.933 1.00 91.31 797 ILE A O 1
ATOM 6186 N N . SER A 1 798 ? -22.992 -16.753 65.843 1.00 91.69 798 SER A N 1
ATOM 6187 C CA . SER A 1 798 ? -23.725 -16.565 64.579 1.00 91.69 798 SER A CA 1
ATOM 6188 C C . SER A 1 798 ? -23.172 -15.393 63.758 1.00 91.69 798 SER A C 1
ATOM 6190 O O . SER A 1 798 ? -22.442 -14.550 64.270 1.00 91.69 798 SER A O 1
ATOM 6192 N N . PHE A 1 799 ? -23.515 -15.311 62.468 1.00 91.06 799 PHE A N 1
ATOM 6193 C CA . PHE A 1 799 ? -23.068 -14.193 61.628 1.00 91.06 799 PHE A CA 1
ATOM 6194 C C . PHE A 1 799 ? -23.508 -12.831 62.179 1.00 91.06 799 PHE A C 1
ATOM 6196 O O . PHE A 1 799 ? -22.701 -11.906 62.260 1.00 91.06 799 PHE A O 1
ATOM 6203 N N . ASP A 1 800 ? -24.788 -12.715 62.536 1.00 86.75 800 ASP A N 1
ATOM 6204 C CA . ASP A 1 800 ? -25.372 -11.446 62.964 1.00 86.75 800 ASP A CA 1
ATOM 6205 C C . ASP A 1 800 ? -24.794 -11.034 64.330 1.00 86.75 800 ASP A C 1
ATOM 6207 O O . ASP A 1 800 ? -24.404 -9.884 64.503 1.00 86.75 800 ASP A O 1
ATOM 6211 N N . GLU A 1 801 ? -24.603 -11.989 65.247 1.00 87.31 801 GLU A N 1
ATOM 6212 C CA . GLU A 1 801 ? -23.918 -11.768 66.527 1.00 87.31 801 GLU A CA 1
ATOM 6213 C C . GLU A 1 801 ? -22.471 -11.300 66.325 1.00 87.31 801 GLU A C 1
ATOM 6215 O O . GLU A 1 801 ? -22.086 -10.266 66.861 1.00 87.31 801 GLU A O 1
ATOM 6220 N N . LEU A 1 802 ? -21.697 -11.979 65.468 1.00 90.94 802 LEU A N 1
ATOM 6221 C CA . LEU A 1 802 ? -20.310 -11.610 65.173 1.00 90.94 802 LEU A CA 1
ATOM 6222 C C . LEU A 1 802 ? -20.199 -10.197 64.585 1.00 90.94 802 LEU A C 1
ATOM 6224 O O . LEU A 1 802 ? -19.317 -9.425 64.964 1.00 90.94 802 LEU A O 1
ATOM 6228 N N . MET A 1 803 ? -21.090 -9.852 63.653 1.00 88.56 803 MET A N 1
ATOM 6229 C CA . MET A 1 803 ? -21.108 -8.532 63.026 1.00 88.56 803 MET A CA 1
ATOM 6230 C C . MET A 1 803 ? -21.579 -7.443 63.989 1.00 88.56 803 MET A C 1
ATOM 6232 O O . MET A 1 803 ? -20.997 -6.362 63.970 1.00 88.56 803 MET A O 1
ATOM 6236 N N . CYS A 1 804 ? -22.556 -7.716 64.857 1.00 85.50 804 CYS A N 1
ATOM 6237 C CA . CYS A 1 804 ? -22.966 -6.799 65.921 1.00 85.50 804 CYS A CA 1
ATOM 6238 C C . CYS A 1 804 ? -21.843 -6.577 66.940 1.00 85.50 804 CYS A C 1
ATOM 6240 O O . CYS A 1 804 ? -21.620 -5.449 67.363 1.00 85.50 804 CYS A O 1
ATOM 6242 N N . THR A 1 805 ? -21.079 -7.610 67.300 1.00 87.12 805 THR A N 1
ATOM 6243 C CA . THR A 1 805 ? -19.921 -7.451 68.192 1.00 87.12 805 THR A CA 1
ATOM 6244 C C . THR A 1 805 ? -18.784 -6.673 67.525 1.00 87.12 805 THR A C 1
ATOM 6246 O O . THR A 1 805 ? -18.028 -5.985 68.207 1.00 87.12 805 THR A O 1
ATOM 6249 N N . HIS A 1 806 ? -18.609 -6.784 66.204 1.00 88.75 806 HIS A N 1
ATOM 6250 C CA . HIS A 1 806 ? -17.534 -6.087 65.484 1.00 88.75 806 HIS A CA 1
ATOM 6251 C C . HIS A 1 806 ? -17.902 -4.660 65.058 1.00 88.75 806 HIS A C 1
ATOM 6253 O O . HIS A 1 806 ? -17.038 -3.785 65.019 1.00 88.75 806 HIS A O 1
ATOM 6259 N N . PHE A 1 807 ? -19.182 -4.413 64.787 1.00 85.81 807 PHE A N 1
ATOM 6260 C CA . PHE A 1 807 ? -19.749 -3.114 64.434 1.00 85.81 807 PHE A CA 1
ATOM 6261 C C . PHE A 1 807 ? -20.992 -2.829 65.298 1.00 85.81 807 PHE A C 1
ATOM 6263 O O . PHE A 1 807 ? -22.118 -2.874 64.792 1.00 85.81 807 PHE A O 1
ATOM 6270 N N . PRO A 1 808 ? -20.816 -2.517 66.594 1.00 79.75 808 PRO A N 1
ATOM 6271 C CA . PRO A 1 808 ? -21.929 -2.352 67.535 1.00 79.75 808 PRO A CA 1
ATOM 6272 C C . PRO A 1 808 ? -22.917 -1.253 67.128 1.00 79.75 808 PRO A C 1
ATOM 6274 O O . PRO A 1 808 ? -24.106 -1.353 67.419 1.00 79.75 808 PRO A O 1
ATOM 6277 N N . TYR A 1 809 ? -22.453 -0.248 66.383 1.00 76.31 809 TYR A N 1
ATOM 6278 C CA . TYR A 1 809 ? -23.272 0.873 65.921 1.00 76.31 809 TYR A CA 1
ATOM 6279 C C . TYR A 1 809 ? -23.772 0.733 64.473 1.00 76.31 809 TYR A C 1
ATOM 6281 O O . TYR A 1 809 ? -24.491 1.605 63.993 1.00 76.31 809 TYR A O 1
ATOM 6289 N N . ALA A 1 810 ? -23.478 -0.368 63.764 1.00 67.44 810 ALA A N 1
ATOM 6290 C CA . ALA A 1 810 ? -23.953 -0.555 62.384 1.00 67.44 810 ALA A CA 1
ATOM 6291 C C . ALA A 1 810 ? -25.482 -0.700 62.278 1.00 67.44 810 ALA A C 1
ATOM 6293 O O . ALA A 1 810 ? -26.061 -0.302 61.273 1.00 67.44 810 ALA A O 1
ATOM 6294 N N . ALA A 1 811 ? -26.150 -1.223 63.313 1.00 55.41 811 ALA A N 1
ATOM 6295 C CA . ALA A 1 811 ? -27.614 -1.283 63.368 1.00 55.41 811 ALA A CA 1
ATOM 6296 C C . ALA A 1 811 ? -28.265 0.093 63.633 1.00 55.41 811 ALA A C 1
ATOM 6298 O O . ALA A 1 811 ? -29.433 0.286 63.305 1.00 55.41 811 ALA A O 1
ATOM 6299 N N . ALA A 1 812 ? -27.512 1.038 64.211 1.00 49.28 812 ALA A N 1
ATOM 6300 C CA . ALA A 1 812 ? -27.939 2.418 64.452 1.00 49.28 812 ALA A CA 1
ATOM 6301 C C . ALA A 1 812 ? -27.557 3.367 63.300 1.00 49.28 812 ALA A C 1
ATOM 6303 O O . ALA A 1 812 ? -28.171 4.422 63.145 1.00 49.28 812 ALA A O 1
ATOM 6304 N N . SER A 1 813 ? -26.573 2.995 62.469 1.00 49.19 813 SER A N 1
ATOM 6305 C CA . SER A 1 813 ? -26.219 3.756 61.273 1.00 49.19 813 SER A CA 1
ATOM 6306 C C . SER A 1 813 ? -27.348 3.647 60.245 1.00 49.19 813 SER A C 1
ATOM 6308 O O . SER A 1 813 ? -27.633 2.564 59.737 1.00 49.19 813 SER A O 1
ATOM 6310 N N . VAL A 1 814 ? -28.008 4.779 59.998 1.00 52.81 814 VAL A N 1
ATOM 6311 C CA . VAL A 1 814 ? -29.146 4.971 59.088 1.00 52.81 814 VAL A CA 1
ATOM 6312 C C . VAL A 1 814 ? -28.964 4.177 57.786 1.00 52.81 814 VAL A C 1
ATOM 6314 O O . VAL A 1 814 ? -27.898 4.245 57.172 1.00 52.81 814 VAL A O 1
ATOM 6317 N N . ASP A 1 815 ? -29.997 3.428 57.366 1.00 48.19 815 ASP A N 1
ATOM 6318 C CA . ASP A 1 815 ? -29.992 2.674 56.102 1.00 48.19 815 ASP A CA 1
ATOM 6319 C C . ASP A 1 815 ? -29.467 3.583 54.974 1.00 48.19 815 ASP A C 1
ATOM 6321 O O . ASP A 1 815 ? -30.044 4.640 54.716 1.00 48.19 815 ASP A O 1
ATOM 6325 N N . PRO A 1 816 ? -28.384 3.212 54.263 1.00 43.41 816 PRO A N 1
ATOM 6326 C CA . PRO A 1 816 ? -27.835 4.036 53.192 1.00 43.41 816 PRO A CA 1
ATOM 6327 C C . PRO A 1 816 ? -28.866 4.399 52.120 1.00 43.41 816 PRO A C 1
ATOM 6329 O O . PRO A 1 816 ? -28.645 5.343 51.369 1.00 43.41 816 PRO A O 1
ATOM 6332 N N . LYS A 1 817 ? -29.975 3.653 52.014 1.00 42.28 817 LYS A N 1
ATOM 6333 C CA . LYS A 1 817 ? -31.110 3.969 51.140 1.00 42.28 817 LYS A CA 1
ATOM 6334 C C . LYS A 1 817 ? -32.063 5.023 51.713 1.00 42.28 817 LYS A C 1
ATOM 6336 O O . LYS A 1 817 ? -32.697 5.705 50.914 1.00 42.28 817 LYS A O 1
ATOM 6341 N N . THR A 1 818 ? -32.163 5.161 53.034 1.00 42.03 818 THR A N 1
ATOM 6342 C CA . THR A 1 818 ? -32.993 6.169 53.718 1.00 42.03 818 THR A CA 1
ATOM 6343 C C . THR A 1 818 ? -32.240 7.470 53.982 1.00 42.03 818 THR A C 1
ATOM 6345 O O . THR A 1 818 ? -32.873 8.513 54.128 1.00 42.03 818 THR A O 1
ATOM 6348 N N . VAL A 1 819 ? -30.902 7.445 53.948 1.00 44.31 819 VAL A N 1
ATOM 6349 C CA . VAL A 1 819 ? -30.082 8.659 53.862 1.00 44.31 819 VAL A CA 1
ATOM 6350 C C . VAL A 1 819 ? -30.412 9.365 52.545 1.00 44.31 819 VAL A C 1
ATOM 6352 O O . VAL A 1 819 ? -30.160 8.824 51.457 1.00 44.31 819 VAL A O 1
ATOM 6355 N N . SER A 1 820 ? -31.010 10.555 52.646 1.00 47.12 820 SER A N 1
ATOM 6356 C CA . SER A 1 820 ? -31.382 11.375 51.491 1.00 47.12 820 SER A CA 1
ATOM 6357 C C . SER A 1 820 ? -30.173 11.590 50.572 1.00 47.12 820 SER A C 1
ATOM 6359 O O . SER A 1 820 ? -29.020 11.582 51.014 1.00 47.12 820 SER A O 1
ATOM 6361 N N . ARG A 1 821 ? -30.419 11.771 49.269 1.00 42.41 821 ARG A N 1
ATOM 6362 C CA . ARG A 1 821 ? -29.356 12.016 48.276 1.00 42.41 821 ARG A CA 1
ATOM 6363 C C . ARG A 1 821 ? -28.433 13.174 48.710 1.00 42.41 821 ARG A C 1
ATOM 6365 O O . ARG A 1 821 ? -27.227 13.070 48.528 1.00 42.41 821 ARG A O 1
ATOM 6372 N N . ARG A 1 822 ? -29.016 14.164 49.398 1.00 43.22 822 ARG A N 1
ATOM 6373 C CA . ARG A 1 822 ? -28.387 15.338 50.017 1.00 43.22 822 ARG A CA 1
ATOM 6374 C C . ARG A 1 822 ? -27.389 15.001 51.130 1.00 43.22 822 ARG A C 1
ATOM 6376 O O . ARG A 1 822 ? -26.234 15.374 51.023 1.00 43.22 822 ARG A O 1
ATOM 6383 N N . GLN A 1 823 ? -27.773 14.205 52.133 1.00 48.75 823 GLN A N 1
ATOM 6384 C CA . GLN A 1 823 ? -26.834 13.775 53.186 1.00 48.75 823 GLN A CA 1
ATOM 6385 C C . GLN A 1 823 ? -25.705 12.899 52.632 1.00 48.75 823 GLN A C 1
ATOM 6387 O O . GLN A 1 823 ? -24.578 12.945 53.118 1.00 48.75 823 GLN A O 1
ATOM 6392 N N . ARG A 1 824 ? -25.983 12.102 51.591 1.00 46.53 824 ARG A N 1
ATOM 6393 C CA . ARG A 1 824 ? -24.938 11.350 50.888 1.00 46.53 824 ARG A CA 1
ATOM 6394 C C . ARG A 1 824 ? -23.962 12.282 50.167 1.00 46.53 824 ARG A C 1
ATOM 6396 O O . ARG A 1 824 ? -22.772 12.016 50.240 1.00 46.53 824 ARG A O 1
ATOM 6403 N N . GLN A 1 825 ? -24.427 13.349 49.524 1.00 46.03 825 GLN A N 1
ATOM 6404 C CA . GLN A 1 825 ? -23.544 14.344 48.909 1.00 46.03 825 GLN A CA 1
ATOM 6405 C C . GLN A 1 825 ? -22.734 15.114 49.950 1.00 46.03 825 GLN A C 1
ATOM 6407 O O . GLN A 1 825 ? -21.516 15.043 49.891 1.00 46.03 825 GLN A O 1
ATOM 6412 N N . GLU A 1 826 ? -23.359 15.656 50.996 1.00 48.78 826 GLU A N 1
ATOM 6413 C CA . GLU A 1 826 ? -22.667 16.410 52.057 1.00 48.78 826 GLU A CA 1
ATOM 6414 C C . GLU A 1 826 ? -21.560 15.587 52.750 1.00 48.78 826 GLU A C 1
ATOM 6416 O O . GLU A 1 826 ? -20.492 16.103 53.073 1.00 48.78 826 GLU A O 1
ATOM 6421 N N . THR A 1 827 ? -21.770 14.276 52.931 1.00 49.66 827 THR A N 1
ATOM 6422 C CA . THR A 1 827 ? -20.772 13.390 53.562 1.00 49.66 827 THR A CA 1
ATOM 6423 C C . THR A 1 827 ? -19.643 12.985 52.601 1.00 49.66 827 THR A C 1
ATOM 6425 O O . THR A 1 827 ? -18.515 12.757 53.035 1.00 49.66 827 THR A O 1
ATOM 6428 N N . TRP A 1 828 ? -19.925 12.866 51.298 1.00 43.94 828 TRP A N 1
ATOM 6429 C CA . TRP A 1 828 ? -18.932 12.484 50.285 1.00 43.94 828 TRP A CA 1
ATOM 6430 C C . TRP A 1 828 ? -18.143 13.690 49.743 1.00 43.94 828 TRP A C 1
ATOM 6432 O O . TRP A 1 828 ? -16.935 13.574 49.548 1.00 43.94 828 TRP A O 1
ATOM 6442 N N . GLU A 1 829 ? -18.778 14.851 49.583 1.00 41.53 829 GLU A N 1
ATOM 6443 C CA . GLU A 1 829 ? -18.172 16.117 49.139 1.00 41.53 829 GLU A CA 1
ATOM 6444 C C . GLU A 1 829 ? -17.204 16.677 50.191 1.00 41.53 829 GLU A C 1
ATOM 6446 O O . GLU A 1 829 ? -16.110 17.122 49.842 1.00 41.53 829 GLU A O 1
ATOM 6451 N N . PHE A 1 830 ? -17.511 16.520 51.486 1.00 44.75 830 PHE A N 1
ATOM 6452 C CA . PHE A 1 830 ? -16.586 16.875 52.571 1.00 44.75 830 PHE A CA 1
ATOM 6453 C C . PHE A 1 830 ? -15.297 16.025 52.579 1.00 44.75 830 PHE A C 1
ATOM 6455 O O . PHE A 1 830 ? -14.262 16.463 53.085 1.00 44.75 830 PHE A O 1
ATOM 6462 N N . LEU A 1 831 ? -15.335 14.802 52.031 1.00 41.38 831 LEU A N 1
ATOM 6463 C CA . LEU A 1 831 ? -14.212 13.856 52.057 1.00 41.38 831 LEU A CA 1
ATOM 6464 C C . LEU A 1 831 ? -13.322 13.898 50.811 1.00 41.38 831 LEU A C 1
ATOM 6466 O O . LEU A 1 831 ? -12.135 13.581 50.937 1.00 41.38 831 LEU A O 1
ATOM 6470 N N . ASP A 1 832 ? -13.866 14.274 49.652 1.00 40.59 832 ASP A N 1
ATOM 6471 C CA . ASP A 1 832 ? -13.128 14.285 48.382 1.00 40.59 832 ASP A CA 1
ATOM 6472 C C . ASP A 1 832 ? -12.613 15.679 47.975 1.00 40.59 832 ASP A C 1
ATOM 6474 O O . ASP A 1 832 ? -11.690 15.742 47.160 1.00 40.59 832 ASP A O 1
ATOM 6478 N N . ASN A 1 833 ? -13.115 16.794 48.539 1.00 39.00 833 ASN A N 1
ATOM 6479 C CA . ASN A 1 833 ? -12.671 18.125 48.100 1.00 39.00 833 ASN A CA 1
ATOM 6480 C C . ASN A 1 833 ? -12.805 19.239 49.171 1.00 39.00 833 ASN A C 1
ATOM 6482 O O . ASN A 1 833 ? -13.872 19.822 49.324 1.00 39.00 833 ASN A O 1
ATOM 6486 N N . PRO A 1 834 ? -11.728 19.660 49.872 1.00 40.25 834 PRO A N 1
ATOM 6487 C CA . PRO A 1 834 ? -11.773 20.845 50.743 1.00 40.25 834 PRO A CA 1
ATOM 6488 C C . PRO A 1 834 ? -11.796 22.181 49.969 1.00 40.25 834 PRO A C 1
ATOM 6490 O O . PRO A 1 834 ? -11.665 23.246 50.570 1.00 40.25 834 PRO A O 1
ATOM 6493 N N . LYS A 1 835 ? -11.928 22.154 48.636 1.00 42.59 835 LYS A N 1
ATOM 6494 C CA . LYS A 1 835 ? -12.103 23.337 47.787 1.00 42.59 835 LYS A CA 1
ATOM 6495 C C . LYS A 1 835 ? -13.225 23.054 46.791 1.00 42.59 835 LYS A C 1
ATOM 6497 O O . LYS A 1 835 ? -13.019 22.295 45.849 1.00 42.59 835 LYS A O 1
ATOM 6502 N N . GLY A 1 836 ? -14.394 23.645 47.036 1.00 43.00 836 GLY A N 1
ATOM 6503 C CA . GLY A 1 836 ? -15.560 23.537 46.160 1.00 43.00 836 GLY A CA 1
ATOM 6504 C C . GLY A 1 836 ? -15.198 23.908 44.724 1.00 43.00 836 GLY A C 1
ATOM 6505 O O . GLY A 1 836 ? -14.607 24.959 44.467 1.00 43.00 836 GLY A O 1
ATOM 6506 N N . THR A 1 837 ? -15.486 23.004 43.796 1.00 47.81 837 THR A N 1
ATOM 6507 C CA . THR A 1 837 ? -15.302 23.223 42.361 1.00 47.81 837 THR A CA 1
ATOM 6508 C C . THR A 1 837 ? -16.533 23.916 41.781 1.00 47.81 837 THR A C 1
ATOM 6510 O O . THR A 1 837 ? -17.647 23.655 42.219 1.00 47.81 837 THR A O 1
ATOM 6513 N N . ALA A 1 838 ? -16.334 24.764 40.770 1.00 46.81 838 ALA A N 1
ATOM 6514 C CA . ALA A 1 838 ? -17.356 25.609 40.134 1.00 46.81 838 ALA A CA 1
ATOM 6515 C C . ALA A 1 838 ? -18.619 24.878 39.612 1.00 46.81 838 ALA A C 1
ATOM 6517 O O . ALA A 1 838 ? -19.640 25.521 39.371 1.00 46.81 838 ALA A O 1
ATOM 6518 N N . ASP A 1 839 ? -18.573 23.550 39.469 1.00 48.09 839 ASP A N 1
ATOM 6519 C CA . ASP A 1 839 ? -19.725 22.720 39.086 1.00 48.09 839 ASP A CA 1
ATOM 6520 C C . ASP A 1 839 ? -20.824 22.700 40.175 1.00 48.09 839 ASP A C 1
ATOM 6522 O O . ASP A 1 839 ? -22.010 22.693 39.850 1.00 48.09 839 ASP A O 1
ATOM 6526 N N . ASP A 1 840 ? -20.463 22.803 41.464 1.00 55.91 840 ASP A N 1
ATOM 6527 C CA . ASP A 1 840 ? -21.442 22.791 42.567 1.00 55.91 840 ASP A CA 1
ATOM 6528 C C . ASP A 1 840 ? -22.263 24.083 42.635 1.00 55.91 840 ASP A C 1
ATOM 6530 O O . ASP A 1 840 ? -23.463 24.049 42.918 1.00 55.91 840 ASP A O 1
ATOM 6534 N N . SER A 1 841 ? -21.650 25.234 42.335 1.00 54.50 841 SER A N 1
ATOM 6535 C CA . SER A 1 841 ? -22.351 26.526 42.317 1.00 54.50 841 SER A CA 1
ATOM 6536 C C . SER A 1 841 ? -23.411 26.603 41.218 1.00 54.50 841 SER A C 1
ATOM 6538 O O . SER A 1 841 ? -24.434 27.266 41.384 1.00 54.50 841 SER A O 1
ATOM 6540 N N . LEU A 1 842 ? -23.198 25.895 40.108 1.00 53.78 842 LEU A N 1
ATOM 6541 C CA . LEU A 1 842 ? -24.136 25.857 38.993 1.00 53.78 842 LEU A CA 1
ATOM 6542 C C . LEU A 1 842 ? -25.409 25.089 39.345 1.00 53.78 842 LEU A C 1
ATOM 6544 O O . LEU A 1 842 ? -26.519 25.553 39.079 1.00 53.78 842 LEU A O 1
ATOM 6548 N N . ASP A 1 843 ? -25.264 23.905 39.924 1.00 56.38 843 ASP A N 1
ATOM 6549 C CA . ASP A 1 843 ? -26.423 23.074 40.229 1.00 56.38 843 ASP A CA 1
ATOM 6550 C C . ASP A 1 843 ? -27.265 23.680 41.363 1.00 56.38 843 ASP A C 1
ATOM 6552 O O . ASP A 1 843 ? -28.495 23.677 41.263 1.00 56.38 843 ASP A O 1
ATOM 6556 N N . HIS A 1 844 ? -26.632 24.345 42.339 1.00 59.09 844 HIS A N 1
ATOM 6557 C CA . HIS A 1 844 ? -27.335 25.155 43.342 1.00 59.09 844 HIS A CA 1
ATOM 6558 C C . HIS A 1 844 ? -28.088 26.337 42.712 1.00 59.09 844 HIS A C 1
ATOM 6560 O O . HIS A 1 844 ? -29.233 26.608 43.079 1.00 59.09 844 HIS A O 1
ATOM 6566 N N . PHE A 1 845 ? -27.493 27.012 41.722 1.00 63.22 845 PHE A N 1
ATOM 6567 C CA . PHE A 1 845 ? -28.148 28.118 41.020 1.00 63.22 845 PHE A CA 1
ATOM 6568 C C . PHE A 1 845 ? -29.375 27.648 40.230 1.00 63.22 845 PHE A C 1
ATOM 6570 O O . PHE A 1 845 ? -30.446 28.247 40.327 1.00 63.22 845 PHE A O 1
ATOM 6577 N N . LYS A 1 846 ? -29.256 26.540 39.484 1.00 58.03 846 LYS A N 1
ATOM 6578 C CA . LYS A 1 846 ? -30.375 25.949 38.724 1.00 58.03 846 LYS A CA 1
ATOM 6579 C C . LYS A 1 846 ? -31.546 25.573 39.630 1.00 58.03 846 LYS A C 1
ATOM 6581 O O . LYS A 1 846 ? -32.699 25.747 39.236 1.00 58.03 846 LYS A O 1
ATOM 6586 N N . GLU A 1 847 ? -31.258 25.045 40.817 1.00 59.44 847 GLU A N 1
ATOM 6587 C CA . GLU A 1 847 ? -32.278 24.646 41.787 1.00 59.44 847 GLU A CA 1
ATOM 6588 C C . GLU A 1 847 ? -32.974 25.865 42.412 1.00 59.44 847 GLU A C 1
ATOM 6590 O O . GLU A 1 847 ? -34.206 25.914 42.432 1.00 59.44 847 GLU A O 1
ATOM 6595 N N . ALA A 1 848 ? -32.212 26.887 42.819 1.00 67.25 848 ALA A N 1
ATOM 6596 C CA . ALA A 1 848 ? -32.758 28.131 43.365 1.00 67.25 848 ALA A CA 1
ATOM 6597 C C . ALA A 1 848 ? -33.635 28.878 42.345 1.00 67.25 848 ALA A C 1
ATOM 6599 O O . ALA A 1 848 ? -34.761 29.271 42.650 1.00 67.25 848 ALA A O 1
ATOM 6600 N N . VAL A 1 849 ? -33.166 29.009 41.100 1.00 65.94 849 VAL A N 1
ATOM 6601 C CA . VAL A 1 849 ? -33.924 29.651 40.014 1.00 65.94 849 VAL A CA 1
ATOM 6602 C C . VAL A 1 849 ? -35.177 28.846 39.665 1.00 65.94 849 VAL A C 1
ATOM 6604 O O . VAL A 1 849 ? -36.232 29.429 39.431 1.00 65.94 849 VAL A O 1
ATOM 6607 N N . GLY A 1 850 ? -35.101 27.512 39.678 1.00 60.09 850 GLY A N 1
ATOM 6608 C CA . GLY A 1 850 ? -36.243 26.642 39.392 1.00 60.09 850 GLY A CA 1
ATOM 6609 C C . GLY A 1 850 ? -37.424 26.830 40.350 1.00 60.09 850 GLY A C 1
ATOM 6610 O O . GLY A 1 850 ? -38.564 26.630 39.938 1.00 60.09 850 GLY A O 1
ATOM 6611 N N . ALA A 1 851 ? -37.181 27.244 41.597 1.00 66.00 851 ALA A N 1
ATOM 6612 C CA . ALA A 1 851 ? -38.211 27.465 42.620 1.00 66.00 851 ALA A CA 1
ATOM 6613 C C . ALA A 1 851 ? -38.863 28.867 42.573 1.00 66.00 851 ALA A C 1
ATOM 6615 O O . ALA A 1 851 ? -39.815 29.150 43.312 1.00 66.00 851 ALA A O 1
ATOM 6616 N N . LEU A 1 852 ? -38.366 29.759 41.714 1.00 67.06 852 LEU A N 1
ATOM 6617 C CA . LEU A 1 852 ? -38.811 31.146 41.617 1.00 67.06 852 LEU A CA 1
ATOM 6618 C C . LEU A 1 852 ? -39.731 31.363 40.413 1.00 67.06 852 LEU A C 1
ATOM 6620 O O . LEU A 1 852 ? -39.580 30.754 39.356 1.00 67.06 852 LEU A O 1
ATOM 6624 N N . SER A 1 853 ? -40.701 32.272 40.553 1.00 69.44 853 SER A N 1
ATOM 6625 C CA . SER A 1 853 ? -41.544 32.647 39.415 1.00 69.44 853 SER A CA 1
ATOM 6626 C C . SER A 1 853 ? -40.730 33.451 38.386 1.00 69.44 853 SER A C 1
ATOM 6628 O O . SER A 1 853 ? -39.853 34.224 38.785 1.00 69.44 853 SER A O 1
ATOM 6630 N N . PRO A 1 854 ? -41.043 33.371 37.077 1.00 62.94 854 PRO A N 1
ATOM 6631 C CA . PRO A 1 854 ? -40.350 34.158 36.053 1.00 62.94 854 PRO A CA 1
ATOM 6632 C C . PRO A 1 854 ? -40.330 35.668 36.338 1.00 62.94 854 PRO A C 1
ATOM 6634 O O . PRO A 1 854 ? -39.335 36.335 36.066 1.00 62.94 854 PRO A O 1
ATOM 6637 N N . GLY A 1 855 ? -41.403 36.208 36.932 1.00 68.50 855 GLY A N 1
ATOM 6638 C CA . GLY A 1 855 ? -41.470 37.617 37.332 1.00 68.50 855 GLY A CA 1
ATOM 6639 C C . GLY A 1 855 ? -40.534 37.959 38.496 1.00 68.50 855 GLY A C 1
ATOM 6640 O O . GLY A 1 855 ? -39.911 39.021 38.495 1.00 68.50 855 GLY A O 1
ATOM 6641 N N . THR A 1 856 ? -40.380 37.045 39.458 1.00 73.50 856 THR A N 1
ATOM 6642 C CA . THR A 1 856 ? -39.443 37.198 40.582 1.00 73.50 856 THR A CA 1
ATOM 6643 C C . THR A 1 856 ? -38.001 37.164 40.085 1.00 73.50 856 THR A C 1
ATOM 6645 O O . THR A 1 856 ? -37.242 38.083 40.378 1.00 73.50 856 THR A O 1
ATOM 6648 N N . ILE A 1 857 ? -37.657 36.186 39.238 1.00 68.25 857 ILE A N 1
ATOM 6649 C CA . ILE A 1 857 ? -36.329 36.071 38.611 1.00 68.25 857 ILE A CA 1
ATOM 6650 C C . ILE A 1 857 ? -35.998 37.346 37.827 1.00 68.25 857 ILE A C 1
ATOM 6652 O O . ILE A 1 857 ? -34.918 37.909 37.980 1.00 68.25 857 ILE A O 1
ATOM 6656 N N . HIS A 1 858 ? -36.946 37.845 37.025 1.00 68.25 858 HIS A N 1
ATOM 6657 C CA . HIS A 1 858 ? -36.758 39.075 36.257 1.00 68.25 858 HIS A CA 1
ATOM 6658 C C . HIS A 1 858 ? -36.474 40.288 37.153 1.00 68.25 858 HIS A C 1
ATOM 6660 O O . HIS A 1 858 ? -35.583 41.080 36.851 1.00 68.25 858 HIS A O 1
ATOM 6666 N N . THR A 1 859 ? -37.203 40.414 38.263 1.00 75.94 859 THR A N 1
ATOM 6667 C CA . THR A 1 859 ? -37.046 41.527 39.210 1.00 75.94 859 THR A CA 1
ATOM 6668 C C . THR A 1 859 ? -35.687 41.475 39.909 1.00 75.94 859 THR A C 1
ATOM 6670 O O . THR A 1 859 ? -35.016 42.501 39.990 1.00 75.94 859 THR A O 1
ATOM 6673 N N . MET A 1 860 ? -35.242 40.287 40.325 1.00 77.12 860 MET A N 1
ATOM 6674 C CA . MET A 1 860 ? -33.930 40.094 40.954 1.00 77.12 860 MET A CA 1
ATOM 6675 C C . MET A 1 860 ? -32.781 40.395 39.988 1.00 77.12 860 MET A C 1
ATOM 6677 O O . MET A 1 860 ? -31.846 41.106 40.340 1.00 77.12 860 MET A O 1
ATOM 6681 N N . ILE A 1 861 ? -32.869 39.939 38.732 1.00 71.69 861 ILE A N 1
ATOM 6682 C CA . ILE A 1 861 ? -31.854 40.242 37.709 1.00 71.69 861 ILE A CA 1
ATOM 6683 C C . ILE A 1 861 ? -31.812 41.749 37.411 1.00 71.69 861 ILE A C 1
ATOM 6685 O O . ILE A 1 861 ? -30.732 42.323 37.303 1.00 71.69 861 ILE A O 1
ATOM 6689 N N . GLN A 1 862 ? -32.968 42.417 37.319 1.00 73.25 862 GLN A N 1
ATOM 6690 C CA . GLN A 1 862 ? -33.035 43.875 37.152 1.00 73.25 862 GLN A CA 1
ATOM 6691 C C . GLN A 1 862 ? -32.405 44.620 38.336 1.00 73.25 862 GLN A C 1
ATOM 6693 O O . GLN A 1 862 ? -31.668 45.582 38.125 1.00 73.25 862 GLN A O 1
ATOM 6698 N N . GLN A 1 863 ? -32.648 44.163 39.567 1.00 75.25 863 GLN A N 1
ATOM 6699 C CA . GLN A 1 863 ? -32.034 44.729 40.769 1.00 75.25 863 GLN A CA 1
ATOM 6700 C C . GLN A 1 863 ? -30.516 44.525 40.777 1.00 75.25 863 GLN A C 1
ATOM 6702 O O . GLN A 1 863 ? -29.791 45.489 41.013 1.00 75.25 863 GLN A O 1
ATOM 6707 N N . LEU A 1 864 ? -30.024 43.336 40.419 1.00 70.19 864 LEU A N 1
ATOM 6708 C CA . LEU A 1 864 ? -28.590 43.043 40.314 1.00 70.19 864 LEU A CA 1
ATOM 6709 C C . LEU A 1 864 ? -27.892 43.908 39.256 1.00 70.19 864 LEU A C 1
ATOM 6711 O O . LEU A 1 864 ? -26.834 44.475 39.528 1.00 70.19 864 LEU A O 1
ATOM 6715 N N . ILE A 1 865 ? -28.514 44.083 38.085 1.00 62.75 865 ILE A N 1
ATOM 6716 C CA . ILE A 1 865 ? -28.002 44.951 37.010 1.00 62.75 865 ILE A CA 1
ATOM 6717 C C . ILE A 1 865 ? -27.969 46.422 37.453 1.00 62.75 865 ILE A C 1
ATOM 6719 O O . ILE A 1 865 ? -27.051 47.155 37.087 1.00 62.75 865 ILE A O 1
ATOM 6723 N N . GLN A 1 866 ? -28.949 46.867 38.244 1.00 69.12 866 GLN A N 1
ATOM 6724 C CA . GLN A 1 866 ? -29.021 48.250 38.722 1.00 69.12 866 GLN A CA 1
ATOM 6725 C C . GLN A 1 866 ? -28.127 48.529 39.940 1.00 69.12 866 GLN A C 1
ATOM 6727 O O . GLN A 1 866 ? -27.728 49.679 40.126 1.00 69.12 866 GLN A O 1
ATOM 6732 N N . GLN A 1 867 ? -27.822 47.529 40.780 1.00 62.62 867 GLN A N 1
ATOM 6733 C CA . GLN A 1 867 ? -27.261 47.779 42.113 1.00 62.62 867 GLN A CA 1
ATOM 6734 C C . GLN A 1 867 ? -25.751 47.575 42.288 1.00 62.62 867 GLN A C 1
ATOM 6736 O O . GLN A 1 867 ? -25.238 48.193 43.219 1.00 62.62 867 GLN A O 1
ATOM 6741 N N . ARG A 1 868 ? -24.996 46.816 41.470 1.00 53.56 868 ARG A N 1
ATOM 6742 C CA . ARG A 1 868 ? -23.517 46.715 41.630 1.00 53.56 868 ARG A CA 1
ATOM 6743 C C . ARG A 1 868 ? -22.806 46.026 40.460 1.00 53.56 868 ARG A C 1
ATOM 6745 O O . ARG A 1 868 ? -23.197 44.949 40.038 1.00 53.56 868 ARG A O 1
ATOM 6752 N N . SER A 1 869 ? -21.673 46.584 40.025 1.00 48.31 869 SER A N 1
ATOM 6753 C CA . SER A 1 869 ? -20.787 46.000 39.002 1.00 48.31 869 SER A CA 1
ATOM 6754 C C . SER A 1 869 ? -19.749 44.998 39.544 1.00 48.31 869 SER A C 1
ATOM 6756 O O . SER A 1 869 ? -18.868 44.594 38.793 1.00 48.31 869 SER A O 1
ATOM 6758 N N . THR A 1 870 ? -19.792 44.621 40.831 1.00 51.06 870 THR A N 1
ATO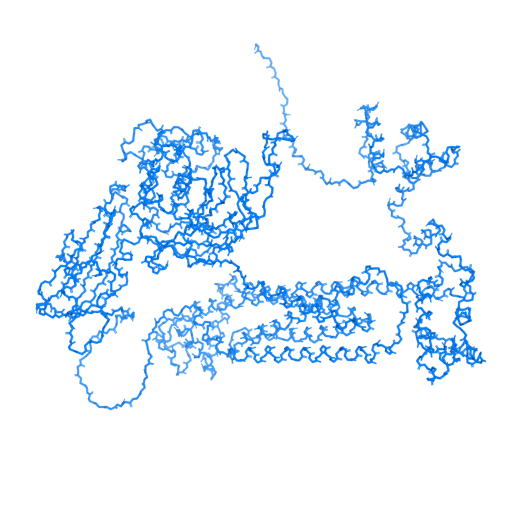M 6759 C CA . THR A 1 870 ? -18.728 43.823 41.488 1.00 51.06 870 THR A CA 1
ATOM 6760 C C . THR A 1 870 ? -19.226 42.779 42.500 1.00 51.06 870 THR A C 1
ATOM 6762 O O . THR A 1 870 ? -18.475 42.385 43.392 1.00 51.06 870 THR A O 1
ATOM 6765 N N . THR A 1 871 ? -20.484 42.341 42.421 1.00 56.88 871 THR A N 1
ATOM 6766 C CA . THR A 1 871 ? -21.020 41.314 43.336 1.00 56.88 871 THR A CA 1
ATOM 6767 C C . THR A 1 871 ? -20.462 39.931 42.980 1.00 56.88 871 THR A C 1
ATOM 6769 O O . THR A 1 871 ? -20.425 39.574 41.803 1.00 56.88 871 THR A O 1
ATOM 6772 N N . SER A 1 872 ? -19.992 39.163 43.973 1.00 64.31 872 SER A N 1
ATOM 6773 C CA . SER A 1 872 ? -19.404 37.842 43.724 1.00 64.31 872 SER A CA 1
ATOM 6774 C C . SER A 1 872 ? -20.482 36.821 43.343 1.00 64.31 872 SER A C 1
ATOM 6776 O O . SER A 1 872 ? -21.637 36.936 43.751 1.00 64.31 872 SER A O 1
ATOM 6778 N N . SER A 1 873 ? -20.112 35.796 42.573 1.00 57.69 873 SER A N 1
ATOM 6779 C CA . SER A 1 873 ? -21.036 34.736 42.146 1.00 57.69 873 SER A CA 1
ATOM 6780 C C . SER A 1 873 ? -21.668 33.966 43.315 1.00 57.69 873 SER A C 1
ATOM 6782 O O . SER A 1 873 ? -22.768 33.442 43.167 1.00 57.69 873 SER A O 1
ATOM 6784 N N . ILE A 1 874 ? -21.005 33.930 44.475 1.00 63.69 874 ILE A N 1
ATOM 6785 C CA . ILE A 1 874 ? -21.511 33.295 45.699 1.00 63.69 874 ILE A CA 1
ATOM 6786 C C . ILE A 1 874 ? -22.618 34.147 46.328 1.00 63.69 874 ILE A C 1
ATOM 6788 O O . ILE A 1 874 ? -23.664 33.610 46.669 1.00 63.69 874 ILE A O 1
ATOM 6792 N N . ASP A 1 875 ? -22.439 35.468 46.397 1.00 71.19 875 ASP A N 1
ATOM 6793 C CA . ASP A 1 875 ? -23.448 36.364 46.980 1.00 71.19 875 ASP A CA 1
ATOM 6794 C C . ASP A 1 875 ? -24.732 36.385 46.132 1.00 71.19 875 ASP A C 1
ATOM 6796 O O . ASP A 1 875 ? -25.839 36.385 46.664 1.00 71.19 875 ASP A O 1
ATOM 6800 N N . ILE A 1 876 ? -24.584 36.340 44.800 1.00 69.06 876 ILE A N 1
ATOM 6801 C CA . ILE A 1 876 ? -25.717 36.222 43.868 1.00 69.06 876 ILE A CA 1
ATOM 6802 C C . ILE A 1 876 ? -26.449 34.898 44.104 1.00 69.06 876 ILE A C 1
ATOM 6804 O O . ILE A 1 876 ? -27.678 34.860 44.159 1.00 69.06 876 ILE A O 1
ATOM 6808 N N . LEU A 1 877 ? -25.706 33.800 44.252 1.00 69.81 877 LEU A N 1
ATOM 6809 C CA . LEU A 1 877 ? -26.292 32.490 44.510 1.00 69.81 877 LEU A CA 1
ATOM 6810 C C . LEU A 1 877 ? -27.047 32.452 45.846 1.00 69.81 877 LEU A C 1
ATOM 6812 O O . LEU A 1 877 ? -28.146 31.895 45.902 1.00 69.81 877 LEU A O 1
ATOM 6816 N N . ASP A 1 878 ? -26.498 33.061 46.894 1.00 75.88 878 ASP A N 1
ATOM 6817 C CA . ASP A 1 878 ? -27.134 33.135 48.210 1.00 75.88 878 ASP A CA 1
ATOM 6818 C C . ASP A 1 878 ? -28.436 33.944 48.161 1.00 75.88 878 ASP A C 1
ATOM 6820 O O . ASP A 1 878 ? -29.452 33.480 48.677 1.00 75.88 878 ASP A O 1
ATOM 6824 N N . GLU A 1 879 ? -28.461 35.075 47.449 1.00 79.75 879 GLU A N 1
ATOM 6825 C CA . GLU A 1 879 ? -29.655 35.919 47.297 1.00 79.75 879 GLU A CA 1
ATOM 6826 C C . GLU A 1 879 ? -30.788 35.193 46.547 1.00 79.75 879 GLU A C 1
ATOM 6828 O O . GLU A 1 879 ? -31.951 35.202 46.974 1.00 79.75 879 GLU A O 1
ATOM 6833 N N . PHE A 1 880 ? -30.452 34.485 45.462 1.00 74.00 880 PHE A N 1
ATOM 6834 C CA . PHE A 1 880 ? -31.395 33.617 44.747 1.00 74.00 880 PHE A CA 1
ATOM 6835 C C . PHE A 1 880 ? -31.889 32.463 45.621 1.00 74.00 880 PHE A C 1
ATOM 6837 O O . PHE A 1 880 ? -33.076 32.134 45.596 1.00 74.00 880 PHE A O 1
ATOM 6844 N N . THR A 1 881 ? -31.006 31.866 46.421 1.00 75.44 881 THR A N 1
ATOM 6845 C CA . THR A 1 881 ? -31.345 30.747 47.308 1.00 75.44 881 THR A CA 1
ATOM 6846 C C . THR A 1 881 ? -32.228 31.190 48.476 1.00 75.44 881 THR A C 1
ATOM 6848 O O . THR A 1 881 ? -33.135 30.458 48.876 1.00 75.44 881 THR A O 1
ATOM 6851 N N . GLU A 1 882 ? -31.996 32.376 49.033 1.00 82.12 882 GLU A N 1
ATOM 6852 C CA . GLU A 1 882 ? -32.797 32.954 50.114 1.00 82.12 882 GLU A CA 1
ATOM 6853 C C . GLU A 1 882 ? -34.193 33.337 49.614 1.00 82.12 882 GLU A C 1
ATOM 6855 O O . GLU A 1 882 ? -35.194 32.874 50.163 1.00 82.12 882 GLU A O 1
ATOM 6860 N N . THR A 1 883 ? -34.273 34.033 48.478 1.00 79.06 883 THR A N 1
ATOM 6861 C CA . THR A 1 883 ? -35.559 34.405 47.865 1.00 79.06 883 THR A CA 1
ATOM 6862 C C . THR A 1 883 ? -36.368 33.169 47.451 1.00 79.06 883 THR A C 1
ATOM 6864 O O . THR A 1 883 ? -37.596 33.143 47.570 1.00 79.06 883 THR A O 1
ATOM 6867 N N . ALA A 1 884 ? -35.696 32.103 47.000 1.00 73.50 884 ALA A N 1
ATOM 6868 C CA . ALA A 1 884 ? -36.334 30.826 46.681 1.00 73.50 884 ALA A CA 1
ATOM 6869 C C . ALA A 1 884 ? -36.960 30.154 47.912 1.00 73.50 884 ALA A C 1
ATOM 6871 O O . ALA A 1 884 ? -38.054 29.596 47.811 1.00 73.50 884 ALA A O 1
ATOM 6872 N N . LYS A 1 885 ? -36.311 30.242 49.081 1.00 75.44 885 LYS A N 1
ATOM 6873 C CA . LYS A 1 885 ? -36.836 29.697 50.346 1.00 75.44 885 LYS A CA 1
ATOM 6874 C C . LYS A 1 885 ? -38.072 30.450 50.843 1.00 75.44 885 LYS A C 1
ATOM 6876 O O . LYS A 1 885 ? -38.928 29.838 51.479 1.00 75.44 885 LYS A O 1
ATOM 6881 N N . GLU A 1 886 ? -38.174 31.746 50.557 1.00 78.19 886 GLU A N 1
ATOM 6882 C CA . GLU A 1 886 ? -39.298 32.598 50.977 1.00 78.19 886 GLU A CA 1
ATOM 6883 C C . GLU A 1 886 ? -40.502 32.549 50.016 1.00 78.19 886 GLU A C 1
ATOM 6885 O O . GLU A 1 886 ? -41.617 32.941 50.372 1.00 78.19 886 GLU A O 1
ATOM 6890 N N . SER A 1 887 ? -40.309 32.028 48.801 1.00 70.00 887 SER A N 1
ATOM 6891 C CA . SER A 1 887 ? -41.358 31.874 47.792 1.00 70.00 887 SER A CA 1
ATOM 6892 C C . SER A 1 887 ? -42.384 30.805 48.193 1.00 70.00 887 SER A C 1
ATOM 6894 O O . SER A 1 887 ? -42.079 29.620 48.334 1.00 70.00 887 SER A O 1
ATOM 6896 N N . SER A 1 888 ? -43.659 31.194 48.287 1.00 56.62 888 SER A N 1
ATOM 6897 C CA . SER A 1 888 ? -44.784 30.288 48.577 1.00 56.62 888 SER A CA 1
ATOM 6898 C C . SER A 1 888 ? -45.078 29.265 47.465 1.00 56.62 888 SER A C 1
ATOM 6900 O O . SER A 1 888 ? -45.899 28.368 47.657 1.00 56.62 888 SER A O 1
ATOM 6902 N N . ASN A 1 889 ? -44.386 29.354 46.322 1.00 53.16 889 ASN A N 1
ATOM 6903 C CA . ASN A 1 889 ? -44.537 28.468 45.162 1.00 53.16 889 ASN A CA 1
ATOM 6904 C C . ASN A 1 889 ? -43.613 27.234 45.189 1.00 53.16 889 ASN A C 1
ATOM 6906 O O . ASN A 1 889 ? -43.471 26.551 44.177 1.00 53.16 889 ASN A O 1
ATOM 6910 N N . HIS A 1 890 ? -43.031 26.899 46.344 1.00 48.34 890 HIS A N 1
ATOM 6911 C CA . HIS A 1 890 ? -42.040 25.826 46.523 1.00 48.34 890 HIS A CA 1
ATOM 6912 C C . HIS A 1 890 ? -42.510 24.410 46.087 1.00 48.34 890 HIS A C 1
ATOM 6914 O O . HIS A 1 890 ? -41.712 23.475 46.028 1.00 48.34 890 HIS A O 1
ATOM 6920 N N . PHE A 1 891 ? -43.801 24.220 45.784 1.00 39.50 891 PHE A N 1
ATOM 6921 C CA . PHE A 1 891 ? -44.406 22.911 45.500 1.00 39.50 891 PHE A CA 1
ATOM 6922 C C . PHE A 1 891 ? -44.575 22.543 44.020 1.00 39.50 891 PHE A C 1
ATOM 6924 O O . PHE A 1 891 ? -45.049 21.443 43.729 1.00 39.50 891 PHE A O 1
ATOM 6931 N N . LEU A 1 892 ? -44.188 23.401 43.074 1.00 43.53 892 LEU A N 1
ATOM 6932 C CA . LEU A 1 892 ? -44.367 23.118 41.648 1.00 43.53 892 LEU A CA 1
ATOM 6933 C C . LEU A 1 892 ? -43.150 23.525 40.824 1.00 43.53 892 LEU A C 1
ATOM 6935 O O . LEU A 1 892 ? -43.252 24.497 40.093 1.00 43.53 892 LEU A O 1
ATOM 6939 N N . THR A 1 893 ? -42.059 22.754 40.861 1.00 44.31 893 THR A N 1
ATOM 6940 C CA . THR A 1 893 ? -41.105 22.713 39.733 1.00 44.31 893 THR A CA 1
ATOM 6941 C C . THR A 1 893 ? -40.037 21.638 39.913 1.00 44.31 893 THR A C 1
ATOM 6943 O O . THR A 1 893 ? -39.271 21.609 40.870 1.00 44.31 893 THR A O 1
ATOM 6946 N N . ARG A 1 894 ? -39.963 20.734 38.936 1.00 45.31 894 ARG A N 1
ATOM 6947 C CA . ARG A 1 894 ? -38.760 19.951 38.640 1.00 45.31 894 ARG A CA 1
ATOM 6948 C C . ARG A 1 894 ? -37.668 20.934 38.195 1.00 45.31 894 ARG A C 1
ATOM 6950 O O . ARG A 1 894 ? -37.994 21.899 37.510 1.00 45.31 894 ARG A O 1
ATOM 6957 N N . ALA A 1 895 ? -36.404 20.675 38.540 1.00 51.47 895 ALA A N 1
ATOM 6958 C CA . ALA A 1 895 ? -35.275 21.435 37.999 1.00 51.47 895 ALA A CA 1
ATOM 6959 C C . ALA A 1 895 ? -35.400 21.553 36.468 1.00 51.47 895 ALA A C 1
ATOM 6961 O O . ALA A 1 895 ? -35.634 20.541 35.795 1.00 51.47 895 ALA A O 1
ATOM 6962 N N . LEU A 1 896 ? -35.281 22.777 35.943 1.00 48.09 896 LEU A N 1
ATOM 6963 C CA . LEU A 1 896 ? -35.376 23.048 34.509 1.00 48.09 896 LEU A CA 1
ATOM 6964 C C . LEU A 1 896 ? -34.322 22.221 33.769 1.00 48.09 896 LEU A C 1
ATOM 6966 O O . LEU A 1 896 ? -33.146 22.199 34.143 1.00 48.09 896 LEU A O 1
ATOM 6970 N N . THR A 1 897 ? -34.736 21.512 32.724 1.00 49.72 897 THR A N 1
ATOM 6971 C CA . THR A 1 897 ? -33.792 20.807 31.854 1.00 49.72 897 THR A CA 1
ATOM 6972 C C . THR A 1 897 ? -32.922 21.819 31.097 1.00 49.72 897 THR A C 1
ATOM 6974 O O . THR A 1 897 ? -33.357 22.949 30.868 1.00 49.72 897 THR A O 1
ATOM 6977 N N . PRO A 1 898 ? -31.710 21.439 30.643 1.00 47.12 898 PRO A N 1
ATOM 6978 C CA . PRO A 1 898 ? -30.858 22.328 29.846 1.00 47.12 898 PRO A CA 1
ATOM 6979 C C . PRO A 1 898 ? -31.582 22.932 28.632 1.00 47.12 898 PRO A C 1
ATOM 6981 O O . PRO A 1 898 ? -31.349 24.078 28.270 1.00 47.12 898 PRO A O 1
ATOM 6984 N N . THR A 1 899 ? -32.511 22.181 28.038 1.00 42.94 899 THR A N 1
ATOM 6985 C CA . THR A 1 899 ? -33.318 22.605 26.888 1.00 42.94 899 THR A CA 1
ATOM 6986 C C . THR A 1 899 ? -34.385 23.639 27.259 1.00 42.94 899 THR A C 1
ATOM 6988 O O . THR A 1 899 ? -34.635 24.561 26.490 1.00 42.94 899 THR A O 1
ATOM 6991 N N . GLU A 1 900 ? -35.001 23.524 28.437 1.00 48.19 900 GLU A N 1
ATOM 6992 C CA . GLU A 1 900 ? -35.966 24.512 28.946 1.00 48.19 900 GLU A CA 1
ATOM 6993 C C . GLU A 1 900 ? -35.263 25.797 29.397 1.00 48.19 900 GLU A C 1
ATOM 6995 O O . GLU A 1 900 ? -35.789 26.890 29.190 1.00 48.19 900 GLU A O 1
ATOM 7000 N N . LEU A 1 901 ? -34.045 25.671 29.934 1.00 50.88 901 LEU A N 1
ATOM 7001 C CA . LEU A 1 901 ? -33.176 26.805 30.243 1.00 50.88 901 LEU A CA 1
ATOM 7002 C C . LEU A 1 901 ? -32.796 27.571 28.963 1.00 50.88 901 LEU A C 1
ATOM 7004 O O . LEU A 1 901 ? -32.877 28.798 28.924 1.00 50.88 901 LEU A O 1
ATOM 7008 N N . GLU A 1 902 ? -32.466 26.848 27.890 1.00 47.19 902 GLU A N 1
ATOM 7009 C CA . GLU A 1 902 ? -32.150 27.443 26.587 1.00 47.19 902 GLU A CA 1
ATOM 7010 C C . GLU A 1 902 ? -33.396 28.030 25.897 1.00 47.19 902 GLU A C 1
ATOM 7012 O O . GLU A 1 902 ? -33.317 29.059 25.227 1.00 47.19 902 GLU A O 1
ATOM 7017 N N . GLY A 1 903 ? -34.576 27.444 26.125 1.00 45.91 903 GLY A N 1
ATOM 7018 C CA . GLY A 1 903 ? -35.862 28.006 25.701 1.00 45.91 903 GLY A CA 1
ATOM 7019 C C . GLY A 1 903 ? -36.202 29.320 26.413 1.00 45.91 903 GLY A C 1
ATOM 7020 O O . GLY A 1 903 ? -36.628 30.280 25.769 1.00 45.91 903 GLY A O 1
ATOM 7021 N N . LEU A 1 904 ? -35.947 29.403 27.723 1.00 50.00 904 LEU A N 1
ATOM 7022 C CA . LEU A 1 904 ? -36.060 30.638 28.509 1.00 50.00 904 LEU A CA 1
ATOM 7023 C C . LEU A 1 904 ? -35.044 31.693 28.055 1.00 50.00 904 LEU A C 1
ATOM 7025 O O . LEU A 1 904 ? -35.404 32.863 27.924 1.00 50.00 904 LEU A O 1
ATOM 7029 N N . ARG A 1 905 ? -33.813 31.280 27.728 1.00 49.38 905 ARG A N 1
ATOM 7030 C CA . ARG A 1 905 ? -32.779 32.144 27.138 1.00 49.38 905 ARG A CA 1
ATOM 7031 C C . ARG A 1 905 ? -33.216 32.705 25.783 1.00 49.38 905 ARG A C 1
ATOM 7033 O O . ARG A 1 905 ? -33.115 33.910 25.561 1.00 49.38 905 ARG A O 1
ATOM 7040 N N . GLY A 1 906 ? -33.743 31.858 24.899 1.00 46.31 906 GLY A N 1
ATOM 7041 C CA . GLY A 1 906 ? -34.252 32.263 23.587 1.00 46.31 906 GLY A CA 1
ATOM 7042 C C . GLY A 1 906 ? -35.435 33.228 23.687 1.00 46.31 906 GLY A C 1
ATOM 7043 O O . GLY A 1 906 ? -35.457 34.250 23.002 1.00 46.31 906 GLY A O 1
ATOM 7044 N N . ALA A 1 907 ? -36.374 32.959 24.598 1.00 43.66 907 ALA A N 1
ATOM 7045 C CA . ALA A 1 907 ? -37.501 33.848 24.870 1.00 43.66 907 ALA A CA 1
ATOM 7046 C C . ALA A 1 907 ? -37.044 35.199 25.450 1.00 43.66 907 ALA A C 1
ATOM 7048 O O . ALA A 1 907 ? -37.554 36.246 25.057 1.00 43.66 907 ALA A O 1
ATOM 7049 N N . TRP A 1 908 ? -36.046 35.198 26.336 1.00 50.09 908 TRP A N 1
ATOM 7050 C CA . TRP A 1 908 ? -35.499 36.412 26.945 1.00 50.09 908 TRP A CA 1
ATOM 7051 C C . TRP A 1 908 ? -34.761 37.305 25.938 1.00 50.09 908 TRP A C 1
ATOM 7053 O O . TRP A 1 908 ? -34.982 38.516 25.909 1.00 50.09 908 TRP A O 1
ATOM 7063 N N . ILE A 1 909 ? -33.933 36.713 25.069 1.00 48.16 909 ILE A N 1
ATOM 7064 C CA . ILE A 1 909 ? -33.228 37.430 23.992 1.00 48.16 909 ILE A CA 1
ATOM 7065 C C . ILE A 1 909 ? -34.231 38.012 22.986 1.00 48.16 909 ILE A C 1
ATOM 7067 O O . ILE A 1 909 ? -34.090 39.164 22.572 1.00 48.16 909 ILE A O 1
ATOM 7071 N N . ALA A 1 910 ? -35.277 37.255 22.639 1.00 41.22 910 ALA A N 1
ATOM 7072 C CA . ALA A 1 910 ? -36.332 37.716 21.738 1.00 41.22 910 ALA A CA 1
ATOM 7073 C C . ALA A 1 910 ? -37.142 38.894 22.312 1.00 41.22 910 ALA A C 1
ATOM 7075 O O . ALA A 1 910 ? -37.611 39.744 21.556 1.00 41.22 910 ALA A O 1
ATOM 7076 N N . LEU A 1 911 ? -37.285 38.970 23.639 1.00 38.06 911 LEU A N 1
ATOM 7077 C CA . LEU A 1 911 ? -38.045 40.022 24.317 1.00 38.06 911 LEU A CA 1
ATOM 7078 C C . LEU A 1 911 ? -37.250 41.319 24.545 1.00 38.06 911 LEU A C 1
ATOM 7080 O O . LEU A 1 911 ? -37.873 42.356 24.762 1.00 38.06 911 LEU A O 1
ATOM 7084 N N . ASN A 1 912 ? -35.910 41.309 24.484 1.00 46.78 912 ASN A N 1
ATOM 7085 C CA . ASN A 1 912 ? -35.085 42.516 24.657 1.00 46.78 912 ASN A CA 1
ATOM 7086 C C . ASN A 1 912 ? -33.787 42.499 23.819 1.00 46.78 912 ASN A C 1
ATOM 7088 O O . ASN A 1 912 ? -32.684 42.396 24.362 1.00 46.78 912 ASN A O 1
ATOM 7092 N N . PRO A 1 913 ? -33.883 42.696 22.491 1.00 46.22 913 PRO A N 1
ATOM 7093 C CA . PRO A 1 913 ? -32.736 42.617 21.581 1.00 46.22 913 PRO A CA 1
ATOM 7094 C C . PRO A 1 913 ? -31.686 43.726 21.776 1.00 46.22 913 PRO A C 1
ATOM 7096 O O . PRO A 1 913 ? -30.583 43.618 21.257 1.00 46.22 913 PRO A O 1
ATOM 7099 N N . LYS A 1 914 ? -31.991 44.789 22.535 1.00 44.41 914 LYS A N 1
ATOM 7100 C CA . LYS A 1 914 ? -31.082 45.930 22.759 1.00 44.41 914 LYS A CA 1
ATOM 7101 C C . LYS A 1 914 ? -30.039 45.713 23.867 1.00 44.41 914 LYS A C 1
ATOM 7103 O O . LYS A 1 914 ? -29.175 46.564 24.039 1.00 44.41 914 LYS A O 1
ATOM 7108 N N . MET A 1 915 ? -30.106 44.617 24.630 1.00 44.53 915 MET A N 1
ATOM 7109 C CA . MET A 1 915 ? -29.180 44.374 25.750 1.00 44.53 915 MET A CA 1
ATOM 7110 C C . MET A 1 915 ? -27.867 43.677 25.361 1.00 44.53 915 MET A C 1
ATOM 7112 O O . MET A 1 915 ? -26.910 43.770 26.124 1.00 44.53 915 MET A O 1
ATOM 7116 N N . SER A 1 916 ? -27.762 43.032 24.190 1.00 45.12 916 SER A N 1
ATOM 7117 C CA . SER A 1 916 ? -26.506 42.366 23.789 1.00 45.12 916 SER A CA 1
ATOM 7118 C C . SER A 1 916 ? -25.361 43.341 23.505 1.00 45.12 916 SER A C 1
ATOM 7120 O O . SER A 1 916 ? -24.208 42.933 23.499 1.00 45.12 916 SER A O 1
ATOM 7122 N N . GLU A 1 917 ? -25.669 44.618 23.271 1.00 43.69 917 GLU A N 1
ATOM 7123 C CA . GLU A 1 917 ? -24.678 45.671 23.013 1.00 43.69 917 GLU A CA 1
ATOM 7124 C C . GLU A 1 917 ? -24.256 46.433 24.286 1.00 43.69 917 GLU A C 1
ATOM 7126 O O . GLU A 1 917 ? -23.353 47.262 24.220 1.00 43.69 917 GLU A O 1
ATOM 7131 N N . ALA A 1 918 ? -24.887 46.173 25.442 1.00 41.06 918 ALA A N 1
ATOM 7132 C CA . ALA A 1 918 ? -24.731 46.986 26.657 1.00 41.06 918 ALA A CA 1
ATOM 7133 C C . ALA A 1 918 ? -23.984 46.302 27.821 1.00 41.06 918 ALA A C 1
ATOM 7135 O O . ALA A 1 918 ? -23.735 46.957 28.831 1.00 41.06 918 ALA A O 1
ATOM 7136 N N . LEU A 1 919 ? -23.634 45.017 27.707 1.00 41.31 919 LEU A N 1
ATOM 7137 C CA . LEU A 1 919 ? -22.916 44.275 28.753 1.00 41.31 919 LEU A CA 1
ATOM 7138 C C . LEU A 1 919 ? -21.415 44.220 28.434 1.00 41.31 919 LEU A C 1
ATOM 7140 O O . LEU A 1 919 ? -21.039 43.893 27.308 1.00 41.31 919 LEU A O 1
ATOM 7144 N N . SER A 1 920 ? -20.555 44.539 29.407 1.00 46.62 920 SER A N 1
ATOM 7145 C CA . SER A 1 920 ? -19.096 44.396 29.251 1.00 46.62 920 SER A CA 1
ATOM 7146 C C . SER A 1 920 ? -18.675 42.918 29.250 1.00 46.62 920 SER A C 1
ATOM 7148 O O . SER A 1 920 ? -19.387 42.076 29.795 1.00 46.62 920 SER A O 1
ATOM 7150 N N . GLU A 1 921 ? -17.512 42.588 28.668 1.00 42.19 921 GLU A N 1
ATOM 7151 C CA . GLU A 1 921 ? -16.977 41.208 28.673 1.00 42.19 921 GLU A CA 1
ATOM 7152 C C . GLU A 1 921 ? -16.902 40.624 30.096 1.00 42.19 921 GLU A C 1
ATOM 7154 O O . GLU A 1 921 ? -17.289 39.477 30.299 1.00 42.19 921 GLU A O 1
ATOM 7159 N N . ASP A 1 922 ? -16.564 41.446 31.094 1.00 42.38 922 ASP A N 1
ATOM 7160 C CA . ASP A 1 922 ? -16.536 41.045 32.507 1.00 42.38 922 ASP A CA 1
ATOM 7161 C C . ASP A 1 922 ? -17.937 40.705 33.063 1.00 42.38 922 ASP A C 1
ATOM 7163 O O . ASP A 1 922 ? -18.092 39.800 33.881 1.00 42.38 922 ASP A O 1
ATOM 7167 N N . GLN A 1 923 ? -18.993 41.395 32.610 1.00 45.19 923 GLN A N 1
ATOM 7168 C CA . GLN A 1 923 ? -20.379 41.087 32.999 1.00 45.19 923 GLN A CA 1
ATOM 7169 C C . GLN A 1 923 ? -20.897 39.819 32.315 1.00 45.19 923 GLN A C 1
ATOM 7171 O O . GLN A 1 923 ? -21.736 39.107 32.869 1.00 45.19 923 GLN A O 1
ATOM 7176 N N . ILE A 1 924 ? -20.382 39.518 31.122 1.00 48.72 924 ILE A N 1
ATOM 7177 C CA . ILE A 1 924 ? -20.671 38.277 30.406 1.00 48.72 924 ILE A CA 1
ATOM 7178 C C . ILE A 1 924 ? -19.951 37.110 31.100 1.00 48.72 924 ILE A C 1
ATOM 7180 O O . ILE A 1 924 ? -20.583 36.087 31.351 1.00 48.72 924 ILE A O 1
ATOM 7184 N N . GLU A 1 925 ? -18.690 37.269 31.511 1.00 44.09 925 GLU A N 1
ATOM 7185 C CA . GLU A 1 925 ? -17.927 36.234 32.231 1.00 44.09 925 GLU A CA 1
ATOM 7186 C C . GLU A 1 925 ? -18.508 35.861 33.602 1.00 44.09 925 GLU A C 1
ATOM 7188 O O . GLU A 1 925 ? -18.386 34.709 34.013 1.00 44.09 925 GLU A O 1
ATOM 7193 N N . VAL A 1 926 ? -19.176 36.784 34.300 1.00 43.38 926 VAL A N 1
ATOM 7194 C CA . VAL A 1 926 ? -19.806 36.491 35.604 1.00 43.38 926 VAL A CA 1
ATOM 7195 C C . VAL A 1 926 ? -21.142 35.748 35.453 1.00 43.38 926 VAL A C 1
ATOM 7197 O O . VAL A 1 926 ? -21.504 34.958 36.323 1.00 43.38 926 VAL A O 1
ATOM 7200 N N . VAL A 1 927 ? -21.869 35.951 34.349 1.00 41.09 927 VAL A N 1
ATOM 7201 C CA . VAL A 1 927 ? -23.217 35.382 34.144 1.00 41.09 927 VAL A CA 1
ATOM 7202 C C . VAL A 1 927 ? -23.207 34.103 33.288 1.00 41.09 927 VAL A C 1
ATOM 7204 O O . VAL A 1 927 ? -24.099 33.267 33.429 1.00 41.09 927 VAL A O 1
ATOM 7207 N N . PHE A 1 928 ? -22.211 33.905 32.416 1.00 46.56 928 PHE A N 1
ATOM 7208 C CA . PHE A 1 928 ? -22.225 32.852 31.386 1.00 46.56 928 PHE A CA 1
ATOM 7209 C C . PHE A 1 928 ? -21.357 31.578 31.562 1.00 46.56 928 PHE A C 1
ATOM 7211 O O . PHE A 1 928 ? -21.446 30.729 30.669 1.00 46.56 928 PHE A O 1
ATOM 7218 N N . PRO A 1 929 ? -20.564 31.313 32.623 1.00 41.03 929 PRO A N 1
ATOM 7219 C CA . PRO A 1 929 ? -19.621 30.187 32.608 1.00 41.03 929 PRO A CA 1
ATOM 7220 C C . PRO A 1 929 ? -20.260 28.849 33.030 1.00 41.03 929 PRO A C 1
ATOM 7222 O O . PRO A 1 929 ? -19.692 28.106 33.826 1.00 41.03 929 PRO A O 1
ATOM 7225 N N . LEU A 1 930 ? -21.454 28.528 32.520 1.00 35.50 930 LEU A N 1
ATOM 7226 C CA . LEU A 1 930 ? -22.284 27.444 33.061 1.00 35.50 930 LEU A CA 1
ATOM 7227 C C . LEU A 1 930 ? -22.726 26.359 32.049 1.00 35.50 930 LEU A C 1
ATOM 7229 O O . LEU A 1 930 ? -23.478 25.462 32.420 1.00 35.50 930 LEU A O 1
ATOM 7233 N N . VAL A 1 931 ? -22.222 26.360 30.806 1.00 32.84 931 V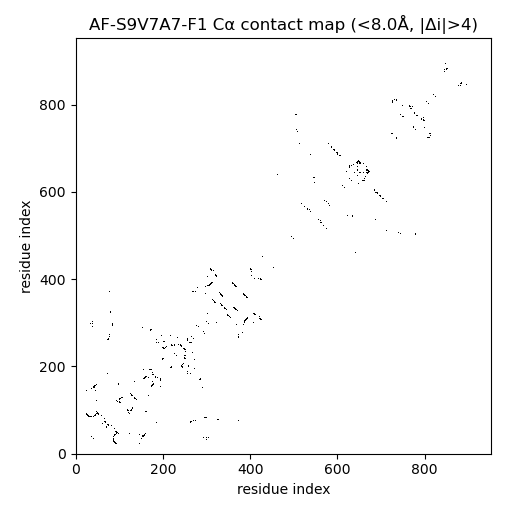AL A N 1
ATOM 7234 C CA . VAL A 1 931 ? -22.262 25.210 29.863 1.00 32.84 931 VAL A CA 1
ATOM 7235 C C . VAL A 1 931 ? -21.030 25.283 28.932 1.00 32.84 931 VAL A C 1
ATOM 7237 O O . VAL A 1 931 ? -20.674 26.389 28.524 1.00 32.84 931 VAL A O 1
ATOM 7240 N N . PRO A 1 932 ? -20.359 24.168 28.558 1.00 33.66 932 PRO A N 1
ATOM 7241 C CA . PRO A 1 932 ? -19.163 24.224 27.719 1.00 33.66 932 PRO A CA 1
ATOM 7242 C C . PRO A 1 932 ? -19.516 24.620 26.279 1.00 33.66 932 PRO A C 1
ATOM 7244 O O . PRO A 1 932 ? -20.307 23.946 25.619 1.00 33.66 932 PRO A O 1
ATOM 7247 N N . TRP A 1 933 ? -18.895 25.685 25.775 1.00 33.59 933 TRP A N 1
ATOM 7248 C CA . TRP A 1 933 ? -18.954 26.093 24.367 1.00 33.59 933 TRP A CA 1
ATOM 7249 C C . TRP A 1 933 ? -17.805 25.417 23.587 1.00 33.59 933 TRP A C 1
ATOM 7251 O O . TRP A 1 933 ? -16.687 25.367 24.108 1.00 33.59 933 TRP A O 1
ATOM 7261 N N . PRO A 1 934 ? -17.998 24.910 22.352 1.00 35.19 934 PRO A N 1
ATOM 7262 C CA . PRO A 1 934 ? -16.871 24.611 21.465 1.00 35.19 934 PRO A CA 1
ATOM 7263 C C . PRO A 1 934 ? -16.137 25.909 21.065 1.00 35.19 934 PRO A C 1
ATOM 7265 O O . PRO A 1 934 ? -16.745 26.980 21.054 1.00 35.19 934 PRO A O 1
ATOM 7268 N N . PRO A 1 935 ? -14.832 25.860 20.747 1.00 31.89 935 PRO A N 1
ATOM 7269 C CA . PRO A 1 935 ? -14.041 27.067 20.537 1.00 31.89 935 PRO A CA 1
ATOM 7270 C C . PRO A 1 935 ? -14.531 27.858 19.310 1.00 31.89 935 PRO A C 1
ATOM 7272 O O . PRO A 1 935 ? -14.906 27.252 18.304 1.00 31.89 935 PRO A O 1
ATOM 7275 N N . PRO A 1 936 ? -14.502 29.203 19.349 1.00 34.31 936 PRO A N 1
ATOM 7276 C CA . PRO A 1 936 ? -14.854 30.019 18.199 1.00 34.31 936 PRO A CA 1
ATOM 7277 C C . PRO A 1 936 ? -13.781 29.912 17.110 1.00 34.31 936 PRO A C 1
ATOM 7279 O O . PRO A 1 936 ? -12.580 30.044 17.367 1.00 34.31 936 PRO A O 1
ATOM 7282 N N . GLU A 1 937 ? -14.231 29.731 15.869 1.00 35.25 937 GLU A N 1
ATOM 7283 C CA . GLU A 1 937 ? -13.420 29.965 14.679 1.00 35.25 937 GLU A CA 1
ATOM 7284 C C . GLU A 1 937 ? -12.828 31.379 14.720 1.00 35.25 937 GLU A C 1
ATOM 7286 O O . GLU A 1 937 ? -13.528 32.384 14.886 1.00 35.25 937 GLU A O 1
ATOM 7291 N N . ARG A 1 938 ? -11.505 31.463 14.553 1.00 30.36 938 ARG A N 1
ATOM 7292 C CA . ARG A 1 938 ? -10.789 32.732 14.422 1.00 30.36 938 ARG A CA 1
ATOM 7293 C C . ARG A 1 938 ? -11.253 33.450 13.155 1.00 30.36 938 ARG A C 1
ATOM 7295 O O . ARG A 1 938 ? -10.800 33.136 12.058 1.00 30.36 938 ARG A O 1
ATOM 7302 N N . LYS A 1 939 ? -12.078 34.486 13.315 1.00 33.75 939 LYS A N 1
ATOM 7303 C CA . LYS A 1 939 ? -12.282 35.507 12.281 1.00 33.75 939 LYS A CA 1
ATOM 7304 C C . LYS A 1 939 ? -10.976 36.273 12.061 1.00 33.75 939 LYS A C 1
ATOM 7306 O O . LYS A 1 939 ? -10.482 36.960 12.956 1.00 33.75 939 LYS A O 1
ATOM 7311 N N . GLY A 1 940 ? -10.423 36.140 10.856 1.00 32.47 940 GLY A N 1
ATOM 7312 C CA . GLY A 1 940 ? -9.314 36.948 10.362 1.00 32.47 940 GLY A CA 1
ATOM 7313 C C . GLY A 1 940 ? -9.660 38.435 10.412 1.00 32.47 940 GLY A C 1
ATOM 7314 O O . GLY A 1 940 ? -10.734 38.866 9.996 1.00 32.47 940 GLY A O 1
ATOM 7315 N N . ARG A 1 941 ? -8.740 39.209 10.983 1.00 31.05 941 ARG A N 1
ATOM 7316 C CA . ARG A 1 941 ? -8.853 40.648 11.208 1.00 31.05 941 ARG A CA 1
ATOM 7317 C C . ARG A 1 941 ? -8.807 41.393 9.874 1.00 31.05 941 ARG A C 1
ATOM 7319 O O . ARG A 1 941 ? -7.875 41.217 9.095 1.00 31.05 941 ARG A O 1
ATOM 7326 N N . ALA A 1 942 ? -9.795 42.258 9.672 1.00 32.12 942 ALA A N 1
ATOM 7327 C CA . ALA A 1 942 ? -9.879 43.218 8.586 1.00 32.12 942 ALA A CA 1
ATOM 7328 C C . ALA A 1 942 ? -8.638 44.129 8.520 1.00 32.12 942 ALA A C 1
ATOM 7330 O O . ALA A 1 942 ? -8.225 44.726 9.520 1.00 32.12 942 ALA A O 1
ATOM 7331 N N . GLY A 1 943 ? -8.072 44.254 7.319 1.00 31.52 943 GLY A N 1
ATOM 7332 C CA . GLY A 1 943 ? -7.115 45.291 6.959 1.00 31.52 943 GLY A CA 1
ATOM 7333 C C . GLY A 1 943 ? -7.834 46.607 6.654 1.00 31.52 943 GLY A C 1
ATOM 7334 O O . GLY A 1 943 ? -8.779 46.644 5.876 1.00 31.52 943 GLY A O 1
ATOM 7335 N N . ARG A 1 944 ? -7.363 47.663 7.323 1.00 27.92 944 ARG A N 1
ATOM 7336 C CA . ARG A 1 944 ? -7.678 49.098 7.203 1.00 27.92 944 ARG A CA 1
ATOM 7337 C C . ARG A 1 944 ? -8.349 49.558 5.902 1.00 27.92 944 ARG A C 1
ATOM 7339 O O . ARG A 1 944 ? -7.719 49.596 4.851 1.00 27.92 944 ARG A O 1
ATOM 7346 N N . VAL A 1 945 ? -9.543 50.126 6.063 1.00 29.48 945 VAL A N 1
ATOM 7347 C CA . VAL A 1 945 ? -10.060 51.206 5.215 1.00 29.48 945 VAL A CA 1
ATOM 7348 C C . VAL A 1 945 ? -9.543 52.530 5.780 1.00 29.48 945 VAL A C 1
ATOM 7350 O O . VAL A 1 945 ? -9.786 52.854 6.943 1.00 29.48 945 VAL A O 1
ATOM 7353 N N . GLN A 1 946 ? -8.802 53.276 4.963 1.00 31.72 946 GLN A N 1
ATOM 7354 C CA . GLN A 1 946 ? -8.458 54.676 5.199 1.00 31.72 946 GLN A CA 1
ATOM 7355 C C . GLN A 1 946 ? -9.511 55.541 4.496 1.00 31.72 946 GLN A C 1
ATOM 7357 O O . GLN A 1 946 ? -9.833 55.328 3.331 1.00 31.72 946 GLN A 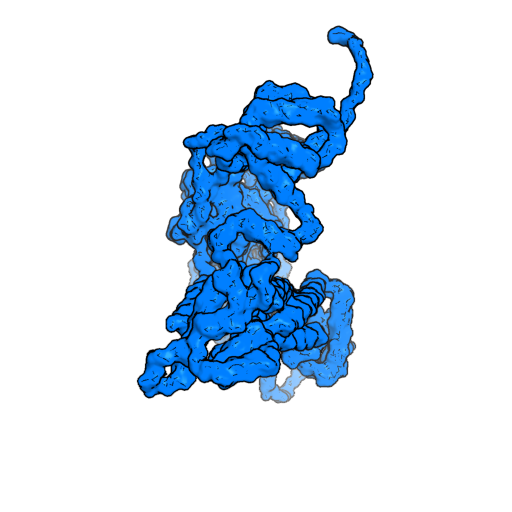O 1
ATOM 7362 N N . THR A 1 947 ? -10.082 56.485 5.232 1.00 34.25 947 THR A N 1
ATOM 7363 C CA . THR A 1 947 ? -11.149 57.382 4.789 1.00 34.25 947 THR A CA 1
ATOM 7364 C C . THR A 1 947 ? -10.627 58.589 3.999 1.00 34.25 947 THR A C 1
ATOM 7366 O O . THR A 1 947 ? -9.775 59.304 4.522 1.00 34.25 947 THR A O 1
ATOM 7369 N N . ASN A 1 948 ? -11.318 58.881 2.882 1.00 30.91 948 ASN A N 1
ATOM 7370 C CA . ASN A 1 948 ? -11.736 60.204 2.358 1.00 30.91 948 ASN A CA 1
ATOM 7371 C C . ASN A 1 948 ? -10.690 61.190 1.768 1.00 30.91 948 ASN A C 1
ATOM 7373 O O . ASN A 1 948 ? -9.526 61.107 2.149 1.00 30.91 948 ASN A O 1
ATOM 7377 N N . PRO A 1 949 ? -11.088 62.211 0.948 1.00 48.09 949 PRO A N 1
ATOM 7378 C CA . PRO A 1 949 ? -12.446 62.597 0.484 1.00 48.09 949 PRO A CA 1
ATOM 7379 C C . PRO A 1 949 ? -12.565 63.117 -0.992 1.00 48.09 949 PRO A C 1
ATOM 7381 O O . PRO A 1 949 ? -11.579 63.227 -1.710 1.00 48.09 949 PRO A O 1
ATOM 7384 N N . LEU A 1 950 ? -13.793 63.561 -1.337 1.00 29.23 950 LEU A N 1
ATOM 7385 C CA . LEU A 1 950 ? -14.196 64.682 -2.230 1.00 29.23 950 LEU A CA 1
ATOM 7386 C C . LEU A 1 950 ? -14.683 64.411 -3.675 1.00 29.23 950 LEU A C 1
ATOM 7388 O O . LEU A 1 950 ? -13.929 64.045 -4.563 1.00 29.23 950 LEU A O 1
ATOM 7392 N N . HIS A 1 951 ? -15.973 64.739 -3.863 1.00 33.81 951 HIS A N 1
ATOM 7393 C CA . HIS A 1 951 ? -16.604 65.498 -4.959 1.00 33.81 951 HIS A CA 1
ATOM 7394 C C . HIS A 1 951 ? -15.928 65.544 -6.346 1.00 33.81 951 HIS A C 1
ATOM 7396 O O . HIS A 1 951 ? -14.914 66.215 -6.500 1.00 33.81 951 HIS A O 1
ATOM 7402 N N . GLN A 1 952 ? -16.638 65.094 -7.390 1.00 34.97 952 GLN A N 1
ATOM 7403 C CA . GLN A 1 952 ? -17.360 65.954 -8.353 1.00 34.97 952 GLN A CA 1
ATOM 7404 C C . GLN A 1 952 ? -18.012 65.115 -9.473 1.00 34.97 952 GLN A C 1
ATOM 7406 O O . GLN A 1 952 ? -17.355 64.250 -10.038 1.00 34.97 952 GLN A O 1
ATOM 7411 N N . GLN A 1 953 ? -19.256 65.501 -9.797 1.00 37.47 953 GLN A N 1
ATOM 7412 C CA . GLN A 1 953 ? -20.118 65.130 -10.938 1.00 37.47 953 GLN A CA 1
ATOM 7413 C C . GLN A 1 953 ? -20.739 63.733 -10.982 1.00 37.47 953 GLN A C 1
ATOM 7415 O O . GLN A 1 953 ? -20.011 62.722 -11.015 1.00 37.47 953 GLN A O 1
#

Sequence (953 aa):
MSCKITVLIVALFIAAVVPLLATGANLYTLQGTNSPSTSRTLTFLSSGYTGVDLFLKDVRFAVSSLYNNSGVVNADPWMRYIPLFNIYAVFEASVDYGASRAHLTNTQCRVTGICDTRVVDNNLGCSFGDPNPYVLECDLQTVMALLNHSPARDVVVVLVNETEPAGVASDGVVYITNTDAYMPYLLVHYLNRAIAGLQEEYDMGFEEAHGDVVFAPNCVHTAAKARELWAYWGLSSDYGSGCTFSNYYAPTATCLMRNLSVGTMCPVCKEQLVLSFYKGGINNTIVTNAETTPLSLVAGRCPTDSVTLYVSRDDGFALSAGPFGYQNDVHITWYNYNGDVLADNAHILHVTNTSNWSFPVTIRLSVVDMSPIVRPSYRTSLFGSTAFFTVHERLANTSCTSIAQLPCLSSSPVLAELAPSMCYTEDANVSETDEVAPPNTTESAARTATASSTARLSMKDVTSRLSSDTASVVVVSSVCSICAALFLISIYSVFFTAGLRQPREVLQLRWRDKFVFYALCALNIVCLAMSVVILTFTVAFIPTRFVFGWRIFACCLVLGTVSHVWLYLNVFALLYRWLYFCAMSSAMLFFFSIGFLAIGAYTLWASTNRYSLVLAESVVNTWTDTAIKSDSVSLCEIQEAMTCSGFNTGCFMTLSSQCPDSCTADYYVNSCREVFLQFLTTQYRRIAIVCIIGCFLFLALAVLDGLYYSFFNLAAISGRRRRMYRLDPNPPVTPITNEEAAKVKKWFYYMCNRHTKKGDRKRDTLDGRLAIHFLETVFAEKLSAEYKELLSQSGLISFDELMCTHFPYAAASVDPKTVSRRQRQETWEFLDNPKGTADDSLDHFKEAVGALSPGTIHTMIQQLIQQRSTTSSIDILDEFTETAKESSNHFLTRALTPTELEGLRGAWIALNPKMSEALSEDQIEVVFPLVPWPPPERKGRAGRVQTNPLHQQ

pLDDT: mean 75.97, std 18.98, range [27.92, 98.25]

Organism: NCBI:txid28005

Foldseek 3Di:
DVVVVVVVVVVVVVVVVVVVPPQVKDKDWPADLFDQLAFAEEEEEEKQAQDDVVVVVLLVLLLVLLCVNLVQFDLPPSVLAVNRYTYMYMDDHFPHHFAFEDPPQEPVPPDPPPDDGDDGGIQFNWHFHRVVPGEIDTNLVSVLVSCVVPPAQQAYEYEHADQDWYWAEDARYIYTYSNPNQSSLSSSLRVLCNQLVAFQFALDAAADDPDDFDDHQFKGQDLVVLCVRCVVVVQDSPFRQDTNHRNITGRDPQASSHPSNSSHHDLSSNQSSVLSQQPDGRPRPSDPPRPGDRRALLRSQADLAEKEKAFAQQAWAKWFSHDSVSQPQKWKFKAKPVRDTQDTSDRMRTTRGNNPPDPFIKMKIKIARPDPSHDPVSRDCSSIGMYIYGYGYDDPPDDFAQPCPGNRQVPDPVSVVRRVRMGIDRPLDPDPDDDDDDDDDDDDDDDDDDDDRPDVQDVVNLVCVLLVVVVVLCVLLVVLVVVVVVLVVVLVVCCVVPVVVAFDALFDDDPVLVVLLVVLLVLLVVLLVLLSVQQSLLVSPPRPQDFPDVVLSVLSNVLSVVSNVLSSVCNSCSSNVVLVSLLVSLVVLLVSLVSLLVSLVVLLVCLVVLVPPVSLVRNLVSLLVCLQDPSVVSVLVVLVSLLAAFAPFQLCVDPDSSGHPPHPSSPRGHHCHPVVSNVSSVSSNVSSVSSNVSSVSSNVSSVSSVVSSVVVVVSLVVLVQLLVCLVPLDRLDQNAAPVSLVVLLVVLVVLVVVPDDPPPPPQQWDALVSLLVSCCRHSVDHDDPVVSVVSNPPGTAHSVRSVCSSRVNNVVPPHPVPCPPVNVCVSVVVVPDPDDDPQVLLVLQLLLVQLDDPVRVVVLVVCVVVPDPDDASVNSSVVSNVVSVVDPSNPDGDRQDPVNVVVVVVVVCVVCVPCVVPADPSNCVSPPPRDDDDDDDDDDDDDDDDDYDDDDD

Secondary structure (DSSP, 8-state):
-HHHHHHHHHHHHHHHHSGGG----EEEEEE--S-TTSS-EEEEEEES-SSHHHHHHHHHHHHHHHTTTTSS-B-TTHHHHGGGSEEEEEE---SSSS-EE-TTS-TT--STTTS-------TT--EEEEETTEEEE--HHHHHHHHTTSS--SEEEEEE--SS--EEEETTEEEEE--TTTHHHHHHHHHHHHHH-PPP--S--BPPPTT----BTTBBS-HHHHHHHHGGGT--S-PEE-SSBTT-EES-SS-TTT-GGG-B--HHHHHHHHHHHHSS----SSSTT---PPP-TTTTTS-SS-EEEEE-TTT-EEEE----TT--SEEEEEE-TTS-EEEES-SEEEE---TT--SSEEEEEEEEE--TTS-GGG--GGGEEEEEEEEEE--TT---EEGGGSTTTTT-HHHHHHGGG-EEEE-S------------------------------HHHHHHHHT-THHHHHHHHHHHHHHHHHHHHHHHHHIIIIITTS--------HHHHHHHHHHHHHHHHHHHHHHHHHHHHHHHS-SS--S-HHHHHHHHHHHHHHHHHHHHHHHHHHHT-HHHHHHHHHHHHHHHHHHHHHHHHHHHHHHTTT-HHHHHHHHHHHHHHHHSTTHHHHHHHHHHHT--SSSS-TTT---TTS-TT-GGGG--S-SHHHHHHHHHHHH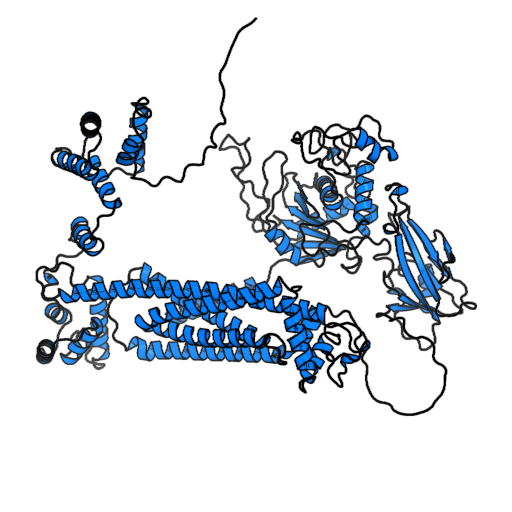HHHHHHHHHHHHHHHHHHHHHHHHHHHHHHHHHHHHHHHHTTT-SS-SS-SS-HHHHHHHHHHHHHHHHHHS-TT-TT--EEEHHHHHHHHHHHH--PPPHHHHHHHHHS-EEEHHHHHHHH-TTTTTS--TTTS-HHHHHHHHHHHH-SS--HHHHHHHHHHHHHTS-HHHHHHHHHHHHHH-S---HHHHHHHHHHHHHH-TTTTS-PPPPHHHHHHHHHHHHHH-GGGTTT--HHHHHHH-TTSPPPPPP--PPPP-PPP------

Solvent-accessible surface area (backbone atoms only — not comparable to full-atom values): 52958 Å² total; per-residue (Å²): 115,70,71,61,52,53,54,48,51,52,49,50,48,52,65,56,53,62,60,74,75,56,74,78,62,46,74,42,80,80,36,79,50,59,62,66,84,59,32,43,31,42,31,35,35,48,24,9,30,64,49,66,68,61,52,55,51,50,51,51,52,49,56,37,19,39,58,41,70,65,77,71,32,50,36,64,61,34,46,54,50,57,79,51,31,29,31,37,38,39,41,40,65,12,84,26,67,26,56,16,36,65,92,78,56,50,85,81,67,78,59,92,86,76,72,80,68,43,80,42,58,19,66,29,58,37,24,53,51,46,72,84,64,53,32,58,44,57,40,62,69,46,48,54,58,58,51,65,69,49,95,56,64,50,29,38,36,37,41,31,43,32,79,64,83,38,42,39,53,44,53,24,35,25,38,34,25,58,17,79,93,46,27,51,41,52,49,53,46,28,48,43,26,14,48,38,54,42,54,48,34,26,73,71,43,52,75,76,76,89,84,75,86,74,83,33,90,46,29,32,73,42,72,68,58,45,47,72,75,43,44,89,75,67,53,62,94,77,45,20,67,4,11,63,31,40,69,21,35,15,74,49,82,69,18,26,52,45,35,58,89,64,21,32,61,37,70,64,55,36,23,40,44,58,48,28,48,32,47,86,21,51,75,32,82,74,48,83,85,55,83,50,54,45,49,41,84,38,48,57,18,36,65,72,55,57,32,37,33,28,30,32,50,80,75,23,52,72,48,37,64,43,88,60,77,70,41,83,47,56,47,26,38,32,24,42,73,90,65,49,78,75,38,72,74,42,61,57,50,76,43,74,68,41,80,87,59,71,71,70,41,45,35,37,41,37,39,32,64,60,46,86,59,45,59,74,95,73,66,51,76,54,45,41,30,62,30,40,36,39,36,35,73,49,53,101,81,66,85,61,44,65,36,70,76,41,58,22,45,61,84,47,76,74,44,62,75,52,38,86,57,34,27,30,44,76,56,81,74,78,74,92,77,83,81,92,78,84,93,86,85,83,85,88,82,95,76,87,77,97,79,86,77,88,66,84,64,50,71,64,53,40,49,49,62,75,46,62,58,49,63,59,43,51,51,51,46,48,51,53,50,50,52,50,50,54,49,52,50,49,50,51,50,48,42,61,68,47,56,73,68,53,70,54,60,71,70,85,72,51,72,67,57,53,48,53,50,52,51,47,56,53,50,48,52,52,48,47,54,48,28,49,50,49,38,43,49,48,57,61,67,47,58,99,55,88,70,80,62,60,71,59,53,50,51,50,43,52,50,28,51,53,49,43,57,47,50,53,53,42,54,49,22,62,77,69,62,36,48,71,57,30,41,53,40,14,54,51,29,39,53,49,16,52,52,26,37,53,52,12,51,50,27,36,50,50,29,76,41,61,82,35,64,68,58,46,49,55,49,50,53,45,47,28,57,39,20,71,37,95,60,24,69,47,55,33,51,51,24,48,61,66,65,10,9,24,45,87,51,16,31,64,81,40,102,46,70,44,36,40,84,91,40,86,24,35,74,25,70,45,38,28,46,67,66,50,46,52,49,50,27,56,52,27,40,53,51,12,53,55,26,40,55,48,15,55,51,30,38,54,50,13,52,52,30,41,48,50,30,51,56,50,49,51,52,49,51,52,52,50,53,19,52,72,37,24,86,40,89,77,44,87,49,76,53,72,52,73,70,42,51,52,51,51,50,56,49,49,54,51,52,27,64,71,70,45,60,97,84,59,91,80,57,76,40,34,45,20,68,57,45,48,52,45,50,34,26,40,66,67,42,87,74,54,71,68,58,48,50,54,39,51,72,60,45,71,39,38,64,68,57,52,48,41,73,66,27,67,36,56,87,72,52,71,56,79,85,73,49,48,74,62,60,54,44,60,52,48,48,66,72,76,42,98,62,86,55,76,69,58,61,48,57,53,41,47,48,22,55,37,35,41,53,73,68,55,51,52,51,52,52,52,46,47,74,73,70,55,97,78,76,52,73,64,61,55,42,50,53,42,42,51,53,22,71,71,36,91,55,68,86,71,62,74,67,66,48,76,68,54,50,50,48,53,50,52,53,51,48,73,73,47,73,76,54,79,82,71,63,53,73,72,58,46,60,73,74,57,84,80,69,93,74,81,83,78,82,84,78,80,79,85,78,82,85,81,81,85,87,82,88,83,136